Protein AF-A0A9D0IG46-F1 (afdb_monomer)

Structure (mmCIF, N/CA/C/O backbone):
data_AF-A0A9D0IG46-F1
#
_entry.id   AF-A0A9D0IG46-F1
#
loop_
_atom_site.group_PDB
_atom_site.id
_atom_site.type_symbol
_atom_site.label_atom_id
_atom_site.label_alt_id
_atom_site.label_comp_id
_atom_site.label_asym_id
_atom_site.label_entity_id
_atom_site.label_seq_id
_atom_site.pdbx_PDB_ins_code
_atom_site.Cartn_x
_atom_site.Cartn_y
_atom_site.Cartn_z
_atom_site.occupancy
_atom_site.B_iso_or_equiv
_atom_site.auth_seq_id
_atom_site.auth_comp_id
_atom_site.auth_asym_id
_atom_site.auth_atom_id
_atom_site.pdbx_PDB_model_num
ATOM 1 N N . MET A 1 1 ? -12.948 3.781 20.763 1.00 31.06 1 MET A N 1
ATOM 2 C CA . MET A 1 1 ? -12.230 3.628 19.479 1.00 31.06 1 MET A CA 1
ATOM 3 C C . MET A 1 1 ? -12.789 4.619 18.455 1.00 31.06 1 MET A C 1
ATOM 5 O O . MET A 1 1 ? -13.427 4.205 17.507 1.00 31.06 1 MET A O 1
ATOM 9 N N . ARG A 1 2 ? -12.605 5.934 18.660 1.00 34.69 2 ARG A N 1
ATOM 10 C CA . ARG A 1 2 ? -13.206 6.982 17.799 1.00 34.69 2 ARG A CA 1
ATOM 11 C C . ARG A 1 2 ? -12.418 7.274 16.510 1.00 34.69 2 ARG A C 1
ATOM 13 O O . ARG A 1 2 ? -12.952 7.871 15.592 1.00 34.69 2 ARG A O 1
ATOM 20 N N . ARG A 1 3 ? -11.145 6.857 16.442 1.00 38.03 3 ARG A N 1
ATOM 21 C CA . ARG A 1 3 ? -10.265 7.038 15.267 1.00 38.03 3 ARG A CA 1
ATOM 22 C C . ARG A 1 3 ? -9.690 5.736 14.690 1.00 38.03 3 ARG A C 1
ATOM 24 O O . ARG A 1 3 ? -9.345 5.714 13.519 1.00 38.03 3 ARG A O 1
ATOM 31 N N . VAL A 1 4 ? -9.646 4.647 15.469 1.00 34.00 4 VAL A N 1
ATOM 32 C CA . VAL A 1 4 ? -9.124 3.332 15.022 1.00 34.00 4 VAL A CA 1
ATOM 33 C C . VAL A 1 4 ? -9.998 2.713 13.947 1.00 34.00 4 VAL A C 1
ATOM 35 O O . VAL A 1 4 ? -9.472 2.134 13.006 1.00 34.00 4 VAL A O 1
ATOM 38 N N . THR A 1 5 ? -11.317 2.896 14.043 1.00 32.19 5 THR A N 1
ATOM 39 C CA . THR A 1 5 ? -12.238 2.448 13.001 1.00 32.19 5 THR A CA 1
ATOM 40 C C . THR A 1 5 ? -11.826 3.051 11.659 1.00 32.19 5 THR A C 1
ATOM 42 O O . THR A 1 5 ? -11.736 2.325 10.693 1.00 32.19 5 THR A O 1
ATOM 45 N N . CYS A 1 6 ? -11.410 4.320 11.597 1.00 31.55 6 CYS A N 1
ATOM 46 C CA . CYS A 1 6 ? -10.947 4.954 10.357 1.00 31.55 6 CYS A CA 1
ATOM 47 C C . CYS A 1 6 ? -9.466 4.742 10.008 1.00 31.55 6 CYS A C 1
ATOM 49 O O . CYS A 1 6 ? -9.066 5.179 8.946 1.00 31.55 6 CYS A O 1
ATOM 51 N N . LEU A 1 7 ? -8.643 4.110 10.849 1.00 33.94 7 LEU A N 1
ATOM 52 C CA . LEU A 1 7 ? -7.269 3.737 10.463 1.00 33.94 7 LEU A CA 1
ATOM 53 C C . LEU A 1 7 ? -7.255 2.434 9.647 1.00 33.94 7 LEU A C 1
ATOM 55 O O . LEU A 1 7 ? -6.275 2.117 8.988 1.00 33.94 7 LEU A O 1
ATOM 59 N N . LEU A 1 8 ? -8.358 1.684 9.724 1.00 34.84 8 LEU A N 1
ATOM 60 C CA . LEU A 1 8 ? -8.518 0.345 9.165 1.00 34.84 8 LEU A CA 1
ATOM 61 C C . LEU A 1 8 ? -9.722 0.253 8.210 1.00 34.84 8 LEU A C 1
ATOM 63 O O . LEU A 1 8 ? -9.782 -0.656 7.393 1.00 34.84 8 LEU A O 1
ATOM 67 N N . VAL A 1 9 ? -10.661 1.214 8.257 1.00 28.02 9 VAL A N 1
ATOM 68 C CA . VAL A 1 9 ? -11.828 1.259 7.353 1.00 28.02 9 VAL A CA 1
ATOM 69 C C . VAL A 1 9 ? -11.519 1.868 5.977 1.00 28.02 9 VAL A C 1
ATOM 71 O O . VAL A 1 9 ? -12.305 1.759 5.040 1.00 28.02 9 VAL A O 1
ATOM 74 N N . SER A 1 10 ? -10.366 2.502 5.817 1.00 28.89 10 SER A N 1
ATOM 75 C CA . SER A 1 10 ? -10.017 3.305 4.633 1.00 28.89 10 SER A CA 1
ATOM 76 C C . SER A 1 10 ? -9.621 2.489 3.423 1.00 28.89 10 SER A C 1
ATOM 78 O O . SER A 1 10 ? -9.777 2.956 2.300 1.00 28.89 10 SER A O 1
ATOM 80 N N . PHE A 1 11 ? -9.196 1.249 3.645 1.00 33.72 11 PHE A N 1
ATOM 81 C CA . PHE A 1 11 ? -8.995 0.294 2.568 1.00 33.72 11 PHE A CA 1
ATOM 82 C C . PHE A 1 11 ? -10.308 -0.091 1.856 1.00 33.72 11 PHE A C 1
ATOM 84 O O . PHE A 1 11 ? -10.294 -0.551 0.717 1.00 33.72 11 PHE A O 1
ATOM 91 N N . ILE A 1 12 ? -11.463 0.153 2.488 1.00 33.91 12 ILE A N 1
ATOM 92 C CA . ILE A 1 12 ? -12.711 -0.563 2.181 1.00 33.91 12 ILE A CA 1
ATOM 93 C C . ILE A 1 12 ? -13.535 0.077 1.050 1.00 33.91 12 ILE A C 1
ATOM 95 O O . ILE A 1 12 ? -14.470 -0.543 0.546 1.00 33.91 12 ILE A O 1
ATOM 99 N N . PHE A 1 13 ? -13.225 1.296 0.598 1.00 27.12 13 PHE A N 1
ATOM 100 C CA . PHE A 1 13 ? -14.069 1.982 -0.394 1.00 27.12 13 PHE A CA 1
ATOM 101 C C . PHE A 1 13 ? -13.316 2.633 -1.561 1.00 27.12 13 PHE A C 1
ATOM 103 O O . PHE A 1 13 ? -13.768 3.636 -2.113 1.00 27.12 13 PHE A O 1
ATOM 110 N N . CYS A 1 14 ? -12.251 2.003 -2.057 1.00 27.23 14 CYS A N 1
ATOM 111 C CA . CYS A 1 14 ? -12.095 2.011 -3.510 1.00 27.23 14 CYS A CA 1
ATOM 112 C C . CYS A 1 14 ? -13.172 1.070 -4.048 1.00 27.23 14 CYS A C 1
ATOM 114 O O . CYS A 1 14 ? -13.017 -0.148 -4.004 1.00 27.23 14 CYS A O 1
ATOM 116 N N . LEU A 1 15 ? -14.301 1.628 -4.494 1.00 28.92 15 LEU A N 1
ATOM 117 C CA . LEU A 1 15 ? -15.286 0.894 -5.281 1.00 28.92 15 LEU A CA 1
ATOM 118 C C . LEU A 1 15 ? -14.605 0.443 -6.579 1.00 28.92 15 LEU A C 1
ATOM 120 O O . LEU A 1 15 ? -14.724 1.083 -7.623 1.00 28.92 15 LEU A O 1
ATOM 124 N N . GLY A 1 16 ? -13.873 -0.668 -6.502 1.00 28.30 16 GLY A N 1
ATOM 125 C CA . GLY A 1 16 ? -13.500 -1.453 -7.661 1.00 28.30 16 GLY A CA 1
ATOM 126 C C . GLY A 1 16 ? -14.770 -1.730 -8.453 1.00 28.30 16 GLY A C 1
ATOM 127 O O . GLY A 1 16 ? -15.819 -1.979 -7.860 1.00 28.30 16 GLY A O 1
ATOM 128 N N . ALA A 1 17 ? -14.675 -1.599 -9.777 1.00 31.11 17 ALA A N 1
ATOM 129 C CA . ALA A 1 17 ? -15.773 -1.680 -10.735 1.00 31.11 17 ALA A CA 1
ATOM 130 C C . ALA A 1 17 ? -16.961 -2.526 -10.235 1.00 31.11 17 ALA A C 1
ATOM 132 O O . ALA A 1 17 ? -16.951 -3.756 -10.338 1.00 31.11 17 ALA A O 1
ATOM 133 N N . ILE A 1 18 ? -17.993 -1.861 -9.698 1.00 30.62 18 ILE A N 1
ATOM 134 C CA . ILE A 1 18 ? -19.239 -2.524 -9.322 1.00 30.62 18 ILE A CA 1
ATOM 135 C C . ILE A 1 18 ? -19.865 -2.995 -10.628 1.00 30.62 18 ILE A C 1
ATOM 137 O O . ILE A 1 18 ? -20.467 -2.215 -11.363 1.00 30.62 18 ILE A O 1
ATOM 141 N N . SER A 1 19 ? -19.721 -4.277 -10.934 1.00 29.58 19 SER A N 1
ATOM 142 C CA . SER A 1 19 ? -20.505 -4.896 -11.990 1.00 29.58 19 SER A CA 1
ATOM 143 C C . SER A 1 19 ? -21.845 -5.297 -11.374 1.00 29.58 19 SER A C 1
ATOM 145 O O . SER A 1 19 ? -21.879 -6.251 -10.593 1.00 29.58 19 SER A O 1
ATOM 147 N N . PRO A 1 20 ? -22.969 -4.608 -11.663 1.00 28.16 20 PRO A N 1
ATOM 148 C CA . PRO A 1 20 ? -24.273 -5.182 -11.357 1.00 28.16 20 PRO A CA 1
ATOM 149 C C . PRO A 1 20 ? -24.371 -6.531 -12.074 1.00 28.16 20 PRO A C 1
ATOM 151 O O . PRO A 1 20 ? -23.827 -6.682 -13.165 1.00 28.16 20 PRO A O 1
ATOM 154 N N . ALA A 1 21 ? -25.034 -7.513 -11.462 1.00 29.11 21 ALA A N 1
ATOM 155 C CA . ALA A 1 21 ? -25.221 -8.848 -12.023 1.00 29.11 21 ALA A CA 1
ATOM 156 C C . ALA A 1 21 ? -25.658 -8.777 -13.503 1.00 29.11 21 ALA A C 1
ATOM 158 O O . ALA A 1 21 ? -26.818 -8.495 -13.811 1.00 29.11 21 ALA A O 1
ATOM 159 N N . TRP A 1 22 ? -24.725 -8.997 -14.434 1.00 27.48 22 TRP A N 1
ATOM 160 C CA . TRP A 1 22 ? -25.038 -9.089 -15.854 1.00 27.48 22 TRP A CA 1
ATOM 161 C C . TRP A 1 22 ? -25.509 -10.509 -16.127 1.00 27.48 22 TRP A C 1
ATOM 163 O O . TRP A 1 22 ? -24.724 -11.457 -16.139 1.00 27.48 22 TRP A O 1
ATOM 173 N N . ALA A 1 23 ? -26.812 -10.646 -16.362 1.00 27.58 23 ALA A N 1
ATOM 174 C CA . ALA A 1 23 ? -27.379 -11.837 -16.967 1.00 27.58 23 ALA A CA 1
ATOM 175 C C . ALA A 1 23 ? -26.673 -12.085 -18.311 1.00 27.58 23 ALA A C 1
ATOM 177 O O . ALA A 1 23 ? -26.725 -11.261 -19.225 1.00 27.58 23 ALA A O 1
ATOM 178 N N . SER A 1 24 ? -25.981 -13.215 -18.429 1.00 24.53 24 SER A N 1
ATOM 179 C CA . SER A 1 24 ? -25.292 -13.621 -19.651 1.00 24.53 24 SER A CA 1
ATOM 180 C C . SER A 1 24 ? -26.264 -13.700 -20.838 1.00 24.53 24 SER A C 1
ATOM 182 O O . SER A 1 24 ? -27.177 -14.530 -20.825 1.00 24.53 24 SER A O 1
ATOM 184 N N . GLY A 1 25 ? -26.051 -12.906 -21.894 1.00 23.66 25 GLY A N 1
ATOM 185 C CA . GLY A 1 25 ? -26.786 -13.087 -23.149 1.00 23.66 25 GLY A CA 1
ATOM 186 C C . GLY A 1 25 ? -26.516 -12.069 -24.263 1.00 23.66 25 GLY A C 1
ATOM 187 O O . GLY A 1 25 ? -27.187 -11.050 -24.330 1.00 23.66 25 GLY A O 1
ATOM 188 N N . GLY A 1 26 ? -25.652 -12.438 -25.220 1.00 22.36 26 GLY A N 1
ATOM 189 C CA . GLY A 1 26 ? -25.843 -12.129 -26.649 1.00 22.36 26 GLY A CA 1
ATOM 190 C C . GLY A 1 26 ? -25.081 -10.943 -27.260 1.00 22.36 26 GLY A C 1
ATOM 191 O O . GLY A 1 26 ? -25.421 -9.788 -27.045 1.00 22.36 26 GLY A O 1
ATOM 192 N N . HIS A 1 27 ? -24.124 -11.257 -28.141 1.00 27.42 27 HIS A N 1
ATOM 193 C CA . HIS A 1 27 ? -23.632 -10.380 -29.211 1.00 27.42 27 HIS A CA 1
ATOM 194 C C . HIS A 1 27 ? -24.777 -9.826 -30.086 1.00 27.42 27 HIS A C 1
ATOM 196 O O . HIS A 1 27 ? -25.582 -10.620 -30.565 1.00 27.42 27 HIS A O 1
ATOM 202 N N . ASP A 1 28 ? -24.785 -8.519 -30.386 1.00 27.42 28 ASP A N 1
ATOM 203 C CA . ASP A 1 28 ? -24.719 -7.989 -31.764 1.00 27.42 28 ASP A CA 1
ATOM 204 C C . ASP A 1 28 ? -24.673 -6.443 -31.826 1.00 27.42 28 ASP A C 1
ATOM 206 O O . ASP A 1 28 ? -25.174 -5.729 -30.964 1.00 27.42 28 ASP A O 1
ATOM 210 N N . ARG A 1 29 ? -24.018 -5.957 -32.886 1.00 28.27 29 ARG A N 1
ATOM 211 C CA . ARG A 1 29 ? -23.655 -4.572 -33.253 1.00 28.27 29 ARG A CA 1
ATOM 212 C C . ARG A 1 29 ? -24.853 -3.657 -33.579 1.00 28.27 29 ARG A C 1
ATOM 214 O O . ARG A 1 29 ? -25.819 -4.146 -34.155 1.00 28.27 29 ARG A O 1
ATOM 221 N N . HIS A 1 30 ? -24.710 -2.330 -33.429 1.00 24.23 30 HIS A N 1
ATOM 222 C CA . HIS A 1 30 ? -24.562 -1.369 -34.553 1.00 24.23 30 HIS A CA 1
ATOM 223 C C . HIS A 1 30 ? -24.671 0.118 -34.156 1.00 24.23 30 HIS A C 1
ATOM 225 O O . HIS A 1 30 ? -25.421 0.497 -33.265 1.00 24.23 30 HIS A O 1
ATOM 231 N N . ASP A 1 31 ? -23.926 0.929 -34.913 1.00 31.72 31 ASP A N 1
ATOM 232 C CA . ASP A 1 31 ? -23.818 2.390 -34.917 1.00 31.72 31 ASP A CA 1
ATOM 233 C C . ASP A 1 31 ? -25.150 3.156 -35.034 1.00 31.72 31 ASP A C 1
ATOM 235 O O . ASP A 1 31 ? -26.058 2.748 -35.763 1.00 31.72 31 ASP A O 1
ATOM 239 N N . GLY A 1 32 ? -25.199 4.355 -34.442 1.00 23.47 32 GLY A N 1
ATOM 240 C CA . GLY A 1 32 ? -26.223 5.358 -34.734 1.00 23.47 32 GLY A CA 1
ATOM 241 C C . GLY A 1 32 ? -26.064 6.648 -33.929 1.00 23.47 32 GLY A C 1
ATOM 242 O O . GLY A 1 32 ? -26.504 6.723 -32.789 1.00 23.47 32 GLY A O 1
ATOM 243 N N . HIS A 1 33 ? -25.461 7.667 -34.546 1.00 29.56 33 HIS A N 1
ATOM 244 C CA . HIS A 1 33 ? -25.571 9.072 -34.142 1.00 29.56 33 HIS A CA 1
ATOM 245 C C . HIS A 1 33 ? -27.041 9.503 -33.984 1.00 29.56 33 HIS A C 1
ATOM 247 O O . HIS A 1 33 ? -27.842 9.171 -34.853 1.00 29.56 33 HIS A O 1
ATOM 253 N N . ASP A 1 34 ? -27.357 10.289 -32.945 1.00 27.89 34 ASP A N 1
ATOM 254 C CA . ASP A 1 34 ? -28.046 11.591 -33.051 1.00 27.89 34 ASP A CA 1
ATOM 255 C C . ASP A 1 34 ? -28.366 12.198 -31.665 1.00 27.89 34 ASP A C 1
ATOM 257 O O . ASP A 1 34 ? -28.954 11.547 -30.809 1.00 27.89 34 ASP A O 1
ATOM 261 N N . GLY A 1 35 ? -28.068 13.496 -31.510 1.00 24.61 35 GLY A N 1
ATOM 262 C CA . GLY A 1 35 ? -28.972 14.442 -30.840 1.00 24.61 35 GLY A CA 1
ATOM 263 C C . GLY A 1 35 ? -28.747 14.778 -29.362 1.00 24.61 35 GLY A C 1
ATOM 264 O O . GLY A 1 35 ? -29.274 14.124 -28.471 1.00 24.61 35 GLY A O 1
ATOM 265 N N . HIS A 1 36 ? -28.099 15.922 -29.124 1.00 29.09 36 HIS A N 1
ATOM 266 C CA . HIS A 1 36 ? -28.366 16.778 -27.964 1.00 29.09 36 HIS A CA 1
ATOM 267 C C . HIS A 1 36 ? -29.866 17.110 -27.857 1.00 29.09 36 HIS A C 1
ATOM 269 O O . HIS A 1 36 ? -30.438 17.527 -28.859 1.00 29.09 36 HIS A O 1
ATOM 275 N N . ASP A 1 37 ? -30.456 17.001 -26.660 1.00 28.31 37 ASP A N 1
ATOM 276 C CA . ASP A 1 37 ? -31.378 17.992 -26.075 1.00 28.31 37 ASP A CA 1
ATOM 277 C C . ASP A 1 37 ? -31.740 17.617 -24.620 1.00 28.31 37 ASP A C 1
ATOM 279 O O . ASP A 1 37 ? -31.942 16.454 -24.280 1.00 28.31 37 ASP A O 1
ATOM 283 N N . GLY A 1 38 ? -31.753 18.626 -23.743 1.00 25.33 38 GLY A N 1
ATOM 284 C CA . GLY A 1 38 ? -31.820 18.486 -22.288 1.00 25.33 38 GLY A CA 1
ATOM 285 C C . GLY A 1 38 ? -33.196 18.273 -21.635 1.00 25.33 38 GLY A C 1
ATOM 286 O O . GLY A 1 38 ? -34.245 18.318 -22.264 1.00 25.33 38 GLY A O 1
ATOM 287 N N . HIS A 1 39 ? -33.112 18.128 -20.305 1.00 30.50 39 HIS A N 1
ATOM 288 C CA . HIS A 1 39 ? -34.124 18.289 -19.249 1.00 30.50 39 HIS A CA 1
ATOM 289 C C . HIS A 1 39 ? -35.509 17.641 -19.416 1.00 30.50 39 HIS A C 1
ATOM 291 O O . HIS A 1 39 ? -36.354 18.091 -20.184 1.00 30.50 39 HIS A O 1
ATOM 297 N N . GLY A 1 40 ? -35.837 16.738 -18.486 1.00 24.16 40 GLY A N 1
ATOM 298 C CA . GLY A 1 40 ? -37.227 16.393 -18.203 1.00 24.16 40 GLY A CA 1
ATOM 299 C C . GLY A 1 40 ? -37.372 15.237 -17.232 1.00 24.16 40 GLY A C 1
ATOM 300 O O . GLY A 1 40 ? -37.500 14.096 -17.655 1.00 24.16 40 GLY A O 1
ATOM 301 N N . GLY A 1 41 ? -37.413 15.540 -15.932 1.00 33.62 41 GLY A N 1
ATOM 302 C CA . GLY A 1 41 ? -37.986 14.620 -14.960 1.00 33.62 41 GLY A CA 1
ATOM 303 C C . GLY A 1 41 ? -39.428 14.321 -15.357 1.00 33.62 41 GLY A C 1
ATOM 304 O O . GLY A 1 41 ? -40.270 15.219 -15.375 1.00 33.62 41 GLY A O 1
ATOM 305 N N . ASN A 1 42 ? -39.701 13.065 -15.686 1.00 27.33 42 ASN A N 1
ATOM 306 C CA . ASN A 1 42 ? -41.053 12.558 -15.780 1.00 27.33 42 ASN A CA 1
ATOM 307 C C . ASN A 1 42 ? -41.089 11.226 -15.042 1.00 27.33 42 ASN A C 1
ATOM 309 O O . ASN A 1 42 ? -40.403 10.276 -15.410 1.00 27.33 42 ASN A O 1
ATOM 313 N N . GLY A 1 43 ? -41.839 11.216 -13.942 1.00 33.03 43 GLY A N 1
ATOM 314 C CA . GLY A 1 43 ? -42.076 10.024 -13.153 1.00 33.03 43 GLY A CA 1
ATOM 315 C C . GLY A 1 43 ? -42.851 9.011 -13.977 1.00 33.03 43 GLY A C 1
ATOM 316 O O . GLY A 1 43 ? -44.035 9.214 -14.244 1.00 33.03 43 GLY A O 1
ATOM 317 N N . ASP A 1 44 ? -42.190 7.914 -14.323 1.00 32.03 44 ASP A N 1
ATOM 318 C CA . ASP A 1 44 ? -42.873 6.681 -14.667 1.00 32.03 44 ASP A CA 1
ATOM 319 C C . ASP A 1 44 ? -43.002 5.826 -13.406 1.00 32.03 44 ASP A C 1
ATOM 321 O O . ASP A 1 44 ? -42.031 5.331 -12.837 1.00 32.03 44 ASP A O 1
ATOM 325 N N . ASN A 1 45 ? -44.254 5.664 -12.974 1.00 33.78 45 ASN A N 1
ATOM 326 C CA . ASN A 1 45 ? -44.702 4.650 -12.025 1.00 33.78 45 ASN A CA 1
ATOM 327 C C . ASN A 1 45 ? -44.586 3.251 -12.668 1.00 33.78 45 ASN A C 1
ATOM 329 O O . ASN A 1 45 ? -45.596 2.614 -12.975 1.00 33.78 45 ASN A O 1
ATOM 333 N N . GLY A 1 46 ? -43.360 2.779 -12.894 1.00 31.02 46 GLY A N 1
ATOM 334 C CA . GLY A 1 46 ? -43.047 1.369 -13.134 1.00 31.02 46 GLY A CA 1
ATOM 335 C C . GLY A 1 46 ? -42.846 0.661 -11.793 1.00 31.02 46 GLY A C 1
ATOM 336 O O . GLY A 1 46 ? -42.148 1.173 -10.928 1.00 31.02 46 GLY A O 1
ATOM 337 N N . GLY A 1 47 ? -43.517 -0.472 -11.578 1.00 34.75 47 GLY A N 1
ATOM 338 C CA . GLY A 1 47 ? -43.587 -1.147 -10.279 1.00 34.75 47 GLY A CA 1
ATOM 339 C C . GLY A 1 47 ? -42.229 -1.473 -9.641 1.00 34.75 47 GLY A C 1
ATOM 340 O O . GLY A 1 47 ? -41.329 -1.974 -10.308 1.00 34.75 47 GLY A O 1
ATOM 341 N N . ASN A 1 48 ? -42.147 -1.239 -8.326 1.00 42.78 48 ASN A N 1
ATOM 342 C CA . ASN A 1 48 ? -41.062 -1.601 -7.404 1.00 42.78 48 ASN A CA 1
ATOM 343 C C . ASN A 1 48 ? -40.870 -3.128 -7.265 1.00 42.78 48 ASN A C 1
ATOM 345 O O . ASN A 1 48 ? -41.000 -3.671 -6.168 1.00 42.78 48 ASN A O 1
ATOM 349 N N . ASN A 1 49 ? -40.568 -3.840 -8.347 1.00 46.09 49 ASN A N 1
ATOM 350 C CA . ASN A 1 49 ? -39.908 -5.136 -8.212 1.00 46.09 49 ASN A CA 1
ATOM 351 C C . ASN A 1 49 ? -38.393 -4.896 -8.220 1.00 46.09 49 ASN A C 1
ATOM 353 O O . ASN A 1 49 ? -37.914 -4.150 -9.080 1.00 46.09 49 ASN A O 1
ATOM 357 N N . PRO A 1 50 ? -37.626 -5.492 -7.293 1.00 54.31 50 PRO A N 1
ATOM 358 C CA . PRO A 1 50 ? -36.175 -5.524 -7.414 1.00 54.31 50 PRO A CA 1
ATOM 359 C C . PRO A 1 50 ? -35.760 -6.087 -8.764 1.00 54.31 50 PRO A C 1
ATOM 361 O O . PRO A 1 50 ? -36.400 -7.001 -9.282 1.00 54.31 50 PRO A O 1
ATOM 364 N N . LYS A 1 51 ? -34.643 -5.589 -9.299 1.00 63.94 51 LYS A N 1
ATOM 365 C CA . LYS A 1 51 ? -34.037 -6.165 -10.505 1.00 63.94 51 LYS A CA 1
ATOM 366 C C . LYS A 1 51 ? -33.532 -7.605 -10.280 1.00 63.94 51 LYS A C 1
ATOM 368 O O . LYS A 1 51 ? -33.445 -8.343 -11.249 1.00 63.94 51 LYS A O 1
ATOM 373 N N . VAL A 1 52 ? -33.222 -7.992 -9.034 1.00 75.69 52 VAL A N 1
ATOM 374 C CA . VAL A 1 52 ? -32.694 -9.307 -8.596 1.00 75.69 52 VAL A CA 1
ATOM 375 C C . VAL A 1 52 ? -33.042 -9.553 -7.120 1.00 75.69 52 VAL A C 1
ATOM 377 O O . VAL A 1 52 ? -33.220 -8.574 -6.400 1.00 75.69 52 VAL A O 1
ATOM 380 N N . ASP A 1 53 ? -33.094 -10.806 -6.651 1.00 83.44 53 ASP A N 1
ATOM 381 C CA . ASP A 1 53 ? -33.422 -11.166 -5.246 1.00 83.44 53 ASP A CA 1
ATOM 382 C C . ASP A 1 53 ? -32.277 -10.882 -4.257 1.00 83.44 53 ASP A C 1
ATOM 384 O O . ASP A 1 53 ? -32.494 -10.621 -3.072 1.00 83.44 53 ASP A O 1
ATOM 388 N N . PHE A 1 54 ? -31.041 -10.938 -4.754 1.00 87.62 54 PHE A N 1
ATOM 389 C CA . PHE A 1 54 ? -29.823 -10.691 -3.993 1.00 87.62 54 PHE A CA 1
ATOM 390 C C . PHE A 1 54 ? -28.873 -9.827 -4.817 1.00 87.62 54 PHE A C 1
ATOM 392 O O . PHE A 1 54 ? -28.773 -9.989 -6.032 1.00 87.62 54 PHE A O 1
ATOM 399 N N . VAL A 1 55 ? -28.159 -8.930 -4.148 1.00 86.50 55 VAL A N 1
ATOM 400 C CA . VAL A 1 55 ? -27.025 -8.184 -4.697 1.00 86.50 55 VAL A CA 1
ATOM 401 C C . VAL A 1 55 ? -25.804 -8.574 -3.882 1.00 86.50 55 VAL A C 1
ATOM 403 O O . VAL A 1 55 ? -25.858 -8.549 -2.654 1.00 86.50 55 VAL A O 1
ATOM 406 N N . ILE A 1 56 ? -24.716 -8.932 -4.559 1.00 88.38 56 ILE A N 1
ATOM 407 C CA . ILE A 1 56 ? -23.446 -9.253 -3.911 1.00 88.38 56 ILE A CA 1
ATOM 408 C C . ILE A 1 56 ? -22.409 -8.236 -4.399 1.00 88.38 56 ILE A C 1
ATOM 410 O O . ILE A 1 56 ? -21.828 -8.446 -5.465 1.00 88.38 56 ILE A O 1
ATOM 414 N N . PRO A 1 57 ? -22.215 -7.095 -3.708 1.00 85.06 57 PRO A N 1
ATOM 415 C CA . PRO A 1 57 ? -21.089 -6.221 -3.997 1.00 85.06 57 PRO A CA 1
ATOM 416 C C . PRO A 1 57 ? -19.792 -6.989 -3.745 1.00 85.06 57 PRO A C 1
ATOM 418 O O . PRO A 1 57 ? -19.615 -7.560 -2.668 1.00 85.06 57 PRO A O 1
ATOM 421 N N . MET A 1 58 ? -18.929 -7.016 -4.756 1.00 81.19 58 MET A N 1
ATOM 422 C CA . MET A 1 58 ? -17.625 -7.664 -4.711 1.00 81.19 58 MET A CA 1
ATOM 423 C C . MET A 1 58 ? -16.559 -6.579 -4.647 1.00 81.19 58 MET A C 1
ATOM 425 O O . MET A 1 58 ? -16.451 -5.775 -5.571 1.00 81.19 58 MET A O 1
ATOM 429 N N . ASN A 1 59 ? -15.776 -6.584 -3.578 1.00 75.06 59 ASN A N 1
ATOM 430 C CA . ASN A 1 59 ? -14.628 -5.712 -3.386 1.00 75.06 59 ASN A CA 1
ATOM 431 C C . ASN A 1 59 ? -13.352 -6.556 -3.338 1.00 75.06 59 ASN A C 1
ATOM 433 O O . ASN A 1 59 ? -13.392 -7.790 -3.285 1.00 75.06 59 ASN A O 1
ATOM 437 N N . TYR A 1 60 ? -12.217 -5.875 -3.355 1.00 67.31 60 TYR A N 1
ATOM 438 C CA . TYR A 1 60 ? -10.917 -6.484 -3.149 1.00 67.31 60 TYR A CA 1
ATOM 439 C C . TYR A 1 60 ? -10.027 -5.513 -2.396 1.00 67.31 60 TYR A C 1
ATOM 441 O O . TYR A 1 60 ? -10.120 -4.301 -2.591 1.00 67.31 60 TYR A O 1
ATOM 449 N N . GLU A 1 61 ? -9.162 -6.056 -1.554 1.00 62.53 61 GLU A N 1
ATOM 450 C CA . GLU A 1 61 ? -8.083 -5.292 -0.941 1.00 62.53 61 GLU A CA 1
ATOM 451 C C . GLU A 1 61 ? -6.844 -5.531 -1.787 1.00 62.53 61 GLU A C 1
ATOM 453 O O . GLU A 1 61 ? -6.489 -6.677 -2.067 1.00 62.53 61 GLU A O 1
ATOM 458 N N . LEU A 1 62 ? -6.216 -4.451 -2.232 1.00 55.81 62 LEU A N 1
ATOM 459 C CA . LEU A 1 62 ? -5.006 -4.514 -3.029 1.00 55.81 62 LEU A CA 1
ATOM 460 C C . LEU A 1 62 ? -3.965 -3.619 -2.390 1.00 55.81 62 LEU A C 1
ATOM 462 O O . LEU A 1 62 ? -3.930 -2.416 -2.632 1.00 55.81 62 LEU A O 1
ATOM 466 N N . GLY A 1 63 ? -3.075 -4.226 -1.617 1.00 53.06 63 GLY A N 1
ATOM 467 C CA . GLY A 1 63 ? -1.730 -3.685 -1.551 1.00 53.06 63 GLY A CA 1
ATOM 468 C C . GLY A 1 63 ? -1.085 -3.936 -2.908 1.00 53.06 63 GLY A C 1
ATOM 469 O O . GLY A 1 63 ? -1.175 -5.046 -3.413 1.00 53.06 63 GLY A O 1
ATOM 470 N N . MET A 1 64 ? -0.447 -2.960 -3.542 1.00 54.72 64 MET A N 1
ATOM 471 C CA . MET A 1 64 ? 0.490 -3.221 -4.641 1.00 54.72 64 MET A CA 1
ATOM 472 C C . MET A 1 64 ? 1.710 -2.357 -4.415 1.00 54.72 64 MET A C 1
ATOM 474 O O . MET A 1 64 ? 1.667 -1.142 -4.565 1.00 54.72 64 MET A O 1
ATOM 478 N N . HIS A 1 65 ? 2.805 -3.001 -4.048 1.00 57.47 65 HIS A N 1
ATOM 479 C CA . HIS A 1 65 ? 4.106 -2.375 -3.912 1.00 57.47 65 HIS A CA 1
ATOM 480 C C . HIS A 1 65 ? 5.162 -3.375 -4.378 1.00 57.47 65 HIS A C 1
ATOM 482 O O . HIS A 1 65 ? 4.932 -4.586 -4.405 1.00 57.47 65 HIS A O 1
ATOM 488 N N . CYS A 1 66 ? 6.325 -2.866 -4.769 1.00 60.94 66 CYS A N 1
ATOM 489 C CA . CYS A 1 66 ? 7.465 -3.716 -5.066 1.00 60.94 66 CYS A CA 1
ATOM 490 C C . CYS A 1 66 ? 7.939 -4.380 -3.764 1.00 60.94 66 CYS A C 1
ATOM 492 O O . CYS A 1 66 ? 8.431 -3.702 -2.862 1.00 60.94 66 CYS A O 1
ATOM 494 N N . THR A 1 67 ? 7.816 -5.701 -3.649 1.00 60.38 67 THR A N 1
ATOM 495 C CA . THR A 1 67 ? 8.325 -6.431 -2.476 1.00 60.38 67 THR A CA 1
ATOM 496 C C . THR A 1 67 ? 9.808 -6.804 -2.601 1.00 60.38 67 THR A C 1
ATOM 498 O O . THR A 1 67 ? 10.442 -7.253 -1.650 1.00 60.38 67 THR A O 1
ATOM 501 N N . GLY A 1 68 ? 10.412 -6.640 -3.778 1.00 66.81 68 GLY A N 1
ATOM 502 C CA . GLY A 1 68 ? 11.813 -6.991 -3.985 1.00 66.81 68 GLY A CA 1
ATOM 503 C C . GLY A 1 68 ? 12.183 -7.327 -5.421 1.00 66.81 68 GLY A C 1
ATOM 504 O O . GLY A 1 68 ? 11.344 -7.356 -6.325 1.00 66.81 68 GLY A O 1
ATOM 505 N N . PHE A 1 69 ? 13.466 -7.621 -5.613 1.00 68.25 69 PHE A N 1
ATOM 506 C CA . PHE A 1 69 ? 14.037 -8.053 -6.884 1.00 68.25 69 PHE A CA 1
ATOM 507 C C . PHE A 1 69 ? 14.283 -9.558 -6.858 1.00 68.25 69 PHE A C 1
ATOM 509 O O . PHE A 1 69 ? 15.330 -10.027 -6.411 1.00 68.25 69 PHE A O 1
ATOM 516 N N . GLU A 1 70 ? 13.317 -10.315 -7.374 1.00 64.69 70 GLU A N 1
ATOM 517 C CA . GLU A 1 70 ? 13.479 -11.742 -7.628 1.00 64.69 70 GLU A CA 1
ATOM 518 C C . GLU A 1 70 ? 14.127 -11.945 -9.017 1.00 64.69 70 GLU A C 1
ATOM 520 O O . GLU A 1 70 ? 13.671 -11.463 -10.059 1.00 64.69 70 GLU A O 1
ATOM 525 N N . PHE A 1 71 ? 15.258 -12.647 -9.086 1.00 54.91 71 PHE A N 1
ATOM 526 C CA . PHE A 1 71 ? 15.955 -12.835 -10.367 1.00 54.91 71 PHE A CA 1
ATOM 527 C C . PHE A 1 71 ? 15.280 -13.874 -11.271 1.00 54.91 71 PHE A C 1
ATOM 529 O O . PHE A 1 71 ? 15.537 -13.859 -12.476 1.00 54.91 71 PHE A O 1
ATOM 536 N N . ALA A 1 72 ? 14.299 -14.629 -10.772 1.00 54.19 72 ALA A N 1
ATOM 537 C CA . ALA A 1 72 ? 13.273 -15.275 -11.587 1.00 54.19 72 ALA A CA 1
ATOM 538 C C . ALA A 1 72 ? 12.206 -14.278 -12.080 1.00 54.19 72 ALA A C 1
ATOM 540 O O . ALA A 1 72 ? 11.818 -14.347 -13.230 1.00 54.19 72 ALA A O 1
ATOM 541 N N . TYR A 1 73 ? 11.813 -13.244 -11.330 1.00 53.31 73 TYR A N 1
ATOM 542 C CA . TYR A 1 73 ? 10.793 -12.265 -11.743 1.00 53.31 73 TYR A CA 1
ATOM 543 C C . TYR A 1 73 ? 10.990 -10.872 -11.119 1.00 53.31 73 TYR A C 1
ATOM 545 O O . TYR A 1 73 ? 11.124 -10.742 -9.911 1.00 53.31 73 TYR A O 1
ATOM 553 N N . CYS A 1 74 ? 11.003 -9.812 -11.932 1.00 47.09 74 CYS A N 1
ATOM 554 C CA . CYS A 1 74 ? 11.158 -8.458 -11.395 1.00 47.09 74 CYS A CA 1
ATOM 555 C C . CYS A 1 74 ? 9.860 -8.040 -10.685 1.00 47.09 74 CYS A C 1
ATOM 557 O O . CYS A 1 74 ? 8.816 -8.021 -11.328 1.00 47.09 74 CYS A O 1
ATOM 559 N N . CYS A 1 75 ? 9.956 -7.710 -9.389 1.00 52.88 75 CYS A N 1
ATOM 560 C CA . CYS A 1 75 ? 8.879 -7.192 -8.538 1.00 52.88 75 CYS A CA 1
ATOM 561 C C . CYS A 1 75 ? 7.773 -8.213 -8.215 1.00 52.88 75 CYS A C 1
ATOM 563 O O . CYS A 1 75 ? 6.763 -8.284 -8.907 1.00 52.88 75 CYS A O 1
ATOM 565 N N . VAL A 1 76 ? 7.919 -8.987 -7.131 1.00 52.53 76 VAL A N 1
ATOM 566 C CA . VAL A 1 76 ? 6.789 -9.784 -6.619 1.00 52.53 76 VAL A CA 1
ATOM 567 C C . VAL A 1 76 ? 5.702 -8.816 -6.119 1.00 52.53 76 VAL A C 1
ATOM 569 O O . VAL A 1 76 ? 5.978 -7.866 -5.391 1.00 52.53 76 VAL A O 1
ATOM 572 N N . LEU A 1 77 ? 4.468 -9.013 -6.588 1.00 54.19 77 LEU A N 1
ATOM 573 C CA . LEU A 1 77 ? 3.296 -8.288 -6.097 1.00 54.19 77 LEU A CA 1
ATOM 574 C C . LEU A 1 77 ? 2.907 -8.868 -4.736 1.00 54.19 77 LEU A C 1
ATOM 576 O O . LEU A 1 77 ? 3.067 -10.077 -4.530 1.00 54.19 77 LEU A O 1
ATOM 580 N N . PRO A 1 78 ? 2.421 -8.052 -3.793 1.00 53.19 78 PRO A N 1
ATOM 581 C CA . PRO A 1 78 ? 2.205 -8.511 -2.430 1.00 53.19 78 PRO A CA 1
ATOM 582 C C . PRO A 1 78 ? 1.195 -9.652 -2.378 1.00 53.19 78 PRO A C 1
ATOM 584 O O . PRO A 1 78 ? 0.266 -9.752 -3.180 1.00 53.19 78 PRO A O 1
ATOM 587 N N . ALA A 1 79 ? 1.367 -10.519 -1.383 1.00 54.25 79 ALA A N 1
ATOM 588 C CA . ALA A 1 79 ? 0.493 -11.674 -1.199 1.00 54.25 79 ALA A CA 1
ATOM 589 C C . ALA A 1 79 ? -0.846 -11.330 -0.502 1.00 54.25 79 ALA A C 1
ATOM 591 O O . ALA A 1 79 ? -1.597 -12.242 -0.162 1.00 54.25 79 ALA A O 1
ATOM 592 N N . TYR A 1 80 ? -1.161 -10.041 -0.310 1.00 61.06 80 TYR A N 1
ATOM 593 C CA . TYR A 1 80 ? -2.440 -9.557 0.222 1.00 61.06 80 TYR A CA 1
ATOM 594 C C . TYR A 1 80 ? -3.388 -9.122 -0.888 1.00 61.06 80 TYR A C 1
ATOM 596 O O . TYR A 1 80 ? -3.626 -7.934 -1.079 1.00 61.06 80 TYR A O 1
ATOM 604 N N . ASN A 1 81 ? -3.954 -10.092 -1.601 1.00 71.44 81 ASN A N 1
ATOM 605 C CA . ASN A 1 81 ? -5.227 -9.862 -2.269 1.00 71.44 81 ASN A CA 1
ATOM 606 C C . ASN A 1 81 ? -6.320 -10.654 -1.551 1.00 71.44 81 ASN A C 1
ATOM 608 O O . ASN A 1 81 ? -6.084 -11.751 -1.037 1.00 71.44 81 ASN A O 1
ATOM 612 N N . SER A 1 82 ? -7.512 -10.086 -1.471 1.00 77.56 82 SER A N 1
ATOM 613 C CA . SER A 1 82 ? -8.659 -10.724 -0.840 1.00 77.56 82 SER A CA 1
ATOM 614 C C . SER A 1 82 ? -9.869 -10.658 -1.755 1.00 77.56 82 SER A C 1
ATOM 616 O O . SER A 1 82 ? -10.080 -9.684 -2.475 1.00 77.56 82 SER A O 1
ATOM 618 N N . ILE A 1 83 ? -10.685 -11.708 -1.721 1.00 83.69 83 ILE A N 1
ATOM 619 C CA . ILE A 1 83 ? -12.061 -11.595 -2.198 1.00 83.69 83 ILE A CA 1
ATOM 620 C C . ILE A 1 83 ? -12.854 -11.053 -1.036 1.00 83.69 83 ILE A C 1
ATOM 622 O O . ILE A 1 83 ? -12.906 -11.716 -0.006 1.00 83.69 83 ILE A O 1
ATOM 626 N N . LEU A 1 84 ? -13.496 -9.908 -1.214 1.00 86.12 84 LEU A N 1
ATOM 627 C CA . LEU A 1 84 ? -14.430 -9.367 -0.243 1.00 86.12 84 LEU A CA 1
ATOM 628 C C . LEU A 1 84 ? -15.824 -9.319 -0.852 1.00 86.12 84 LEU A C 1
ATOM 630 O O . LEU A 1 84 ? -16.009 -8.903 -1.995 1.00 86.12 84 LEU A O 1
ATOM 634 N N . ALA A 1 85 ? -16.820 -9.731 -0.084 1.00 89.69 85 ALA A N 1
ATOM 635 C CA . ALA A 1 85 ? -18.202 -9.724 -0.508 1.00 89.69 85 ALA A CA 1
ATOM 636 C C . ALA A 1 85 ? -19.124 -9.272 0.621 1.00 89.69 85 ALA A C 1
ATOM 638 O O . ALA A 1 85 ? -18.983 -9.646 1.785 1.00 89.69 85 ALA A O 1
ATOM 639 N N . GLN A 1 86 ? -20.136 -8.503 0.252 1.00 90.06 86 GLN A N 1
ATOM 640 C CA . GLN A 1 86 ? -21.305 -8.262 1.089 1.00 90.06 86 GLN A CA 1
ATOM 641 C C . GLN A 1 86 ? -22.501 -8.920 0.418 1.00 90.06 86 GLN A C 1
ATOM 643 O O . GLN A 1 86 ? -22.578 -8.953 -0.802 1.00 90.06 86 GLN A O 1
ATOM 648 N N . VAL A 1 87 ? -23.447 -9.462 1.178 1.00 90.50 87 VAL A N 1
ATOM 649 C CA . VAL A 1 87 ? -24.645 -10.068 0.582 1.00 90.50 87 VAL A CA 1
ATOM 650 C C . VAL A 1 87 ? -25.861 -9.294 1.031 1.00 90.50 87 VAL A C 1
ATOM 652 O O . VAL A 1 87 ? -26.213 -9.292 2.206 1.00 90.50 87 VAL A O 1
ATOM 655 N N . ILE A 1 88 ? -26.514 -8.645 0.077 1.00 88.19 88 ILE A N 1
ATOM 656 C CA . ILE A 1 88 ? -27.688 -7.818 0.310 1.00 88.19 88 ILE A CA 1
ATOM 657 C C . ILE A 1 88 ? -28.898 -8.549 -0.253 1.00 88.19 88 ILE A C 1
ATOM 659 O O . ILE A 1 88 ? -29.010 -8.758 -1.461 1.00 88.19 88 ILE A O 1
ATOM 663 N N . LYS A 1 89 ? -29.843 -8.905 0.611 1.00 87.19 89 LYS A N 1
ATOM 664 C CA . LYS A 1 89 ? -31.168 -9.353 0.188 1.00 87.19 89 LYS A CA 1
ATOM 665 C C . LYS A 1 89 ? -31.997 -8.145 -0.222 1.00 87.19 89 LYS A C 1
ATOM 667 O O . LYS A 1 89 ? -32.167 -7.205 0.561 1.00 87.19 89 LYS A O 1
ATOM 672 N N . THR A 1 90 ? -32.516 -8.159 -1.443 1.00 82.50 90 THR A N 1
ATOM 673 C CA . THR A 1 90 ? -33.339 -7.061 -1.949 1.00 82.50 90 THR A CA 1
ATOM 674 C C . THR A 1 90 ? -34.795 -7.208 -1.485 1.00 82.50 90 THR A C 1
ATOM 676 O O . THR A 1 90 ? -35.241 -8.254 -1.012 1.00 82.50 90 THR A O 1
ATOM 679 N N . GLN A 1 91 ? -35.546 -6.112 -1.556 1.00 74.75 91 GLN A N 1
ATOM 680 C CA . GLN A 1 91 ? -36.911 -6.016 -1.034 1.00 74.75 91 GLN A CA 1
ATOM 681 C C . GLN A 1 91 ? -37.956 -6.695 -1.937 1.00 74.75 91 GLN A C 1
ATOM 683 O O . GLN A 1 91 ? -38.215 -6.216 -3.027 1.00 74.75 91 GLN A O 1
ATOM 688 N N . ASP A 1 92 ? -38.710 -7.686 -1.466 1.00 57.25 92 ASP A N 1
ATOM 689 C CA . ASP A 1 92 ? -39.850 -8.237 -2.228 1.00 57.25 92 ASP A CA 1
ATOM 690 C C . ASP A 1 92 ? -41.078 -7.294 -2.236 1.00 57.25 92 ASP A C 1
ATOM 692 O O . ASP A 1 92 ? -42.128 -7.605 -1.669 1.00 57.25 92 ASP A O 1
ATOM 696 N N . GLY A 1 93 ? -40.963 -6.107 -2.845 1.00 51.44 93 GLY A N 1
ATOM 697 C CA . GLY A 1 93 ? -42.068 -5.212 -3.232 1.00 51.44 93 GLY A CA 1
ATOM 698 C C . GLY A 1 93 ? -43.078 -4.805 -2.141 1.00 51.44 93 GLY A C 1
ATOM 699 O O . GLY A 1 93 ? -44.119 -4.223 -2.454 1.00 51.44 93 GLY A O 1
ATOM 700 N N . LYS A 1 94 ? -42.824 -5.113 -0.865 1.00 47.72 94 LYS A N 1
ATOM 701 C CA . LYS A 1 94 ? -43.709 -4.885 0.286 1.00 47.72 94 LYS A CA 1
ATOM 702 C C . LYS A 1 94 ? -42.875 -4.421 1.469 1.00 47.72 94 LYS A C 1
ATOM 704 O O . LYS A 1 94 ? -42.006 -5.164 1.897 1.00 47.72 94 LYS A O 1
ATOM 709 N N . GLU A 1 95 ? -43.185 -3.223 1.970 1.00 48.09 95 GLU A N 1
ATOM 710 C CA . GLU A 1 95 ? -42.715 -2.592 3.221 1.00 48.09 95 GLU A CA 1
ATOM 711 C C . GLU A 1 95 ? -41.610 -3.347 3.992 1.00 48.09 95 GLU A C 1
ATOM 713 O O . GLU A 1 95 ? -41.838 -3.885 5.075 1.00 48.09 95 GLU A O 1
ATOM 718 N N . GLY A 1 96 ? -40.406 -3.379 3.424 1.00 57.81 96 GLY A N 1
ATOM 719 C CA . GLY A 1 96 ? -39.221 -3.999 4.001 1.00 57.81 96 GLY A CA 1
ATOM 720 C C . GLY A 1 96 ? -37.978 -3.304 3.460 1.00 57.81 96 GLY A C 1
ATOM 721 O O . GLY A 1 96 ? -37.965 -2.874 2.309 1.00 57.81 96 GLY A O 1
ATOM 722 N N . PHE A 1 97 ? -36.962 -3.142 4.302 1.00 68.56 97 PHE A N 1
ATOM 723 C CA . PHE A 1 97 ? -35.677 -2.580 3.893 1.00 68.56 97 PHE A CA 1
ATOM 724 C C . PHE A 1 97 ? -34.798 -3.686 3.303 1.00 68.56 97 PHE A C 1
ATOM 726 O O . PHE A 1 97 ? -34.960 -4.854 3.659 1.00 68.56 97 PHE A O 1
ATOM 733 N N . ALA A 1 98 ? -33.882 -3.320 2.403 1.00 79.56 98 ALA A N 1
ATOM 734 C CA . ALA A 1 98 ? -32.811 -4.226 2.005 1.00 79.56 98 ALA A CA 1
ATOM 735 C C . ALA A 1 98 ? -32.036 -4.673 3.254 1.00 79.56 98 ALA A C 1
ATOM 737 O O . ALA A 1 98 ? -31.846 -3.885 4.184 1.00 79.56 98 ALA A O 1
ATOM 738 N N . GLU A 1 99 ? -31.622 -5.935 3.286 1.00 82.94 99 GLU A N 1
ATOM 739 C CA . GLU A 1 99 ? -30.991 -6.530 4.462 1.00 82.94 99 GLU A CA 1
ATOM 740 C C . GLU A 1 99 ? -29.603 -7.063 4.117 1.00 82.94 99 GLU A C 1
ATOM 742 O O . GLU A 1 99 ? -29.462 -7.880 3.208 1.00 82.94 99 GLU A O 1
ATOM 747 N N . LEU A 1 100 ? -28.592 -6.627 4.873 1.00 86.62 100 LEU A N 1
ATOM 748 C CA . LEU A 1 100 ? -27.266 -7.234 4.855 1.00 86.62 100 LEU A CA 1
ATOM 749 C C . LEU A 1 100 ? -27.313 -8.579 5.594 1.00 86.62 100 LEU A C 1
ATOM 751 O O . LEU A 1 100 ? -27.803 -8.664 6.727 1.00 86.62 100 LEU A O 1
ATOM 755 N N . LEU A 1 101 ? -26.837 -9.629 4.931 1.00 89.75 101 LEU A N 1
ATOM 756 C CA . LEU A 1 101 ? -26.828 -10.994 5.441 1.00 89.75 101 LEU A CA 1
ATOM 757 C C . LEU A 1 101 ? -25.472 -11.344 6.054 1.00 89.75 101 LEU A C 1
ATOM 759 O O . LEU A 1 101 ? -24.415 -10.986 5.538 1.00 89.75 101 LEU A O 1
ATOM 763 N N . GLU A 1 102 ? -25.538 -12.090 7.149 1.00 91.00 102 GLU A N 1
ATOM 764 C CA . GLU A 1 102 ? -24.426 -12.371 8.060 1.00 91.00 102 GLU A CA 1
ATOM 765 C C . GLU A 1 102 ? -24.285 -13.881 8.245 1.00 91.00 102 GLU A C 1
ATOM 767 O O . GLU A 1 102 ? -25.156 -14.646 7.799 1.00 91.00 102 GLU A O 1
ATOM 772 N N . GLY A 1 103 ? -23.199 -14.318 8.874 1.00 90.75 103 GLY A N 1
ATOM 773 C CA . GLY A 1 103 ? -22.997 -15.733 9.138 1.00 90.75 103 GLY A CA 1
ATOM 774 C C . GLY A 1 103 ? -23.903 -16.293 10.249 1.00 90.75 103 GLY A C 1
ATOM 775 O O . GLY A 1 103 ? -24.673 -15.589 10.919 1.00 90.75 103 GLY A O 1
ATOM 776 N N . ASP A 1 104 ? -23.925 -17.622 10.353 1.00 89.25 104 ASP A N 1
ATOM 777 C CA . ASP A 1 104 ? -24.658 -18.368 11.371 1.00 89.25 104 ASP A CA 1
ATOM 778 C C . ASP A 1 104 ? -23.703 -18.852 12.475 1.00 89.25 104 ASP A C 1
ATOM 780 O O . ASP A 1 104 ? -22.962 -19.810 12.246 1.00 89.25 104 ASP A O 1
ATOM 784 N N . PRO A 1 105 ? -23.822 -18.344 13.716 1.00 85.44 105 PRO A N 1
ATOM 785 C CA . PRO A 1 105 ? -22.903 -18.697 14.807 1.00 85.44 105 PRO A CA 1
ATOM 786 C C . PRO A 1 105 ? -23.035 -20.140 15.296 1.00 85.44 105 PRO A C 1
ATOM 788 O O . PRO A 1 105 ? -22.331 -20.570 16.207 1.00 85.44 105 PRO A O 1
ATOM 791 N N . ASN A 1 106 ? -23.988 -20.906 14.758 1.00 84.38 106 ASN A N 1
ATOM 792 C CA . ASN A 1 106 ? -24.262 -22.271 15.199 1.00 84.38 106 ASN A CA 1
ATOM 793 C C . ASN A 1 106 ? -23.923 -23.327 14.145 1.00 84.38 106 ASN A C 1
ATOM 795 O O . ASN A 1 106 ? -24.050 -24.518 14.443 1.00 84.38 106 ASN A O 1
ATOM 799 N N . VAL A 1 107 ? -23.598 -22.937 12.907 1.00 85.75 107 VAL A N 1
ATOM 800 C CA . VAL A 1 107 ? -23.446 -23.879 11.791 1.00 85.75 107 VAL A CA 1
ATOM 801 C C . VAL A 1 107 ? -22.352 -23.424 10.837 1.00 85.75 107 VAL A C 1
ATOM 803 O O . VAL A 1 107 ? -22.416 -22.320 10.328 1.00 85.75 107 VAL A O 1
ATOM 806 N N . GLY A 1 108 ? -21.438 -24.345 10.517 1.00 83.12 108 GLY A N 1
ATOM 807 C CA . GLY A 1 108 ? -20.394 -24.156 9.513 1.00 83.12 108 GLY A CA 1
ATOM 808 C C . GLY A 1 108 ? -19.278 -23.251 10.009 1.00 83.12 108 GLY A C 1
ATOM 809 O O . GLY A 1 108 ? -19.428 -22.036 10.013 1.00 83.12 108 GLY A O 1
ATOM 810 N N . LEU A 1 109 ? -18.150 -23.853 10.376 1.00 84.00 109 LEU A N 1
ATOM 811 C CA . LEU A 1 109 ? -16.947 -23.139 10.788 1.00 84.00 109 LEU A CA 1
ATOM 812 C C . LEU A 1 109 ? -15.780 -23.553 9.892 1.00 84.00 109 LEU A C 1
ATOM 814 O O . LEU A 1 109 ? -15.694 -24.723 9.508 1.00 84.00 109 LEU A O 1
ATOM 818 N N . ASP A 1 110 ? -14.910 -22.604 9.570 1.00 79.50 110 ASP A N 1
ATOM 819 C CA . ASP A 1 110 ? -13.647 -22.859 8.884 1.00 79.50 110 ASP A CA 1
ATOM 820 C C . ASP A 1 110 ? -12.597 -23.453 9.847 1.00 79.50 110 ASP A C 1
ATOM 822 O O . ASP A 1 110 ? -12.867 -23.719 11.025 1.00 79.50 110 ASP A O 1
ATOM 826 N N . PHE A 1 111 ? -11.374 -23.670 9.356 1.00 71.56 111 PHE A N 1
ATOM 827 C CA . PHE A 1 111 ? -10.268 -24.189 10.170 1.00 71.56 111 PHE A CA 1
ATOM 828 C C . PHE A 1 111 ? -9.921 -23.331 11.395 1.00 71.56 111 PHE A C 1
ATOM 830 O O . PHE A 1 111 ? -9.364 -23.836 12.370 1.00 71.56 111 PHE A O 1
ATOM 837 N N . LEU A 1 112 ? -10.216 -22.037 11.315 1.00 73.25 112 LEU A N 1
ATOM 838 C CA . LEU A 1 112 ? -9.903 -21.010 12.300 1.00 73.25 112 LEU A CA 1
ATOM 839 C C . LEU A 1 112 ? -11.096 -20.703 13.214 1.00 73.25 112 LEU A C 1
ATOM 841 O O . LEU A 1 112 ? -10.980 -19.865 14.103 1.00 73.25 112 LEU A O 1
ATOM 845 N N . GLY A 1 113 ? -12.215 -21.412 13.042 1.00 79.06 113 GLY A N 1
ATOM 846 C CA . GLY A 1 113 ? -13.417 -21.243 13.849 1.00 79.06 113 GLY A CA 1
ATOM 847 C C . GLY A 1 113 ? -14.344 -20.122 13.381 1.00 79.06 113 GLY A C 1
ATOM 848 O O . GLY A 1 113 ? -15.248 -19.783 14.135 1.00 79.06 113 GLY A O 1
ATOM 849 N N . ARG A 1 114 ? -14.157 -19.581 12.172 1.00 84.69 114 ARG A N 1
ATOM 850 C CA . ARG A 1 114 ? -14.978 -18.503 11.596 1.00 84.69 114 ARG A CA 1
ATOM 851 C C . ARG A 1 114 ? -16.172 -19.049 10.831 1.00 84.69 114 ARG A C 1
ATOM 853 O O . ARG A 1 114 ? -16.082 -20.100 10.194 1.00 84.69 114 ARG A O 1
ATOM 860 N N . GLU A 1 115 ? -17.281 -18.323 10.847 1.00 91.31 115 GLU A N 1
ATOM 861 C CA . GLU A 1 115 ? -18.529 -18.741 10.202 1.00 91.31 115 GLU A CA 1
ATOM 862 C C . GLU A 1 115 ? -18.373 -18.862 8.669 1.00 91.31 115 GLU A C 1
ATOM 864 O O . GLU A 1 115 ? -17.841 -17.979 8.003 1.00 91.31 115 GLU A O 1
ATOM 869 N N . THR A 1 116 ? -18.867 -19.956 8.082 1.00 91.56 116 THR A N 1
ATOM 870 C CA . THR A 1 116 ? -18.849 -20.217 6.616 1.00 91.56 116 THR A CA 1
ATOM 871 C C . THR A 1 116 ? -20.247 -20.283 6.002 1.00 91.56 116 THR A C 1
ATOM 873 O O . THR A 1 116 ? -20.410 -20.425 4.788 1.00 91.56 116 THR A O 1
ATOM 876 N N . VAL A 1 117 ? -21.284 -20.204 6.837 1.00 93.56 117 VAL A N 1
ATOM 877 C CA . VAL A 1 117 ? -22.680 -20.380 6.432 1.00 93.56 117 VAL A CA 1
ATOM 878 C C . VAL A 1 117 ? -23.438 -19.096 6.674 1.00 93.56 117 VAL A C 1
ATOM 880 O O . VAL A 1 117 ? -23.545 -18.628 7.798 1.00 93.56 117 VAL A O 1
ATOM 883 N N . LEU A 1 118 ? -24.011 -18.556 5.610 1.00 92.31 118 LEU A N 1
ATOM 884 C CA . LEU A 1 118 ? -24.821 -17.351 5.612 1.00 92.31 118 LEU A CA 1
ATOM 885 C C . LEU A 1 118 ? -26.252 -17.663 6.061 1.00 92.31 118 LEU A C 1
ATOM 887 O O . LEU A 1 118 ? -26.855 -18.644 5.609 1.00 92.31 118 LEU A O 1
ATOM 891 N N . ARG A 1 119 ? -26.839 -16.797 6.895 1.00 88.44 119 ARG A N 1
ATOM 892 C CA . ARG A 1 119 ? -28.208 -16.949 7.414 1.00 88.44 119 ARG A CA 1
ATOM 893 C C . ARG A 1 119 ? -29.151 -15.850 6.925 1.00 88.44 119 ARG A C 1
ATOM 895 O O . ARG A 1 119 ? -29.018 -14.686 7.292 1.00 88.44 119 ARG A O 1
ATOM 902 N N . ASP A 1 120 ? -30.209 -16.234 6.213 1.00 88.00 120 ASP A N 1
ATOM 903 C CA . ASP A 1 120 ? -31.363 -15.357 5.976 1.00 88.00 120 ASP A CA 1
ATOM 904 C C . ASP A 1 120 ? -32.246 -15.332 7.225 1.00 88.00 120 ASP A C 1
ATOM 906 O O . ASP A 1 120 ? -32.734 -16.371 7.678 1.00 88.00 120 ASP A O 1
ATOM 910 N N . LYS A 1 121 ? -32.459 -14.137 7.793 1.00 80.31 121 LYS A N 1
ATOM 911 C CA . LYS A 1 121 ? -33.257 -13.944 9.016 1.00 80.31 121 LYS A CA 1
ATOM 912 C C . LYS A 1 121 ? -34.747 -14.244 8.800 1.00 80.31 121 LYS A C 1
ATOM 914 O O . LYS A 1 121 ? -35.497 -14.390 9.767 1.00 80.31 121 LYS A O 1
ATOM 919 N N . THR A 1 122 ? -35.187 -14.392 7.552 1.00 75.75 122 THR A N 1
ATOM 920 C CA . THR A 1 122 ? -36.549 -14.803 7.206 1.00 75.75 122 THR A CA 1
ATOM 921 C C . THR A 1 122 ? -36.727 -16.306 7.404 1.00 75.75 122 THR A C 1
ATOM 923 O O . THR A 1 122 ? -36.040 -17.124 6.792 1.00 75.75 122 THR A O 1
ATOM 926 N N . LEU A 1 123 ? -37.716 -16.691 8.211 1.00 71.62 123 LEU A N 1
ATOM 927 C CA . LEU A 1 123 ? -38.051 -18.098 8.412 1.00 71.62 123 LEU A CA 1
ATOM 928 C C . LEU A 1 123 ? -38.827 -18.663 7.212 1.00 71.62 123 LEU A C 1
ATOM 930 O O . LEU A 1 123 ? -39.907 -18.174 6.872 1.00 71.62 123 LEU A O 1
ATOM 934 N N . LYS A 1 124 ? -38.335 -19.761 6.636 1.00 70.19 124 LYS A N 1
ATOM 935 C CA . LYS A 1 124 ? -39.080 -20.633 5.718 1.00 70.19 124 LYS A CA 1
ATOM 936 C C . LYS A 1 124 ? -39.419 -21.925 6.458 1.00 70.19 124 LYS A C 1
ATOM 938 O O . LYS A 1 124 ? -38.544 -22.621 6.949 1.00 70.19 124 LYS A O 1
ATOM 943 N N . ASN A 1 125 ? -40.711 -22.238 6.579 1.00 76.25 125 ASN A N 1
ATOM 944 C CA . ASN A 1 125 ? -41.209 -23.406 7.329 1.00 76.25 125 ASN A CA 1
ATOM 945 C C . ASN A 1 125 ? -40.765 -23.474 8.807 1.00 76.25 125 ASN A C 1
ATOM 947 O O . ASN A 1 125 ? -40.726 -24.552 9.391 1.00 76.25 125 ASN A O 1
ATOM 951 N N . GLY A 1 126 ? -40.481 -22.325 9.426 1.00 76.19 126 GLY A N 1
ATOM 952 C CA . GLY A 1 126 ? -40.029 -22.251 10.819 1.00 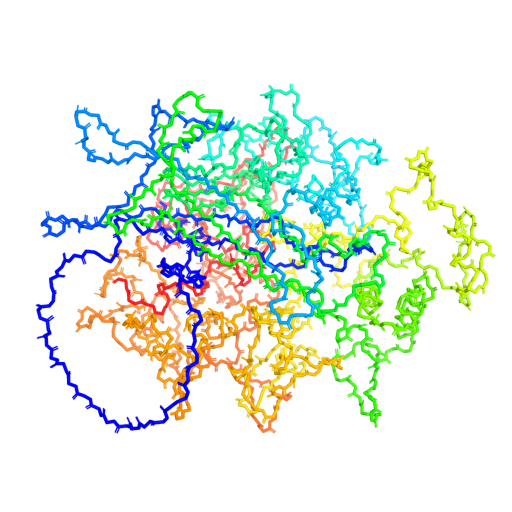76.19 126 GLY A CA 1
ATOM 953 C C . GLY A 1 126 ? -38.518 -22.411 11.009 1.00 76.19 126 GLY A C 1
ATOM 954 O O . GLY A 1 126 ? -38.066 -22.365 12.149 1.00 76.19 126 GLY A O 1
ATOM 955 N N . GLU A 1 127 ? -37.749 -22.536 9.926 1.00 79.12 127 GLU A N 1
ATOM 956 C CA . GLU A 1 127 ? -36.285 -22.595 9.939 1.00 79.12 127 GLU A CA 1
ATOM 957 C C . GLU A 1 127 ? -35.694 -21.427 9.144 1.00 79.12 127 GLU A C 1
ATOM 959 O O . GLU A 1 127 ? -36.309 -20.925 8.200 1.00 79.12 127 GLU A O 1
ATOM 964 N N . PHE A 1 128 ? -34.505 -20.968 9.534 1.00 84.62 128 PHE A N 1
ATOM 965 C CA . PHE A 1 128 ? -33.764 -19.990 8.741 1.00 84.62 128 PHE A CA 1
ATOM 966 C C . PHE A 1 128 ? -33.272 -20.652 7.461 1.00 84.62 128 PHE A C 1
ATOM 968 O O . PHE A 1 128 ? -32.723 -21.755 7.502 1.00 84.62 128 PHE A O 1
ATOM 975 N N . GLN A 1 129 ? -33.438 -19.970 6.332 1.00 89.50 129 GLN A N 1
ATOM 976 C CA . GLN A 1 129 ? -32.785 -20.417 5.114 1.00 89.50 129 GLN A CA 1
ATOM 977 C C . GLN A 1 129 ? -31.288 -20.124 5.231 1.00 89.50 129 GLN A C 1
ATOM 979 O O . GLN A 1 129 ? -30.891 -19.004 5.550 1.00 89.50 129 GLN A O 1
ATOM 984 N N . LYS A 1 130 ? -30.474 -21.148 4.984 1.00 92.88 130 LYS A N 1
ATOM 985 C CA . LYS A 1 130 ? -29.018 -21.066 5.065 1.00 92.88 130 LYS A CA 1
ATOM 986 C C . LYS A 1 130 ? -28.386 -21.243 3.697 1.00 92.88 130 LYS A C 1
ATOM 988 O O . LYS A 1 130 ? -28.916 -21.996 2.867 1.00 92.88 130 LYS A O 1
ATOM 993 N N . TYR A 1 131 ? -27.268 -20.566 3.497 1.00 94.38 131 TYR A N 1
ATOM 994 C CA . TYR A 1 131 ? -26.525 -20.546 2.248 1.00 94.38 131 TYR A CA 1
ATOM 995 C C . TYR A 1 131 ? -25.022 -20.636 2.505 1.00 94.38 131 TYR A C 1
ATOM 997 O O . TYR A 1 131 ? -24.566 -20.423 3.622 1.00 94.38 131 TYR A O 1
ATOM 1005 N N . VAL A 1 132 ? -24.265 -20.932 1.459 1.00 93.81 132 VAL A N 1
ATOM 1006 C CA . VAL A 1 132 ? -22.801 -20.887 1.424 1.00 93.81 132 VAL A CA 1
ATOM 1007 C C . VAL A 1 132 ? -22.395 -20.055 0.216 1.00 93.81 132 VAL A C 1
ATOM 1009 O O . VAL A 1 132 ? -23.030 -20.152 -0.838 1.00 93.81 132 VAL A O 1
ATOM 1012 N N . LEU A 1 133 ? -21.356 -19.236 0.365 1.00 93.44 133 LEU A N 1
ATOM 1013 C CA . LEU A 1 133 ? -20.755 -18.497 -0.741 1.00 93.44 133 LEU A CA 1
ATOM 1014 C C . LEU A 1 133 ? -19.519 -19.249 -1.216 1.00 93.44 133 LEU A C 1
ATOM 1016 O O . LEU A 1 133 ? -18.502 -19.273 -0.525 1.00 93.44 133 LEU A O 1
ATOM 1020 N N . LYS A 1 134 ? -19.607 -19.864 -2.394 1.00 90.25 134 LYS A N 1
ATOM 1021 C CA . LYS A 1 134 ? -18.441 -20.441 -3.064 1.00 90.25 134 LYS A CA 1
ATOM 1022 C C . LYS A 1 134 ? -17.736 -19.360 -3.850 1.00 90.25 134 LYS A C 1
ATOM 1024 O O . LYS A 1 134 ? -18.404 -18.590 -4.542 1.00 90.25 134 LYS A O 1
ATOM 1029 N N . TYR A 1 135 ? -16.413 -19.342 -3.796 1.00 87.62 135 TYR A N 1
ATOM 1030 C CA . TYR A 1 135 ? -15.634 -18.404 -4.586 1.00 87.62 135 TYR A CA 1
ATOM 1031 C C . TYR A 1 135 ? -14.744 -19.095 -5.610 1.00 87.62 135 TYR A C 1
ATOM 1033 O O . TYR A 1 135 ? -14.307 -20.234 -5.436 1.00 87.62 135 TYR A O 1
ATOM 1041 N N . GLU A 1 136 ? -14.455 -18.361 -6.677 1.00 80.81 136 GLU A N 1
ATOM 1042 C CA . GLU A 1 136 ? -13.515 -18.760 -7.715 1.00 80.81 136 GLU A CA 1
ATOM 1043 C C . GLU A 1 136 ? -12.581 -17.597 -8.026 1.00 80.81 136 GLU A C 1
ATOM 1045 O O . GLU A 1 136 ? -13.003 -16.440 -8.122 1.00 80.81 136 GLU A O 1
ATOM 1050 N N . HIS A 1 137 ? -11.310 -17.928 -8.224 1.00 77.44 137 HIS A N 1
ATOM 1051 C CA . HIS A 1 137 ? -10.344 -17.047 -8.850 1.00 77.44 137 HIS A CA 1
ATOM 1052 C C . HIS A 1 137 ? -10.158 -17.465 -10.294 1.00 77.44 137 HIS A C 1
ATOM 1054 O O . HIS A 1 137 ? -9.688 -18.568 -10.587 1.00 77.44 137 HIS A O 1
ATOM 1060 N N . GLU A 1 138 ? -10.541 -16.566 -11.188 1.00 74.00 138 GLU A N 1
ATOM 1061 C CA . GLU A 1 138 ? -10.360 -16.735 -12.612 1.00 74.00 138 GLU A CA 1
ATOM 1062 C C . GLU A 1 138 ? -9.313 -15.746 -13.110 1.00 74.00 138 GLU A C 1
ATOM 1064 O O . GLU A 1 138 ? -9.486 -14.529 -13.026 1.00 74.00 138 GLU A O 1
ATOM 1069 N N . ALA A 1 139 ? -8.257 -16.251 -13.717 1.00 68.75 139 ALA A N 1
ATOM 1070 C CA . ALA A 1 139 ? -7.359 -15.427 -14.484 1.00 68.75 139 ALA A CA 1
ATOM 1071 C C . ALA A 1 139 ? -7.814 -15.398 -15.946 1.00 68.75 139 ALA A C 1
ATOM 1073 O O . ALA A 1 139 ? -7.759 -16.391 -16.675 1.00 68.75 139 ALA A O 1
ATOM 1074 N N . GLN A 1 140 ? -8.335 -14.246 -16.365 1.00 65.62 140 GLN A N 1
ATOM 1075 C CA . GLN A 1 140 ? -8.849 -14.079 -17.719 1.00 65.62 140 GLN A CA 1
ATOM 1076 C C . GLN A 1 140 ? -7.677 -13.945 -18.707 1.00 65.62 140 GLN A C 1
ATOM 1078 O O . GLN A 1 140 ? -6.757 -13.166 -18.443 1.00 65.62 140 GLN A O 1
ATOM 1083 N N . PRO A 1 141 ? -7.691 -14.668 -19.843 1.00 59.94 141 PRO A N 1
ATOM 1084 C CA . PRO A 1 141 ? -6.718 -14.447 -20.905 1.00 59.94 141 PRO A CA 1
ATOM 1085 C C . PRO A 1 141 ? -6.955 -13.082 -21.559 1.00 59.94 141 PRO A C 1
ATOM 1087 O O . PRO A 1 141 ? -8.050 -12.513 -21.467 1.00 59.94 141 PRO A O 1
ATOM 1090 N N . ARG A 1 142 ? -5.965 -12.566 -22.295 1.00 61.66 142 ARG A N 1
ATOM 1091 C CA . ARG A 1 142 ? -6.206 -11.392 -23.150 1.00 61.66 142 ARG A CA 1
ATOM 1092 C C . ARG A 1 142 ? -7.222 -11.738 -24.248 1.00 61.66 142 ARG A C 1
ATOM 1094 O O . ARG A 1 142 ? -6.960 -12.552 -25.135 1.00 61.66 142 ARG A O 1
ATOM 1101 N N . ASN A 1 143 ? -8.400 -11.116 -24.169 1.00 52.66 143 ASN A N 1
ATOM 1102 C CA . ASN A 1 143 ? -9.582 -11.422 -24.990 1.00 52.66 143 ASN A CA 1
ATOM 1103 C C . ASN A 1 143 ? -9.507 -10.924 -26.447 1.00 52.66 143 ASN A C 1
ATOM 1105 O O . ASN A 1 143 ? -10.449 -11.111 -27.216 1.00 52.66 143 ASN A O 1
ATOM 1109 N N . ASP A 1 144 ? -8.401 -10.307 -26.852 1.00 54.47 144 ASP A N 1
ATOM 1110 C CA . ASP A 1 144 ? -8.188 -9.756 -28.193 1.00 54.47 144 ASP A CA 1
ATOM 1111 C C . ASP A 1 144 ? -7.414 -10.697 -29.139 1.00 54.47 144 ASP A C 1
ATOM 1113 O O . ASP A 1 144 ? -7.127 -10.347 -30.286 1.00 54.47 144 ASP A O 1
ATOM 1117 N N . GLY A 1 145 ? -7.096 -11.909 -28.672 1.00 53.50 145 GLY A N 1
ATOM 1118 C CA . GLY A 1 145 ? -6.377 -12.927 -29.436 1.00 53.50 145 GLY A CA 1
ATOM 1119 C C . GLY A 1 145 ? -4.851 -12.847 -29.343 1.00 53.50 145 GLY A C 1
ATOM 1120 O O . GLY A 1 145 ? -4.190 -13.647 -30.007 1.00 53.50 145 GLY A O 1
ATOM 1121 N N . ARG A 1 146 ? -4.292 -11.932 -28.532 1.00 55.94 146 ARG A N 1
ATOM 1122 C CA . ARG A 1 146 ? -2.858 -11.917 -28.175 1.00 55.94 146 ARG A CA 1
ATOM 1123 C C . ARG A 1 146 ? -2.518 -12.844 -27.003 1.00 55.94 146 ARG A C 1
ATOM 1125 O O . ARG A 1 146 ? -1.371 -13.264 -26.892 1.00 55.94 146 ARG A O 1
ATOM 1132 N N . GLY A 1 147 ? -3.502 -13.205 -26.174 1.00 56.94 147 GLY A N 1
ATOM 1133 C CA . GLY A 1 147 ? -3.339 -14.192 -25.100 1.00 56.94 147 GLY A CA 1
ATOM 1134 C C . GLY A 1 147 ? -3.061 -15.596 -25.643 1.00 56.94 147 GLY A C 1
ATOM 1135 O O . GLY A 1 147 ? -3.493 -15.953 -26.748 1.00 56.94 147 GLY A O 1
ATOM 1136 N N . LYS A 1 148 ? -2.337 -16.424 -24.885 1.00 62.03 148 LYS A N 1
ATOM 1137 C CA . LYS A 1 148 ? -2.061 -17.804 -25.302 1.00 62.03 148 LYS A CA 1
ATOM 1138 C C . LYS A 1 148 ? -3.308 -18.677 -25.051 1.00 62.03 148 LYS A C 1
ATOM 1140 O O . LYS A 1 148 ? -4.083 -18.409 -24.131 1.00 62.03 148 LYS A O 1
ATOM 1145 N N . PRO A 1 149 ? -3.554 -19.731 -25.857 1.00 63.47 149 PRO A N 1
ATOM 1146 C CA . PRO A 1 149 ? -4.721 -20.594 -25.672 1.00 63.47 149 PRO A CA 1
ATOM 1147 C C . PRO A 1 149 ? -4.737 -21.261 -24.290 1.00 63.47 149 PRO A C 1
ATOM 1149 O O . PRO A 1 149 ? -3.813 -22.004 -23.958 1.00 63.47 149 PRO A O 1
ATOM 1152 N N . GLN A 1 150 ? -5.815 -21.056 -23.528 1.00 60.16 150 GLN A N 1
ATOM 1153 C CA . GLN A 1 150 ? -6.020 -21.697 -22.228 1.00 60.16 150 GLN A CA 1
ATOM 1154 C C . GLN A 1 150 ? -7.019 -22.853 -22.301 1.00 60.16 150 GLN A C 1
ATOM 1156 O O . GLN A 1 150 ? -7.998 -22.811 -23.048 1.00 60.16 150 GLN A O 1
ATOM 1161 N N . SER A 1 151 ? -6.775 -23.884 -21.488 1.00 65.25 151 SER A N 1
ATOM 1162 C CA . SER A 1 151 ? -7.731 -24.983 -21.272 1.00 65.25 151 SER A CA 1
ATOM 1163 C C . SER A 1 151 ? -8.665 -24.746 -20.079 1.00 65.25 151 SER A C 1
ATOM 1165 O O . SER A 1 151 ? -9.724 -25.367 -20.011 1.00 65.25 151 SER A O 1
ATOM 1167 N N . SER A 1 152 ? -8.293 -23.828 -19.182 1.00 67.44 152 SER A N 1
ATOM 1168 C CA . SER A 1 152 ? -9.066 -23.359 -18.031 1.00 67.44 152 SER A CA 1
ATOM 1169 C C . SER A 1 152 ? -8.675 -21.912 -17.720 1.00 67.44 152 SER A C 1
ATOM 1171 O O . SER A 1 152 ? -7.556 -21.511 -18.021 1.00 67.44 152 SER A O 1
ATOM 1173 N N . THR A 1 153 ? -9.583 -21.136 -17.131 1.00 68.81 153 THR A N 1
ATOM 1174 C CA . THR A 1 153 ? -9.277 -19.814 -16.556 1.00 68.81 153 THR A CA 1
ATOM 1175 C C . THR A 1 153 ? -9.080 -19.879 -15.042 1.00 68.81 153 THR A C 1
ATOM 1177 O O . THR A 1 153 ? -8.887 -18.844 -14.424 1.00 68.81 153 THR A O 1
ATOM 1180 N N . LEU A 1 154 ? -9.208 -21.053 -14.416 1.00 70.12 154 LEU A N 1
ATOM 1181 C CA . LEU A 1 154 ? -9.154 -21.214 -12.960 1.00 70.12 154 LEU A CA 1
ATOM 1182 C C . LEU A 1 154 ? -7.710 -21.320 -12.460 1.00 70.12 154 LEU A C 1
ATOM 1184 O O . LEU A 1 154 ? -6.969 -22.173 -12.952 1.00 70.12 154 LEU A O 1
ATOM 1188 N N . ILE A 1 155 ? -7.373 -20.560 -11.406 1.00 66.69 155 ILE A N 1
ATOM 1189 C CA . ILE A 1 155 ? -5.999 -20.466 -10.870 1.00 66.69 155 ILE A CA 1
ATOM 1190 C C . ILE A 1 155 ? -5.415 -21.822 -10.375 1.00 66.69 155 ILE A C 1
ATOM 1192 O O . ILE A 1 155 ? -4.212 -21.990 -10.215 1.00 66.69 155 ILE A O 1
ATOM 1196 N N . SER A 1 156 ? -6.222 -22.862 -10.154 1.00 57.38 156 SER A N 1
ATOM 1197 C CA . SER A 1 156 ? -5.752 -24.092 -9.490 1.00 57.38 156 SER A CA 1
ATOM 1198 C C . SER A 1 156 ? -5.485 -25.311 -10.374 1.00 57.38 156 SER A C 1
ATOM 1200 O O . SER A 1 156 ? -4.827 -26.242 -9.911 1.00 57.38 156 SER A O 1
ATOM 1202 N N . ASP A 1 157 ? -6.013 -25.367 -11.599 1.00 55.19 157 ASP A N 1
ATOM 1203 C CA . ASP A 1 157 ? -6.059 -26.634 -12.355 1.00 55.19 157 ASP A CA 1
ATOM 1204 C C . ASP A 1 157 ? -4.823 -26.854 -13.242 1.00 55.19 157 ASP A C 1
ATOM 1206 O O . ASP A 1 157 ? -4.500 -27.995 -13.585 1.00 55.19 157 ASP A O 1
ATOM 1210 N N . VAL A 1 158 ? -4.117 -25.771 -13.594 1.00 50.22 158 VAL A N 1
ATOM 1211 C CA . VAL A 1 158 ? -2.908 -25.768 -14.439 1.00 50.22 158 VAL A CA 1
ATOM 1212 C C . VAL A 1 158 ? -1.879 -24.698 -13.978 1.00 50.22 158 VAL A C 1
ATOM 1214 O O . VAL A 1 158 ? -0.681 -24.882 -14.213 1.00 50.22 158 VAL A O 1
ATOM 1217 N N . GLU A 1 159 ? -2.286 -23.669 -13.207 1.00 54.12 159 GLU A N 1
ATOM 1218 C CA . GLU A 1 159 ? -1.454 -22.490 -12.846 1.00 54.12 159 GLU A CA 1
ATOM 1219 C C . GLU A 1 159 ? -0.406 -22.707 -11.755 1.00 54.12 159 GLU A C 1
ATOM 1221 O O . GLU A 1 159 ? 0.372 -21.821 -11.407 1.00 54.12 159 GLU A O 1
ATOM 1226 N N . LEU A 1 160 ? -0.286 -23.936 -11.264 1.00 51.53 160 LEU A N 1
ATOM 1227 C CA . LEU A 1 160 ? 0.672 -24.313 -10.223 1.00 51.53 160 LEU A CA 1
ATOM 1228 C C . LEU A 1 160 ? 2.138 -24.105 -10.637 1.00 51.53 160 LEU A C 1
ATOM 1230 O O . LEU A 1 160 ? 3.010 -23.958 -9.783 1.00 51.53 160 LEU A O 1
ATOM 1234 N N . HIS A 1 161 ? 2.409 -24.069 -11.945 1.00 47.38 161 HIS A N 1
ATOM 1235 C CA . HIS A 1 161 ? 3.732 -23.775 -12.498 1.00 47.38 161 HIS A CA 1
ATOM 1236 C C . HIS A 1 161 ? 3.979 -22.279 -12.755 1.00 47.38 161 HIS A C 1
ATOM 1238 O O . HIS A 1 161 ? 5.070 -21.934 -13.187 1.00 47.38 161 HIS A O 1
ATOM 1244 N N . SER A 1 162 ? 3.007 -21.384 -12.558 1.00 49.16 162 SER A N 1
ATOM 1245 C CA . SER A 1 162 ? 3.190 -19.928 -12.714 1.00 49.16 162 SER A CA 1
ATOM 1246 C C . SER A 1 162 ? 3.155 -19.181 -11.374 1.00 49.16 162 SER A C 1
ATOM 1248 O O . SER A 1 162 ? 3.600 -18.036 -11.301 1.00 49.16 162 SER A O 1
ATOM 1250 N N . LEU A 1 163 ? 2.706 -19.835 -10.292 1.00 59.62 163 LEU A N 1
ATOM 1251 C CA . LEU A 1 163 ? 2.698 -19.284 -8.933 1.00 59.62 163 LEU A CA 1
ATOM 1252 C C . LEU A 1 163 ? 4.118 -19.221 -8.346 1.00 59.62 163 LEU A C 1
ATOM 1254 O O . LEU A 1 163 ? 4.609 -20.170 -7.735 1.00 59.62 163 LEU A O 1
ATOM 1258 N N . LEU A 1 164 ? 4.773 -18.077 -8.543 1.00 60.47 164 LEU A N 1
ATOM 1259 C CA . LEU A 1 164 ? 6.151 -17.792 -8.115 1.00 60.47 164 LEU A CA 1
ATOM 1260 C C . LEU A 1 164 ? 6.342 -17.943 -6.606 1.00 60.47 164 LEU A C 1
ATOM 1262 O O . LEU A 1 164 ? 7.272 -18.590 -6.153 1.00 60.47 164 LEU A O 1
ATOM 1266 N N . SER A 1 165 ? 5.388 -17.407 -5.857 1.00 65.12 165 SER A N 1
ATOM 1267 C CA . SER A 1 165 ? 5.229 -17.514 -4.411 1.00 65.12 165 SER A CA 1
ATOM 1268 C C . SER A 1 165 ? 5.654 -18.882 -3.824 1.00 65.12 165 SER A C 1
ATOM 1270 O O . SER A 1 165 ? 6.467 -18.958 -2.906 1.00 65.12 165 SER A O 1
ATOM 1272 N N . TRP A 1 166 ? 5.171 -19.981 -4.407 1.00 63.31 166 TRP A N 1
ATOM 1273 C CA . TRP A 1 166 ? 5.426 -21.338 -3.906 1.00 63.31 166 TRP A CA 1
ATOM 1274 C C . TRP A 1 166 ? 6.572 -22.063 -4.620 1.00 63.31 166 TRP A C 1
ATOM 1276 O O . TRP A 1 166 ? 6.975 -23.137 -4.183 1.00 63.31 166 TRP A O 1
ATOM 1286 N N . ASN A 1 167 ? 7.077 -21.503 -5.723 1.00 64.00 167 ASN A N 1
ATOM 1287 C CA . ASN A 1 167 ? 8.166 -22.073 -6.523 1.00 64.00 167 ASN A CA 1
ATOM 1288 C C . ASN A 1 167 ? 9.508 -21.344 -6.316 1.00 64.00 167 ASN A C 1
ATOM 1290 O O . ASN A 1 167 ? 10.547 -21.836 -6.759 1.00 64.00 167 ASN A O 1
ATOM 1294 N N . THR A 1 168 ? 9.501 -20.195 -5.640 1.00 70.00 168 THR A N 1
ATOM 1295 C CA . THR A 1 168 ? 10.693 -19.474 -5.197 1.00 70.00 168 THR A CA 1
ATOM 1296 C C . THR A 1 168 ? 11.104 -20.003 -3.828 1.00 70.00 168 THR A C 1
ATOM 1298 O O . THR A 1 168 ? 10.454 -19.713 -2.822 1.00 70.00 168 THR A O 1
ATOM 1301 N N . VAL A 1 169 ? 12.194 -20.774 -3.802 1.00 71.75 169 VAL A N 1
ATOM 1302 C CA . VAL A 1 169 ? 12.878 -21.157 -2.557 1.00 71.75 169 VAL A CA 1
ATOM 1303 C C . VAL A 1 169 ? 13.325 -19.879 -1.861 1.00 71.75 169 VAL A C 1
ATOM 1305 O O . VAL A 1 169 ? 13.872 -19.021 -2.539 1.00 71.75 169 VAL A O 1
ATOM 1308 N N . TYR A 1 170 ? 13.120 -19.730 -0.556 1.00 76.44 170 TYR A N 1
ATOM 1309 C CA . TYR A 1 170 ? 13.599 -18.583 0.225 1.00 76.44 170 TYR A CA 1
ATOM 1310 C C . TYR A 1 170 ? 13.884 -19.015 1.656 1.00 76.44 170 TYR A C 1
ATOM 1312 O O . TYR A 1 170 ? 13.022 -19.650 2.244 1.00 76.44 170 TYR A O 1
ATOM 1320 N N . ASP A 1 171 ? 15.049 -18.637 2.181 1.00 79.62 171 ASP A N 1
ATOM 1321 C CA . ASP A 1 171 ? 15.529 -19.001 3.522 1.00 79.62 171 ASP A CA 1
ATOM 1322 C C . ASP A 1 171 ? 14.499 -18.622 4.599 1.00 79.62 171 ASP A C 1
ATOM 1324 O O . ASP A 1 171 ? 14.159 -17.438 4.761 1.00 79.62 171 ASP A O 1
ATOM 1328 N N . ALA A 1 172 ? 13.957 -19.622 5.292 1.00 81.81 172 ALA A N 1
ATOM 1329 C CA . ALA A 1 172 ? 13.005 -19.402 6.371 1.00 81.81 172 ALA A CA 1
ATOM 1330 C C . ALA A 1 172 ? 13.673 -18.688 7.559 1.00 81.81 172 ALA A C 1
ATOM 1332 O O . ALA A 1 172 ? 14.855 -18.856 7.833 1.00 81.81 172 ALA A O 1
ATOM 1333 N N . ALA A 1 173 ? 12.914 -17.863 8.289 1.00 87.25 173 ALA A N 1
ATOM 1334 C CA . ALA A 1 173 ? 13.475 -17.090 9.398 1.00 87.25 173 ALA A CA 1
ATOM 1335 C C . ALA A 1 173 ? 14.003 -17.990 10.532 1.00 87.25 173 ALA A C 1
ATOM 1337 O O . ALA A 1 173 ? 13.277 -18.853 11.036 1.00 87.25 173 ALA A O 1
ATOM 1338 N N . ASP A 1 174 ? 15.227 -17.717 10.996 1.00 87.06 174 ASP A N 1
ATOM 1339 C CA . ASP A 1 174 ? 15.818 -18.422 12.135 1.00 87.06 174 ASP A CA 1
ATOM 1340 C C . ASP A 1 174 ? 15.148 -18.006 13.449 1.00 87.06 174 ASP A C 1
ATOM 1342 O O . ASP A 1 174 ? 14.746 -16.850 13.645 1.00 87.06 174 ASP A O 1
ATOM 1346 N N . THR A 1 175 ? 15.071 -18.950 14.390 1.00 84.75 175 THR A N 1
ATOM 1347 C CA . THR A 1 175 ? 14.522 -18.696 15.722 1.00 84.75 175 THR A CA 1
ATOM 1348 C C . THR A 1 175 ? 15.308 -19.303 16.861 1.00 84.75 175 THR A C 1
ATOM 1350 O O . THR A 1 175 ? 15.772 -20.443 16.830 1.00 84.75 175 THR A O 1
ATOM 1353 N N . VAL A 1 176 ? 15.318 -18.574 17.977 1.00 83.88 176 VAL A N 1
ATOM 1354 C CA . VAL A 1 176 ? 15.822 -19.065 19.259 1.00 83.88 176 VAL A CA 1
ATOM 1355 C C . VAL A 1 176 ? 14.747 -18.878 20.326 1.00 83.88 176 VAL A C 1
ATOM 1357 O O . VAL A 1 176 ? 14.399 -17.765 20.704 1.00 83.88 176 VAL A O 1
ATOM 1360 N N . ASN A 1 177 ? 14.218 -19.992 20.847 1.00 77.62 177 ASN A N 1
ATOM 1361 C CA . ASN A 1 177 ? 13.117 -20.017 21.827 1.00 77.62 177 ASN A CA 1
ATOM 1362 C C . ASN A 1 177 ? 11.833 -19.291 21.364 1.00 77.62 177 ASN A C 1
ATOM 1364 O O . ASN A 1 177 ? 11.103 -18.751 22.195 1.00 77.62 177 ASN A O 1
ATOM 1368 N N . GLY A 1 178 ? 11.555 -19.301 20.057 1.00 74.75 178 GLY A N 1
ATOM 1369 C CA . GLY A 1 178 ? 10.388 -18.655 19.444 1.00 74.75 178 GLY A CA 1
ATOM 1370 C C . GLY A 1 178 ? 10.626 -17.217 18.977 1.00 74.75 178 GLY A C 1
ATOM 1371 O O . GLY A 1 178 ? 9.835 -16.727 18.184 1.00 74.75 178 GLY A O 1
ATOM 1372 N N . SER A 1 179 ? 11.718 -16.579 19.412 1.00 79.81 179 SER A N 1
ATOM 1373 C CA . SER A 1 179 ? 12.103 -15.228 18.984 1.00 79.81 179 SER A CA 1
ATOM 1374 C C . SER A 1 179 ? 12.879 -15.268 17.666 1.00 79.81 179 SER A C 1
ATOM 1376 O O . SER A 1 179 ? 13.706 -16.168 17.483 1.00 79.81 179 SER A O 1
ATOM 1378 N N . LEU A 1 180 ? 12.625 -14.299 16.781 1.00 86.50 180 LEU A N 1
ATOM 1379 C CA . LEU A 1 180 ? 13.338 -14.118 15.512 1.00 86.50 180 LEU A CA 1
ATOM 1380 C C . LEU A 1 180 ? 14.808 -13.750 15.752 1.00 86.50 180 LEU A C 1
ATOM 1382 O O . LEU A 1 180 ? 15.136 -12.970 16.649 1.00 86.50 180 LEU A O 1
ATOM 1386 N N . VAL A 1 181 ? 15.710 -14.282 14.930 1.00 88.38 181 VAL A N 1
ATOM 1387 C CA . VAL A 1 181 ? 17.134 -13.925 14.986 1.00 88.38 181 VAL A CA 1
ATOM 1388 C C . VAL A 1 181 ? 17.413 -12.734 14.074 1.00 88.38 181 VAL A C 1
ATOM 1390 O O . VAL A 1 181 ? 17.053 -12.738 12.900 1.00 88.38 181 VAL A O 1
ATOM 1393 N N . HIS A 1 182 ? 18.100 -11.722 14.607 1.00 90.38 182 HIS A N 1
ATOM 1394 C CA . HIS A 1 182 ? 18.499 -10.526 13.865 1.00 90.38 182 HIS A CA 1
ATOM 1395 C C . HIS A 1 182 ? 20.022 -10.406 13.739 1.00 90.38 182 HIS A C 1
ATOM 1397 O O . HIS A 1 182 ? 20.768 -10.798 14.641 1.00 90.38 182 HIS A O 1
ATOM 1403 N N . GLY A 1 183 ? 20.493 -9.794 12.653 1.00 91.31 183 GLY A N 1
ATOM 1404 C CA . GLY A 1 183 ? 21.910 -9.502 12.449 1.00 91.31 183 GLY A CA 1
ATOM 1405 C C . GLY A 1 183 ? 22.195 -8.572 11.274 1.00 91.31 183 GLY A C 1
ATOM 1406 O O . GLY A 1 183 ? 21.365 -7.739 10.904 1.00 91.31 183 GLY A O 1
ATOM 1407 N N . ASP A 1 184 ? 23.409 -8.687 10.736 1.00 91.31 184 ASP A N 1
ATOM 1408 C CA . ASP A 1 184 ? 23.892 -7.861 9.631 1.00 91.31 184 ASP A CA 1
ATOM 1409 C C . ASP A 1 184 ? 23.494 -8.481 8.282 1.00 91.31 184 ASP A C 1
ATOM 1411 O O . ASP A 1 184 ? 23.677 -9.680 8.068 1.00 91.31 184 ASP A O 1
ATOM 1415 N N . TYR A 1 185 ? 23.012 -7.659 7.349 1.00 88.69 185 TYR A N 1
ATOM 1416 C CA . TYR A 1 185 ? 22.601 -8.083 6.007 1.00 88.69 185 TYR A CA 1
ATOM 1417 C C . TYR A 1 185 ? 22.920 -6.987 4.983 1.00 88.69 185 TYR A C 1
ATOM 1419 O O . TYR A 1 185 ? 22.423 -5.870 5.089 1.00 88.69 185 TYR A O 1
ATOM 1427 N N . HIS A 1 186 ? 23.795 -7.278 4.014 1.00 87.50 186 HIS A N 1
ATOM 1428 C CA . HIS A 1 186 ? 24.189 -6.377 2.914 1.00 87.50 186 HIS A CA 1
ATOM 1429 C C . HIS A 1 186 ? 24.502 -4.913 3.288 1.00 87.50 186 HIS A C 1
ATOM 1431 O O . HIS A 1 186 ? 24.281 -4.011 2.487 1.00 87.50 186 HIS A O 1
ATOM 1437 N N . GLY A 1 187 ? 25.085 -4.663 4.463 1.00 86.88 187 GLY A N 1
ATOM 1438 C CA . GLY A 1 187 ? 25.422 -3.306 4.922 1.00 86.88 187 GLY A CA 1
ATOM 1439 C C . GLY A 1 187 ? 24.350 -2.648 5.798 1.00 86.88 187 GLY A C 1
ATOM 1440 O O . GLY A 1 187 ? 24.565 -1.533 6.267 1.00 86.88 187 GLY A O 1
ATOM 1441 N N . ALA A 1 188 ? 23.246 -3.344 6.075 1.00 91.62 188 ALA A N 1
ATOM 1442 C CA . ALA A 1 188 ? 22.280 -3.019 7.118 1.00 91.62 188 ALA A CA 1
ATOM 1443 C C . ALA A 1 188 ? 22.505 -3.877 8.377 1.00 91.62 188 ALA A C 1
ATOM 1445 O O . ALA A 1 188 ? 23.142 -4.931 8.325 1.00 91.62 188 ALA A O 1
ATOM 1446 N N . LYS A 1 189 ? 21.971 -3.413 9.508 1.00 93.19 189 LYS A N 1
ATOM 1447 C CA . LYS A 1 189 ? 21.974 -4.059 10.829 1.00 93.19 189 LYS A CA 1
ATOM 1448 C C . LYS A 1 189 ? 20.548 -4.298 11.308 1.00 93.19 189 LYS A C 1
ATOM 1450 O O . LYS A 1 189 ? 19.639 -3.585 10.897 1.00 93.19 189 LYS A O 1
ATOM 1455 N N . ASN A 1 190 ? 20.379 -5.212 12.261 1.00 89.88 190 ASN A N 1
ATOM 1456 C CA . ASN A 1 190 ? 19.086 -5.562 12.865 1.00 89.88 190 ASN A CA 1
ATOM 1457 C C . ASN A 1 190 ? 18.071 -6.147 11.864 1.00 89.88 190 ASN A C 1
ATOM 1459 O O . ASN A 1 190 ? 16.863 -6.049 12.071 1.00 89.88 190 ASN A O 1
ATOM 1463 N N . VAL A 1 191 ? 18.554 -6.793 10.806 1.00 90.88 191 VAL A N 1
ATOM 1464 C CA . VAL A 1 191 ? 17.727 -7.480 9.804 1.00 90.88 191 VAL A CA 1
ATOM 1465 C C . VAL A 1 191 ? 17.408 -8.895 10.281 1.00 90.88 191 VAL A C 1
ATOM 1467 O O . VAL A 1 191 ? 18.295 -9.548 10.829 1.00 90.88 191 VAL A O 1
ATOM 1470 N N . VAL A 1 192 ? 16.174 -9.372 10.072 1.00 88.50 192 VAL A N 1
ATOM 1471 C CA . VAL A 1 192 ? 15.794 -10.774 10.342 1.00 88.50 192 VAL A CA 1
ATOM 1472 C C . VAL A 1 192 ? 16.614 -11.703 9.444 1.00 88.50 192 VAL A C 1
ATOM 1474 O O . VAL A 1 192 ? 16.628 -11.544 8.218 1.00 88.50 192 VAL A O 1
ATOM 1477 N N . LEU A 1 193 ? 17.310 -12.660 10.054 1.00 88.50 193 LEU A N 1
ATOM 1478 C CA . LEU A 1 193 ? 18.155 -13.625 9.359 1.00 88.50 193 LEU A CA 1
ATOM 1479 C C . LEU A 1 193 ? 17.393 -14.917 9.058 1.00 88.50 193 LEU A C 1
ATOM 1481 O O . LEU A 1 193 ? 16.487 -15.305 9.795 1.00 88.50 193 LEU A O 1
ATOM 1485 N N . GLY A 1 194 ? 17.793 -15.569 7.969 1.00 86.81 194 GLY A N 1
ATOM 1486 C CA . GLY A 1 194 ? 17.384 -16.937 7.678 1.00 86.81 194 GLY A CA 1
ATOM 1487 C C . GLY A 1 194 ? 18.153 -17.957 8.523 1.00 86.81 194 GLY A C 1
ATOM 1488 O O . GLY A 1 194 ? 19.175 -17.611 9.130 1.00 86.81 194 GLY A O 1
ATOM 1489 N N . ASP A 1 195 ? 17.664 -19.191 8.581 1.00 83.94 195 ASP A N 1
ATOM 1490 C CA . ASP A 1 195 ? 18.291 -20.294 9.320 1.00 83.94 195 ASP A CA 1
ATOM 1491 C C . ASP A 1 195 ? 19.488 -20.918 8.580 1.00 83.94 195 ASP A C 1
ATOM 1493 O O . ASP A 1 195 ? 20.314 -21.620 9.182 1.00 83.94 195 ASP A O 1
ATOM 1497 N N . GLY A 1 196 ? 19.651 -20.573 7.300 1.00 83.00 196 GLY A N 1
ATOM 1498 C CA . GLY A 1 196 ? 20.756 -21.002 6.454 1.00 83.00 196 GLY A CA 1
ATOM 1499 C C . GLY A 1 196 ? 20.636 -22.447 5.966 1.00 83.00 196 GLY A C 1
ATOM 1500 O O . GLY A 1 196 ? 21.570 -22.941 5.317 1.00 83.00 196 GLY A O 1
ATOM 1501 N N . ASP A 1 197 ? 19.532 -23.130 6.269 1.00 78.00 197 ASP A N 1
ATOM 1502 C CA . ASP A 1 197 ? 19.055 -24.308 5.557 1.00 78.00 197 ASP A CA 1
ATOM 1503 C C . ASP A 1 197 ? 18.124 -23.837 4.432 1.00 78.00 197 ASP A C 1
ATOM 1505 O O . ASP A 1 197 ? 17.429 -22.845 4.529 1.00 78.00 197 ASP A O 1
ATOM 1509 N N . TYR A 1 198 ? 18.198 -24.506 3.293 1.00 75.94 198 TYR A N 1
ATOM 1510 C CA . TYR A 1 198 ? 17.366 -24.182 2.127 1.00 75.94 198 TYR A CA 1
ATOM 1511 C C . TYR A 1 198 ? 16.749 -25.445 1.529 1.00 75.94 198 TYR A C 1
ATOM 1513 O O . TYR A 1 198 ? 16.376 -25.511 0.352 1.00 75.94 198 TYR A O 1
ATOM 1521 N N . THR A 1 199 ? 16.815 -26.530 2.292 1.00 74.25 199 THR A N 1
ATOM 1522 C CA . THR A 1 199 ? 16.392 -27.856 1.866 1.00 74.25 199 THR A CA 1
ATOM 1523 C C . THR A 1 199 ? 15.105 -28.282 2.545 1.00 74.25 199 THR A C 1
ATOM 1525 O O . THR A 1 199 ? 14.624 -29.394 2.288 1.00 74.25 199 THR A O 1
ATOM 1528 N N . ASP A 1 200 ? 14.548 -27.431 3.401 1.00 74.44 200 ASP A N 1
ATOM 1529 C CA . ASP A 1 200 ? 13.364 -27.737 4.167 1.00 74.44 200 ASP A CA 1
ATOM 1530 C C . ASP A 1 200 ? 12.081 -27.320 3.419 1.00 74.44 200 ASP A C 1
ATOM 1532 O O . ASP A 1 200 ? 12.095 -26.742 2.333 1.00 74.44 200 ASP A O 1
ATOM 1536 N N . ALA A 1 201 ? 10.929 -27.748 3.939 1.00 72.81 201 ALA A N 1
ATOM 1537 C CA . ALA A 1 201 ? 9.637 -27.465 3.305 1.00 72.81 201 ALA A CA 1
ATOM 1538 C C . ALA A 1 201 ? 9.087 -26.068 3.654 1.00 72.81 201 ALA A C 1
ATOM 1540 O O . ALA A 1 201 ? 8.063 -25.653 3.105 1.00 72.81 201 ALA A O 1
ATOM 1541 N N . ASN A 1 202 ? 9.728 -25.379 4.594 1.00 77.38 202 ASN A N 1
ATOM 1542 C CA . ASN A 1 202 ? 9.414 -24.030 5.034 1.00 77.38 202 ASN A CA 1
ATOM 1543 C C . ASN A 1 202 ? 10.108 -22.988 4.148 1.00 77.38 202 ASN A C 1
ATOM 1545 O O . ASN A 1 202 ? 9.626 -21.857 4.105 1.00 77.38 202 ASN A O 1
ATOM 1549 N N . ASP A 1 203 ? 11.150 -23.376 3.411 1.00 76.94 203 ASP A N 1
ATOM 1550 C CA . ASP A 1 203 ? 11.934 -22.507 2.536 1.00 76.94 203 ASP A CA 1
ATOM 1551 C C . ASP A 1 203 ? 11.173 -22.064 1.278 1.00 76.94 203 ASP A C 1
ATOM 1553 O O . ASP A 1 203 ? 11.399 -22.538 0.161 1.00 76.94 203 ASP A O 1
ATOM 1557 N N . ASN A 1 204 ? 10.239 -21.131 1.443 1.00 74.50 204 ASN A N 1
ATOM 1558 C CA . ASN A 1 204 ? 9.528 -20.475 0.351 1.00 74.50 204 ASN A CA 1
ATOM 1559 C C . ASN A 1 204 ? 9.300 -18.991 0.642 1.00 74.50 204 ASN A C 1
ATOM 1561 O O . ASN A 1 204 ? 9.261 -18.547 1.792 1.00 74.50 204 ASN A O 1
ATOM 1565 N N . TYR A 1 205 ? 9.105 -18.227 -0.431 1.00 75.88 205 TYR A N 1
ATOM 1566 C CA . TYR A 1 205 ? 8.963 -16.775 -0.381 1.00 75.88 205 TYR A CA 1
ATOM 1567 C C . TYR A 1 205 ? 7.884 -16.293 0.607 1.00 75.88 205 TYR A C 1
ATOM 1569 O O . TYR A 1 205 ? 8.090 -15.319 1.327 1.00 75.88 205 TYR A O 1
ATOM 1577 N N . GLN A 1 206 ? 6.748 -16.986 0.697 1.00 75.19 206 GLN A N 1
ATOM 1578 C CA . GLN A 1 206 ? 5.624 -16.585 1.550 1.00 75.19 206 GLN A CA 1
ATOM 1579 C C . GLN A 1 206 ? 5.976 -16.715 3.025 1.00 75.19 206 GLN A C 1
ATOM 1581 O O . GLN A 1 206 ? 5.687 -15.812 3.804 1.00 75.19 206 GLN A O 1
ATOM 1586 N N . ASN A 1 207 ? 6.643 -17.797 3.407 1.00 78.00 207 ASN A N 1
ATOM 1587 C CA . ASN A 1 207 ? 7.123 -17.958 4.775 1.00 78.00 207 ASN A CA 1
ATOM 1588 C C . ASN A 1 207 ? 8.208 -16.921 5.127 1.00 78.00 207 ASN A C 1
ATOM 1590 O O . ASN A 1 207 ? 8.244 -16.412 6.248 1.00 78.00 207 ASN A O 1
ATOM 1594 N N . GLY A 1 208 ? 9.045 -16.549 4.153 1.00 77.62 208 GLY A N 1
ATOM 1595 C CA . GLY A 1 208 ? 10.061 -15.504 4.300 1.00 77.62 208 GLY A CA 1
ATOM 1596 C C . GLY A 1 208 ? 9.506 -14.087 4.481 1.00 77.62 208 GLY A C 1
ATOM 1597 O O . GLY A 1 208 ? 10.111 -13.285 5.189 1.00 77.62 208 GLY A O 1
ATOM 1598 N N . VAL A 1 209 ? 8.358 -13.773 3.872 1.00 78.00 209 VAL A N 1
ATOM 1599 C CA . VAL A 1 209 ? 7.738 -12.436 3.942 1.00 78.00 209 VAL A CA 1
ATOM 1600 C C . VAL A 1 209 ? 6.783 -12.277 5.127 1.00 78.00 209 VAL A C 1
ATOM 1602 O O . VAL A 1 209 ? 6.622 -11.158 5.594 1.00 78.00 209 VAL A O 1
ATOM 1605 N N . TRP A 1 210 ? 6.155 -13.352 5.625 1.00 79.69 210 TRP A N 1
ATOM 1606 C CA . TRP A 1 210 ? 5.061 -13.255 6.611 1.00 79.69 210 TRP A CA 1
ATOM 1607 C C . TRP A 1 210 ? 5.432 -13.492 8.079 1.00 79.69 210 TRP A C 1
ATOM 1609 O O . TRP A 1 210 ? 4.578 -13.339 8.952 1.00 79.69 210 TRP A O 1
ATOM 1619 N N . ASN A 1 211 ? 6.691 -13.817 8.375 1.00 82.00 211 ASN A N 1
ATOM 1620 C CA . ASN A 1 211 ? 7.155 -14.167 9.729 1.00 82.00 211 ASN A CA 1
ATOM 1621 C C . ASN A 1 211 ? 7.012 -13.058 10.794 1.00 82.00 211 ASN A C 1
ATOM 1623 O O . ASN A 1 211 ? 7.061 -13.337 12.001 1.00 82.00 211 ASN A O 1
ATOM 1627 N N . HIS A 1 212 ? 6.789 -11.807 10.386 1.00 82.31 212 HIS A N 1
ATOM 1628 C CA . HIS A 1 212 ? 6.561 -10.684 11.297 1.00 82.31 212 HIS A CA 1
ATOM 1629 C C . HIS A 1 212 ? 5.143 -10.645 11.877 1.00 82.31 212 HIS A C 1
ATOM 1631 O O . HIS A 1 212 ? 4.939 -9.995 12.903 1.00 82.31 212 HIS A O 1
ATOM 1637 N N . LEU A 1 213 ? 4.183 -11.352 11.274 1.00 85.06 213 LEU A N 1
ATOM 1638 C CA . LEU A 1 213 ? 2.790 -11.372 11.717 1.00 85.06 213 LEU A CA 1
ATOM 1639 C C . LEU A 1 213 ? 2.469 -12.570 12.591 1.00 85.06 213 LEU A C 1
ATOM 1641 O O . LEU A 1 213 ? 2.960 -13.679 12.373 1.00 85.06 213 LEU A O 1
ATOM 1645 N N . TYR A 1 214 ? 1.598 -12.360 13.572 1.00 86.06 214 TYR A N 1
ATOM 1646 C CA . TYR A 1 214 ? 1.218 -13.400 14.517 1.00 86.06 214 TYR A CA 1
ATOM 1647 C C . TYR A 1 214 ? -0.170 -13.195 15.123 1.00 86.06 214 TYR A C 1
ATOM 1649 O O . TYR A 1 214 ? -0.729 -12.107 15.101 1.00 86.06 214 TYR A O 1
ATOM 1657 N N . PHE A 1 215 ? -0.723 -14.248 15.714 1.00 86.50 215 PHE A N 1
ATOM 1658 C CA . PHE A 1 215 ? -1.922 -14.189 16.555 1.00 86.50 215 PHE A CA 1
ATOM 1659 C C . PHE A 1 215 ? -1.726 -15.016 17.833 1.00 86.50 215 PHE A C 1
ATOM 1661 O O . PHE A 1 215 ? -0.723 -15.719 17.971 1.00 86.50 215 PHE A O 1
ATOM 1668 N N . TYR A 1 216 ? -2.652 -14.915 18.793 1.00 84.69 216 TYR A N 1
ATOM 1669 C CA . TYR A 1 216 ? -2.552 -15.618 20.085 1.00 84.69 216 TYR A CA 1
ATOM 1670 C C . TYR A 1 216 ? -3.594 -16.717 20.270 1.00 84.69 216 TYR A C 1
ATOM 1672 O O . TYR A 1 216 ? -3.292 -17.763 20.846 1.00 84.69 216 TYR A O 1
ATOM 1680 N N . ALA A 1 217 ? -4.827 -16.474 19.832 1.00 82.75 217 ALA A N 1
ATOM 1681 C CA . ALA A 1 217 ? -5.935 -17.401 20.040 1.00 82.75 217 ALA A CA 1
ATOM 1682 C C . ALA A 1 217 ? -6.800 -17.572 18.790 1.00 82.75 217 ALA A C 1
ATOM 1684 O O . ALA A 1 217 ? -7.124 -18.704 18.440 1.00 82.75 217 ALA A O 1
ATOM 1685 N N . ASP A 1 218 ? -7.137 -16.470 18.126 1.00 80.81 218 ASP A N 1
ATOM 1686 C CA . ASP A 1 218 ? -8.000 -16.418 16.949 1.00 80.81 218 ASP A CA 1
ATOM 1687 C C . ASP A 1 218 ? -7.566 -15.281 16.008 1.00 80.81 218 ASP A C 1
ATOM 1689 O O . ASP A 1 218 ? -6.601 -14.564 16.285 1.00 80.81 218 ASP A O 1
ATOM 1693 N N . LEU A 1 219 ? -8.281 -15.148 14.890 1.00 80.12 219 LEU A N 1
ATOM 1694 C CA . LEU A 1 219 ? -8.141 -14.051 13.935 1.00 80.12 219 LEU A CA 1
ATOM 1695 C C . LEU A 1 219 ? -9.100 -12.882 14.225 1.00 80.12 219 LEU A C 1
ATOM 1697 O O . LEU A 1 219 ? -9.338 -12.081 13.339 1.00 80.12 219 LEU A O 1
ATOM 1701 N N . GLU A 1 220 ? -9.632 -12.755 15.441 1.00 81.75 220 GLU A N 1
ATOM 1702 C CA . GLU A 1 220 ? -10.449 -11.605 15.883 1.00 81.75 220 GLU A CA 1
ATOM 1703 C C . GLU A 1 220 ? -9.640 -10.711 16.851 1.00 81.75 220 GLU A C 1
ATOM 1705 O O . GLU A 1 220 ? -10.171 -9.908 17.622 1.00 81.75 220 GLU A O 1
ATOM 1710 N N . GLY A 1 221 ? -8.312 -10.880 16.869 1.00 83.56 221 GLY A N 1
ATOM 1711 C CA . GLY A 1 221 ? -7.415 -10.113 17.729 1.00 83.56 221 GLY A CA 1
ATOM 1712 C C . GLY A 1 221 ? -7.487 -10.505 19.210 1.00 83.56 221 GLY A C 1
ATOM 1713 O O . GLY A 1 221 ? -7.092 -9.716 20.075 1.00 83.56 221 GLY A O 1
ATOM 1714 N N . SER A 1 222 ? -7.960 -11.706 19.560 1.00 85.69 222 SER A N 1
ATOM 1715 C CA . SER A 1 222 ? -7.971 -12.135 20.962 1.00 85.69 222 SER A CA 1
ATOM 1716 C C . SER A 1 222 ? -6.564 -12.438 21.480 1.00 85.69 222 SER A C 1
ATOM 1718 O O . SER A 1 222 ? -5.870 -13.325 20.985 1.00 85.69 222 SER A O 1
ATOM 1720 N N . ASN A 1 223 ? -6.189 -11.784 22.584 1.00 84.12 223 ASN A N 1
ATOM 1721 C CA . ASN A 1 223 ? -5.031 -12.123 23.418 1.00 84.12 223 ASN A CA 1
ATOM 1722 C C . ASN A 1 223 ? -5.493 -12.413 24.863 1.00 84.12 223 ASN A C 1
ATOM 1724 O O . ASN A 1 223 ? -5.344 -11.575 25.756 1.00 84.12 223 ASN A O 1
ATOM 1728 N N . PRO A 1 224 ? -6.103 -13.586 25.123 1.00 84.31 224 PRO A N 1
ATOM 1729 C CA . PRO A 1 224 ? -6.789 -13.864 26.387 1.00 84.31 224 PRO A CA 1
ATOM 1730 C C . PRO A 1 224 ? -5.842 -13.945 27.591 1.00 84.31 224 PRO A C 1
ATOM 1732 O O . PRO A 1 224 ? -6.265 -13.729 28.727 1.00 84.31 224 PRO A O 1
ATOM 1735 N N . ALA A 1 225 ? -4.566 -14.261 27.357 1.00 83.12 225 ALA A N 1
ATOM 1736 C CA . ALA A 1 225 ? -3.542 -14.274 28.395 1.00 83.12 225 ALA A CA 1
ATOM 1737 C C . ALA A 1 225 ? -2.960 -12.878 28.675 1.00 83.12 225 ALA A C 1
ATOM 1739 O O . ALA A 1 225 ? -2.246 -12.726 29.667 1.00 83.12 225 ALA A O 1
ATOM 1740 N N . GLY A 1 226 ? -3.236 -11.884 27.818 1.00 80.00 226 GLY A N 1
ATOM 1741 C CA . GLY A 1 226 ? -2.582 -10.575 27.856 1.00 80.00 226 GLY A CA 1
ATOM 1742 C C . GLY A 1 226 ? -1.058 -10.694 27.790 1.00 80.00 226 GLY A C 1
ATOM 1743 O O . GLY A 1 226 ? -0.360 -9.962 28.486 1.00 80.00 226 GLY A O 1
ATOM 1744 N N . THR A 1 227 ? -0.553 -11.682 27.045 1.00 78.25 227 THR A N 1
ATOM 1745 C CA . THR A 1 227 ? 0.879 -12.005 26.962 1.00 78.25 227 THR A CA 1
ATOM 1746 C C . THR A 1 227 ? 1.521 -11.295 25.776 1.00 78.25 227 THR A C 1
ATOM 1748 O O . THR A 1 227 ? 0.849 -10.957 24.804 1.00 78.25 227 THR A O 1
ATOM 1751 N N . SER A 1 228 ? 2.826 -11.081 25.846 1.00 78.94 228 SER A N 1
ATOM 1752 C CA . SER A 1 228 ? 3.649 -10.651 24.713 1.00 78.94 228 SER A CA 1
ATOM 1753 C C . SER A 1 228 ? 4.847 -11.574 24.480 1.00 78.94 228 SER A C 1
ATOM 1755 O O . SER A 1 228 ? 5.681 -11.312 23.625 1.00 78.94 228 SER A O 1
ATOM 1757 N N . LEU A 1 229 ? 4.922 -12.684 25.225 1.00 78.94 229 LEU A N 1
ATOM 1758 C CA . LEU A 1 229 ? 6.047 -13.611 25.162 1.00 78.94 229 LEU A CA 1
ATOM 1759 C C . LEU A 1 229 ? 6.119 -14.287 23.789 1.00 78.94 229 LEU A C 1
ATOM 1761 O O . LEU A 1 229 ? 5.140 -14.891 23.354 1.00 78.94 229 LEU A O 1
ATOM 1765 N N . GLU A 1 230 ? 7.304 -14.313 23.177 1.00 80.69 230 GLU A N 1
ATOM 1766 C CA . GLU A 1 230 ? 7.551 -14.960 21.873 1.00 80.69 230 GLU A CA 1
ATOM 1767 C C . GLU A 1 230 ? 7.044 -16.400 21.787 1.00 80.69 230 GLU A C 1
ATOM 1769 O O . GLU A 1 230 ? 6.411 -16.794 20.814 1.00 80.69 230 GLU A O 1
ATOM 1774 N N . LYS A 1 231 ? 7.226 -17.186 22.852 1.00 79.75 231 LYS A N 1
ATOM 1775 C CA . LYS A 1 231 ? 6.743 -18.577 22.908 1.00 79.75 231 LYS A CA 1
ATOM 1776 C C . LYS A 1 231 ? 5.217 -18.732 22.802 1.00 79.75 231 LYS A C 1
ATOM 1778 O O . LYS A 1 231 ? 4.748 -19.847 22.581 1.00 79.75 231 LYS A O 1
ATOM 1783 N N . ASP A 1 232 ? 4.463 -17.661 23.049 1.00 81.94 232 ASP A N 1
ATOM 1784 C CA . ASP A 1 232 ? 3.000 -17.641 22.994 1.00 81.94 232 ASP A CA 1
ATOM 1785 C C . ASP A 1 232 ? 2.488 -17.083 21.650 1.00 81.94 232 ASP A C 1
ATOM 1787 O O . ASP A 1 232 ? 1.302 -17.235 21.356 1.00 81.94 232 ASP A O 1
ATOM 1791 N N . LYS A 1 233 ? 3.360 -16.479 20.825 1.00 85.31 233 LYS A N 1
ATOM 1792 C CA . LYS A 1 233 ? 3.019 -15.957 19.495 1.00 85.31 233 LYS A CA 1
ATOM 1793 C C . LYS A 1 233 ? 2.879 -17.106 18.497 1.00 85.31 233 LYS A C 1
ATOM 1795 O O . LYS A 1 233 ? 3.743 -17.976 18.379 1.00 85.31 233 LYS A O 1
ATOM 1800 N N . ILE A 1 234 ? 1.788 -17.103 17.740 1.00 85.44 234 ILE A N 1
ATOM 1801 C CA . ILE A 1 234 ? 1.567 -18.022 16.622 1.00 85.44 234 ILE A CA 1
ATOM 1802 C C . ILE A 1 234 ? 1.949 -17.273 15.347 1.00 85.44 234 ILE A C 1
ATOM 1804 O O . ILE A 1 234 ? 1.107 -16.614 14.741 1.00 85.44 234 ILE A O 1
ATOM 1808 N N . ARG A 1 235 ? 3.240 -17.319 14.994 1.00 84.75 235 ARG A N 1
ATOM 1809 C CA . ARG A 1 235 ? 3.800 -16.593 13.846 1.00 84.75 235 ARG A CA 1
ATOM 1810 C C . ARG A 1 235 ? 3.459 -17.261 12.523 1.00 84.75 235 ARG A C 1
ATOM 1812 O O . ARG A 1 235 ? 3.644 -18.466 12.358 1.00 84.75 235 ARG A O 1
ATOM 1819 N N . LEU A 1 236 ? 2.975 -16.454 11.594 1.00 81.19 236 LEU A N 1
ATOM 1820 C CA . LEU A 1 236 ? 2.679 -16.842 10.226 1.00 81.19 236 LEU A CA 1
ATOM 1821 C C . LEU A 1 236 ? 3.961 -17.271 9.496 1.00 81.19 236 LEU A C 1
ATOM 1823 O O . LEU A 1 236 ? 5.004 -16.650 9.649 1.00 81.19 236 LEU A O 1
ATOM 1827 N N . GLY A 1 237 ? 3.904 -18.355 8.722 1.00 78.00 237 GLY A N 1
ATOM 1828 C CA . GLY A 1 237 ? 5.046 -18.841 7.944 1.00 78.00 237 GLY A CA 1
ATOM 1829 C C . GLY A 1 237 ? 6.136 -19.572 8.736 1.00 78.00 237 GLY A C 1
ATOM 1830 O O . GLY A 1 237 ? 7.178 -19.891 8.171 1.00 78.00 237 GLY A O 1
ATOM 1831 N N . MET A 1 238 ? 5.922 -19.867 10.022 1.00 79.75 238 MET A N 1
ATOM 1832 C CA . MET A 1 238 ? 6.936 -20.472 10.898 1.00 79.75 238 MET A CA 1
ATOM 1833 C C . MET A 1 238 ? 6.429 -21.753 11.563 1.00 79.75 238 MET A C 1
ATOM 1835 O O . MET A 1 238 ? 5.241 -21.849 11.843 1.00 79.75 238 MET A O 1
ATOM 1839 N N . PRO A 1 239 ? 7.267 -22.754 11.882 1.00 73.75 239 PRO A N 1
ATOM 1840 C CA . PRO A 1 239 ? 6.797 -23.947 12.584 1.00 73.75 239 PRO A CA 1
ATOM 1841 C C . PRO A 1 239 ? 6.318 -23.630 14.014 1.00 73.75 239 PRO A C 1
ATOM 1843 O O . PRO A 1 239 ? 7.068 -23.084 14.820 1.00 73.75 239 PRO A O 1
ATOM 1846 N N . ASN A 1 240 ? 5.102 -24.051 14.387 1.00 70.06 240 ASN A N 1
ATOM 1847 C CA . ASN A 1 240 ? 4.612 -23.963 15.770 1.00 70.06 240 ASN A CA 1
ATOM 1848 C C . ASN A 1 240 ? 4.343 -25.357 16.349 1.00 70.06 240 ASN A C 1
ATOM 1850 O O . ASN A 1 240 ? 3.459 -26.089 15.905 1.00 70.06 240 ASN A O 1
ATOM 1854 N N . SER A 1 241 ? 5.115 -25.728 17.372 1.00 57.19 241 SER A N 1
ATOM 1855 C CA . SER A 1 241 ? 5.000 -27.035 18.035 1.00 57.19 241 SER A CA 1
ATOM 1856 C C . SER A 1 241 ? 3.926 -27.094 19.132 1.00 57.19 241 SER A C 1
ATOM 1858 O O . SER A 1 241 ? 3.636 -28.175 19.649 1.00 57.19 241 SER A O 1
ATOM 1860 N N . THR A 1 242 ? 3.319 -25.957 19.483 1.00 58.22 242 THR A N 1
ATOM 1861 C CA . THR A 1 242 ? 2.491 -25.788 20.687 1.00 58.22 242 THR A CA 1
ATOM 1862 C C . THR A 1 242 ? 0.992 -25.793 20.389 1.00 58.22 242 THR A C 1
ATOM 1864 O O . THR A 1 242 ? 0.206 -26.221 21.234 1.00 58.22 242 THR A O 1
ATOM 1867 N N . THR A 1 243 ? 0.571 -25.356 19.200 1.00 58.84 243 THR A N 1
ATOM 1868 C CA . THR A 1 243 ? -0.850 -25.095 18.900 1.00 58.84 243 THR A CA 1
ATOM 1869 C C . THR A 1 243 ? -1.538 -26.164 18.055 1.00 58.84 243 THR A C 1
ATOM 1871 O O . THR A 1 243 ? -2.739 -26.079 17.826 1.00 58.84 243 THR A O 1
ATOM 1874 N N . GLY A 1 244 ? -0.820 -27.201 17.603 1.00 55.84 244 GLY A N 1
ATOM 1875 C CA . GLY A 1 244 ? -1.376 -28.203 16.678 1.00 55.84 244 GLY A CA 1
ATOM 1876 C C . GLY A 1 244 ? -1.819 -27.615 15.327 1.00 55.84 244 GLY A C 1
ATOM 1877 O O . GLY A 1 244 ? -2.428 -28.322 14.526 1.00 55.84 244 GLY A O 1
ATOM 1878 N N . PHE A 1 245 ? -1.504 -26.340 15.088 1.00 58.50 245 PHE A N 1
ATOM 1879 C CA . PHE A 1 245 ? -1.876 -25.540 13.935 1.00 58.50 245 PHE A CA 1
ATOM 1880 C C . PHE A 1 245 ? -0.674 -25.458 12.978 1.00 58.50 245 PHE A C 1
ATOM 1882 O O . PHE A 1 245 ? 0.393 -25.000 13.399 1.00 58.50 245 PHE A O 1
ATOM 1889 N N . PRO A 1 246 ? -0.785 -25.913 11.715 1.00 60.44 246 PRO A N 1
ATOM 1890 C CA . PRO A 1 246 ? 0.282 -25.746 10.741 1.00 60.44 246 PRO A CA 1
ATOM 1891 C C . PRO A 1 246 ? 0.314 -24.283 10.301 1.00 60.44 246 PRO A C 1
ATOM 1893 O O . PRO A 1 246 ? -0.529 -23.847 9.535 1.00 60.44 246 PRO A O 1
ATOM 1896 N N . VAL A 1 247 ? 1.286 -23.525 10.795 1.00 68.88 247 VAL A N 1
ATOM 1897 C CA . VAL A 1 247 ? 1.562 -22.136 10.376 1.00 68.88 247 VAL A CA 1
ATOM 1898 C C . VAL A 1 247 ? 2.466 -22.062 9.141 1.00 68.88 247 VAL A C 1
ATOM 1900 O O . VAL A 1 247 ? 2.692 -20.984 8.602 1.00 68.88 247 VAL A O 1
ATOM 1903 N N . ILE A 1 248 ? 2.928 -23.221 8.666 1.00 73.69 248 ILE A N 1
ATOM 1904 C CA . ILE A 1 248 ? 3.546 -23.395 7.354 1.00 73.69 248 ILE A CA 1
ATOM 1905 C C . ILE A 1 248 ? 2.432 -23.525 6.325 1.00 73.69 248 ILE A C 1
ATOM 1907 O O . ILE A 1 248 ? 1.587 -24.423 6.423 1.00 73.69 248 ILE A O 1
ATOM 1911 N N . TYR A 1 249 ? 2.423 -22.621 5.353 1.00 71.06 249 TYR A N 1
ATOM 1912 C CA . TYR A 1 249 ? 1.334 -22.541 4.397 1.00 71.06 249 TYR A CA 1
ATOM 1913 C C . TYR A 1 249 ? 1.255 -23.772 3.489 1.00 71.06 249 TYR A C 1
ATOM 1915 O O . TYR A 1 249 ? 2.266 -24.204 2.929 1.00 71.06 249 TYR A O 1
ATOM 1923 N N . PRO A 1 250 ? 0.052 -24.347 3.299 1.00 68.00 250 PRO A N 1
ATOM 1924 C CA . PRO A 1 250 ? -0.145 -25.366 2.289 1.00 68.00 250 PRO A CA 1
ATOM 1925 C C . PRO A 1 250 ? 0.068 -24.770 0.901 1.00 68.00 250 PRO A C 1
ATOM 1927 O O . PRO A 1 250 ? -0.358 -23.649 0.620 1.00 68.00 250 PRO A O 1
ATOM 1930 N N . VAL A 1 251 ? 0.621 -25.579 -0.001 1.00 68.88 251 VAL A N 1
ATOM 1931 C CA . VAL A 1 251 ? 0.731 -25.226 -1.419 1.00 68.88 251 VAL A CA 1
ATOM 1932 C C . VAL A 1 251 ? -0.640 -24.762 -1.941 1.00 68.88 251 VAL A C 1
ATOM 1934 O O . VAL A 1 251 ? -1.665 -25.409 -1.689 1.00 68.88 251 VAL A O 1
ATOM 1937 N N . ASN A 1 252 ? -0.657 -23.643 -2.669 1.00 68.56 252 ASN A N 1
ATOM 1938 C CA . ASN A 1 252 ? -1.851 -23.039 -3.282 1.00 68.56 252 ASN A CA 1
ATOM 1939 C C . ASN A 1 252 ? -2.901 -22.513 -2.299 1.00 68.56 252 ASN A C 1
ATOM 1941 O O . ASN A 1 252 ? -4.097 -22.541 -2.605 1.00 68.56 252 ASN A O 1
ATOM 1945 N N . SER A 1 253 ? -2.479 -22.053 -1.125 1.00 71.62 253 SER A N 1
ATOM 1946 C CA . SER A 1 253 ? -3.368 -21.420 -0.148 1.00 71.62 253 SER A CA 1
ATOM 1947 C C . SER A 1 253 ? -2.818 -20.056 0.252 1.00 71.62 253 SER A C 1
ATOM 1949 O O . SER A 1 253 ? -1.609 -19.903 0.374 1.00 71.62 253 SER A O 1
ATOM 1951 N N . GLY A 1 254 ? -3.688 -19.068 0.445 1.00 68.75 254 GLY A N 1
ATOM 1952 C CA . GLY A 1 254 ? -3.288 -17.778 1.010 1.00 68.75 254 GLY A CA 1
ATOM 1953 C C . GLY A 1 254 ? -2.939 -17.855 2.500 1.00 68.75 254 GLY A C 1
ATOM 1954 O O . GLY A 1 254 ? -3.223 -18.884 3.124 1.00 68.75 254 GLY A O 1
ATOM 1955 N N . PRO A 1 255 ? -2.385 -16.791 3.121 1.00 65.00 255 PRO A N 1
ATOM 1956 C CA . PRO A 1 255 ? -2.076 -16.770 4.542 1.00 65.00 255 PRO A CA 1
ATOM 1957 C C . PRO A 1 255 ? -3.244 -17.055 5.494 1.00 65.00 255 PRO A C 1
ATOM 1959 O O . PRO A 1 255 ? -3.003 -17.499 6.613 1.00 65.00 255 PRO A O 1
ATOM 1962 N N . ALA A 1 256 ? -4.497 -16.878 5.062 1.00 70.56 256 ALA A N 1
ATOM 1963 C CA . ALA A 1 256 ? -5.680 -17.277 5.831 1.00 70.56 256 ALA A CA 1
ATOM 1964 C C . ALA A 1 256 ? -6.190 -18.695 5.493 1.00 70.56 256 ALA A C 1
ATOM 1966 O O . ALA A 1 256 ? -7.322 -19.053 5.816 1.00 70.56 256 ALA A O 1
ATOM 1967 N N . PHE A 1 257 ? -5.356 -19.515 4.845 1.00 72.50 257 PHE A N 1
ATOM 1968 C CA . PHE A 1 257 ? -5.629 -20.896 4.427 1.00 72.50 257 PHE A CA 1
ATOM 1969 C C . PHE A 1 257 ? -6.747 -21.045 3.391 1.00 72.50 257 PHE A C 1
ATOM 1971 O O . PHE A 1 257 ? -7.142 -22.163 3.069 1.00 72.50 257 PHE A O 1
ATOM 1978 N N . HIS A 1 258 ? -7.225 -19.951 2.802 1.00 79.94 258 HIS A N 1
ATOM 1979 C CA . HIS A 1 258 ? -8.153 -19.997 1.677 1.00 79.94 258 HIS A CA 1
ATOM 1980 C C . HIS A 1 258 ? -7.454 -20.554 0.421 1.00 79.94 258 HIS A C 1
ATOM 1982 O O . HIS A 1 258 ? -6.396 -20.048 0.037 1.00 79.94 258 HIS A O 1
ATOM 1988 N N . PRO A 1 259 ? -7.991 -21.607 -0.224 1.00 77.31 259 PRO A N 1
ATOM 1989 C CA . PRO A 1 259 ? -7.405 -22.173 -1.440 1.00 77.31 259 PRO A CA 1
ATOM 1990 C C . PRO A 1 259 ? -7.535 -21.239 -2.653 1.00 77.31 259 PRO A C 1
ATOM 1992 O O . PRO A 1 259 ? -8.560 -20.591 -2.854 1.00 77.31 259 PRO A O 1
ATOM 1995 N N . MET A 1 260 ? -6.527 -21.233 -3.526 1.00 71.44 260 MET A N 1
ATOM 1996 C CA . MET A 1 260 ? -6.499 -20.392 -4.734 1.00 71.44 260 MET A CA 1
ATOM 1997 C C . MET A 1 260 ? -7.492 -20.791 -5.826 1.00 71.44 260 MET A C 1
ATOM 1999 O O . MET A 1 260 ? -7.785 -19.998 -6.711 1.00 71.44 260 MET A O 1
ATOM 2003 N N . GLY A 1 261 ? -8.023 -22.007 -5.793 1.00 67.06 261 GLY A N 1
ATOM 2004 C CA . GLY A 1 261 ? -9.023 -22.453 -6.755 1.00 67.06 261 GLY A CA 1
ATOM 2005 C C . GLY A 1 261 ? -9.489 -23.878 -6.464 1.00 67.06 261 GLY A C 1
ATOM 2006 O O . GLY A 1 261 ? -9.001 -24.479 -5.506 1.00 67.06 261 GLY A O 1
ATOM 2007 N N . PRO A 1 262 ? -10.417 -24.414 -7.270 1.00 58.34 262 PRO A N 1
ATOM 2008 C CA . PRO A 1 262 ? -11.167 -25.643 -6.986 1.00 58.34 262 PRO A CA 1
ATOM 2009 C C . PRO A 1 262 ? -10.368 -26.964 -6.943 1.00 58.34 262 PRO A C 1
ATOM 2011 O O . PRO A 1 262 ? -10.967 -28.034 -6.788 1.00 58.34 262 PRO A O 1
ATOM 2014 N N . ALA A 1 263 ? -9.039 -26.953 -7.054 1.00 49.81 263 ALA A N 1
ATOM 2015 C CA . ALA A 1 263 ? -8.250 -28.181 -7.038 1.00 49.81 263 ALA A CA 1
ATOM 2016 C C . ALA A 1 263 ? -8.081 -28.750 -5.620 1.00 49.81 263 ALA A C 1
ATOM 2018 O O . ALA A 1 263 ? -7.223 -28.300 -4.871 1.00 49.81 263 ALA A O 1
ATOM 2019 N N . GLY A 1 264 ? -8.861 -29.793 -5.314 1.00 48.44 264 GLY A N 1
ATOM 2020 C CA . GLY A 1 264 ? -8.481 -31.087 -4.709 1.00 48.44 264 GLY A CA 1
ATOM 2021 C C . GLY A 1 264 ? -7.475 -31.188 -3.550 1.00 48.44 264 GLY A C 1
ATOM 2022 O O . GLY A 1 264 ? -7.094 -32.308 -3.201 1.00 48.44 264 GLY A O 1
ATOM 2023 N N . ASN A 1 265 ? -7.017 -30.099 -2.947 1.00 51.94 265 ASN A N 1
ATOM 2024 C CA . ASN A 1 265 ? -6.253 -30.157 -1.718 1.00 51.94 265 ASN A CA 1
ATOM 2025 C C . ASN A 1 265 ? -7.224 -30.547 -0.595 1.00 51.94 265 ASN A C 1
ATOM 2027 O O . ASN A 1 265 ? -8.381 -30.139 -0.567 1.00 51.94 265 ASN A O 1
ATOM 2031 N N . ASN A 1 266 ? -6.767 -31.366 0.352 1.00 54.34 266 ASN A N 1
ATOM 2032 C CA . ASN A 1 266 ? -7.488 -31.590 1.609 1.00 54.34 266 ASN A CA 1
ATOM 2033 C C . ASN A 1 266 ? -7.412 -30.311 2.476 1.00 54.34 266 ASN A C 1
ATOM 2035 O O . ASN A 1 266 ? -7.028 -30.378 3.642 1.00 54.34 266 ASN A O 1
ATOM 2039 N N . ASN A 1 267 ? -7.646 -29.141 1.871 1.00 62.06 267 ASN A N 1
ATOM 2040 C CA . ASN A 1 267 ? -7.571 -27.841 2.504 1.00 62.06 267 ASN A CA 1
ATOM 2041 C C . ASN A 1 267 ? -8.820 -27.665 3.374 1.00 62.06 267 ASN A C 1
ATOM 2043 O O . ASN A 1 267 ? -9.932 -27.980 2.938 1.00 62.06 267 ASN A O 1
ATOM 2047 N N . PRO A 1 268 ? -8.641 -27.185 4.609 1.00 59.38 268 PRO A N 1
ATOM 2048 C CA . PRO A 1 268 ? -9.718 -27.147 5.579 1.00 59.38 268 PRO A CA 1
ATOM 2049 C C . PRO A 1 268 ? -10.805 -26.087 5.294 1.00 59.38 268 PRO A C 1
ATOM 2051 O O . PRO A 1 268 ? -11.870 -26.191 5.893 1.00 59.38 268 PRO A O 1
ATOM 2054 N N . ASN A 1 269 ? -10.596 -25.137 4.366 1.00 68.44 269 ASN A N 1
ATOM 2055 C CA . ASN A 1 269 ? -11.531 -24.035 4.062 1.00 68.44 269 ASN A CA 1
ATOM 2056 C C . ASN A 1 269 ? -12.287 -24.174 2.713 1.00 68.44 269 ASN A C 1
ATOM 2058 O O . ASN A 1 269 ? -13.065 -23.297 2.356 1.00 68.44 269 ASN A O 1
ATOM 2062 N N . ALA A 1 270 ? -12.059 -25.245 1.942 1.00 73.12 270 ALA A N 1
ATOM 2063 C CA . ALA A 1 270 ? -12.892 -25.712 0.814 1.00 73.12 270 ALA A CA 1
ATOM 2064 C C . ALA A 1 270 ? -13.508 -24.670 -0.175 1.00 73.12 270 ALA A C 1
ATOM 2066 O O . ALA A 1 270 ? -14.661 -24.816 -0.579 1.00 73.12 270 ALA A O 1
ATOM 2067 N N . ASN A 1 271 ? -12.751 -23.654 -0.620 1.00 83.69 271 ASN A N 1
ATOM 2068 C CA . ASN A 1 271 ? -13.182 -22.596 -1.566 1.00 83.69 271 ASN A CA 1
ATOM 2069 C C . ASN A 1 271 ? -14.509 -21.896 -1.193 1.00 83.69 271 ASN A C 1
ATOM 2071 O O . ASN A 1 271 ? -15.285 -21.504 -2.073 1.00 83.69 271 ASN A O 1
ATOM 2075 N N . VAL A 1 272 ? -14.772 -21.729 0.105 1.00 89.25 272 VAL A N 1
ATOM 2076 C CA . VAL A 1 272 ? -15.911 -20.952 0.611 1.00 89.25 272 VAL A CA 1
ATOM 2077 C C . VAL A 1 272 ? -15.445 -19.672 1.296 1.00 89.25 272 VAL A C 1
ATOM 2079 O O . VAL A 1 272 ? -14.374 -19.643 1.902 1.00 89.25 272 VAL A O 1
ATOM 2082 N N . LEU A 1 273 ? -16.236 -18.603 1.174 1.00 90.62 273 LEU A N 1
ATOM 2083 C CA . LEU A 1 273 ? -15.973 -17.359 1.897 1.00 90.62 273 LEU A CA 1
ATOM 2084 C C . LEU A 1 273 ? -16.281 -17.541 3.387 1.00 90.62 273 LEU A C 1
ATOM 2086 O O . LEU A 1 273 ? -17.228 -18.238 3.761 1.00 90.62 273 LEU A O 1
ATOM 2090 N N . THR A 1 274 ? -15.498 -16.876 4.225 1.00 90.50 274 THR A N 1
ATOM 2091 C CA . THR A 1 274 ? -15.635 -16.860 5.688 1.00 90.50 274 THR A CA 1
ATOM 2092 C C . THR A 1 274 ? -16.135 -15.501 6.147 1.00 90.50 274 THR A C 1
ATOM 2094 O O . THR A 1 274 ? -15.793 -14.498 5.536 1.00 90.50 274 THR A O 1
ATOM 2097 N N . PHE A 1 275 ? -16.936 -15.442 7.201 1.00 91.12 275 PHE A N 1
ATOM 2098 C CA . PHE A 1 275 ? -17.438 -14.184 7.748 1.00 91.12 275 PHE A CA 1
ATOM 2099 C C . PHE A 1 275 ? -16.477 -13.638 8.812 1.00 91.12 275 PHE A C 1
ATOM 2101 O O . PHE A 1 275 ? -16.053 -14.386 9.689 1.00 91.12 275 PHE A O 1
ATOM 2108 N N . SER A 1 276 ? -16.148 -12.349 8.738 1.00 85.06 276 SER A N 1
ATOM 2109 C CA . SER A 1 276 ? -15.176 -11.660 9.608 1.00 85.06 276 SER A CA 1
ATOM 2110 C C . SER A 1 276 ? -15.765 -11.089 10.915 1.00 85.06 276 SER A C 1
ATOM 2112 O O . SER A 1 276 ? -15.227 -10.149 11.492 1.00 85.06 276 SER A O 1
ATOM 2114 N N . GLU A 1 277 ? -16.933 -11.596 11.319 1.00 84.38 277 GLU A N 1
ATOM 2115 C CA . GLU A 1 277 ? -17.656 -11.261 12.556 1.00 84.38 277 GLU A CA 1
ATOM 2116 C C . GLU A 1 277 ? -17.652 -9.764 12.949 1.00 84.38 277 GLU A C 1
ATOM 2118 O O . GLU A 1 277 ? -17.882 -8.890 12.111 1.00 84.38 277 GLU A O 1
ATOM 2123 N N . ASP A 1 278 ? -17.526 -9.445 14.240 1.00 82.62 278 ASP A N 1
ATOM 2124 C CA . ASP A 1 278 ? -17.701 -8.087 14.768 1.00 82.62 278 ASP A CA 1
ATOM 2125 C C . ASP A 1 278 ? -16.389 -7.287 14.813 1.00 82.62 278 ASP A C 1
ATOM 2127 O O . ASP A 1 278 ? -16.451 -6.055 14.898 1.00 82.62 278 ASP A O 1
ATOM 2131 N N . SER A 1 279 ? -15.221 -7.942 14.764 1.00 78.69 279 SER A N 1
ATOM 2132 C CA . SER A 1 279 ? -13.927 -7.250 14.819 1.00 78.69 279 SER A CA 1
ATOM 2133 C C . SER A 1 279 ? -13.192 -7.184 13.482 1.00 78.69 279 SER A C 1
ATOM 2135 O O . SER A 1 279 ? -12.345 -6.304 13.325 1.00 78.69 279 SER A O 1
ATOM 2137 N N . GLY A 1 280 ? -13.568 -8.005 12.498 1.00 82.69 280 GLY A N 1
ATOM 2138 C CA . GLY A 1 280 ? -12.793 -8.181 11.272 1.00 82.69 280 GLY A CA 1
ATOM 2139 C C . GLY A 1 280 ? -11.702 -9.239 11.449 1.00 82.69 280 GLY A C 1
ATOM 2140 O O . GLY A 1 280 ? -11.471 -9.725 12.554 1.00 82.69 280 GLY A O 1
ATOM 2141 N N . THR A 1 281 ? -10.965 -9.561 10.383 1.00 80.62 281 THR A N 1
ATOM 2142 C CA . THR A 1 281 ? -9.773 -10.407 10.534 1.00 80.62 281 THR A CA 1
ATOM 2143 C C . THR A 1 281 ? -8.613 -9.566 11.057 1.00 80.62 281 THR A C 1
ATOM 2145 O O . THR A 1 281 ? -8.085 -8.714 10.345 1.00 80.62 281 THR A O 1
ATOM 2148 N N . VAL A 1 282 ? -8.188 -9.815 12.294 1.00 82.12 282 VAL A N 1
ATOM 2149 C CA . VAL A 1 282 ? -7.132 -9.084 13.001 1.00 82.12 282 VAL A CA 1
ATOM 2150 C C . VAL A 1 282 ? -5.967 -10.009 13.357 1.00 82.12 282 VAL A C 1
ATOM 2152 O O . VAL A 1 282 ? -6.127 -11.008 14.061 1.00 82.12 282 VAL A O 1
ATOM 2155 N N . VAL A 1 283 ? -4.768 -9.631 12.915 1.00 82.31 283 VAL A N 1
ATOM 2156 C CA . VAL A 1 283 ? -3.481 -10.206 13.343 1.00 82.31 283 VAL A CA 1
ATOM 2157 C C . VAL A 1 283 ? -2.676 -9.163 14.109 1.00 82.31 283 VAL A C 1
ATOM 2159 O O . VAL A 1 283 ? -3.085 -8.015 14.225 1.00 82.31 283 VAL A O 1
ATOM 2162 N N . PHE A 1 284 ? -1.522 -9.542 14.637 1.00 83.31 284 PHE A N 1
ATOM 2163 C CA . PHE A 1 284 ? -0.602 -8.655 15.330 1.00 83.31 284 PHE A CA 1
ATOM 2164 C C . PHE A 1 284 ? 0.745 -8.565 14.612 1.00 83.31 284 PHE A C 1
ATOM 2166 O O . PHE A 1 284 ? 1.178 -9.517 13.966 1.00 83.31 284 PHE A O 1
ATOM 2173 N N . THR A 1 285 ? 1.415 -7.425 14.765 1.00 83.69 285 THR A N 1
ATOM 2174 C CA . THR A 1 285 ? 2.806 -7.190 14.355 1.00 83.69 285 THR A CA 1
ATOM 2175 C C . THR A 1 285 ? 3.561 -6.440 15.456 1.00 83.69 285 THR A C 1
ATOM 2177 O O . THR A 1 285 ? 2.960 -5.945 16.416 1.00 83.69 285 THR A O 1
ATOM 2180 N N . GLN A 1 286 ? 4.879 -6.331 15.314 1.00 79.50 286 GLN A N 1
ATOM 2181 C CA . GLN A 1 286 ? 5.754 -5.614 16.241 1.00 79.50 286 GLN A CA 1
ATOM 2182 C C . GLN A 1 286 ? 6.203 -4.259 15.662 1.00 79.50 286 GLN A C 1
ATOM 2184 O O . GLN A 1 286 ? 6.696 -4.196 14.537 1.00 79.50 286 GLN A O 1
ATOM 2189 N N . MET A 1 287 ? 6.084 -3.175 16.442 1.00 72.00 287 MET A N 1
ATOM 2190 C CA . MET A 1 287 ? 6.531 -1.817 16.072 1.00 72.00 287 MET A CA 1
ATOM 2191 C C . MET A 1 287 ? 7.825 -1.387 16.776 1.00 72.00 287 MET A C 1
ATOM 2193 O O . MET A 1 287 ? 8.371 -2.107 17.606 1.00 72.00 287 MET A O 1
ATOM 2197 N N . LYS A 1 288 ? 8.261 -0.141 16.519 1.00 69.69 288 LYS A N 1
ATOM 2198 C CA . LYS A 1 288 ? 9.324 0.562 17.261 1.00 69.69 288 LYS A CA 1
ATOM 2199 C C . LYS A 1 288 ? 9.207 0.418 18.785 1.00 69.69 288 LYS A C 1
ATOM 2201 O O . LYS A 1 288 ? 10.209 0.200 19.457 1.00 69.69 288 LYS A O 1
ATOM 2206 N N . VAL A 1 289 ? 8.009 0.644 19.329 1.00 62.44 289 VAL A N 1
ATOM 2207 C CA . VAL A 1 289 ? 7.777 0.766 20.781 1.00 62.44 289 VAL A CA 1
ATOM 2208 C C . VAL A 1 289 ? 6.466 0.122 21.243 1.00 62.44 289 VAL A C 1
ATOM 2210 O O . VAL A 1 289 ? 6.009 0.385 22.351 1.00 62.44 289 VAL A O 1
ATOM 2213 N N . LEU A 1 290 ? 5.811 -0.659 20.385 1.00 66.69 290 LEU A N 1
ATOM 2214 C CA . LEU A 1 290 ? 4.546 -1.326 20.683 1.00 66.69 290 LEU A CA 1
ATOM 2215 C C . LEU A 1 290 ? 4.652 -2.790 20.280 1.00 66.69 290 LEU A C 1
ATOM 2217 O O . LEU A 1 290 ? 4.809 -3.100 19.097 1.00 66.69 290 LEU A O 1
ATOM 2221 N N . GLU A 1 291 ? 4.537 -3.665 21.272 1.00 73.50 291 GLU A N 1
ATOM 2222 C CA . GLU A 1 291 ? 4.321 -5.087 21.052 1.00 73.50 291 GLU A CA 1
ATOM 2223 C C . GLU A 1 291 ? 2.824 -5.343 20.862 1.00 73.50 291 GLU A C 1
ATOM 2225 O O . GLU A 1 291 ? 1.991 -4.661 21.467 1.00 73.50 291 GLU A O 1
ATOM 2230 N N . ASN A 1 292 ? 2.471 -6.339 20.049 1.00 77.56 292 ASN A N 1
ATOM 2231 C CA . ASN A 1 292 ? 1.086 -6.692 19.741 1.00 77.56 292 ASN A CA 1
ATOM 2232 C C . ASN A 1 292 ? 0.283 -5.545 19.102 1.00 77.56 292 ASN A C 1
ATOM 2234 O O . ASN A 1 292 ? -0.851 -5.288 19.514 1.00 77.56 292 ASN A O 1
ATOM 2238 N N . LEU A 1 293 ? 0.830 -4.851 18.098 1.00 77.38 293 LEU A N 1
ATOM 2239 C CA . LEU A 1 293 ? 0.032 -3.902 17.319 1.00 77.38 293 LEU A CA 1
ATOM 2240 C C . LEU A 1 293 ? -1.008 -4.678 16.499 1.00 77.38 293 LEU A C 1
ATOM 2242 O O . LEU A 1 293 ? -0.595 -5.459 15.641 1.00 77.38 293 LEU A O 1
ATOM 2246 N N . PRO A 1 294 ? -2.320 -4.461 16.698 1.00 77.44 294 PRO A N 1
ATOM 2247 C CA . PRO A 1 294 ? -3.329 -5.091 15.862 1.00 77.44 294 PRO A CA 1
ATOM 2248 C C . PRO A 1 294 ? -3.308 -4.512 14.441 1.00 77.44 294 PRO A C 1
ATOM 2250 O O . PRO A 1 294 ? -3.365 -3.298 14.248 1.00 77.44 294 PRO A O 1
ATOM 2253 N N . ILE A 1 295 ? -3.281 -5.403 13.459 1.00 76.12 295 ILE A N 1
ATOM 2254 C CA . ILE A 1 295 ? -3.446 -5.159 12.031 1.00 76.12 295 ILE A CA 1
ATOM 2255 C C . ILE A 1 295 ? -4.758 -5.818 11.616 1.00 76.12 295 ILE A C 1
ATOM 2257 O O . ILE A 1 295 ? -4.867 -7.044 11.627 1.00 76.12 295 ILE A O 1
ATOM 2261 N N . MET A 1 296 ? -5.754 -5.011 11.260 1.00 76.44 296 MET A N 1
ATOM 2262 C CA . MET A 1 296 ? -6.986 -5.510 10.655 1.00 76.44 296 MET A CA 1
ATOM 2263 C C . MET A 1 296 ? -6.734 -5.694 9.161 1.00 76.44 296 MET A C 1
ATOM 2265 O O . MET A 1 296 ? -6.480 -4.730 8.447 1.00 76.44 296 MET A O 1
ATOM 2269 N N . LEU A 1 297 ? -6.757 -6.945 8.721 1.00 74.88 297 LEU A N 1
ATOM 2270 C CA . LEU A 1 297 ? -6.562 -7.353 7.334 1.00 74.88 297 LEU A CA 1
ATOM 2271 C C . LEU A 1 297 ? -7.862 -7.281 6.528 1.00 74.88 297 LEU A C 1
ATOM 2273 O O . LEU A 1 297 ? -7.811 -7.223 5.305 1.00 74.88 297 LEU A O 1
ATOM 2277 N N . THR A 1 298 ? -9.015 -7.312 7.199 1.00 75.75 298 THR A N 1
ATOM 2278 C CA . THR A 1 298 ? -10.336 -7.156 6.583 1.00 75.75 298 THR A CA 1
ATOM 2279 C C . THR A 1 298 ? -11.323 -6.517 7.551 1.00 75.75 298 THR A C 1
ATOM 2281 O O . THR A 1 298 ? -11.233 -6.669 8.769 1.00 75.75 298 THR A O 1
ATOM 2284 N N . SER A 1 299 ? -12.304 -5.813 6.997 1.00 75.38 299 SER A N 1
ATOM 2285 C CA . SER A 1 299 ? -13.353 -5.131 7.755 1.00 75.38 299 SER A CA 1
ATOM 2286 C C . SER A 1 299 ? -14.198 -6.088 8.595 1.00 75.38 299 SER A C 1
ATOM 2288 O O . SER A 1 299 ? -14.410 -7.225 8.176 1.00 75.38 299 SER A O 1
ATOM 2290 N N . PRO A 1 300 ? -14.821 -5.615 9.687 1.00 82.25 300 PRO A N 1
ATOM 2291 C CA . PRO A 1 300 ? -15.913 -6.332 10.333 1.00 82.25 300 PRO A CA 1
ATOM 2292 C C . PRO A 1 300 ? -17.085 -6.607 9.383 1.00 82.25 300 PRO A C 1
ATOM 2294 O O . PRO A 1 300 ? -17.404 -5.800 8.503 1.00 82.25 300 PRO A O 1
ATOM 2297 N N . ARG A 1 301 ? -17.797 -7.704 9.642 1.00 84.25 301 ARG A N 1
ATOM 2298 C CA . ARG A 1 301 ? -19.048 -8.119 8.991 1.00 84.25 301 ARG A CA 1
ATOM 2299 C C . ARG A 1 301 ? -18.969 -8.231 7.466 1.00 84.25 301 ARG A C 1
ATOM 2301 O O . ARG A 1 301 ? -19.938 -7.903 6.771 1.00 84.25 301 ARG A O 1
ATOM 2308 N N . ILE A 1 302 ? -17.847 -8.707 6.937 1.00 87.75 302 ILE A N 1
ATOM 2309 C CA . ILE A 1 302 ? -17.666 -8.971 5.509 1.00 87.75 302 ILE A CA 1
ATOM 2310 C C . ILE A 1 302 ? -17.427 -10.460 5.262 1.00 87.75 302 ILE A C 1
ATOM 2312 O O . ILE A 1 302 ? -16.944 -11.184 6.129 1.00 87.75 302 ILE A O 1
ATOM 2316 N N . TRP A 1 303 ? -17.819 -10.936 4.084 1.00 91.12 303 TRP A N 1
ATOM 2317 C CA . TRP A 1 303 ? -17.474 -12.275 3.621 1.00 91.12 303 TRP A CA 1
ATOM 2318 C C . TRP A 1 303 ? -16.149 -12.206 2.883 1.00 91.12 303 TRP A C 1
ATOM 2320 O O . TRP A 1 303 ? -16.022 -11.424 1.945 1.00 91.12 303 TRP A O 1
ATOM 2330 N N . GLU A 1 304 ? -15.183 -13.025 3.272 1.00 87.94 304 GLU A N 1
ATOM 2331 C CA . GLU A 1 304 ? -13.821 -12.918 2.775 1.00 87.94 304 GLU A CA 1
ATOM 2332 C C . GLU A 1 304 ? -13.199 -14.245 2.343 1.00 87.94 304 GLU A C 1
ATOM 2334 O O . GLU A 1 304 ? -13.510 -15.317 2.867 1.00 87.94 304 GLU A O 1
ATOM 2339 N N . ALA A 1 305 ? -12.241 -14.138 1.430 1.00 85.00 305 ALA A N 1
ATOM 2340 C CA . ALA A 1 305 ? -11.156 -15.092 1.288 1.00 85.00 305 ALA A CA 1
ATOM 2341 C C . ALA A 1 305 ? -9.837 -14.316 1.237 1.00 85.00 305 ALA A C 1
ATOM 2343 O O . ALA A 1 305 ? -9.573 -13.600 0.272 1.00 85.00 305 ALA A O 1
ATOM 2344 N N . LEU A 1 306 ? -9.048 -14.411 2.307 1.00 78.50 306 LEU A N 1
ATOM 2345 C CA . LEU A 1 306 ? -7.924 -13.520 2.579 1.00 78.50 306 LEU A CA 1
ATOM 2346 C C . LEU A 1 306 ? -6.581 -14.138 2.159 1.00 78.50 306 LEU A C 1
ATOM 2348 O O . LEU A 1 306 ? -6.287 -15.304 2.438 1.00 78.50 306 LEU A O 1
ATOM 2352 N N . GLY A 1 307 ? -5.730 -13.318 1.536 1.00 73.50 307 GLY A N 1
ATOM 2353 C CA . GLY A 1 307 ? -4.337 -13.662 1.251 1.00 73.50 307 GLY A CA 1
ATOM 2354 C C . GLY A 1 307 ? -4.115 -14.412 -0.064 1.00 73.50 307 GLY A C 1
ATOM 2355 O O . GLY A 1 307 ? -3.187 -15.192 -0.227 1.00 73.50 307 GLY A O 1
ATOM 2356 N N . LEU A 1 308 ? -4.993 -14.265 -1.030 1.00 74.19 308 LEU A N 1
ATOM 2357 C CA . LEU A 1 308 ? -4.909 -15.031 -2.258 1.00 74.19 308 LEU A CA 1
ATOM 2358 C C . LEU A 1 308 ? -3.864 -14.401 -3.202 1.00 74.19 308 LEU A C 1
ATOM 2360 O O . LEU A 1 308 ? -4.133 -13.320 -3.718 1.00 74.19 308 LEU A O 1
ATOM 2364 N N . PRO A 1 309 ? -2.685 -15.015 -3.458 1.00 67.44 309 PRO A N 1
ATOM 2365 C CA . PRO A 1 309 ? -1.660 -14.431 -4.326 1.00 67.44 309 PRO A CA 1
ATOM 2366 C C . PRO A 1 309 ? -2.179 -14.071 -5.722 1.00 67.44 309 PRO A C 1
ATOM 2368 O O . PRO A 1 309 ? -2.903 -14.839 -6.356 1.00 67.44 309 PRO A O 1
ATOM 2371 N N . LEU A 1 310 ? -1.740 -12.926 -6.241 1.00 68.19 310 LEU A N 1
ATOM 2372 C CA . LEU A 1 310 ? -1.959 -12.553 -7.636 1.00 68.19 310 LEU A CA 1
ATOM 2373 C C . LEU A 1 310 ? -0.892 -13.208 -8.520 1.00 68.19 310 LEU A C 1
ATOM 2375 O O . LEU A 1 310 ? 0.296 -13.162 -8.204 1.00 68.19 310 LEU A O 1
ATOM 2379 N N . THR A 1 311 ? -1.305 -13.795 -9.647 1.00 68.69 311 THR A N 1
ATOM 2380 C CA . THR A 1 311 ? -0.375 -14.261 -10.685 1.00 68.69 311 THR A CA 1
ATOM 2381 C C . THR A 1 311 ? -0.537 -13.435 -11.965 1.00 68.69 311 THR A C 1
ATOM 2383 O O . THR A 1 311 ? -1.608 -13.464 -12.582 1.00 68.69 311 THR A O 1
ATOM 2386 N N . PRO A 1 312 ? 0.514 -12.713 -12.402 1.00 68.31 312 PRO A N 1
ATOM 2387 C CA . PRO A 1 312 ? 0.490 -11.942 -13.643 1.00 68.31 312 PRO A CA 1
ATOM 2388 C C . PRO A 1 312 ? 0.537 -12.817 -14.899 1.00 68.31 312 PRO A C 1
ATOM 2390 O O . PRO A 1 312 ? 0.271 -12.320 -15.993 1.00 68.31 312 PRO A O 1
ATOM 2393 N N . PHE A 1 313 ? 0.855 -14.109 -14.768 1.00 69.56 313 PHE A N 1
ATOM 2394 C CA . PHE A 1 313 ? 1.200 -14.969 -15.895 1.00 69.56 313 PHE A CA 1
ATOM 2395 C C . PHE A 1 313 ? 0.171 -16.046 -16.180 1.00 69.56 313 PHE A C 1
ATOM 2397 O O . PHE A 1 313 ? -0.279 -16.750 -15.283 1.00 69.56 313 PHE A O 1
ATOM 2404 N N . GLU A 1 314 ? -0.105 -16.241 -17.467 1.00 65.75 314 GLU A N 1
ATOM 2405 C CA . GLU A 1 314 ? -0.828 -17.405 -17.962 1.00 65.75 314 GLU A CA 1
ATOM 2406 C C . GLU A 1 314 ? -0.004 -18.693 -17.860 1.00 65.75 314 GLU A C 1
ATOM 2408 O O . GLU A 1 314 ? 1.166 -18.723 -18.224 1.00 65.75 314 GLU A O 1
ATOM 2413 N N . ASP A 1 315 ? -0.608 -19.808 -17.466 1.00 56.47 315 ASP A N 1
ATOM 2414 C CA . ASP A 1 315 ? 0.129 -21.072 -17.253 1.00 56.47 315 ASP A CA 1
ATOM 2415 C C . ASP A 1 315 ? 0.729 -21.614 -18.524 1.00 56.47 315 ASP A C 1
ATOM 2417 O O . ASP A 1 315 ? 1.802 -22.214 -18.526 1.00 56.47 315 ASP A O 1
ATOM 2421 N N . SER A 1 316 ? 0.018 -21.403 -19.629 1.00 58.19 316 SER A N 1
ATOM 2422 C CA . SER A 1 316 ? 0.488 -21.801 -20.947 1.00 58.19 316 SER A CA 1
ATOM 2423 C C . SER A 1 316 ? 1.800 -21.103 -21.332 1.00 58.19 316 SER A C 1
ATOM 2425 O O . SER A 1 316 ? 2.478 -21.554 -22.254 1.00 58.19 316 SER A O 1
ATOM 2427 N N . ILE A 1 317 ? 2.165 -20.004 -20.650 1.00 61.19 317 ILE A N 1
ATOM 2428 C CA . ILE A 1 317 ? 3.444 -19.320 -20.846 1.00 61.19 317 ILE A CA 1
ATOM 2429 C C . ILE A 1 317 ? 4.593 -20.171 -20.293 1.00 61.19 317 ILE A C 1
ATOM 2431 O O . ILE A 1 317 ? 5.699 -20.043 -20.806 1.00 61.19 317 ILE A O 1
ATOM 2435 N N . ASN A 1 318 ? 4.326 -21.094 -19.354 1.00 64.56 318 ASN A N 1
ATOM 2436 C CA . ASN A 1 318 ? 5.301 -22.007 -18.752 1.00 64.56 318 ASN A CA 1
ATOM 2437 C C . ASN A 1 318 ? 6.592 -21.273 -18.362 1.00 64.56 318 ASN A C 1
ATOM 2439 O O . ASN A 1 318 ? 7.689 -21.628 -18.800 1.00 64.56 318 ASN A O 1
ATOM 2443 N N . PHE A 1 319 ? 6.410 -20.202 -17.581 1.00 69.06 319 PHE A N 1
ATOM 2444 C CA . PHE A 1 319 ? 7.421 -19.196 -17.270 1.00 69.06 319 PHE A CA 1
ATOM 2445 C C . PHE A 1 319 ? 8.776 -19.811 -16.897 1.00 69.06 319 PHE A C 1
ATOM 2447 O O . PHE A 1 319 ? 9.790 -19.436 -17.466 1.00 69.06 319 PHE A O 1
ATOM 2454 N N . PHE A 1 320 ? 8.806 -20.813 -16.016 1.00 66.19 320 PHE A N 1
ATOM 2455 C CA . PHE A 1 320 ? 10.060 -21.419 -15.553 1.00 66.19 320 PHE A CA 1
ATOM 2456 C C . PHE A 1 320 ? 10.785 -22.295 -16.585 1.00 66.19 320 PHE A C 1
ATOM 2458 O O . PHE A 1 320 ? 11.947 -22.640 -16.374 1.00 66.19 320 PHE A O 1
ATOM 2465 N N . VAL A 1 321 ? 10.135 -22.676 -17.688 1.00 68.50 321 VAL A N 1
ATOM 2466 C CA . VAL A 1 321 ? 10.775 -23.447 -18.768 1.00 68.50 321 VAL A CA 1
ATOM 2467 C C . VAL A 1 321 ? 11.369 -22.532 -19.830 1.00 68.50 321 VAL A C 1
ATOM 2469 O O . VAL A 1 321 ? 12.464 -22.809 -20.318 1.00 68.50 321 VAL A O 1
ATOM 2472 N N . ASP A 1 322 ? 10.666 -21.459 -20.193 1.00 70.69 322 ASP A N 1
ATOM 2473 C CA . ASP A 1 322 ? 11.158 -20.476 -21.158 1.00 70.69 322 ASP A CA 1
ATOM 2474 C C . ASP A 1 322 ? 10.659 -19.055 -20.831 1.00 70.69 322 ASP A C 1
ATOM 2476 O O . ASP A 1 322 ? 9.712 -18.568 -21.458 1.00 70.69 322 ASP A O 1
ATOM 2480 N N . PRO A 1 323 ? 11.321 -18.347 -19.894 1.00 71.25 323 PRO A N 1
ATOM 2481 C CA . PRO A 1 323 ? 11.075 -16.929 -19.635 1.00 71.25 323 PRO A CA 1
ATOM 2482 C C . PRO A 1 323 ? 11.194 -16.046 -20.884 1.00 71.25 323 PRO A C 1
ATOM 2484 O O . PRO A 1 323 ? 10.655 -14.946 -20.913 1.00 71.25 323 PRO A O 1
ATOM 2487 N N . GLY A 1 324 ? 11.885 -16.503 -21.936 1.00 72.38 324 GLY A N 1
ATOM 2488 C CA . GLY A 1 324 ? 12.004 -15.776 -23.200 1.00 72.38 324 GLY A CA 1
ATOM 2489 C C . GLY A 1 324 ? 10.759 -15.788 -24.068 1.00 72.38 324 GLY A C 1
ATOM 2490 O O . GLY A 1 324 ? 10.671 -15.012 -25.017 1.00 72.38 324 GLY A O 1
ATOM 2491 N N . ALA A 1 325 ? 9.781 -16.626 -23.730 1.00 72.25 325 ALA A N 1
ATOM 2492 C CA . ALA A 1 325 ? 8.457 -16.621 -24.336 1.00 72.25 325 ALA A CA 1
ATOM 2493 C C . ALA A 1 325 ? 7.481 -15.644 -23.650 1.00 72.25 325 ALA A C 1
ATOM 2495 O O . ALA A 1 325 ? 6.281 -15.698 -23.952 1.00 72.25 325 ALA A O 1
ATOM 2496 N N . VAL A 1 326 ? 7.972 -14.824 -22.711 1.00 74.81 326 VAL A N 1
ATOM 2497 C CA . VAL A 1 326 ? 7.224 -13.806 -21.963 1.00 74.81 326 VAL A CA 1
ATOM 2498 C C . VAL A 1 326 ? 7.500 -12.435 -22.572 1.00 74.81 326 VAL A C 1
ATOM 2500 O O . VAL A 1 326 ? 8.649 -12.026 -22.742 1.00 74.81 326 VAL A O 1
ATOM 2503 N N . ASP A 1 327 ? 6.436 -11.698 -22.846 1.00 77.44 327 ASP A N 1
ATOM 2504 C CA . ASP A 1 327 ? 6.480 -10.289 -23.219 1.00 77.44 327 ASP A CA 1
ATOM 2505 C C . ASP A 1 327 ? 5.501 -9.480 -22.356 1.00 77.44 327 ASP A C 1
ATOM 2507 O O . ASP A 1 327 ? 4.657 -10.051 -21.668 1.00 77.44 327 ASP A O 1
ATOM 2511 N N . GLU A 1 328 ? 5.623 -8.151 -22.357 1.00 77.00 328 GLU A N 1
ATOM 2512 C CA . GLU A 1 328 ? 4.701 -7.265 -21.627 1.00 77.00 328 GLU A CA 1
ATOM 2513 C C . GLU A 1 328 ? 3.243 -7.498 -22.057 1.00 77.00 328 GLU A C 1
ATOM 2515 O O . GLU A 1 328 ? 2.312 -7.458 -21.254 1.00 77.00 328 GLU A O 1
ATOM 2520 N N . ASP A 1 329 ? 3.047 -7.852 -23.327 1.00 72.75 329 ASP A N 1
ATOM 2521 C CA . ASP A 1 329 ? 1.743 -8.177 -23.884 1.00 72.75 329 ASP A CA 1
ATOM 2522 C C . ASP A 1 329 ? 1.171 -9.521 -23.400 1.00 72.75 329 ASP A C 1
ATOM 2524 O O . ASP A 1 329 ? -0.003 -9.813 -23.612 1.00 72.75 329 ASP A O 1
ATOM 2528 N N . SER A 1 330 ? 1.961 -10.332 -22.705 1.00 69.81 330 SER A N 1
ATOM 2529 C CA . SER A 1 330 ? 1.541 -11.602 -22.115 1.00 69.81 330 SER A CA 1
ATOM 2530 C C . SER A 1 330 ? 1.102 -11.464 -20.654 1.00 69.81 330 SER A C 1
ATOM 2532 O O . SER A 1 330 ? 0.605 -12.423 -20.062 1.00 69.81 330 SER A O 1
ATOM 2534 N N . ILE A 1 331 ? 1.247 -10.263 -20.082 1.00 74.88 331 ILE A N 1
ATOM 2535 C CA . ILE A 1 331 ? 0.831 -9.947 -18.717 1.00 74.88 331 ILE A CA 1
ATOM 2536 C C . ILE A 1 331 ? -0.682 -9.799 -18.646 1.00 74.88 331 ILE A C 1
ATOM 2538 O O . ILE A 1 331 ? -1.307 -9.090 -19.446 1.00 74.88 331 ILE A O 1
ATOM 2542 N N . ARG A 1 332 ? -1.272 -10.472 -17.662 1.00 73.94 332 ARG A N 1
ATOM 2543 C CA . ARG A 1 332 ? -2.701 -10.405 -17.363 1.00 73.94 332 ARG A CA 1
ATOM 2544 C C . ARG A 1 332 ? -3.057 -9.019 -16.816 1.00 73.94 332 ARG A C 1
ATOM 2546 O O . ARG A 1 332 ? -2.348 -8.521 -15.950 1.00 73.94 332 ARG A O 1
ATOM 2553 N N . PRO A 1 333 ? -4.165 -8.401 -17.256 1.00 72.94 333 PRO A N 1
ATOM 2554 C CA . PRO A 1 333 ? -4.549 -7.077 -16.767 1.00 72.94 333 PRO A CA 1
ATOM 2555 C C . PRO A 1 333 ? -5.288 -7.084 -15.424 1.00 72.94 333 PRO A C 1
ATOM 2557 O O . PRO A 1 333 ? -5.398 -6.039 -14.778 1.00 72.94 333 PRO A O 1
ATOM 2560 N N . TYR A 1 334 ? -5.860 -8.223 -15.027 1.00 75.75 334 TYR A N 1
ATOM 2561 C CA . TYR A 1 334 ? -6.566 -8.397 -13.759 1.00 75.75 334 TYR A CA 1
ATOM 2562 C C . TYR A 1 334 ? -6.813 -9.883 -13.451 1.00 75.75 334 TYR A C 1
ATOM 2564 O O . TYR A 1 334 ? -6.859 -10.720 -14.356 1.00 75.75 334 TYR A O 1
ATOM 2572 N N . VAL A 1 335 ? -7.056 -10.191 -12.177 1.00 76.00 335 VAL A N 1
ATOM 2573 C CA . VAL A 1 335 ? -7.723 -11.420 -11.723 1.00 76.00 335 VAL A CA 1
ATOM 2574 C C . VAL A 1 335 ? -9.208 -11.127 -11.552 1.00 76.00 335 VAL A C 1
ATOM 2576 O O . VAL A 1 335 ? -9.589 -10.132 -10.940 1.00 76.00 335 VAL A O 1
ATOM 2579 N N . LYS A 1 336 ? -10.071 -11.984 -12.091 1.00 79.12 336 LYS A N 1
ATOM 2580 C CA . LYS A 1 336 ? -11.516 -11.930 -11.875 1.00 79.12 336 LYS A CA 1
ATOM 2581 C C . LYS A 1 336 ? -11.874 -12.802 -10.675 1.00 79.12 336 LYS A C 1
ATOM 2583 O O . LYS A 1 336 ? -11.597 -13.997 -10.661 1.00 79.12 336 LYS A O 1
ATOM 2588 N N . MET A 1 337 ? -12.515 -12.203 -9.685 1.00 81.50 337 MET A N 1
ATOM 2589 C CA . MET A 1 337 ? -12.942 -12.865 -8.454 1.00 81.50 337 MET A CA 1
ATOM 2590 C C . MET A 1 337 ? -14.446 -13.051 -8.511 1.00 81.50 337 MET A C 1
ATOM 2592 O O . MET A 1 337 ? -15.162 -12.082 -8.751 1.00 81.50 337 MET A O 1
ATOM 2596 N N . LYS A 1 338 ? -14.935 -14.272 -8.311 1.00 84.81 338 LYS A N 1
ATOM 2597 C CA . LYS A 1 338 ? -16.368 -14.585 -8.353 1.00 84.81 338 LYS A CA 1
ATOM 2598 C C . LYS A 1 338 ? -16.842 -15.110 -7.015 1.00 84.81 338 LYS A C 1
ATOM 2600 O O . LYS A 1 338 ? -16.121 -15.864 -6.372 1.00 84.81 338 LYS A O 1
ATOM 2605 N N . ALA A 1 339 ? -18.075 -14.773 -6.657 1.00 90.56 339 ALA A N 1
ATOM 2606 C CA . ALA A 1 339 ? -18.809 -15.414 -5.576 1.00 90.56 339 ALA A CA 1
ATOM 2607 C C . ALA A 1 339 ? -20.157 -15.913 -6.100 1.00 90.56 339 ALA A C 1
ATOM 2609 O O . ALA A 1 339 ? -20.909 -15.162 -6.723 1.00 90.56 339 ALA A O 1
ATOM 2610 N N . SER A 1 340 ? -20.465 -17.176 -5.827 1.00 91.69 340 SER A N 1
ATOM 2611 C CA . SER A 1 340 ? -21.721 -17.832 -6.184 1.00 91.69 340 SER A CA 1
ATOM 2612 C C . SER A 1 340 ? -22.420 -18.340 -4.928 1.00 91.69 340 SER A C 1
ATOM 2614 O O . SER A 1 340 ? -21.796 -18.901 -4.023 1.00 91.69 340 SER A O 1
ATOM 2616 N N . MET A 1 341 ? -23.732 -18.122 -4.848 1.00 94.62 341 MET A N 1
ATOM 2617 C CA . MET A 1 341 ? -24.516 -18.507 -3.679 1.00 94.62 341 MET A CA 1
ATOM 2618 C C . MET A 1 341 ? -25.133 -19.895 -3.865 1.00 94.62 341 MET A C 1
ATOM 2620 O O . MET A 1 341 ? -25.831 -20.167 -4.843 1.00 94.62 341 MET A O 1
ATOM 2624 N N . HIS A 1 342 ? -24.919 -20.771 -2.887 1.00 94.75 342 HIS A N 1
ATOM 2625 C CA . HIS A 1 342 ? -25.436 -22.137 -2.841 1.00 94.75 342 HIS A CA 1
ATOM 2626 C C . HIS A 1 342 ? -26.314 -22.341 -1.610 1.00 94.75 342 HIS A C 1
ATOM 2628 O O . HIS A 1 342 ? -26.081 -21.742 -0.565 1.00 94.75 342 HIS A O 1
ATOM 2634 N N . TYR A 1 343 ? -27.321 -23.209 -1.699 1.00 94.38 343 TYR A N 1
ATOM 2635 C CA . TYR A 1 343 ? -28.041 -23.663 -0.509 1.00 94.38 343 TYR A CA 1
ATOM 2636 C C . TYR A 1 343 ? -27.109 -24.464 0.396 1.00 94.38 343 TYR A C 1
ATOM 2638 O O . TYR A 1 343 ? -26.349 -25.290 -0.099 1.00 94.38 343 TYR A O 1
ATOM 2646 N N . PHE A 1 344 ? -27.199 -24.269 1.711 1.00 93.44 344 PHE A N 1
ATOM 2647 C CA . PHE A 1 344 ? -26.409 -25.061 2.652 1.00 93.44 344 PHE A CA 1
ATOM 2648 C C . PHE A 1 344 ? -26.850 -26.539 2.652 1.00 93.44 344 PHE A C 1
ATOM 2650 O O . PHE A 1 344 ? -28.031 -26.835 2.859 1.00 93.44 344 PHE A O 1
ATOM 2657 N N . ASP A 1 345 ? -25.903 -27.459 2.460 1.00 91.56 345 ASP A N 1
ATOM 2658 C CA . ASP A 1 345 ? -26.067 -28.908 2.616 1.00 91.56 345 ASP A CA 1
ATOM 2659 C C . ASP A 1 345 ? -25.056 -29.440 3.648 1.00 91.56 345 ASP A C 1
ATOM 2661 O O . ASP A 1 345 ? -23.869 -29.548 3.337 1.00 91.56 345 ASP A O 1
ATOM 2665 N N . PRO A 1 346 ? -25.497 -29.845 4.854 1.00 88.94 346 PRO A N 1
ATOM 2666 C CA . PRO A 1 346 ? -24.602 -30.362 5.892 1.00 88.94 346 PRO A CA 1
ATOM 2667 C C . PRO A 1 346 ? -23.935 -31.699 5.528 1.00 88.94 346 PRO A C 1
ATOM 2669 O O . PRO A 1 346 ? -23.086 -32.175 6.278 1.00 88.94 346 PRO A O 1
ATOM 2672 N N . ASN A 1 347 ? -24.341 -32.341 4.427 1.00 89.19 347 ASN A N 1
ATOM 2673 C CA . ASN A 1 347 ? -23.719 -33.567 3.927 1.00 89.19 347 ASN A CA 1
ATOM 2674 C C . ASN A 1 347 ? -22.657 -33.296 2.851 1.00 89.19 347 ASN A C 1
ATOM 2676 O O . ASN A 1 347 ? -21.967 -34.239 2.454 1.00 89.19 347 ASN A O 1
ATOM 2680 N N . SER A 1 348 ? -22.532 -32.053 2.370 1.00 85.56 348 SER A N 1
ATOM 2681 C CA . SER A 1 348 ? -21.454 -31.662 1.462 1.00 85.56 348 SER A CA 1
ATOM 2682 C C . SER A 1 348 ? -20.176 -31.351 2.253 1.00 85.56 348 SER A C 1
ATOM 2684 O O . SER A 1 348 ? -20.272 -30.715 3.305 1.00 85.56 348 SER A O 1
ATOM 2686 N N . PRO A 1 349 ? -18.978 -31.746 1.775 1.00 79.38 349 PRO A N 1
ATOM 2687 C CA . PRO A 1 349 ? -17.708 -31.429 2.437 1.00 79.38 349 PRO A CA 1
ATOM 2688 C C . PRO A 1 349 ? -17.459 -29.930 2.651 1.00 79.38 349 PRO A C 1
ATOM 2690 O O . PRO A 1 349 ? -16.865 -29.556 3.653 1.00 79.38 349 PRO A O 1
ATOM 2693 N N . ASP A 1 350 ? -17.924 -29.094 1.723 1.00 80.19 350 ASP A N 1
ATOM 2694 C CA . ASP A 1 350 ? -17.812 -27.629 1.741 1.00 80.19 350 ASP A CA 1
ATOM 2695 C C . ASP A 1 350 ? -19.108 -26.944 2.213 1.00 80.19 350 ASP A C 1
ATOM 2697 O O . ASP A 1 350 ? -19.263 -25.732 2.105 1.00 80.19 350 ASP A O 1
ATOM 2701 N N . GLY A 1 351 ? -20.092 -27.721 2.681 1.00 87.81 351 GLY A N 1
ATOM 2702 C CA . GLY A 1 351 ? -21.416 -27.216 3.035 1.00 87.81 351 GLY A CA 1
ATOM 2703 C C . GLY A 1 351 ? -22.253 -26.718 1.848 1.00 87.81 351 GLY A C 1
ATOM 2704 O O . GLY A 1 351 ? -23.386 -26.290 2.062 1.00 87.81 351 GLY A O 1
ATOM 2705 N N . ALA A 1 352 ? -21.754 -26.764 0.609 1.00 89.69 352 ALA A N 1
ATOM 2706 C CA . ALA A 1 352 ? -22.444 -26.226 -0.557 1.00 89.69 352 ALA A CA 1
ATOM 2707 C C . ALA A 1 352 ? -23.306 -27.289 -1.258 1.00 89.69 352 ALA A C 1
ATOM 2709 O O . ALA A 1 352 ? -22.822 -28.292 -1.777 1.00 89.69 352 ALA A O 1
ATOM 2710 N N . GLY A 1 353 ? -24.612 -27.043 -1.306 1.00 92.31 353 GLY A N 1
ATOM 2711 C CA . GLY A 1 353 ? -25.592 -27.821 -2.056 1.00 92.31 353 GLY A CA 1
ATOM 2712 C C . GLY A 1 353 ? -25.863 -27.244 -3.450 1.00 92.31 353 GLY A C 1
ATOM 2713 O O . GLY A 1 353 ? -24.975 -26.758 -4.153 1.00 92.31 353 GLY A O 1
ATOM 2714 N N . ALA A 1 354 ? -27.127 -27.295 -3.878 1.00 94.12 354 ALA A N 1
ATOM 2715 C CA . ALA A 1 354 ? -27.536 -26.751 -5.172 1.00 94.12 354 ALA A CA 1
ATOM 2716 C C . ALA A 1 354 ? -27.331 -25.225 -5.245 1.00 94.12 354 ALA A C 1
ATOM 2718 O O . ALA A 1 354 ? -27.565 -24.522 -4.261 1.00 94.12 354 ALA A O 1
ATOM 2719 N N . ALA A 1 355 ? -26.946 -24.722 -6.423 1.00 94.44 355 ALA A N 1
ATOM 2720 C CA . ALA A 1 355 ? -26.864 -23.288 -6.689 1.00 94.44 355 ALA A CA 1
ATOM 2721 C C . ALA A 1 355 ? -28.222 -22.607 -6.450 1.00 94.44 355 ALA A C 1
ATOM 2723 O O . ALA A 1 355 ? -29.276 -23.164 -6.782 1.00 94.44 355 ALA A O 1
ATOM 2724 N N . VAL A 1 356 ? -28.198 -21.407 -5.873 1.00 93.62 356 VAL A N 1
ATOM 2725 C CA . VAL A 1 356 ? -29.403 -20.601 -5.672 1.00 93.62 356 VAL A CA 1
ATOM 2726 C C . VAL A 1 356 ? -29.794 -19.968 -6.997 1.00 93.62 356 VAL A C 1
ATOM 2728 O O . VAL A 1 356 ? -28.974 -19.342 -7.662 1.00 93.62 356 VAL A O 1
ATOM 2731 N N . ILE A 1 357 ? -31.063 -20.132 -7.359 1.00 91.56 357 ILE A N 1
ATOM 2732 C CA . ILE A 1 357 ? -31.661 -19.522 -8.542 1.00 91.56 357 ILE A CA 1
ATOM 2733 C C . ILE A 1 357 ? -32.575 -18.393 -8.073 1.00 91.56 357 ILE A C 1
ATOM 2735 O O . ILE A 1 357 ? -33.432 -18.621 -7.213 1.00 91.56 357 ILE A O 1
ATOM 2739 N N . ASP A 1 358 ? -32.374 -17.195 -8.613 1.00 83.69 358 ASP A N 1
ATOM 2740 C CA . ASP A 1 358 ? -33.197 -16.025 -8.324 1.00 83.69 358 ASP A CA 1
ATOM 2741 C C . ASP A 1 358 ? -34.600 -16.136 -8.951 1.00 83.69 358 ASP A C 1
ATOM 2743 O O . ASP A 1 358 ? -34.904 -17.027 -9.755 1.00 83.69 358 ASP A O 1
ATOM 2747 N N . SER A 1 359 ? -35.484 -15.210 -8.592 1.00 82.75 359 SER A N 1
ATOM 2748 C CA . SER A 1 359 ? -36.847 -15.125 -9.120 1.00 82.75 359 SER A CA 1
ATOM 2749 C C . SER A 1 359 ? -36.931 -14.922 -10.641 1.00 82.75 359 SER A C 1
ATOM 2751 O O . SER A 1 359 ? -37.991 -15.170 -11.226 1.00 82.75 359 SER A O 1
ATOM 2753 N N . HIS A 1 360 ? -35.830 -14.545 -11.299 1.00 81.19 360 HIS A N 1
ATOM 2754 C CA . HIS A 1 360 ? -35.711 -14.385 -12.749 1.00 81.19 360 HIS A CA 1
ATOM 2755 C C . HIS A 1 360 ? -35.168 -15.639 -13.454 1.00 81.19 360 HIS A C 1
ATOM 2757 O O . HIS A 1 360 ? -35.125 -15.677 -14.685 1.00 81.19 360 HIS A O 1
ATOM 2763 N N . GLY A 1 361 ? -34.823 -16.689 -12.704 1.00 86.12 361 GLY A N 1
ATOM 2764 C CA . GLY A 1 361 ? -34.308 -17.948 -13.238 1.00 86.12 361 GLY A CA 1
ATOM 2765 C C . GLY A 1 361 ? -32.794 -17.970 -13.450 1.00 86.12 361 GLY A C 1
ATOM 2766 O O . GLY A 1 361 ? -32.298 -18.918 -14.063 1.00 86.12 361 GLY A O 1
ATOM 2767 N N . ASN A 1 362 ? -32.066 -16.969 -12.953 1.00 86.12 362 ASN A N 1
ATOM 2768 C CA . ASN A 1 362 ? -30.614 -16.876 -13.064 1.00 86.12 362 ASN A CA 1
ATOM 2769 C C . ASN A 1 362 ? -29.934 -17.385 -11.784 1.00 86.12 362 ASN A C 1
ATOM 2771 O O . ASN A 1 362 ? -30.469 -17.198 -10.691 1.00 86.12 362 ASN A O 1
ATOM 2775 N N . PRO A 1 363 ? -28.749 -18.010 -11.876 1.00 89.94 363 PRO A N 1
ATOM 2776 C CA . PRO A 1 363 ? -27.915 -18.252 -10.705 1.00 89.94 363 PRO A CA 1
ATOM 2777 C C . PRO A 1 363 ? -27.570 -16.944 -9.985 1.00 89.94 363 PRO A C 1
ATOM 2779 O O . PRO A 1 363 ? -27.273 -15.939 -10.631 1.00 89.94 363 PRO A O 1
ATOM 2782 N N . VAL A 1 364 ? -27.578 -16.965 -8.653 1.00 92.00 364 VAL A N 1
ATOM 2783 C CA . VAL A 1 364 ? -27.096 -15.842 -7.839 1.00 92.00 364 VAL A CA 1
ATOM 2784 C C . VAL A 1 364 ? -25.567 -15.881 -7.809 1.00 92.00 364 VAL A C 1
ATOM 2786 O O . VAL A 1 364 ? -24.971 -16.658 -7.062 1.00 92.00 364 VAL A O 1
ATOM 2789 N N . GLU A 1 365 ? -24.944 -15.049 -8.638 1.00 90.19 365 GLU A N 1
ATOM 2790 C CA . GLU A 1 365 ? -23.493 -14.908 -8.772 1.00 90.19 365 GLU A CA 1
ATOM 2791 C C . GLU A 1 365 ? -23.120 -13.429 -8.958 1.00 90.19 365 GLU A C 1
ATOM 2793 O O . GLU A 1 365 ? -23.869 -12.660 -9.567 1.00 90.19 365 GLU A O 1
ATOM 2798 N N . ALA A 1 366 ? -21.953 -13.038 -8.452 1.00 87.62 366 ALA A N 1
ATOM 2799 C CA . ALA A 1 366 ? -21.333 -11.749 -8.732 1.00 87.62 366 ALA A CA 1
ATOM 2800 C C . ALA A 1 366 ? -19.834 -11.904 -8.987 1.00 87.62 366 ALA A C 1
ATOM 2802 O O . ALA A 1 366 ? -19.230 -12.921 -8.635 1.00 87.62 366 ALA A O 1
ATOM 2803 N N . PHE A 1 367 ? -19.232 -10.880 -9.592 1.00 85.19 367 PHE A N 1
ATOM 2804 C CA . PHE A 1 367 ? -17.792 -10.827 -9.795 1.00 85.19 367 PHE A CA 1
ATOM 2805 C C . PHE A 1 367 ? -17.226 -9.425 -9.561 1.00 85.19 367 PHE A C 1
ATOM 2807 O O . PHE A 1 367 ? -17.914 -8.428 -9.768 1.00 85.19 367 PHE A O 1
ATOM 2814 N N . GLY A 1 368 ? -15.956 -9.380 -9.169 1.00 78.12 368 GLY A N 1
ATOM 2815 C CA . GLY A 1 368 ? -15.100 -8.196 -9.157 1.00 78.12 368 GLY A CA 1
ATOM 2816 C C . GLY A 1 368 ? -13.795 -8.476 -9.905 1.00 78.12 368 GLY A C 1
ATOM 2817 O O . GLY A 1 368 ? -13.534 -9.610 -10.322 1.00 78.12 368 GLY A O 1
ATOM 2818 N N . THR A 1 369 ? -12.962 -7.455 -10.093 1.00 76.56 369 THR A N 1
ATOM 2819 C CA . THR A 1 369 ? -11.657 -7.600 -10.757 1.00 76.56 369 THR A CA 1
ATOM 2820 C C . THR A 1 369 ? -10.556 -6.938 -9.941 1.00 76.56 369 THR A C 1
ATOM 2822 O O . THR A 1 369 ? -10.625 -5.731 -9.744 1.00 76.56 369 THR A O 1
ATOM 2825 N N . ALA A 1 370 ? -9.533 -7.692 -9.538 1.00 74.19 370 ALA A N 1
ATOM 2826 C CA . ALA A 1 370 ? -8.312 -7.161 -8.936 1.00 74.19 370 ALA A CA 1
ATOM 2827 C C . ALA A 1 370 ? -7.301 -6.861 -10.056 1.00 74.19 370 ALA A C 1
ATOM 2829 O O . ALA A 1 370 ? -6.875 -7.804 -10.732 1.00 74.19 370 ALA A O 1
ATOM 2830 N N . PRO A 1 371 ? -6.950 -5.592 -10.334 1.00 73.25 371 PRO A N 1
ATOM 2831 C CA . PRO A 1 371 ? -5.951 -5.261 -11.340 1.00 73.25 371 PRO A CA 1
ATOM 2832 C C . PRO A 1 371 ? -4.593 -5.862 -10.981 1.00 73.25 371 PRO A C 1
ATOM 2834 O O . PRO A 1 371 ? -4.253 -6.025 -9.813 1.00 73.25 371 PRO A O 1
ATOM 2837 N N . ILE A 1 372 ? -3.824 -6.183 -12.014 1.00 73.06 372 ILE A N 1
ATOM 2838 C CA . ILE A 1 372 ? -2.440 -6.623 -11.876 1.00 73.06 372 ILE A CA 1
ATOM 2839 C C . ILE A 1 372 ? -1.565 -5.487 -12.389 1.00 73.06 372 ILE A C 1
ATOM 2841 O O . ILE A 1 372 ? -1.696 -5.056 -13.540 1.00 73.06 372 ILE A O 1
ATOM 2845 N N . ASP A 1 373 ? -0.698 -5.008 -11.513 1.00 71.25 373 ASP A N 1
ATOM 2846 C CA . ASP A 1 373 ? 0.305 -3.996 -11.806 1.00 71.25 373 ASP A CA 1
ATOM 2847 C C . ASP A 1 373 ? 1.672 -4.666 -11.957 1.00 71.25 373 ASP A C 1
ATOM 2849 O O . ASP A 1 373 ? 1.973 -5.626 -11.258 1.00 71.25 373 ASP A O 1
ATOM 2853 N N . ILE A 1 374 ? 2.503 -4.193 -12.876 1.00 71.69 374 ILE A N 1
ATOM 2854 C CA . ILE A 1 374 ? 3.921 -4.550 -12.905 1.00 71.69 374 ILE A CA 1
ATOM 2855 C C . ILE A 1 374 ? 4.673 -3.237 -13.027 1.00 71.69 374 ILE A C 1
ATOM 2857 O O . ILE A 1 374 ? 4.507 -2.557 -14.043 1.00 71.69 374 ILE A O 1
ATOM 2861 N N . PRO A 1 375 ? 5.506 -2.880 -12.035 1.00 74.06 375 PRO A N 1
ATOM 2862 C CA . PRO A 1 375 ? 6.282 -1.660 -12.112 1.00 74.06 375 PRO A CA 1
ATOM 2863 C C . PRO A 1 375 ? 7.123 -1.625 -13.386 1.00 74.06 375 PRO A C 1
ATOM 2865 O O . PRO A 1 375 ? 7.918 -2.526 -13.647 1.00 74.06 375 PRO A O 1
ATOM 2868 N N . ASN A 1 376 ? 6.986 -0.542 -14.146 1.00 80.69 376 ASN A N 1
ATOM 2869 C CA . ASN A 1 376 ? 7.690 -0.307 -15.408 1.00 80.69 376 ASN A CA 1
ATOM 2870 C C . ASN A 1 376 ? 9.128 0.195 -15.201 1.00 80.69 376 ASN A C 1
ATOM 2872 O O . ASN A 1 376 ? 9.638 1.036 -15.950 1.00 80.69 376 ASN A O 1
ATOM 2876 N N . CYS A 1 377 ? 9.794 -0.285 -14.149 1.00 84.75 377 CYS A N 1
ATOM 2877 C CA . CYS A 1 377 ? 11.128 0.164 -13.771 1.00 84.75 377 CYS A CA 1
ATOM 2878 C C . CYS A 1 377 ? 12.111 0.056 -14.943 1.00 84.75 377 CYS A C 1
ATOM 2880 O O . CYS A 1 377 ? 12.988 0.903 -15.097 1.00 84.75 377 CYS A O 1
ATOM 2882 N N . GLU A 1 378 ? 11.951 -0.938 -15.814 1.00 88.25 378 GLU A N 1
ATOM 2883 C CA . GLU A 1 378 ? 12.792 -1.158 -16.985 1.00 88.25 378 GLU A CA 1
ATOM 2884 C C . GLU A 1 378 ? 12.676 -0.088 -18.066 1.00 88.25 378 GLU A C 1
ATOM 2886 O O . GLU A 1 378 ? 13.613 0.080 -18.847 1.00 88.25 378 GLU A O 1
ATOM 2891 N N . ARG A 1 379 ? 11.583 0.678 -18.096 1.00 88.38 379 ARG A N 1
ATOM 2892 C CA . ARG A 1 379 ? 11.425 1.808 -19.022 1.00 88.38 379 ARG A CA 1
ATOM 2893 C C . ARG A 1 379 ? 12.341 2.980 -18.678 1.00 88.38 379 ARG A C 1
ATOM 2895 O O . ARG A 1 379 ? 12.642 3.765 -19.563 1.00 88.38 379 ARG A O 1
ATOM 2902 N N . CYS A 1 380 ? 12.843 3.057 -17.444 1.00 89.50 380 CYS A N 1
ATOM 2903 C CA . CYS A 1 380 ? 13.828 4.061 -17.026 1.00 89.50 380 CYS A CA 1
ATOM 2904 C C . CYS A 1 380 ? 15.184 3.412 -16.714 1.00 89.50 380 CYS A C 1
ATOM 2906 O O . CYS A 1 380 ? 16.199 3.745 -17.320 1.00 89.50 380 CYS A O 1
ATOM 2908 N N . HIS A 1 381 ? 15.205 2.410 -15.833 1.00 90.88 381 HIS A N 1
ATOM 2909 C CA . HIS A 1 381 ? 16.420 1.763 -15.328 1.00 90.88 381 HIS A CA 1
ATOM 2910 C C . HIS A 1 381 ? 17.104 0.825 -16.332 1.00 90.88 381 HIS A C 1
ATOM 2912 O O . HIS A 1 381 ? 18.268 0.480 -16.148 1.00 90.88 381 HIS A O 1
ATOM 2918 N N . SER A 1 382 ? 16.433 0.439 -17.422 1.00 91.81 382 SER A N 1
ATOM 2919 C CA . SER A 1 382 ? 17.080 -0.229 -18.566 1.00 91.81 382 SER A CA 1
ATOM 2920 C C . SER A 1 382 ? 17.128 0.606 -19.831 1.00 91.81 382 SER A C 1
ATOM 2922 O O . SER A 1 382 ? 17.693 0.161 -20.831 1.00 91.81 382 SER A O 1
ATOM 2924 N N . ALA A 1 383 ? 16.561 1.811 -19.815 1.00 90.19 383 ALA A N 1
ATOM 2925 C CA . ALA A 1 383 ? 16.624 2.665 -20.980 1.00 90.19 383 ALA A CA 1
ATOM 2926 C C . ALA A 1 383 ? 18.042 3.233 -21.147 1.00 90.19 383 ALA A C 1
ATOM 2928 O O . ALA A 1 383 ? 18.694 3.577 -20.153 1.00 90.19 383 ALA A O 1
ATOM 2929 N N . PRO A 1 384 ? 18.547 3.335 -22.385 1.00 88.44 384 PRO A N 1
ATOM 2930 C CA . PRO A 1 384 ? 19.842 3.946 -22.648 1.00 88.44 384 PRO A CA 1
ATOM 2931 C C . PRO A 1 384 ? 19.852 5.429 -22.250 1.00 88.44 384 PRO A C 1
ATOM 2933 O O . PRO A 1 384 ? 18.815 6.089 -22.226 1.00 88.44 384 PRO A O 1
ATOM 2936 N N . ALA A 1 385 ? 21.047 5.984 -22.020 1.00 87.44 385 ALA A N 1
ATOM 2937 C CA . ALA A 1 385 ? 21.238 7.411 -21.720 1.00 87.44 385 ALA A CA 1
ATOM 2938 C C . ALA A 1 385 ? 20.716 8.360 -22.813 1.00 87.44 385 ALA A C 1
ATOM 2940 O O . ALA A 1 385 ? 20.564 9.561 -22.583 1.00 87.44 385 ALA A O 1
ATOM 2941 N N . GLN A 1 386 ? 20.528 7.847 -24.028 1.00 87.44 386 GLN A N 1
ATOM 2942 C CA . GLN A 1 386 ? 20.019 8.591 -25.168 1.00 87.44 386 GLN A CA 1
ATOM 2943 C C . GLN A 1 386 ? 18.945 7.780 -25.884 1.00 87.44 386 GLN A C 1
ATOM 2945 O O . GLN A 1 386 ? 19.118 6.577 -26.074 1.00 87.44 386 GLN A O 1
ATOM 2950 N N . ASP A 1 387 ? 17.880 8.452 -26.313 1.00 81.12 387 ASP A N 1
ATOM 2951 C CA . ASP A 1 387 ? 16.833 7.864 -27.144 1.00 81.12 387 ASP A CA 1
ATOM 2952 C C . ASP A 1 387 ? 17.371 7.450 -28.531 1.00 81.12 387 ASP A C 1
ATOM 2954 O O . ASP A 1 387 ? 18.513 7.726 -28.922 1.00 81.12 387 ASP A O 1
ATOM 2958 N N . VAL A 1 388 ? 16.511 6.825 -29.335 1.00 76.25 388 VAL A N 1
ATOM 2959 C CA . VAL A 1 388 ? 16.843 6.391 -30.705 1.00 76.25 388 VAL A CA 1
ATOM 2960 C C . VAL A 1 388 ? 17.225 7.534 -31.661 1.00 76.25 388 VAL A C 1
ATOM 2962 O O . VAL A 1 388 ? 17.779 7.281 -32.734 1.00 76.25 388 VAL A O 1
ATOM 2965 N N . ASN A 1 389 ? 16.942 8.786 -31.296 1.00 80.62 389 ASN A N 1
ATOM 2966 C CA . ASN A 1 389 ? 17.259 9.991 -32.061 1.00 80.62 389 ASN A CA 1
ATOM 2967 C C . ASN A 1 389 ? 18.526 10.703 -31.546 1.00 80.62 389 ASN A C 1
ATOM 2969 O O . ASN A 1 389 ? 18.947 11.699 -32.141 1.00 80.62 389 ASN A O 1
ATOM 2973 N N . GLY A 1 390 ? 19.152 10.194 -30.480 1.00 82.31 390 GLY A N 1
ATOM 2974 C CA . GLY A 1 390 ? 20.324 10.778 -29.831 1.00 82.31 390 GLY A CA 1
ATOM 2975 C C . GLY A 1 390 ? 20.008 11.908 -28.845 1.00 82.31 390 GLY A C 1
ATOM 2976 O O . GLY A 1 390 ? 20.931 12.612 -28.424 1.00 82.31 390 GLY A O 1
ATOM 2977 N N . ASN A 1 391 ? 18.739 12.114 -28.484 1.00 84.19 391 ASN A N 1
ATOM 2978 C CA . ASN A 1 391 ? 18.359 13.037 -27.416 1.00 84.19 391 ASN A CA 1
ATOM 2979 C C . ASN A 1 391 ? 18.648 12.393 -26.055 1.00 84.19 391 ASN A C 1
ATOM 2981 O O . ASN A 1 391 ? 18.477 11.185 -25.925 1.00 84.19 391 ASN A O 1
ATOM 2985 N N . PRO A 1 392 ? 19.062 13.156 -25.029 1.00 85.50 392 PRO A N 1
ATOM 2986 C CA . PRO A 1 392 ? 19.212 12.619 -23.681 1.00 85.50 392 PRO A CA 1
ATOM 2987 C C . PRO A 1 392 ? 17.895 12.034 -23.170 1.00 85.50 392 PRO A C 1
ATOM 2989 O O . PRO A 1 392 ? 16.867 12.706 -23.232 1.00 85.50 392 PRO A O 1
ATOM 2992 N N . ASN A 1 393 ? 17.951 10.821 -22.631 1.00 87.06 393 ASN A N 1
ATOM 2993 C CA . ASN A 1 393 ? 16.852 10.268 -21.861 1.00 87.06 393 ASN A CA 1
ATOM 2994 C C . ASN A 1 393 ? 16.888 10.895 -20.464 1.00 87.06 393 ASN A C 1
ATOM 2996 O O . ASN A 1 393 ? 17.820 10.653 -19.697 1.00 87.06 393 ASN A O 1
ATOM 3000 N N . ILE A 1 394 ? 15.910 11.749 -20.165 1.00 83.19 394 ILE A N 1
ATOM 3001 C CA . ILE A 1 394 ? 15.920 12.562 -18.946 1.00 83.19 394 ILE A CA 1
ATOM 3002 C C . ILE A 1 394 ? 15.594 11.755 -17.686 1.00 83.19 394 ILE A C 1
ATOM 3004 O O . ILE A 1 394 ? 16.035 12.132 -16.606 1.00 83.19 394 ILE A O 1
ATOM 3008 N N . ASN A 1 395 ? 14.874 10.640 -17.837 1.00 88.00 395 ASN A N 1
ATOM 3009 C CA . ASN A 1 395 ? 14.438 9.789 -16.732 1.00 88.00 395 ASN A CA 1
ATOM 3010 C C . ASN A 1 395 ? 15.325 8.540 -16.557 1.00 88.00 395 ASN A C 1
ATOM 3012 O O . ASN A 1 395 ? 15.126 7.776 -15.615 1.00 88.00 395 ASN A O 1
ATOM 3016 N N . SER A 1 396 ? 16.315 8.316 -17.433 1.00 89.44 396 SER A N 1
ATOM 3017 C CA . SER A 1 396 ? 17.244 7.186 -17.316 1.00 89.44 396 SER A CA 1
ATOM 3018 C C . SER A 1 396 ? 18.434 7.504 -16.397 1.00 89.44 396 SER A C 1
ATOM 3020 O O . SER A 1 396 ? 19.163 8.473 -16.638 1.00 89.44 396 SER A O 1
ATOM 3022 N N . PRO A 1 397 ? 18.733 6.649 -15.399 1.00 88.50 397 PRO A N 1
ATOM 3023 C CA . PRO A 1 397 ? 19.942 6.774 -14.588 1.00 88.50 397 PRO A CA 1
ATOM 3024 C C . PRO A 1 397 ? 21.205 6.296 -15.322 1.00 88.50 397 PRO A C 1
ATOM 3026 O O . PRO A 1 397 ? 22.313 6.566 -14.862 1.00 88.50 397 PRO A O 1
ATOM 3029 N N . ASN A 1 398 ? 21.083 5.645 -16.488 1.00 88.44 398 ASN A N 1
ATOM 3030 C CA . ASN A 1 398 ? 22.193 5.018 -17.223 1.00 88.44 398 ASN A CA 1
ATOM 3031 C C . ASN A 1 398 ? 23.105 6.030 -17.946 1.00 88.44 398 ASN A C 1
ATOM 3033 O O . ASN A 1 398 ? 23.738 5.710 -18.950 1.00 88.44 398 ASN A O 1
ATOM 3037 N N . THR A 1 399 ? 23.184 7.265 -17.444 1.00 85.88 399 THR A N 1
ATOM 3038 C CA . THR A 1 399 ? 24.123 8.297 -17.906 1.00 85.88 399 THR A CA 1
ATOM 3039 C C . THR A 1 399 ? 25.566 8.012 -17.481 1.00 85.88 399 THR A C 1
ATOM 3041 O O . THR A 1 399 ? 26.494 8.491 -18.138 1.00 85.88 399 THR A O 1
ATOM 3044 N N . ASP A 1 400 ? 25.767 7.207 -16.432 1.00 84.06 400 ASP A N 1
ATOM 3045 C CA . ASP A 1 400 ? 27.068 6.634 -16.085 1.00 84.06 400 ASP A CA 1
ATOM 3046 C C . ASP A 1 400 ? 27.414 5.472 -17.040 1.00 84.06 400 ASP A C 1
ATOM 3048 O O . ASP A 1 400 ? 26.704 4.460 -17.057 1.00 84.06 400 ASP A O 1
ATOM 3052 N N . PRO A 1 401 ? 28.519 5.559 -17.810 1.00 83.19 401 PRO A N 1
ATOM 3053 C CA . PRO A 1 401 ? 28.954 4.480 -18.692 1.00 83.19 401 PRO A CA 1
ATOM 3054 C C . PRO A 1 401 ? 29.208 3.141 -17.988 1.00 83.19 401 PRO A C 1
ATOM 3056 O O . PRO A 1 401 ? 29.112 2.103 -18.642 1.00 83.19 401 PRO A O 1
ATOM 3059 N N . MET A 1 402 ? 29.569 3.139 -16.698 1.00 82.38 402 MET A N 1
ATOM 3060 C CA . MET A 1 402 ? 29.775 1.896 -15.947 1.00 82.38 402 MET A CA 1
ATOM 3061 C C . MET A 1 402 ? 28.447 1.206 -15.645 1.00 82.38 402 MET A C 1
ATOM 3063 O O . MET A 1 402 ? 28.300 0.027 -15.964 1.00 82.38 402 MET A O 1
ATOM 3067 N N . LEU A 1 403 ? 27.474 1.948 -15.113 1.00 85.88 403 LEU A N 1
ATOM 3068 C CA . LEU A 1 403 ? 26.119 1.448 -14.887 1.00 85.88 403 LEU A CA 1
ATOM 3069 C C . LEU A 1 403 ? 25.486 0.952 -16.193 1.00 85.88 403 LEU A C 1
ATOM 3071 O O . LEU A 1 403 ? 25.004 -0.177 -16.257 1.00 85.88 403 LEU A O 1
ATOM 3075 N N . ALA A 1 404 ? 25.579 1.747 -17.263 1.00 87.38 404 ALA A N 1
ATOM 3076 C CA . ALA A 1 404 ? 25.070 1.373 -18.581 1.00 87.38 404 ALA A CA 1
ATOM 3077 C C . ALA A 1 404 ? 25.681 0.055 -19.089 1.00 87.38 404 ALA A C 1
ATOM 3079 O O . ALA A 1 404 ? 24.963 -0.805 -19.590 1.00 87.38 404 ALA A O 1
ATOM 3080 N N . ALA A 1 405 ? 26.991 -0.146 -18.908 1.00 84.62 405 ALA A N 1
ATOM 3081 C CA . ALA A 1 405 ? 27.656 -1.380 -19.319 1.00 84.62 405 ALA A CA 1
ATOM 3082 C C . ALA A 1 405 ? 27.176 -2.612 -18.529 1.00 84.62 405 ALA A C 1
ATOM 3084 O O . ALA A 1 405 ? 27.049 -3.689 -19.115 1.00 84.62 405 ALA A O 1
ATOM 3085 N N . LEU A 1 406 ? 26.895 -2.470 -17.227 1.00 83.75 406 LEU A N 1
ATOM 3086 C CA . LEU A 1 406 ? 26.345 -3.554 -16.400 1.00 83.75 406 LEU A CA 1
ATOM 3087 C C . LEU A 1 406 ? 24.938 -3.951 -16.861 1.00 83.75 406 LEU A C 1
ATOM 3089 O O . LEU A 1 406 ? 24.645 -5.141 -17.006 1.00 83.75 406 LEU A O 1
ATOM 3093 N N . VAL A 1 407 ? 24.097 -2.954 -17.137 1.00 88.81 407 VAL A N 1
ATOM 3094 C CA . VAL A 1 407 ? 22.733 -3.133 -17.652 1.00 88.81 407 VAL A CA 1
ATOM 3095 C C . VAL A 1 407 ? 22.751 -3.812 -19.023 1.00 88.81 407 VAL A C 1
ATOM 3097 O O . VAL A 1 407 ? 22.088 -4.833 -19.215 1.00 88.81 407 VAL A O 1
ATOM 3100 N N . ASP A 1 408 ? 23.563 -3.311 -19.958 1.00 87.56 408 ASP A N 1
ATOM 3101 C CA . ASP A 1 408 ? 23.702 -3.879 -21.304 1.00 87.56 408 ASP A CA 1
ATOM 3102 C C . ASP A 1 408 ? 24.176 -5.336 -21.260 1.00 87.56 408 ASP A C 1
ATOM 3104 O O . ASP A 1 408 ? 23.694 -6.184 -22.017 1.00 87.56 408 ASP A O 1
ATOM 3108 N N . GLN A 1 409 ? 25.106 -5.652 -20.357 1.00 82.94 409 GLN A N 1
ATOM 3109 C CA . GLN A 1 409 ? 25.606 -7.009 -20.170 1.00 82.94 409 GLN A CA 1
ATOM 3110 C C . GLN A 1 409 ? 24.520 -7.952 -19.640 1.00 82.94 409 GLN A C 1
ATOM 3112 O O . GLN A 1 409 ? 24.412 -9.084 -20.117 1.00 82.94 409 GLN A O 1
ATOM 3117 N N . GLU A 1 410 ? 23.719 -7.508 -18.670 1.00 85.38 410 GLU A N 1
ATOM 3118 C CA . GLU A 1 410 ? 22.610 -8.297 -18.129 1.00 85.38 410 GLU A CA 1
ATOM 3119 C C . GLU A 1 410 ? 21.583 -8.608 -19.222 1.00 85.38 410 GLU A C 1
ATOM 3121 O O . GLU A 1 410 ? 21.217 -9.769 -19.431 1.00 85.38 410 GLU A O 1
ATOM 3126 N N . ILE A 1 411 ? 21.192 -7.590 -19.992 1.00 86.19 411 ILE A N 1
ATOM 3127 C CA . ILE A 1 411 ? 20.271 -7.737 -21.124 1.00 86.19 411 ILE A CA 1
ATOM 3128 C C . ILE A 1 411 ? 20.847 -8.710 -22.164 1.00 86.19 411 ILE A C 1
ATOM 3130 O O . ILE A 1 411 ? 20.144 -9.606 -22.642 1.00 86.19 411 ILE A O 1
ATOM 3134 N N . ALA A 1 412 ? 22.128 -8.563 -22.516 1.00 84.50 412 ALA A N 1
ATOM 3135 C CA . ALA A 1 412 ? 22.795 -9.419 -23.493 1.00 84.50 412 ALA A CA 1
ATOM 3136 C C . ALA A 1 412 ? 22.871 -10.882 -23.037 1.00 84.50 412 ALA A C 1
ATOM 3138 O O . ALA A 1 412 ? 22.670 -11.782 -23.856 1.00 84.50 412 ALA A O 1
ATOM 3139 N N . PHE A 1 413 ? 23.116 -11.133 -21.747 1.00 81.50 413 PHE A N 1
ATOM 3140 C CA . PHE A 1 413 ? 23.113 -12.483 -21.189 1.00 81.50 413 PHE A CA 1
ATOM 3141 C C . PHE A 1 413 ? 21.756 -13.160 -21.370 1.00 81.50 413 PHE A C 1
ATOM 3143 O O . PHE A 1 413 ? 21.706 -14.259 -21.918 1.00 81.50 413 PHE A O 1
ATOM 3150 N N . TRP A 1 414 ? 20.655 -12.518 -20.967 1.00 79.38 414 TRP A N 1
ATOM 3151 C CA . TRP A 1 414 ? 19.328 -13.142 -21.058 1.00 79.38 414 TRP A CA 1
ATOM 3152 C C . TRP A 1 414 ? 18.901 -13.375 -22.507 1.00 79.38 414 TRP A C 1
ATOM 3154 O O . TRP A 1 414 ? 18.388 -14.450 -22.825 1.00 79.38 414 TRP A O 1
ATOM 3164 N N . LYS A 1 415 ? 19.2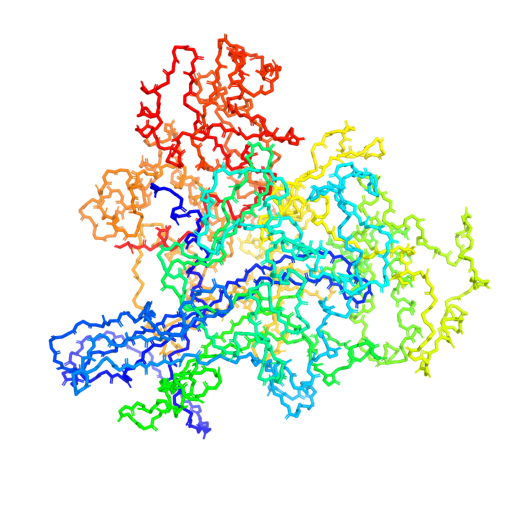23 -12.435 -23.407 1.00 82.38 415 LYS A N 1
ATOM 3165 C CA . LYS A 1 415 ? 19.050 -12.612 -24.858 1.00 82.38 415 LYS A CA 1
ATOM 3166 C C . LYS A 1 415 ? 19.857 -13.796 -25.398 1.00 82.38 415 LYS A C 1
ATOM 3168 O O . LYS A 1 415 ? 19.377 -14.522 -26.263 1.00 82.38 415 LYS A O 1
ATOM 3173 N N . ALA A 1 416 ? 21.079 -14.008 -24.915 1.00 79.38 416 ALA A N 1
ATOM 3174 C CA . ALA A 1 416 ? 21.906 -15.136 -25.336 1.00 79.38 416 ALA A CA 1
ATOM 3175 C C . ALA A 1 416 ? 21.411 -16.473 -24.760 1.00 79.38 416 ALA A C 1
ATOM 3177 O O . ALA A 1 416 ? 21.432 -17.481 -25.467 1.00 79.38 416 ALA A O 1
ATOM 3178 N N . TYR A 1 417 ? 20.959 -16.470 -23.504 1.00 75.75 417 TYR A N 1
ATOM 3179 C CA . TYR A 1 417 ? 20.553 -17.660 -22.760 1.00 75.75 417 TYR A CA 1
ATOM 3180 C C . TYR A 1 417 ? 19.243 -18.261 -23.281 1.00 75.75 417 TYR A C 1
ATOM 3182 O O . TYR A 1 417 ? 19.156 -19.477 -23.450 1.00 75.75 417 TYR A O 1
ATOM 3190 N N . TYR A 1 418 ? 18.249 -17.423 -23.598 1.00 75.38 418 TYR A N 1
ATOM 3191 C CA . TYR A 1 418 ? 16.963 -17.870 -24.135 1.00 75.38 418 TYR A CA 1
ATOM 3192 C C . TYR A 1 418 ? 16.861 -17.599 -25.642 1.00 75.38 418 TYR A C 1
ATOM 3194 O O . TYR A 1 418 ? 16.722 -16.445 -26.052 1.00 75.38 418 TYR A O 1
ATOM 3202 N N . PRO A 1 419 ? 16.871 -18.641 -26.502 1.00 75.75 419 PRO A N 1
ATOM 3203 C CA . PRO A 1 419 ? 16.785 -18.470 -27.955 1.00 75.75 419 PRO A CA 1
ATOM 3204 C C . PRO A 1 419 ? 15.549 -17.685 -28.418 1.00 75.75 419 PRO A C 1
ATOM 3206 O O . PRO A 1 419 ? 15.599 -16.982 -29.428 1.00 75.75 419 PRO A O 1
ATOM 3209 N N . THR A 1 420 ? 14.443 -17.784 -27.680 1.00 77.88 420 THR A N 1
ATOM 3210 C CA . THR A 1 420 ? 13.195 -17.051 -27.927 1.00 77.88 420 THR A CA 1
ATOM 3211 C C . THR A 1 420 ? 13.365 -15.539 -27.789 1.00 77.88 420 THR A C 1
ATOM 3213 O O . THR A 1 420 ? 12.835 -14.817 -28.628 1.00 77.88 420 THR A O 1
ATOM 3216 N N . MET A 1 421 ? 14.209 -15.042 -26.878 1.00 81.88 421 MET A N 1
ATOM 3217 C CA . MET A 1 421 ? 14.503 -13.602 -26.747 1.00 81.88 421 MET A CA 1
ATOM 3218 C C . MET A 1 421 ? 15.381 -13.045 -27.878 1.00 81.88 421 MET A C 1
ATOM 3220 O O . MET A 1 421 ? 15.444 -11.834 -28.072 1.00 81.88 421 MET A O 1
ATOM 3224 N N . GLN A 1 422 ? 16.066 -13.895 -28.653 1.00 78.62 422 GLN A N 1
ATOM 3225 C CA . GLN A 1 422 ? 16.886 -13.434 -29.788 1.00 78.62 422 GLN A CA 1
ATOM 3226 C C . GLN A 1 422 ? 16.035 -12.964 -30.970 1.00 78.62 422 GLN A C 1
ATOM 3228 O O . GLN A 1 422 ? 16.507 -12.210 -31.820 1.00 78.62 422 GLN A O 1
ATOM 3233 N N . THR A 1 423 ? 14.800 -13.459 -31.055 1.00 80.00 423 THR A N 1
ATOM 3234 C CA . THR A 1 423 ? 13.874 -13.184 -32.166 1.00 80.00 423 THR A CA 1
ATOM 3235 C C . THR A 1 423 ? 12.505 -12.681 -31.708 1.00 80.00 423 THR A C 1
ATOM 3237 O O . THR A 1 423 ? 11.730 -12.226 -32.548 1.00 80.00 423 THR A O 1
ATOM 3240 N N . GLY A 1 424 ? 12.216 -12.758 -30.406 1.00 78.44 424 GLY A N 1
ATOM 3241 C CA . GLY A 1 424 ? 10.998 -12.292 -29.752 1.00 78.44 424 GLY A CA 1
ATOM 3242 C C . GLY A 1 424 ? 11.210 -11.011 -28.942 1.00 78.44 424 GLY A C 1
ATOM 3243 O O . GLY A 1 424 ? 12.062 -10.187 -29.272 1.00 78.44 424 GLY A O 1
ATOM 3244 N N . SER A 1 425 ? 10.402 -10.837 -27.897 1.00 83.38 425 SER A N 1
ATOM 3245 C CA . SER A 1 425 ? 10.472 -9.672 -27.012 1.00 83.38 425 SER A CA 1
ATOM 3246 C C . SER A 1 425 ? 11.737 -9.676 -26.158 1.00 83.38 425 SER A C 1
ATOM 3248 O O . SER A 1 425 ? 12.217 -10.727 -25.734 1.00 83.38 425 SER A O 1
ATOM 3250 N N . ASP A 1 426 ? 12.250 -8.482 -25.864 1.00 85.88 426 ASP A N 1
ATOM 3251 C CA . ASP A 1 426 ? 13.337 -8.287 -24.910 1.00 85.88 426 ASP A CA 1
ATOM 3252 C C . ASP A 1 426 ? 12.887 -7.762 -23.547 1.00 85.88 426 ASP A C 1
ATOM 3254 O O . ASP A 1 426 ? 13.728 -7.463 -22.701 1.00 85.88 426 ASP A O 1
ATOM 3258 N N . TRP A 1 427 ? 11.575 -7.677 -23.322 1.00 85.38 427 TRP A N 1
ATOM 3259 C CA . TRP A 1 427 ? 10.992 -7.121 -22.106 1.00 85.38 427 TRP A CA 1
ATOM 3260 C C . TRP A 1 427 ? 11.545 -7.777 -20.836 1.00 85.38 427 TRP A C 1
ATOM 3262 O O . TRP A 1 427 ? 12.066 -7.082 -19.969 1.00 85.38 427 TRP A O 1
ATOM 3272 N N . TYR A 1 428 ? 11.565 -9.112 -20.768 1.00 82.50 428 TYR A N 1
ATOM 3273 C CA . TYR A 1 428 ? 12.136 -9.816 -19.617 1.00 82.50 428 TYR A CA 1
ATOM 3274 C C . TYR A 1 428 ? 13.630 -9.522 -19.418 1.00 82.50 428 TYR A C 1
ATOM 3276 O O . TYR A 1 428 ? 14.083 -9.348 -18.291 1.00 82.50 428 TYR A O 1
ATOM 3284 N N . ALA A 1 429 ? 14.408 -9.422 -20.500 1.00 84.94 429 ALA A N 1
ATOM 3285 C CA . ALA A 1 429 ? 15.823 -9.071 -20.403 1.00 84.94 429 ALA A CA 1
ATOM 3286 C C . ALA A 1 429 ? 16.009 -7.645 -19.850 1.00 84.94 429 ALA A C 1
ATOM 3288 O O . ALA A 1 429 ? 16.883 -7.431 -19.010 1.00 84.94 429 ALA A O 1
ATOM 3289 N N . ARG A 1 430 ? 15.159 -6.691 -20.262 1.00 88.44 430 ARG A N 1
ATOM 3290 C CA . ARG A 1 430 ? 15.133 -5.324 -19.715 1.00 88.44 430 ARG A CA 1
ATOM 3291 C C . ARG A 1 430 ? 14.710 -5.308 -18.244 1.00 88.44 430 ARG A C 1
ATOM 3293 O O . ARG A 1 430 ? 15.353 -4.637 -17.453 1.00 88.44 430 ARG A O 1
ATOM 3300 N N . LEU A 1 431 ? 13.732 -6.107 -17.818 1.00 85.38 431 LEU A N 1
ATOM 3301 C CA . LEU A 1 431 ? 13.404 -6.239 -16.388 1.00 85.38 431 LEU A CA 1
ATOM 3302 C C . LEU A 1 431 ? 14.623 -6.655 -15.547 1.00 85.38 431 LEU A C 1
ATOM 3304 O O . LEU A 1 431 ? 14.844 -6.136 -14.454 1.00 85.38 431 LEU A O 1
ATOM 3308 N N . LYS A 1 432 ? 15.459 -7.560 -16.065 1.00 83.50 432 LYS A N 1
ATOM 3309 C CA . LYS A 1 432 ? 16.690 -7.978 -15.374 1.00 83.50 432 LYS A CA 1
ATOM 3310 C C . LYS A 1 432 ? 17.771 -6.908 -15.398 1.00 83.50 432 LYS A C 1
ATOM 3312 O O . LYS A 1 432 ? 18.389 -6.662 -14.365 1.00 83.50 432 LYS A O 1
ATOM 3317 N N . GLY A 1 433 ? 17.941 -6.218 -16.525 1.00 87.75 433 GLY A N 1
ATOM 3318 C CA . GLY A 1 433 ? 18.797 -5.032 -16.599 1.00 87.75 433 GLY A CA 1
ATOM 3319 C C . GLY A 1 433 ? 18.395 -3.965 -15.576 1.00 87.75 433 GLY A C 1
ATOM 3320 O O . GLY A 1 433 ? 19.254 -3.394 -14.910 1.00 87.75 433 GLY A O 1
ATOM 3321 N N . ALA A 1 434 ? 17.091 -3.757 -15.378 1.00 89.50 434 ALA A N 1
ATOM 3322 C CA . ALA A 1 434 ? 16.555 -2.785 -14.434 1.00 89.50 434 ALA A CA 1
ATOM 3323 C C . ALA A 1 434 ? 16.897 -3.156 -12.989 1.00 89.50 434 ALA A C 1
ATOM 3325 O O . ALA A 1 434 ? 17.332 -2.293 -12.233 1.00 89.50 434 ALA A O 1
ATOM 3326 N N . ALA A 1 435 ? 16.775 -4.438 -12.629 1.00 87.19 435 ALA A N 1
ATOM 3327 C CA . ALA A 1 435 ? 17.172 -4.930 -11.312 1.00 87.19 435 ALA A CA 1
ATOM 3328 C C . ALA A 1 435 ? 18.662 -4.670 -11.030 1.00 87.19 435 ALA A C 1
ATOM 3330 O O . ALA A 1 435 ? 19.001 -4.180 -9.956 1.00 87.19 435 ALA A O 1
ATOM 3331 N N . ILE A 1 436 ? 19.549 -4.921 -12.004 1.00 87.50 436 ILE A N 1
ATOM 3332 C CA . ILE A 1 436 ? 20.981 -4.603 -11.868 1.00 87.50 436 ILE A CA 1
ATOM 3333 C C . ILE A 1 436 ? 21.197 -3.097 -11.722 1.00 87.50 436 ILE A C 1
ATOM 3335 O O . ILE A 1 436 ? 21.919 -2.682 -10.822 1.00 87.50 436 ILE A O 1
ATOM 3339 N N . SER A 1 437 ? 20.536 -2.278 -12.544 1.00 90.50 437 SER A N 1
ATOM 3340 C CA . SER A 1 437 ? 20.631 -0.819 -12.444 1.00 90.50 437 SER A CA 1
ATOM 3341 C C . SER A 1 437 ? 20.246 -0.322 -11.048 1.00 90.50 437 SER A C 1
ATOM 3343 O O . SER A 1 437 ? 21.013 0.397 -10.414 1.00 90.50 437 SER A O 1
ATOM 3345 N N . ILE A 1 438 ? 19.090 -0.750 -10.533 1.00 90.19 438 ILE A N 1
ATOM 3346 C CA . ILE A 1 438 ? 18.567 -0.303 -9.237 1.00 90.19 438 ILE A CA 1
ATOM 3347 C C . ILE A 1 438 ? 19.472 -0.759 -8.094 1.00 90.19 438 ILE A C 1
ATOM 3349 O O . ILE A 1 438 ? 19.836 0.057 -7.251 1.00 90.19 438 ILE A O 1
ATOM 3353 N N . LEU A 1 439 ? 19.873 -2.032 -8.073 1.00 89.00 439 LEU A N 1
ATOM 3354 C CA . LEU A 1 439 ? 20.719 -2.567 -7.004 1.00 89.00 439 LEU A CA 1
ATOM 3355 C C . LEU A 1 439 ? 22.133 -1.970 -7.032 1.00 89.00 439 LEU A C 1
ATOM 3357 O O . LEU A 1 439 ? 22.683 -1.690 -5.970 1.00 89.00 439 LEU A O 1
ATOM 3361 N N . SER A 1 440 ? 22.709 -1.718 -8.212 1.00 88.75 440 SER A N 1
ATOM 3362 C CA . SER A 1 440 ? 24.009 -1.043 -8.328 1.00 88.75 440 SER A CA 1
ATOM 3363 C C . SER A 1 440 ? 23.933 0.422 -7.901 1.00 88.75 440 SER A C 1
ATOM 3365 O O . SER A 1 440 ? 24.789 0.875 -7.147 1.00 88.75 440 SER A O 1
ATOM 3367 N N . VAL A 1 441 ? 22.883 1.151 -8.297 1.00 88.75 441 VAL A N 1
ATOM 3368 C CA . VAL A 1 441 ? 22.645 2.519 -7.804 1.00 88.75 441 VAL A CA 1
ATOM 3369 C C . VAL A 1 441 ? 22.470 2.519 -6.285 1.00 88.75 441 VAL A C 1
ATOM 3371 O O . VAL A 1 441 ? 22.997 3.402 -5.610 1.00 88.75 441 VAL A O 1
ATOM 3374 N N . HIS A 1 442 ? 21.779 1.520 -5.732 1.00 90.44 442 HIS A N 1
ATOM 3375 C CA . HIS A 1 442 ? 21.599 1.388 -4.291 1.00 90.44 442 HIS A CA 1
ATOM 3376 C C . HIS A 1 442 ? 22.931 1.126 -3.568 1.00 90.44 442 HIS A C 1
ATOM 3378 O O . HIS A 1 442 ? 23.216 1.770 -2.559 1.00 90.44 442 HIS A O 1
ATOM 3384 N N . ASP A 1 443 ? 23.782 0.246 -4.101 1.00 89.06 443 ASP A N 1
ATOM 3385 C CA . ASP A 1 443 ? 25.135 0.018 -3.578 1.00 89.06 443 ASP A CA 1
ATOM 3386 C C . ASP A 1 443 ? 25.968 1.312 -3.590 1.00 89.06 443 ASP A C 1
ATOM 3388 O O . ASP A 1 443 ? 26.583 1.657 -2.578 1.00 89.06 443 ASP A O 1
ATOM 3392 N N . ASP A 1 444 ? 25.925 2.072 -4.687 1.00 86.69 444 ASP A N 1
ATOM 3393 C CA . ASP A 1 444 ? 26.698 3.308 -4.854 1.00 86.69 444 ASP A CA 1
ATOM 3394 C C . ASP A 1 444 ? 26.205 4.468 -3.976 1.00 86.69 444 ASP A C 1
ATOM 3396 O O . ASP A 1 444 ? 27.009 5.267 -3.489 1.00 86.69 444 ASP A O 1
ATOM 3400 N N . GLN A 1 445 ? 24.893 4.592 -3.769 1.00 86.00 445 GLN A N 1
ATOM 3401 C CA . GLN A 1 445 ? 24.304 5.700 -3.008 1.00 86.00 445 GLN A CA 1
ATOM 3402 C C . GLN A 1 445 ? 24.192 5.406 -1.513 1.00 86.00 445 GLN A C 1
ATOM 3404 O O . GLN A 1 445 ? 24.315 6.322 -0.697 1.00 86.00 445 GLN A O 1
ATOM 3409 N N . HIS A 1 446 ? 23.982 4.142 -1.145 1.00 87.69 446 HIS A N 1
ATOM 3410 C CA . HIS A 1 446 ? 23.688 3.741 0.229 1.00 87.69 446 HIS A CA 1
ATOM 3411 C C . HIS A 1 446 ? 24.766 2.851 0.848 1.00 87.69 446 HIS A C 1
ATOM 3413 O O . HIS A 1 446 ? 24.719 2.616 2.051 1.00 87.69 446 HIS A O 1
ATOM 3419 N N . GLY A 1 447 ? 25.777 2.407 0.095 1.00 85.06 447 GLY A N 1
ATOM 3420 C CA . GLY A 1 447 ? 26.865 1.582 0.631 1.00 85.06 447 GLY A CA 1
ATOM 3421 C C . GLY A 1 447 ? 26.448 0.147 0.951 1.00 85.06 447 GLY A C 1
ATOM 3422 O O . GLY A 1 447 ? 27.067 -0.502 1.806 1.00 85.06 447 GLY A O 1
ATOM 3423 N N . THR A 1 448 ? 25.386 -0.335 0.298 1.00 89.94 448 THR A N 1
ATOM 3424 C CA . THR A 1 448 ? 25.005 -1.748 0.326 1.00 89.94 448 THR A CA 1
ATOM 3425 C C . THR A 1 448 ? 25.972 -2.597 -0.501 1.00 89.94 448 THR A C 1
ATOM 3427 O O . THR A 1 448 ? 26.981 -2.119 -1.021 1.00 89.94 448 THR A O 1
ATOM 3430 N N . SER A 1 449 ? 25.729 -3.905 -0.549 1.00 86.94 449 SER A N 1
ATOM 3431 C CA . SER A 1 449 ? 26.590 -4.845 -1.278 1.00 86.94 449 SER A CA 1
ATOM 3432 C C . SER A 1 449 ? 25.796 -5.894 -2.050 1.00 86.94 449 SER A C 1
ATOM 3434 O O . SER A 1 449 ? 26.202 -7.054 -2.118 1.00 86.94 449 SER A O 1
ATOM 3436 N N . PHE A 1 450 ? 24.640 -5.517 -2.590 1.00 86.06 450 PHE A N 1
ATOM 3437 C CA . PHE A 1 450 ? 23.745 -6.427 -3.307 1.00 86.06 450 PHE A CA 1
ATOM 3438 C C . PHE A 1 450 ? 24.378 -6.964 -4.594 1.00 86.06 450 PHE A C 1
ATOM 3440 O O . PHE A 1 450 ? 24.252 -8.145 -4.903 1.00 86.06 450 PHE A O 1
ATOM 3447 N N . THR A 1 451 ? 25.128 -6.124 -5.309 1.00 83.19 451 THR A N 1
ATOM 3448 C CA . THR A 1 451 ? 25.779 -6.461 -6.586 1.00 83.19 451 THR A CA 1
ATOM 3449 C C . THR A 1 451 ? 27.263 -6.793 -6.443 1.00 83.19 451 THR A C 1
ATOM 3451 O O . THR A 1 451 ? 27.952 -7.031 -7.430 1.00 83.19 451 THR A O 1
ATOM 3454 N N . LYS A 1 452 ? 27.782 -6.877 -5.214 1.00 80.69 452 LYS A N 1
ATOM 3455 C CA . LYS A 1 452 ? 29.218 -7.075 -4.951 1.00 80.69 452 LYS A CA 1
ATOM 3456 C C . LYS A 1 452 ? 29.792 -8.354 -5.574 1.00 80.69 452 LYS A C 1
ATOM 3458 O O . LYS A 1 452 ? 30.938 -8.351 -6.024 1.00 80.69 452 LYS A O 1
ATOM 3463 N N . GLU A 1 453 ? 29.018 -9.436 -5.572 1.00 74.06 453 GLU A N 1
ATOM 3464 C CA . GLU A 1 453 ? 29.424 -10.733 -6.130 1.00 74.06 453 GLU A CA 1
ATOM 3465 C C . GLU A 1 453 ? 28.961 -10.910 -7.597 1.00 74.06 453 GLU A C 1
ATOM 3467 O O . GLU A 1 453 ? 29.240 -11.937 -8.222 1.00 74.06 453 GLU A O 1
ATOM 3472 N N . TYR A 1 454 ? 28.313 -9.892 -8.190 1.00 74.88 454 TYR A N 1
ATOM 3473 C CA . TYR A 1 454 ? 27.944 -9.871 -9.607 1.00 74.88 454 TYR A CA 1
ATOM 3474 C C . TYR A 1 454 ? 29.207 -9.694 -10.465 1.00 74.88 454 TYR A C 1
ATOM 3476 O O . TYR A 1 454 ? 29.786 -8.611 -10.575 1.00 74.88 454 TYR A O 1
ATOM 3484 N N . THR A 1 455 ? 29.681 -10.792 -11.059 1.00 60.47 455 THR A N 1
ATOM 3485 C CA . THR A 1 455 ? 30.916 -10.790 -11.857 1.00 60.47 455 THR A CA 1
ATOM 3486 C C . THR A 1 455 ? 30.681 -10.352 -13.303 1.00 60.47 455 THR A C 1
ATOM 3488 O O . THR A 1 455 ? 29.742 -10.780 -13.978 1.00 60.47 455 THR A O 1
ATOM 3491 N N . VAL A 1 456 ? 31.602 -9.530 -13.811 1.00 49.91 456 VAL A N 1
ATOM 3492 C CA . VAL A 1 456 ? 31.637 -9.091 -15.208 1.00 49.91 456 VAL A CA 1
ATOM 3493 C C . VAL A 1 456 ? 32.736 -9.848 -15.962 1.00 49.91 456 VAL A C 1
ATOM 3495 O O . VAL A 1 456 ? 33.921 -9.638 -15.674 1.00 49.91 456 VAL A O 1
ATOM 3498 N N . PRO A 1 457 ? 32.422 -10.689 -16.967 1.00 43.38 457 PRO A N 1
ATOM 3499 C CA . PRO A 1 457 ? 33.434 -11.209 -17.876 1.00 43.38 457 PRO A CA 1
ATOM 3500 C C . PRO A 1 457 ? 34.085 -10.038 -18.629 1.00 43.38 457 PRO A C 1
ATOM 3502 O O . PRO A 1 457 ? 33.462 -9.405 -19.476 1.00 43.38 457 PRO A O 1
ATOM 3505 N N . GLY A 1 458 ? 35.339 -9.719 -18.293 1.00 40.50 458 GLY A N 1
ATOM 3506 C CA . GLY A 1 458 ? 36.124 -8.664 -18.954 1.00 40.50 458 GLY A CA 1
ATOM 3507 C C . GLY A 1 458 ? 36.571 -7.494 -18.071 1.00 40.50 458 GLY A C 1
ATOM 3508 O O . GLY A 1 458 ? 37.445 -6.740 -18.497 1.00 40.50 458 GLY A O 1
ATOM 3509 N N . PHE A 1 459 ? 36.080 -7.380 -16.833 1.00 38.66 459 PHE A N 1
ATOM 3510 C CA . PHE A 1 459 ? 36.565 -6.405 -15.847 1.00 38.66 459 PHE A CA 1
ATOM 3511 C C . PHE A 1 459 ? 37.090 -7.154 -14.602 1.00 38.66 459 PHE A C 1
ATOM 3513 O O . PHE A 1 459 ? 36.323 -7.585 -13.752 1.00 38.66 459 PHE A O 1
ATOM 3520 N N . GLY A 1 460 ? 38.409 -7.389 -14.514 1.00 34.03 460 GLY A N 1
ATOM 3521 C CA . GLY A 1 460 ? 39.047 -8.024 -13.338 1.00 34.03 460 GLY A CA 1
ATOM 3522 C C . GLY A 1 460 ? 39.022 -7.111 -12.097 1.00 34.03 460 GLY A C 1
ATOM 3523 O O . GLY A 1 460 ? 38.895 -5.904 -12.243 1.00 34.03 460 GLY A O 1
ATOM 3524 N N . THR A 1 461 ? 39.180 -7.557 -10.846 1.00 35.50 461 THR A N 1
ATOM 3525 C CA . THR A 1 461 ? 39.673 -8.825 -10.280 1.00 35.50 461 THR A CA 1
ATOM 3526 C C . THR A 1 461 ? 39.028 -9.089 -8.903 1.00 35.50 461 THR A C 1
ATOM 3528 O O . THR A 1 461 ? 39.456 -8.496 -7.914 1.00 35.50 461 THR A O 1
ATOM 3531 N N . THR A 1 462 ? 38.095 -10.034 -8.815 1.00 31.59 462 THR A N 1
ATOM 3532 C CA . THR A 1 462 ? 37.689 -10.770 -7.593 1.00 31.59 462 THR A CA 1
ATOM 3533 C C . THR A 1 462 ? 37.249 -12.182 -8.016 1.00 31.59 462 THR A C 1
ATOM 3535 O O . THR A 1 462 ? 37.001 -12.388 -9.205 1.00 31.59 462 THR A O 1
ATOM 3538 N N . PRO A 1 463 ? 37.332 -13.198 -7.132 1.00 31.81 463 PRO A N 1
ATOM 3539 C CA . PRO A 1 463 ? 37.513 -14.589 -7.541 1.00 31.81 463 PRO A CA 1
ATOM 3540 C C . PRO A 1 463 ? 36.365 -15.101 -8.404 1.00 31.81 463 PRO A C 1
ATOM 3542 O O . PRO A 1 463 ? 35.202 -14.936 -8.055 1.00 31.81 463 PRO A O 1
ATOM 3545 N N . ALA A 1 464 ? 36.732 -15.770 -9.497 1.00 35.50 464 ALA A N 1
ATOM 3546 C CA . ALA A 1 464 ? 35.830 -16.610 -10.261 1.00 35.50 464 ALA A CA 1
ATOM 3547 C C . ALA A 1 464 ? 34.997 -17.477 -9.309 1.00 35.50 464 ALA A C 1
ATOM 3549 O O . ALA A 1 464 ? 35.535 -18.074 -8.366 1.00 35.50 464 ALA A O 1
ATOM 3550 N N . TRP A 1 465 ? 33.698 -17.540 -9.589 1.00 34.69 465 TRP A N 1
ATOM 3551 C CA . TRP A 1 465 ? 32.776 -18.527 -9.042 1.00 34.69 465 TRP A CA 1
ATOM 3552 C C . TRP A 1 465 ? 33.487 -19.892 -8.967 1.00 34.69 465 TRP A C 1
ATOM 3554 O O . TRP A 1 465 ? 34.201 -20.238 -9.920 1.00 34.69 465 TRP A O 1
ATOM 3564 N N . PRO A 1 466 ? 33.343 -20.693 -7.894 1.00 30.75 466 PRO A N 1
ATOM 3565 C CA . PRO A 1 466 ? 33.954 -22.014 -7.834 1.00 30.75 466 PRO A CA 1
ATOM 3566 C C . PRO A 1 466 ? 33.275 -22.931 -8.865 1.00 30.75 466 PRO A C 1
ATOM 3568 O O . PRO A 1 466 ? 32.344 -23.665 -8.555 1.00 30.75 466 PRO A O 1
ATOM 3571 N N . GLY A 1 467 ? 33.729 -22.860 -10.119 1.00 39.38 467 GLY A N 1
ATOM 3572 C CA . GLY A 1 467 ? 33.188 -23.620 -11.242 1.00 39.38 467 GLY A CA 1
ATOM 3573 C C . GLY A 1 467 ? 33.023 -22.871 -12.570 1.00 39.38 467 GLY A C 1
ATOM 3574 O O . GLY A 1 467 ? 32.817 -23.557 -13.568 1.00 39.38 467 GLY A O 1
ATOM 3575 N N . SER A 1 468 ? 33.131 -21.535 -12.645 1.00 41.03 468 SER A N 1
ATOM 3576 C CA . SER A 1 468 ? 32.994 -20.808 -13.925 1.00 41.03 468 SER A CA 1
ATOM 3577 C C . SER A 1 468 ? 34.336 -20.285 -14.447 1.00 41.03 468 SER A C 1
ATOM 3579 O O . SER A 1 468 ? 34.748 -19.151 -14.224 1.00 41.03 468 SER A O 1
ATOM 3581 N N . ASP A 1 469 ? 35.013 -21.127 -15.224 1.00 38.62 469 ASP A N 1
ATOM 3582 C CA . ASP A 1 469 ? 36.138 -20.741 -16.091 1.00 38.62 469 ASP A CA 1
ATOM 3583 C C . ASP A 1 469 ? 35.629 -20.046 -17.380 1.00 38.62 469 ASP A C 1
ATOM 3585 O O . ASP A 1 469 ? 36.137 -20.275 -18.476 1.00 38.62 469 ASP A O 1
ATOM 3589 N N . CYS A 1 470 ? 34.574 -19.231 -17.284 1.00 45.25 470 CYS A N 1
ATOM 3590 C CA . CYS A 1 470 ? 33.889 -18.686 -18.455 1.00 45.25 470 CYS A CA 1
ATOM 3591 C C . CYS A 1 470 ? 34.417 -17.295 -18.805 1.00 45.25 470 CYS A C 1
ATOM 3593 O O . CYS A 1 470 ? 34.355 -16.363 -18.007 1.00 45.25 470 CYS A O 1
ATOM 3595 N N . THR A 1 471 ? 34.944 -17.160 -20.021 1.00 42.66 471 THR A N 1
ATOM 3596 C CA . THR A 1 471 ? 35.641 -15.942 -20.482 1.00 42.66 471 THR A CA 1
ATOM 3597 C C . THR A 1 471 ? 34.811 -15.065 -21.429 1.00 42.66 471 THR A C 1
ATOM 3599 O O . THR A 1 471 ? 35.281 -14.006 -21.837 1.00 42.66 471 THR A O 1
ATOM 3602 N N . ASP A 1 472 ? 33.580 -15.477 -21.753 1.00 44.88 472 ASP A N 1
ATOM 3603 C CA . ASP A 1 472 ? 32.614 -14.759 -22.597 1.00 44.88 472 ASP A CA 1
ATOM 3604 C C . ASP A 1 472 ? 31.168 -15.219 -22.282 1.00 44.88 472 ASP A C 1
ATOM 3606 O O . ASP A 1 472 ? 30.953 -16.340 -21.815 1.00 44.88 472 ASP A O 1
ATOM 3610 N N . VAL A 1 473 ? 30.168 -14.375 -22.564 1.00 40.78 473 VAL A N 1
ATOM 3611 C CA . VAL A 1 473 ? 28.719 -14.622 -22.396 1.00 40.78 473 VAL A CA 1
ATOM 3612 C C . VAL A 1 473 ? 28.280 -15.912 -23.095 1.00 40.78 473 VAL A C 1
ATOM 3614 O O . VAL A 1 473 ? 27.473 -16.672 -22.558 1.00 40.78 473 VAL A O 1
ATOM 3617 N N . THR A 1 474 ? 28.867 -16.211 -24.256 1.00 40.84 474 THR A N 1
ATOM 3618 C CA . THR A 1 474 ? 28.609 -17.445 -25.012 1.00 40.84 474 THR A CA 1
ATOM 3619 C C . THR A 1 474 ? 29.085 -18.711 -24.283 1.00 40.84 474 THR A C 1
ATOM 3621 O O . THR A 1 474 ? 28.566 -19.798 -24.523 1.00 40.84 474 THR A O 1
ATOM 3624 N N . ASP A 1 475 ? 30.066 -18.589 -23.391 1.00 41.03 475 ASP A N 1
ATOM 3625 C CA . ASP A 1 475 ? 30.656 -19.684 -22.613 1.00 41.03 475 ASP A CA 1
ATOM 3626 C C . ASP A 1 475 ? 29.861 -19.928 -21.312 1.00 41.03 475 ASP A C 1
ATOM 3628 O O . ASP A 1 475 ? 29.566 -21.072 -20.970 1.00 41.03 475 ASP A O 1
ATOM 3632 N N . CYS A 1 476 ? 29.390 -18.856 -20.654 1.00 42.72 476 CYS A N 1
ATOM 3633 C CA . CYS A 1 476 ? 28.508 -18.925 -19.474 1.00 42.72 476 CYS A CA 1
ATOM 3634 C C . CYS A 1 476 ? 27.167 -19.620 -19.768 1.00 42.72 476 CYS A C 1
ATOM 3636 O O . CYS A 1 476 ? 26.688 -20.422 -18.968 1.00 42.72 476 CYS A O 1
ATOM 3638 N N . ALA A 1 477 ? 26.571 -19.353 -20.936 1.00 38.59 477 ALA A N 1
ATOM 3639 C CA . ALA A 1 477 ? 25.327 -20.003 -21.355 1.00 38.59 477 ALA A CA 1
ATOM 3640 C C . ALA A 1 477 ? 25.491 -21.520 -21.573 1.00 38.59 477 ALA A C 1
ATOM 3642 O O . ALA A 1 477 ? 24.524 -22.267 -21.453 1.00 38.59 477 ALA A O 1
ATOM 3643 N N . ASN A 1 478 ? 26.710 -21.991 -21.866 1.00 35.06 478 ASN A N 1
ATOM 3644 C CA . ASN A 1 478 ? 27.002 -23.400 -22.135 1.00 35.06 478 ASN A CA 1
ATOM 3645 C C . ASN A 1 478 ? 27.461 -24.186 -20.892 1.00 35.06 478 ASN A C 1
ATOM 3647 O O . ASN A 1 478 ? 27.295 -25.406 -20.854 1.00 35.06 478 ASN A O 1
ATOM 3651 N N . THR A 1 479 ? 28.006 -23.534 -19.861 1.00 35.88 479 THR A N 1
ATOM 3652 C CA . THR A 1 479 ? 28.421 -24.191 -18.603 1.00 35.88 479 THR A CA 1
ATOM 3653 C C . THR A 1 479 ? 27.289 -24.348 -17.587 1.00 35.88 479 THR A C 1
ATOM 3655 O O . THR A 1 479 ? 27.357 -25.250 -16.754 1.00 35.88 479 THR A O 1
ATOM 3658 N N . MET A 1 480 ? 26.198 -23.583 -17.711 1.00 37.38 480 MET A N 1
ATOM 3659 C CA . MET A 1 480 ? 24.942 -23.825 -16.980 1.00 37.38 480 MET A CA 1
ATOM 3660 C C . MET A 1 480 ? 24.109 -24.998 -17.552 1.00 37.38 480 MET A C 1
ATOM 3662 O O . MET A 1 480 ? 23.058 -25.333 -17.011 1.00 37.38 480 MET A O 1
ATOM 3666 N N . VAL A 1 481 ? 24.575 -25.686 -18.609 1.00 32.19 481 VAL A N 1
ATOM 3667 C CA . VAL A 1 481 ? 23.871 -26.795 -19.304 1.00 32.19 481 VAL A CA 1
ATOM 3668 C C . VAL A 1 481 ? 23.958 -28.142 -18.551 1.00 32.19 481 VAL A C 1
ATOM 3670 O O . VAL A 1 481 ? 24.035 -29.222 -19.136 1.00 32.19 481 VAL A O 1
ATOM 3673 N N . LEU A 1 482 ? 23.881 -28.122 -17.223 1.00 30.92 482 LEU A N 1
ATOM 3674 C CA . LEU A 1 482 ? 23.583 -29.296 -16.395 1.00 30.92 482 LEU A CA 1
ATOM 3675 C C . LEU A 1 482 ? 22.446 -28.878 -15.441 1.00 30.92 482 LEU A C 1
ATOM 3677 O O . LEU A 1 482 ? 22.710 -28.212 -14.456 1.00 30.92 482 LEU A O 1
ATOM 3681 N N . ALA A 1 483 ? 21.163 -29.186 -15.640 1.00 30.33 483 ALA A N 1
ATOM 3682 C CA . ALA A 1 483 ? 20.561 -30.274 -16.390 1.00 30.33 483 ALA A CA 1
ATOM 3683 C C . ALA A 1 483 ? 19.092 -29.948 -16.747 1.00 30.33 483 ALA A C 1
ATOM 3685 O O . ALA A 1 483 ? 18.265 -29.846 -15.846 1.00 30.33 483 ALA A O 1
ATOM 3686 N N . PRO A 1 484 ? 18.702 -29.936 -18.033 1.00 31.75 484 PRO A N 1
ATOM 3687 C CA . PRO A 1 484 ? 17.290 -29.834 -18.417 1.00 31.75 484 PRO A CA 1
ATOM 3688 C C . PRO A 1 484 ? 16.463 -31.100 -18.108 1.00 31.75 484 PRO A C 1
ATOM 3690 O O . PRO A 1 484 ? 15.273 -31.130 -18.381 1.00 31.75 484 PRO A O 1
ATOM 3693 N N . ASN A 1 485 ? 17.081 -32.179 -17.601 1.00 30.34 485 ASN A N 1
ATOM 3694 C CA . ASN A 1 485 ? 16.471 -33.517 -17.549 1.00 30.34 485 ASN A CA 1
ATOM 3695 C C . ASN A 1 485 ? 16.748 -34.311 -16.256 1.00 30.34 485 ASN A C 1
ATOM 3697 O O . ASN A 1 485 ? 16.696 -35.542 -16.281 1.00 30.34 485 ASN A O 1
ATOM 3701 N N . ASN A 1 486 ? 17.077 -33.664 -15.132 1.00 30.77 486 ASN A N 1
ATOM 3702 C CA . ASN A 1 486 ? 17.289 -34.396 -13.879 1.00 30.77 486 ASN A CA 1
ATOM 3703 C C . ASN A 1 486 ? 16.715 -33.654 -12.656 1.00 30.77 486 ASN A C 1
ATOM 3705 O O . ASN A 1 486 ? 17.456 -32.938 -11.988 1.00 30.77 486 ASN A O 1
ATOM 3709 N N . PRO A 1 487 ? 15.431 -33.860 -12.308 1.00 33.28 487 PRO A N 1
ATOM 3710 C CA . PRO A 1 487 ? 14.785 -33.229 -11.148 1.00 33.28 487 PRO A CA 1
ATOM 3711 C C . PRO A 1 487 ? 15.321 -33.713 -9.780 1.00 33.28 487 PRO A C 1
ATOM 3713 O O . PRO A 1 487 ? 14.725 -33.434 -8.748 1.00 33.28 487 PRO A O 1
ATOM 3716 N N . GLY A 1 488 ? 16.429 -34.465 -9.752 1.00 26.92 488 GLY A N 1
ATOM 3717 C CA . GLY A 1 488 ? 17.009 -35.066 -8.547 1.00 26.92 488 GLY A CA 1
ATOM 3718 C C . GLY A 1 488 ? 18.481 -34.730 -8.291 1.00 26.92 488 GLY A C 1
ATOM 3719 O O . GLY A 1 488 ? 19.117 -35.423 -7.503 1.00 26.92 488 GLY A O 1
ATOM 3720 N N . ALA A 1 489 ? 19.048 -33.720 -8.955 1.00 28.89 489 ALA A N 1
ATOM 3721 C CA . ALA A 1 489 ? 20.425 -33.277 -8.723 1.00 28.89 489 ALA A CA 1
ATOM 3722 C C . ALA A 1 489 ? 20.462 -31.793 -8.328 1.00 28.89 489 ALA A C 1
ATOM 3724 O O . ALA A 1 489 ? 20.970 -30.954 -9.066 1.00 28.89 489 ALA A O 1
ATOM 3725 N N . TRP A 1 490 ? 19.906 -31.492 -7.154 1.00 30.16 490 TRP A N 1
ATOM 3726 C CA . TRP A 1 490 ? 20.099 -30.223 -6.457 1.00 30.16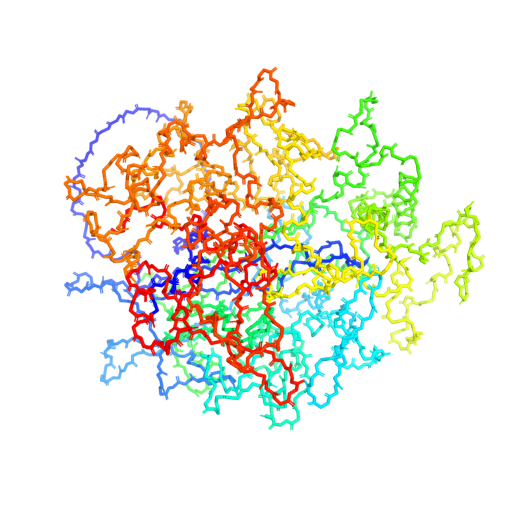 490 TRP A CA 1
ATOM 3727 C C . TRP A 1 490 ? 21.572 -30.112 -6.031 1.00 30.16 490 TRP A C 1
ATOM 3729 O O . TRP A 1 490 ? 22.036 -30.857 -5.168 1.00 30.16 490 TRP A O 1
ATOM 3739 N N . ASN A 1 491 ? 22.337 -29.236 -6.684 1.00 31.66 491 ASN A N 1
ATOM 3740 C CA . ASN A 1 491 ? 23.631 -28.777 -6.177 1.00 31.66 491 ASN A CA 1
ATOM 3741 C C . ASN A 1 491 ? 23.341 -27.728 -5.077 1.00 31.66 491 ASN A C 1
ATOM 3743 O O . ASN A 1 491 ? 22.510 -26.857 -5.329 1.00 31.66 491 ASN A O 1
ATOM 3747 N N . PRO A 1 492 ? 23.953 -27.789 -3.878 1.00 32.53 492 PRO A N 1
ATOM 3748 C CA . PRO A 1 492 ? 23.470 -27.102 -2.682 1.00 32.53 492 PRO A CA 1
ATOM 3749 C C . PRO A 1 492 ? 24.012 -25.668 -2.587 1.00 32.53 492 PRO A C 1
ATOM 3751 O O . PRO A 1 492 ? 24.776 -25.344 -1.681 1.00 32.53 492 PRO A O 1
ATOM 3754 N N . LEU A 1 493 ? 23.655 -24.816 -3.548 1.00 41.00 493 LEU A N 1
ATOM 3755 C CA . LEU A 1 493 ? 23.785 -23.364 -3.419 1.00 41.00 493 LEU A CA 1
ATOM 3756 C C . LEU A 1 493 ? 22.425 -22.754 -3.776 1.00 41.00 493 LEU A C 1
ATOM 3758 O O . LEU A 1 493 ? 21.989 -22.914 -4.918 1.00 41.00 493 LEU A O 1
ATOM 3762 N N . PRO A 1 494 ? 21.687 -22.170 -2.825 1.00 38.31 494 PRO A N 1
ATOM 3763 C CA . PRO A 1 494 ? 20.255 -22.445 -2.804 1.00 38.31 494 PRO A CA 1
ATOM 3764 C C . PRO A 1 494 ? 19.361 -21.426 -3.506 1.00 38.31 494 PRO A C 1
ATOM 3766 O O . PRO A 1 494 ? 18.150 -21.589 -3.515 1.00 38.31 494 PRO A O 1
ATOM 3769 N N . GLN A 1 495 ? 19.945 -20.441 -4.179 1.00 48.94 495 GLN A N 1
ATOM 3770 C CA . GLN A 1 495 ? 19.300 -19.674 -5.237 1.00 48.94 495 GLN A CA 1
ATOM 3771 C C . GLN A 1 495 ? 20.415 -19.237 -6.196 1.00 48.94 495 GLN A C 1
ATOM 3773 O O . GLN A 1 495 ? 21.198 -18.349 -5.877 1.00 48.94 495 GLN A O 1
ATOM 3778 N N . ASN A 1 496 ? 20.565 -19.872 -7.363 1.00 48.94 496 ASN A N 1
ATOM 3779 C CA . ASN A 1 496 ? 21.513 -19.403 -8.387 1.00 48.94 496 ASN A CA 1
ATOM 3780 C C . ASN A 1 496 ? 20.959 -18.142 -9.076 1.00 48.94 496 ASN A C 1
ATOM 3782 O O . ASN A 1 496 ? 20.690 -18.147 -10.280 1.00 48.94 496 ASN A O 1
ATOM 3786 N N . THR A 1 497 ? 20.770 -17.057 -8.322 1.00 62.41 497 THR A N 1
ATOM 3787 C CA . THR A 1 497 ? 20.629 -15.735 -8.930 1.00 62.41 497 THR A CA 1
ATOM 3788 C C . THR A 1 497 ? 21.980 -15.337 -9.519 1.00 62.41 497 THR A C 1
ATOM 3790 O O . THR A 1 497 ? 23.046 -15.788 -9.083 1.00 62.41 497 THR A O 1
ATOM 3793 N N . ARG A 1 498 ? 21.968 -14.459 -10.523 1.00 73.00 498 ARG A N 1
ATOM 3794 C CA . ARG A 1 498 ? 23.221 -13.925 -11.069 1.00 73.00 498 ARG A CA 1
ATOM 3795 C C . ARG A 1 498 ? 23.937 -12.973 -10.108 1.00 73.00 498 ARG A C 1
ATOM 3797 O O . ARG A 1 498 ? 25.101 -12.677 -10.359 1.00 73.00 498 ARG A O 1
ATOM 3804 N N . LEU A 1 499 ? 23.293 -12.567 -9.009 1.00 72.81 499 LEU A N 1
ATOM 3805 C CA . LEU A 1 499 ? 23.917 -11.815 -7.916 1.00 72.81 499 LEU A CA 1
ATOM 3806 C C . LEU A 1 499 ? 24.854 -12.679 -7.060 1.00 72.81 499 LEU A C 1
ATOM 3808 O O . LEU A 1 499 ? 25.695 -12.132 -6.356 1.00 72.81 499 LEU A O 1
ATOM 3812 N N . GLY A 1 500 ? 24.739 -14.012 -7.133 1.00 68.12 500 GLY A N 1
ATOM 3813 C CA . GLY A 1 500 ? 25.567 -14.942 -6.358 1.00 68.12 500 GLY A CA 1
ATOM 3814 C C . GLY A 1 500 ? 25.065 -15.216 -4.934 1.00 68.12 500 GLY A C 1
ATOM 3815 O O . GLY A 1 500 ? 25.798 -15.820 -4.152 1.00 68.12 500 GLY A O 1
ATOM 3816 N N . ASN A 1 501 ? 23.845 -14.788 -4.607 1.00 70.62 501 ASN A N 1
ATOM 3817 C CA . ASN A 1 501 ? 23.154 -14.969 -3.326 1.00 70.62 501 ASN A CA 1
ATOM 3818 C C . ASN A 1 501 ? 21.629 -15.047 -3.544 1.00 70.62 501 ASN A C 1
ATOM 3820 O O . ASN A 1 501 ? 21.163 -15.094 -4.687 1.00 70.62 501 ASN A O 1
ATOM 3824 N N . GLU A 1 502 ? 20.859 -15.108 -2.462 1.00 71.44 502 GLU A N 1
ATOM 3825 C CA . GLU A 1 502 ? 19.402 -15.087 -2.504 1.00 71.44 502 GLU A CA 1
ATOM 3826 C C . GLU A 1 502 ? 18.808 -13.765 -3.025 1.00 71.44 502 GLU A C 1
ATOM 3828 O O . GLU A 1 502 ? 19.425 -12.704 -2.986 1.00 71.44 502 GLU A O 1
ATOM 3833 N N . SER A 1 503 ? 17.571 -13.823 -3.511 1.00 75.25 503 SER A N 1
ATOM 3834 C CA . SER A 1 503 ? 16.798 -12.685 -3.985 1.00 75.25 503 SER A CA 1
ATOM 3835 C C . SER A 1 503 ? 16.594 -11.636 -2.900 1.00 75.25 503 SER A C 1
ATOM 3837 O O . SER A 1 503 ? 16.330 -11.935 -1.731 1.00 75.25 503 SER A O 1
ATOM 3839 N N . ILE A 1 504 ? 16.662 -10.374 -3.321 1.00 80.88 504 ILE A N 1
ATOM 3840 C CA . ILE A 1 504 ? 16.604 -9.226 -2.420 1.00 80.88 504 ILE A CA 1
ATOM 3841 C C . ILE A 1 504 ? 15.146 -8.867 -2.138 1.00 80.88 504 ILE A C 1
ATOM 3843 O O . ILE A 1 504 ? 14.412 -8.488 -3.051 1.00 80.88 504 ILE A O 1
ATOM 3847 N N . ILE A 1 505 ? 14.744 -8.943 -0.867 1.00 82.00 505 ILE A N 1
ATOM 3848 C CA . ILE A 1 505 ? 13.445 -8.464 -0.373 1.00 82.00 505 ILE A CA 1
ATOM 3849 C C . ILE A 1 505 ? 13.662 -7.116 0.303 1.00 82.00 505 ILE A C 1
ATOM 3851 O O . ILE A 1 505 ? 14.371 -7.031 1.306 1.00 82.00 505 ILE A O 1
ATOM 3855 N N . CYS A 1 506 ? 13.044 -6.062 -0.227 1.00 85.06 506 CYS A N 1
ATOM 3856 C CA . CYS A 1 506 ? 13.233 -4.701 0.278 1.00 85.06 506 CYS A CA 1
ATOM 3857 C C . CYS A 1 506 ? 12.804 -4.585 1.748 1.00 85.06 506 CYS A C 1
ATOM 3859 O O . CYS A 1 506 ? 13.464 -3.913 2.542 1.00 85.06 506 CYS A O 1
ATOM 3861 N N . GLN A 1 507 ? 11.748 -5.306 2.129 1.00 83.62 507 GLN A N 1
ATOM 3862 C CA . GLN A 1 507 ? 11.155 -5.261 3.464 1.00 83.62 507 GLN A CA 1
ATOM 3863 C C . GLN A 1 507 ? 11.990 -5.933 4.553 1.00 83.62 507 GLN A C 1
ATOM 3865 O O . GLN A 1 507 ? 11.707 -5.761 5.733 1.00 83.62 507 GLN A O 1
ATOM 3870 N N . LYS A 1 508 ? 13.084 -6.622 4.197 1.00 85.56 508 LYS A N 1
ATOM 3871 C CA . LYS A 1 508 ? 14.098 -7.009 5.190 1.00 85.56 508 LYS A CA 1
ATOM 3872 C C . LYS A 1 508 ? 14.767 -5.791 5.829 1.00 85.56 508 LYS A C 1
ATOM 3874 O O . LYS A 1 508 ? 15.158 -5.852 6.993 1.00 85.56 508 LYS A O 1
ATOM 3879 N N . CYS A 1 509 ? 14.915 -4.707 5.066 1.00 89.94 509 CYS A N 1
ATOM 3880 C CA . CYS A 1 509 ? 15.607 -3.498 5.506 1.00 89.94 509 CYS A CA 1
ATOM 3881 C C . CYS A 1 509 ? 14.664 -2.308 5.704 1.00 89.94 509 CYS A C 1
ATOM 3883 O O . CYS A 1 509 ? 14.879 -1.498 6.605 1.00 89.94 509 CYS A O 1
ATOM 3885 N N . HIS A 1 510 ? 13.644 -2.193 4.862 1.00 89.50 510 HIS A N 1
ATOM 3886 C CA . HIS A 1 510 ? 12.733 -1.059 4.831 1.00 89.50 510 HIS A CA 1
ATOM 3887 C C . HIS A 1 510 ? 11.380 -1.439 5.421 1.00 89.50 510 HIS A C 1
ATOM 3889 O O . HIS A 1 510 ? 10.751 -2.384 4.957 1.00 89.50 510 HIS A O 1
ATOM 3895 N N . ALA A 1 511 ? 10.882 -0.671 6.383 1.00 86.56 511 ALA A N 1
ATOM 3896 C CA . ALA A 1 511 ? 9.499 -0.817 6.796 1.00 86.56 511 ALA A CA 1
ATOM 3897 C C . ALA A 1 511 ? 8.535 -0.531 5.633 1.00 86.56 511 ALA A C 1
ATOM 3899 O O . ALA A 1 511 ? 8.804 0.296 4.760 1.00 86.56 511 ALA A O 1
ATOM 3900 N N . ASP A 1 512 ? 7.401 -1.212 5.640 1.00 80.31 512 ASP A N 1
ATOM 3901 C CA . ASP A 1 512 ? 6.368 -1.166 4.628 1.00 80.31 512 ASP A CA 1
ATOM 3902 C C . ASP A 1 512 ? 5.016 -1.509 5.260 1.00 80.31 512 ASP A C 1
ATOM 3904 O O . ASP A 1 512 ? 4.730 -2.661 5.617 1.00 80.31 512 ASP A O 1
ATOM 3908 N N . ASN A 1 513 ? 4.180 -0.485 5.423 1.00 75.88 513 ASN A N 1
ATOM 3909 C CA . ASN A 1 513 ? 2.859 -0.652 6.013 1.00 75.88 513 ASN A CA 1
ATOM 3910 C C . ASN A 1 513 ? 1.937 -1.513 5.138 1.00 75.88 513 ASN A C 1
ATOM 3912 O O . ASN A 1 513 ? 1.032 -2.137 5.689 1.00 75.88 513 ASN A O 1
ATOM 3916 N N . VAL A 1 514 ? 2.177 -1.616 3.821 1.00 73.50 514 VAL A N 1
ATOM 3917 C CA . VAL A 1 514 ? 1.305 -2.361 2.893 1.00 73.50 514 VAL A CA 1
ATOM 3918 C C . VAL A 1 514 ? 1.303 -3.848 3.204 1.00 73.50 514 VAL A C 1
ATOM 3920 O O . VAL A 1 514 ? 0.286 -4.521 3.050 1.00 73.50 514 VAL A O 1
ATOM 3923 N N . ILE A 1 515 ? 2.426 -4.356 3.709 1.00 73.38 515 ILE A N 1
ATOM 3924 C CA . ILE A 1 515 ? 2.528 -5.734 4.188 1.00 73.38 515 ILE A CA 1
ATOM 3925 C C . ILE A 1 515 ? 2.670 -5.822 5.702 1.00 73.38 515 ILE A C 1
ATOM 3927 O O . ILE A 1 515 ? 3.001 -6.882 6.224 1.00 73.38 515 ILE A O 1
ATOM 3931 N N . ALA A 1 516 ? 2.402 -4.726 6.416 1.00 77.75 516 ALA A N 1
ATOM 3932 C CA . ALA A 1 516 ? 2.506 -4.605 7.867 1.00 77.75 516 ALA A CA 1
ATOM 3933 C C . ALA A 1 516 ? 3.902 -4.909 8.456 1.00 77.75 516 ALA A C 1
ATOM 3935 O O . ALA A 1 516 ? 4.025 -5.203 9.652 1.00 77.75 516 ALA A O 1
ATOM 3936 N N . VAL A 1 517 ? 4.964 -4.786 7.649 1.00 81.81 517 VAL A N 1
ATOM 3937 C CA . VAL A 1 517 ? 6.352 -4.770 8.136 1.00 81.81 517 VAL A CA 1
ATOM 3938 C C . VAL A 1 517 ? 6.630 -3.370 8.665 1.00 81.81 517 VAL A C 1
ATOM 3940 O O . VAL A 1 517 ? 7.164 -2.513 7.985 1.00 81.81 517 VAL A O 1
ATOM 3943 N N . VAL A 1 518 ? 6.219 -3.081 9.889 1.00 81.44 518 VAL A N 1
ATOM 3944 C CA . VAL A 1 518 ? 6.197 -1.701 10.412 1.00 81.44 518 VAL A CA 1
ATOM 3945 C C . VAL A 1 518 ? 7.481 -1.292 11.145 1.00 81.44 518 VAL A C 1
ATOM 3947 O O . VAL A 1 518 ? 7.485 -0.290 11.870 1.00 81.44 518 VAL A O 1
ATOM 3950 N N . LYS A 1 519 ? 8.563 -2.058 10.949 1.00 84.88 519 LYS A N 1
ATOM 3951 C CA . LYS A 1 519 ? 9.886 -1.854 11.549 1.00 84.88 519 LYS A CA 1
ATOM 3952 C C . LYS A 1 519 ? 10.974 -1.871 10.477 1.00 84.88 519 LYS A C 1
ATOM 3954 O O . LYS A 1 519 ? 11.046 -2.806 9.686 1.00 84.88 519 LYS A O 1
ATOM 3959 N N . SER A 1 520 ? 11.813 -0.842 10.468 1.00 88.94 520 SER A N 1
ATOM 3960 C CA . SER A 1 520 ? 12.964 -0.737 9.575 1.00 88.94 520 SER A CA 1
ATOM 3961 C C . SER A 1 520 ? 14.212 -1.279 10.260 1.00 88.94 520 SER A C 1
ATOM 3963 O O . SER A 1 520 ? 14.360 -1.235 11.484 1.00 88.94 520 SER A O 1
ATOM 3965 N N . ALA A 1 521 ? 15.152 -1.736 9.445 1.00 92.00 521 ALA A N 1
ATOM 3966 C CA . ALA A 1 521 ? 16.511 -2.020 9.867 1.00 92.00 521 ALA A CA 1
ATOM 3967 C C . ALA A 1 521 ? 17.311 -0.721 10.081 1.00 92.00 521 ALA A C 1
ATOM 3969 O O . ALA A 1 521 ? 16.829 0.399 9.874 1.00 92.00 521 ALA A O 1
ATOM 3970 N N . ASN A 1 522 ? 18.569 -0.869 10.494 1.00 92.19 522 ASN A N 1
ATOM 3971 C CA . ASN A 1 522 ? 19.478 0.250 10.719 1.00 92.19 522 ASN A CA 1
ATOM 3972 C C . ASN A 1 522 ? 20.619 0.263 9.704 1.00 92.19 522 ASN A C 1
ATOM 3974 O O . ASN A 1 522 ? 21.081 -0.779 9.239 1.00 92.19 522 ASN A O 1
ATOM 3978 N N . CYS A 1 523 ? 21.125 1.453 9.408 1.00 91.56 523 CYS A N 1
ATOM 3979 C CA . CYS A 1 523 ? 22.316 1.654 8.603 1.00 91.56 523 CYS A CA 1
ATOM 3980 C C . CYS A 1 523 ? 23.526 0.995 9.278 1.00 91.56 523 CYS A C 1
ATOM 3982 O O . CYS A 1 523 ? 23.751 1.173 10.476 1.00 91.56 523 CYS A O 1
ATOM 3984 N N . GLY A 1 524 ? 24.311 0.231 8.522 1.00 89.50 524 GLY A N 1
ATOM 3985 C CA . GLY A 1 524 ? 25.583 -0.309 8.988 1.00 89.50 524 GLY A CA 1
ATOM 3986 C C . GLY A 1 524 ? 26.746 0.674 8.814 1.00 89.50 524 GLY A C 1
ATOM 3987 O O . GLY A 1 524 ? 26.597 1.748 8.227 1.00 89.50 524 GLY A O 1
ATOM 3988 N N . PRO A 1 525 ? 27.959 0.297 9.258 1.00 86.06 525 PRO A N 1
ATOM 3989 C CA . PRO A 1 525 ? 29.132 1.172 9.238 1.00 86.06 525 PRO A CA 1
ATOM 3990 C C . PRO A 1 525 ? 29.673 1.449 7.831 1.00 86.06 525 PRO A C 1
ATOM 3992 O O . PRO A 1 525 ? 30.553 2.292 7.674 1.00 86.06 525 PRO A O 1
ATOM 3995 N N . THR A 1 526 ? 29.197 0.714 6.824 1.00 82.75 526 THR A N 1
ATOM 3996 C CA . THR A 1 526 ? 29.545 0.915 5.413 1.00 82.75 526 THR A CA 1
ATOM 3997 C C . THR A 1 526 ? 28.572 1.839 4.691 1.00 82.75 526 THR A C 1
ATOM 3999 O O . THR A 1 526 ? 28.806 2.121 3.519 1.00 82.75 526 THR A O 1
ATOM 4002 N N . SER A 1 527 ? 27.512 2.310 5.362 1.00 84.56 527 SER A N 1
ATOM 4003 C CA . SER A 1 527 ? 26.520 3.175 4.734 1.00 84.56 527 SER A CA 1
ATOM 4004 C C . SER A 1 527 ? 27.130 4.492 4.256 1.00 84.56 527 SER A C 1
ATOM 4006 O O . SER A 1 527 ? 27.946 5.111 4.944 1.00 84.56 527 SER A O 1
ATOM 4008 N N . LEU A 1 528 ? 26.724 4.914 3.058 1.00 85.44 528 LEU A N 1
ATOM 4009 C CA . LEU A 1 528 ? 27.156 6.169 2.437 1.00 85.44 528 LEU A CA 1
ATOM 4010 C C . LEU A 1 528 ? 26.149 7.310 2.645 1.00 85.44 528 LEU A C 1
ATOM 4012 O O . LEU A 1 528 ? 26.515 8.478 2.509 1.00 85.44 528 LEU A O 1
ATOM 4016 N N . SER A 1 529 ? 24.904 6.986 3.004 1.00 80.25 529 SER A N 1
ATOM 4017 C CA . SER A 1 529 ? 23.788 7.938 3.081 1.00 80.25 529 SER A CA 1
ATOM 4018 C C . SER A 1 529 ? 23.340 8.279 4.504 1.00 80.25 529 SER A C 1
ATOM 4020 O O . SER A 1 529 ? 22.562 9.210 4.691 1.00 80.25 529 SER A O 1
ATOM 4022 N N . CYS A 1 530 ? 23.792 7.528 5.508 1.00 84.75 530 CYS A N 1
ATOM 4023 C CA . CYS A 1 530 ? 23.405 7.678 6.913 1.00 84.75 530 CYS A CA 1
ATOM 4024 C C . CYS A 1 530 ? 24.528 7.185 7.836 1.00 84.75 530 CYS A C 1
ATOM 4026 O O . CYS A 1 530 ? 25.434 6.473 7.402 1.00 84.75 530 CYS A O 1
ATOM 4028 N N . ASN A 1 531 ? 24.500 7.579 9.110 1.00 89.75 531 ASN A N 1
ATOM 4029 C CA . ASN A 1 531 ? 25.487 7.126 10.088 1.00 89.75 531 ASN A CA 1
ATOM 4030 C C . ASN A 1 531 ? 25.181 5.699 10.556 1.00 89.75 531 ASN A C 1
ATOM 4032 O O . ASN A 1 531 ? 24.042 5.244 10.520 1.00 89.75 531 ASN A O 1
ATOM 4036 N N . ASP A 1 532 ? 26.207 5.007 11.054 1.00 90.69 532 ASP A N 1
ATOM 4037 C CA . ASP A 1 532 ? 26.042 3.684 11.657 1.00 90.69 532 ASP A CA 1
ATOM 4038 C C . ASP A 1 532 ? 25.023 3.721 12.811 1.00 90.69 532 ASP A C 1
ATOM 4040 O O . ASP A 1 532 ? 25.189 4.479 13.769 1.00 90.69 532 ASP A O 1
ATOM 4044 N N . GLY A 1 533 ? 23.991 2.883 12.723 1.00 86.75 533 GLY A N 1
ATOM 4045 C CA . GLY A 1 533 ? 22.881 2.819 13.673 1.00 86.75 533 GLY A CA 1
ATOM 4046 C C . GLY A 1 533 ? 21.688 3.723 13.349 1.00 86.75 533 GLY A C 1
ATOM 4047 O O . GLY A 1 533 ? 20.642 3.550 13.975 1.00 86.75 533 GLY A O 1
ATOM 4048 N N . ASP A 1 534 ? 21.789 4.632 12.374 1.00 88.12 534 ASP A N 1
ATOM 4049 C CA . ASP A 1 534 ? 20.642 5.437 11.935 1.00 88.12 534 ASP A CA 1
ATOM 4050 C C . ASP A 1 534 ? 19.544 4.529 11.355 1.00 88.12 534 ASP A C 1
ATOM 4052 O O . ASP A 1 534 ? 19.817 3.458 10.815 1.00 88.12 534 ASP A O 1
ATOM 4056 N N . LEU A 1 535 ? 18.281 4.926 11.501 1.00 86.94 535 LEU A N 1
ATOM 4057 C CA . LEU A 1 535 ? 17.142 4.172 10.978 1.00 86.94 535 LEU A CA 1
ATOM 4058 C C . LEU A 1 535 ? 17.087 4.272 9.446 1.00 86.94 535 LEU A C 1
ATOM 4060 O O . LEU A 1 535 ? 17.224 5.366 8.896 1.00 86.94 535 LEU A O 1
ATOM 4064 N N . ILE A 1 536 ? 16.840 3.152 8.766 1.00 89.88 536 ILE A N 1
ATOM 4065 C CA . ILE A 1 536 ? 16.586 3.139 7.321 1.00 89.88 536 ILE A CA 1
ATOM 4066 C C . ILE A 1 536 ? 15.148 3.639 7.059 1.00 89.88 536 ILE A C 1
ATOM 4068 O O . ILE A 1 536 ? 14.219 3.178 7.728 1.00 89.88 536 ILE A O 1
ATOM 4072 N N . PRO A 1 537 ? 14.922 4.576 6.115 1.00 86.56 537 PRO A N 1
ATOM 4073 C CA . PRO A 1 537 ? 13.575 5.069 5.814 1.00 86.56 537 PRO A CA 1
ATOM 4074 C C . PRO A 1 537 ? 12.663 3.942 5.297 1.00 86.56 537 PRO A C 1
ATOM 4076 O O . PRO A 1 537 ? 13.163 3.002 4.670 1.00 86.56 537 PRO A O 1
ATOM 4079 N N . PRO A 1 538 ? 11.338 4.015 5.522 1.00 84.75 538 PRO A N 1
ATOM 4080 C CA . PRO A 1 538 ? 10.405 3.046 4.955 1.00 84.75 538 PRO A CA 1
ATOM 4081 C C . PRO A 1 538 ? 10.447 3.047 3.429 1.00 84.75 538 PRO A C 1
ATOM 4083 O O . PRO A 1 538 ? 10.847 4.027 2.797 1.00 84.75 538 PRO A O 1
ATOM 4086 N N . LEU A 1 539 ? 10.034 1.930 2.833 1.00 83.06 539 LEU A N 1
ATOM 4087 C CA . LEU A 1 539 ? 10.213 1.671 1.409 1.00 83.06 539 LEU A CA 1
ATOM 4088 C C . LEU A 1 539 ? 9.476 2.699 0.558 1.00 83.06 539 LEU A C 1
ATOM 4090 O O . LEU A 1 539 ? 10.024 3.216 -0.411 1.00 83.06 539 LEU A O 1
ATOM 4094 N N . THR A 1 540 ? 8.245 3.015 0.935 1.00 78.25 540 THR A N 1
ATOM 4095 C CA . THR A 1 540 ? 7.401 3.974 0.226 1.00 78.25 540 THR A CA 1
ATOM 4096 C C . THR A 1 540 ? 7.938 5.397 0.336 1.00 78.25 540 THR A C 1
ATOM 4098 O O . THR A 1 540 ? 7.955 6.103 -0.668 1.00 78.25 540 THR A O 1
ATOM 4101 N N . GLU A 1 541 ? 8.458 5.816 1.494 1.00 80.69 541 GLU A N 1
ATOM 4102 C CA . GLU A 1 541 ? 9.168 7.096 1.629 1.00 80.69 541 GLU A CA 1
ATOM 4103 C C . GLU A 1 541 ? 10.405 7.122 0.725 1.00 80.69 541 GLU A C 1
ATOM 4105 O O . GLU A 1 541 ? 10.564 8.053 -0.061 1.00 80.69 541 GLU A O 1
ATOM 4110 N N . ALA A 1 542 ? 11.245 6.084 0.772 1.00 82.69 542 ALA A N 1
ATOM 4111 C CA . ALA A 1 542 ? 12.476 6.013 -0.013 1.00 82.69 542 ALA A CA 1
ATOM 4112 C C . ALA A 1 542 ? 12.213 6.023 -1.530 1.00 82.69 542 ALA A C 1
ATOM 4114 O O . ALA A 1 542 ? 12.867 6.759 -2.273 1.00 82.69 542 ALA A O 1
ATOM 4115 N N . LEU A 1 543 ? 11.242 5.231 -1.997 1.00 82.94 543 LEU A N 1
ATOM 4116 C CA . LEU A 1 543 ? 10.873 5.161 -3.409 1.00 82.94 543 LEU A CA 1
ATOM 4117 C C . LEU A 1 543 ? 10.245 6.470 -3.876 1.00 82.94 543 LEU A C 1
ATOM 4119 O O . LEU A 1 543 ? 10.754 7.061 -4.828 1.00 82.94 543 LEU A O 1
ATOM 4123 N N . HIS A 1 544 ? 9.192 6.955 -3.215 1.00 81.69 544 HIS A N 1
ATOM 4124 C CA . HIS A 1 544 ? 8.524 8.177 -3.656 1.00 81.69 544 HIS A CA 1
ATOM 4125 C C . HIS A 1 544 ? 9.472 9.369 -3.597 1.00 81.69 544 HIS A C 1
ATOM 4127 O O . HIS A 1 544 ? 9.542 10.105 -4.572 1.00 81.69 544 HIS A O 1
ATOM 4133 N N . TYR A 1 545 ? 10.271 9.521 -2.532 1.00 81.06 545 TYR A N 1
ATOM 4134 C CA . TYR A 1 545 ? 11.200 10.645 -2.387 1.00 81.06 545 TYR A CA 1
ATOM 4135 C C . TYR A 1 545 ? 12.202 10.748 -3.543 1.00 81.06 545 TYR A C 1
ATOM 4137 O O . TYR A 1 545 ? 12.435 11.854 -4.046 1.00 81.06 545 TYR A O 1
ATOM 4145 N N . ASN A 1 546 ? 12.764 9.613 -3.973 1.00 82.00 546 ASN A N 1
ATOM 4146 C CA . ASN A 1 546 ? 13.730 9.544 -5.072 1.00 82.00 546 ASN A CA 1
ATOM 4147 C C . ASN A 1 546 ? 13.087 9.757 -6.452 1.00 82.00 546 ASN A C 1
ATOM 4149 O O . ASN A 1 546 ? 13.753 10.251 -7.364 1.00 82.00 546 ASN A O 1
ATOM 4153 N N . HIS A 1 547 ? 11.794 9.451 -6.585 1.00 84.69 547 HIS A N 1
ATOM 4154 C CA . HIS A 1 547 ? 11.026 9.559 -7.829 1.00 84.69 547 HIS A CA 1
ATOM 4155 C C . HIS A 1 547 ? 10.060 10.749 -7.843 1.00 84.69 547 HIS A C 1
ATOM 4157 O O . HIS A 1 547 ? 9.122 10.771 -8.633 1.00 84.69 547 HIS A O 1
ATOM 4163 N N . ARG A 1 548 ? 10.273 11.761 -6.996 1.00 82.12 548 ARG A N 1
ATOM 4164 C CA . ARG A 1 548 ? 9.516 13.017 -7.088 1.00 82.12 548 ARG A CA 1
ATOM 4165 C C . ARG A 1 548 ? 9.828 13.740 -8.390 1.00 82.12 548 ARG A C 1
ATOM 4167 O O . ARG A 1 548 ? 10.912 13.578 -8.968 1.00 82.12 548 ARG A O 1
ATOM 4174 N N . ASN A 1 549 ? 8.906 14.593 -8.813 1.00 80.06 549 ASN A N 1
ATOM 4175 C CA . ASN A 1 549 ? 9.125 15.434 -9.976 1.00 80.06 549 ASN A CA 1
ATOM 4176 C C . ASN A 1 549 ? 10.326 16.376 -9.752 1.00 80.06 549 ASN A C 1
ATOM 4178 O O . ASN A 1 549 ? 10.612 16.798 -8.626 1.00 80.06 549 ASN A O 1
ATOM 4182 N N . VAL A 1 550 ? 11.036 16.751 -10.815 1.00 78.62 550 VAL A N 1
ATOM 4183 C CA . VAL A 1 550 ? 12.112 17.758 -10.740 1.00 78.62 550 VAL A CA 1
ATOM 4184 C C . VAL A 1 550 ? 11.627 19.094 -10.164 1.00 78.62 550 VAL A C 1
ATOM 4186 O O . VAL A 1 550 ? 12.388 19.767 -9.467 1.00 78.62 550 VAL A O 1
ATOM 4189 N N . SER A 1 551 ? 10.360 19.459 -10.386 1.00 72.69 551 SER A N 1
ATOM 4190 C CA . SER A 1 551 ? 9.706 20.630 -9.782 1.00 72.69 551 SER A CA 1
ATOM 4191 C C . SER A 1 551 ? 9.514 20.515 -8.271 1.00 72.69 551 SER A C 1
ATOM 4193 O O . SER A 1 551 ? 9.145 21.482 -7.624 1.00 72.69 551 SER A O 1
ATOM 4195 N N . GLU A 1 552 ? 9.758 19.356 -7.680 1.00 71.06 552 GLU A N 1
ATOM 4196 C CA . GLU A 1 552 ? 9.672 19.122 -6.238 1.00 71.06 552 GLU A CA 1
ATOM 4197 C C . GLU A 1 552 ? 11.067 18.847 -5.645 1.00 71.06 552 GLU A C 1
ATOM 4199 O O . GLU A 1 552 ? 11.220 18.502 -4.470 1.00 71.06 552 GLU A O 1
ATOM 4204 N N . GLY A 1 553 ? 12.118 18.993 -6.459 1.00 74.25 553 GLY A N 1
ATOM 4205 C CA . GLY A 1 553 ? 13.491 18.647 -6.099 1.00 74.25 553 GLY A CA 1
ATOM 4206 C C . GLY A 1 553 ? 13.803 17.151 -6.194 1.00 74.25 553 GLY A C 1
ATOM 4207 O O . GLY A 1 553 ? 14.770 16.713 -5.572 1.00 74.25 553 GLY A O 1
ATOM 4208 N N . GLY A 1 554 ? 12.988 16.376 -6.917 1.00 80.19 554 GLY A N 1
ATOM 4209 C CA . GLY A 1 554 ? 13.281 14.991 -7.284 1.00 80.19 554 GLY A CA 1
ATOM 4210 C C . GLY A 1 554 ? 14.018 14.865 -8.621 1.00 80.19 554 GLY A C 1
ATOM 4211 O O . GLY A 1 554 ? 14.729 15.784 -9.039 1.00 80.19 554 GLY A O 1
ATOM 4212 N N . THR A 1 555 ? 13.884 13.709 -9.275 1.00 81.31 555 THR A N 1
ATOM 4213 C CA . THR A 1 555 ? 14.719 13.320 -10.428 1.00 81.31 555 THR A CA 1
ATOM 4214 C C . THR A 1 555 ? 13.953 13.086 -11.727 1.00 81.31 555 THR A C 1
ATOM 4216 O O . THR A 1 555 ? 14.583 13.093 -12.783 1.00 81.31 555 THR A O 1
ATOM 4219 N N . ILE A 1 556 ? 12.625 12.929 -11.682 1.00 84.56 556 ILE A N 1
ATOM 4220 C CA . ILE A 1 556 ? 11.839 12.563 -12.868 1.00 84.56 556 ILE A CA 1
ATOM 4221 C C . ILE A 1 556 ? 11.104 13.759 -13.478 1.00 84.56 556 ILE A C 1
ATOM 4223 O O . ILE A 1 556 ? 10.690 14.688 -12.784 1.00 84.56 556 ILE A O 1
ATOM 4227 N N . VAL A 1 557 ? 10.902 13.724 -14.792 1.00 85.81 557 VAL A N 1
ATOM 4228 C CA . VAL A 1 557 ? 10.087 14.694 -15.530 1.00 85.81 557 VAL A CA 1
ATOM 4229 C C . VAL A 1 557 ? 8.887 13.974 -16.127 1.00 85.81 557 VAL A C 1
ATOM 4231 O O . VAL A 1 557 ? 9.006 13.305 -17.154 1.00 85.81 557 VAL A O 1
ATOM 4234 N N . PHE A 1 558 ? 7.731 14.125 -15.478 1.00 86.75 558 PHE A N 1
ATOM 4235 C CA . PHE A 1 558 ? 6.481 13.467 -15.874 1.00 86.75 558 PHE A CA 1
ATOM 4236 C C . PHE A 1 558 ? 5.273 14.414 -15.950 1.00 86.75 558 PHE A C 1
ATOM 4238 O O . PHE A 1 558 ? 4.136 13.963 -16.059 1.00 86.75 558 PHE A O 1
ATOM 4245 N N . ASN A 1 559 ? 5.494 15.729 -15.955 1.00 86.19 559 ASN A N 1
ATOM 4246 C CA . ASN A 1 559 ? 4.405 16.702 -16.075 1.00 86.19 559 ASN A CA 1
ATOM 4247 C C . ASN A 1 559 ? 3.707 16.619 -17.441 1.00 86.19 559 ASN A C 1
ATOM 4249 O O . ASN A 1 559 ? 4.367 16.422 -18.464 1.00 86.19 559 ASN A O 1
ATOM 4253 N N . ASP A 1 560 ? 2.389 16.807 -17.453 1.00 88.44 560 ASP A N 1
ATOM 4254 C CA . ASP A 1 560 ? 1.609 17.044 -18.669 1.00 88.44 560 ASP A CA 1
ATOM 4255 C C . ASP A 1 560 ? 1.600 18.531 -19.076 1.00 88.44 560 ASP A C 1
ATOM 4257 O O . ASP A 1 560 ? 2.212 19.386 -18.427 1.00 88.44 560 ASP A O 1
ATOM 4261 N N . ALA A 1 561 ? 0.881 18.874 -20.149 1.00 88.00 561 ALA A N 1
ATOM 4262 C CA . ALA A 1 561 ? 0.824 20.250 -20.649 1.00 88.00 561 ALA A CA 1
ATOM 4263 C C . ALA A 1 561 ? 0.072 21.222 -19.717 1.00 88.00 561 ALA A C 1
ATOM 4265 O O . ALA A 1 561 ? 0.129 22.438 -19.924 1.00 88.00 561 ALA A O 1
ATOM 4266 N N . LEU A 1 562 ? -0.648 20.706 -18.717 1.00 85.38 562 LEU A N 1
ATOM 4267 C CA . LEU A 1 562 ? -1.356 21.476 -17.692 1.00 85.38 562 LEU A CA 1
ATOM 4268 C C . LEU A 1 562 ? -0.554 21.572 -16.385 1.00 85.38 562 LEU A C 1
ATOM 4270 O O . LEU A 1 562 ? -1.025 22.203 -15.437 1.00 85.38 562 LEU A O 1
ATOM 4274 N N . GLY A 1 563 ? 0.644 20.983 -16.348 1.00 83.56 563 GLY A N 1
ATOM 4275 C CA . GLY A 1 563 ? 1.536 20.972 -15.197 1.00 83.56 563 GLY A CA 1
ATOM 4276 C C . GLY A 1 563 ? 1.221 19.885 -14.171 1.00 83.56 563 GLY A C 1
ATOM 4277 O O . GLY A 1 563 ? 1.822 19.910 -13.100 1.00 83.56 563 GLY A O 1
ATOM 4278 N N . ARG A 1 564 ? 0.309 18.943 -14.453 1.00 84.81 564 ARG A N 1
ATOM 4279 C CA . ARG A 1 564 ? 0.007 17.829 -13.539 1.00 84.81 564 ARG A CA 1
ATOM 4280 C C . ARG A 1 564 ? 1.057 16.743 -13.672 1.00 84.81 564 ARG A C 1
ATOM 4282 O O . ARG A 1 564 ? 1.358 16.314 -14.785 1.00 84.81 564 ARG A O 1
ATOM 4289 N N . ASP A 1 565 ? 1.571 16.260 -12.549 1.00 83.50 565 ASP A N 1
ATOM 4290 C CA . ASP A 1 565 ? 2.558 15.187 -12.560 1.00 83.50 565 ASP A CA 1
ATOM 4291 C C . ASP A 1 565 ? 1.930 13.827 -12.913 1.00 83.50 565 ASP A C 1
ATOM 4293 O O . ASP A 1 565 ? 0.894 13.423 -12.378 1.00 83.50 565 ASP A O 1
ATOM 4297 N N . GLY A 1 566 ? 2.562 13.118 -13.847 1.00 82.00 566 GLY A N 1
ATOM 4298 C CA . GLY A 1 566 ? 2.182 11.779 -14.296 1.00 82.00 566 GLY A CA 1
ATOM 4299 C C . GLY A 1 566 ? 3.013 10.660 -13.668 1.00 82.00 566 GLY A C 1
ATOM 4300 O O . GLY A 1 566 ? 2.805 9.499 -14.022 1.00 82.00 566 GLY A O 1
ATOM 4301 N N . GLY A 1 567 ? 3.946 10.980 -12.760 1.00 82.00 567 GLY A N 1
ATOM 4302 C CA . GLY A 1 567 ? 4.943 10.044 -12.234 1.00 82.00 567 GLY A CA 1
ATOM 4303 C C . GLY A 1 567 ? 4.326 8.808 -11.584 1.00 82.00 567 GLY A C 1
ATOM 4304 O O . GLY A 1 567 ? 4.827 7.699 -11.767 1.00 82.00 567 GLY A O 1
ATOM 4305 N N . CYS A 1 568 ? 3.167 8.963 -10.932 1.00 79.00 568 CYS A N 1
ATOM 4306 C CA . CYS A 1 568 ? 2.423 7.854 -10.331 1.00 79.00 568 CYS A CA 1
ATOM 4307 C C . CYS A 1 568 ? 2.125 6.746 -11.352 1.00 79.00 568 CYS A C 1
ATOM 4309 O O . CYS A 1 568 ? 2.397 5.579 -11.095 1.00 79.00 568 CYS A O 1
ATOM 4311 N N . GLN A 1 569 ? 1.604 7.106 -12.530 1.00 75.88 569 GLN A N 1
ATOM 4312 C CA . GLN A 1 569 ? 1.277 6.141 -13.587 1.00 75.88 569 GLN A CA 1
ATOM 4313 C C . GLN A 1 569 ? 2.508 5.683 -14.379 1.00 75.88 569 GLN A C 1
ATOM 4315 O O . GLN A 1 569 ? 2.433 4.685 -15.090 1.00 75.88 569 GLN A O 1
ATOM 4320 N N . GLY A 1 570 ? 3.642 6.379 -14.256 1.00 76.62 570 GLY A N 1
ATOM 4321 C CA . GLY A 1 570 ? 4.923 5.884 -14.756 1.00 76.62 570 GLY A CA 1
ATOM 4322 C C . GLY A 1 570 ? 5.387 4.627 -14.014 1.00 76.62 570 GLY A C 1
ATOM 4323 O O . GLY A 1 570 ? 5.900 3.706 -14.648 1.00 76.62 570 GLY A O 1
ATOM 4324 N N . CYS A 1 571 ? 5.154 4.567 -12.696 1.00 75.12 571 CYS A N 1
ATOM 4325 C CA . CYS A 1 571 ? 5.624 3.487 -11.819 1.00 75.12 571 CYS A CA 1
ATOM 4326 C C . CYS A 1 571 ? 4.544 2.484 -11.381 1.00 75.12 571 CYS A C 1
ATOM 4328 O O . CYS A 1 571 ? 4.894 1.327 -11.168 1.00 75.12 571 CYS A O 1
ATOM 4330 N N . HIS A 1 572 ? 3.266 2.886 -11.309 1.00 75.44 572 HIS A N 1
ATOM 4331 C CA . HIS A 1 572 ? 2.117 2.021 -10.972 1.00 75.44 572 HIS A CA 1
ATOM 4332 C C . HIS A 1 572 ? 1.150 1.774 -12.146 1.00 75.44 572 HIS A C 1
ATOM 4334 O O . HIS A 1 572 ? -0.004 2.238 -12.134 1.00 75.44 572 HIS A O 1
ATOM 4340 N N . PRO A 1 573 ? 1.601 1.119 -13.221 1.00 69.06 573 PRO A N 1
ATOM 4341 C CA . PRO A 1 573 ? 0.827 1.041 -14.437 1.00 69.06 573 PRO A CA 1
ATOM 4342 C C . PRO A 1 573 ? 0.029 -0.273 -14.555 1.00 69.06 573 PRO A C 1
ATOM 4344 O O . PRO A 1 573 ? 0.524 -1.306 -15.000 1.00 69.06 573 PRO A O 1
ATOM 4347 N N . ALA A 1 574 ? -1.282 -0.238 -14.309 1.00 69.31 574 ALA A N 1
ATOM 4348 C CA . ALA A 1 574 ? -2.119 -1.399 -14.629 1.00 69.31 574 ALA A CA 1
ATOM 4349 C C . ALA A 1 574 ? -2.483 -1.457 -16.123 1.00 69.31 574 ALA A C 1
ATOM 4351 O O . ALA A 1 574 ? 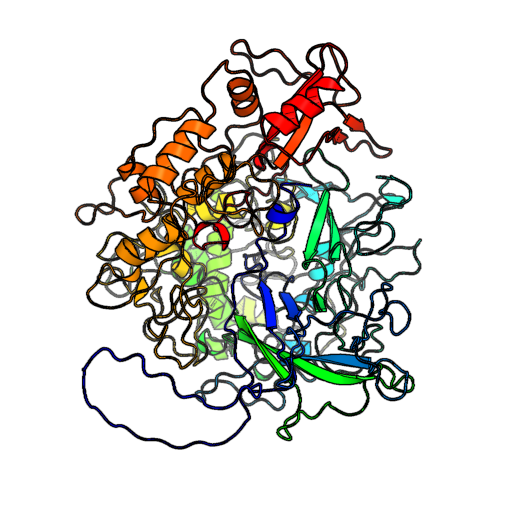-3.010 -0.502 -16.705 1.00 69.31 574 ALA A O 1
ATOM 4352 N N . HIS A 1 575 ? -2.271 -2.626 -16.727 1.00 72.94 575 HIS A N 1
ATOM 4353 C CA . HIS A 1 575 ? -2.698 -2.938 -18.093 1.00 72.94 575 HIS A CA 1
ATOM 4354 C C . HIS A 1 575 ? -4.220 -2.814 -18.229 1.00 72.94 575 HIS A C 1
ATOM 4356 O O . HIS A 1 575 ? -4.950 -3.120 -17.291 1.00 72.94 575 HIS A O 1
ATOM 4362 N N . ARG A 1 576 ? -4.741 -2.401 -19.387 1.00 73.56 576 ARG A N 1
ATOM 4363 C CA . ARG A 1 576 ? -6.195 -2.313 -19.620 1.00 73.56 576 ARG A CA 1
ATOM 4364 C C . ARG A 1 576 ? -6.853 -3.689 -19.690 1.00 73.56 576 ARG A C 1
ATOM 4366 O O . ARG A 1 576 ? -6.243 -4.649 -20.149 1.00 73.56 576 ARG A O 1
ATOM 4373 N N . SER A 1 577 ? -8.138 -3.769 -19.339 1.00 69.25 577 SER A N 1
ATOM 4374 C CA . SER A 1 577 ? -8.915 -5.017 -19.414 1.00 69.25 577 SER A CA 1
ATOM 4375 C C . SER A 1 577 ? -9.034 -5.602 -20.828 1.00 69.25 577 SER A C 1
ATOM 4377 O O . SER A 1 577 ? -9.210 -6.809 -20.971 1.00 69.25 577 SER A O 1
ATOM 4379 N N . ASP A 1 578 ? -8.933 -4.775 -21.871 1.00 70.00 578 ASP A N 1
ATOM 4380 C CA . ASP A 1 578 ? -8.901 -5.223 -23.270 1.00 70.00 578 ASP A CA 1
ATOM 4381 C C . ASP A 1 578 ? -7.492 -5.602 -23.762 1.00 70.00 578 ASP A C 1
ATOM 4383 O O . ASP A 1 578 ? -7.344 -6.087 -24.881 1.00 70.00 578 ASP A O 1
ATOM 4387 N N . GLY A 1 579 ? -6.468 -5.409 -22.927 1.00 66.81 579 GLY A N 1
ATOM 4388 C CA . GLY A 1 579 ? -5.070 -5.694 -23.227 1.00 66.81 579 GLY A CA 1
ATOM 4389 C C . GLY A 1 579 ? -4.392 -4.680 -24.151 1.00 66.81 579 GLY A C 1
ATOM 4390 O O . GLY A 1 579 ? -3.228 -4.886 -24.491 1.00 66.81 579 GLY A O 1
ATOM 4391 N N . ASP A 1 580 ? -5.066 -3.621 -24.613 1.00 73.62 580 ASP A N 1
ATOM 4392 C CA . ASP A 1 580 ? -4.447 -2.607 -25.479 1.00 73.62 580 ASP A CA 1
ATOM 4393 C C . ASP A 1 580 ? -3.411 -1.779 -24.699 1.00 73.62 580 ASP A C 1
ATOM 4395 O O . ASP A 1 580 ? -3.648 -1.368 -23.564 1.00 73.62 580 ASP A O 1
ATOM 4399 N N . MET A 1 581 ? -2.262 -1.529 -25.326 1.00 74.94 581 MET A N 1
ATOM 4400 C CA . MET A 1 581 ? -1.183 -0.686 -24.794 1.00 74.94 581 MET A CA 1
ATOM 4401 C C . MET A 1 581 ? -1.137 0.687 -25.481 1.00 74.94 581 MET A C 1
ATOM 4403 O O . MET A 1 581 ? -0.274 1.516 -25.193 1.00 74.94 581 MET A O 1
ATOM 4407 N N . SER A 1 582 ? -2.055 0.959 -26.413 1.00 80.94 582 SER A N 1
ATOM 4408 C CA . SER A 1 582 ? -2.176 2.263 -27.057 1.00 80.94 582 SER A CA 1
ATOM 4409 C C . SER A 1 582 ? -2.630 3.337 -26.069 1.00 80.94 582 SER A C 1
ATOM 4411 O O . SER A 1 582 ? -3.641 3.199 -25.380 1.00 80.94 582 SER A O 1
ATOM 4413 N N . GLY A 1 583 ? -1.887 4.445 -26.017 1.00 81.38 583 GLY A N 1
ATOM 4414 C CA . GLY A 1 583 ? -2.147 5.522 -25.061 1.00 81.38 583 GLY A CA 1
ATOM 4415 C C . GLY A 1 583 ? -1.778 5.165 -23.619 1.00 81.38 583 GLY A C 1
ATOM 4416 O O . GLY A 1 583 ? -2.363 5.723 -22.689 1.00 81.38 583 GLY A O 1
ATOM 4417 N N . TYR A 1 584 ? -0.845 4.230 -23.426 1.00 82.62 584 TYR A N 1
ATOM 4418 C CA . TYR A 1 584 ? -0.285 3.919 -22.116 1.00 82.62 584 TYR A CA 1
ATOM 4419 C C . TYR A 1 584 ? 0.575 5.089 -21.586 1.00 82.62 584 TYR A C 1
ATOM 4421 O O . TYR A 1 584 ? 1.255 5.731 -22.390 1.00 82.62 584 TYR A O 1
ATOM 4429 N N . PRO A 1 585 ? 0.557 5.400 -20.274 1.00 82.69 585 PRO A N 1
ATOM 4430 C CA . PRO A 1 585 ? 1.112 6.654 -19.737 1.00 82.69 585 PRO A CA 1
ATOM 4431 C C . PRO A 1 585 ? 2.626 6.849 -19.903 1.00 82.69 585 PRO A C 1
ATOM 4433 O O . PRO A 1 585 ? 3.094 7.985 -19.922 1.00 82.69 585 PRO A O 1
ATOM 4436 N N . ILE A 1 586 ? 3.393 5.765 -20.046 1.00 85.69 586 ILE A N 1
ATOM 4437 C CA . ILE A 1 586 ? 4.858 5.789 -20.138 1.00 85.69 586 ILE A CA 1
ATOM 4438 C C . ILE A 1 586 ? 5.346 5.175 -21.456 1.00 85.69 586 ILE A C 1
ATOM 4440 O O . ILE A 1 586 ? 4.905 4.100 -21.877 1.00 85.69 586 ILE A O 1
ATOM 4444 N N . THR A 1 587 ? 6.271 5.856 -22.134 1.00 86.25 587 THR A N 1
ATOM 4445 C CA . THR A 1 587 ? 6.879 5.373 -23.385 1.00 86.25 587 THR A CA 1
ATOM 4446 C C . THR A 1 587 ? 7.900 4.265 -23.114 1.00 86.25 587 THR A C 1
ATOM 4448 O O . THR A 1 587 ? 8.271 4.006 -21.973 1.00 86.25 587 THR A O 1
ATOM 4451 N N . LEU A 1 588 ? 8.360 3.548 -24.147 1.00 82.50 588 LEU A N 1
ATOM 4452 C CA . LEU A 1 588 ? 9.422 2.538 -23.972 1.00 82.50 588 LEU A CA 1
ATOM 4453 C C . LEU A 1 588 ? 10.763 3.153 -23.549 1.00 82.50 588 LEU A C 1
ATOM 4455 O O . LEU A 1 588 ? 11.584 2.453 -22.962 1.00 82.50 588 LEU A O 1
ATOM 4459 N N . ASP A 1 589 ? 10.940 4.443 -23.825 1.00 82.38 589 ASP A N 1
ATOM 4460 C CA . ASP A 1 589 ? 12.111 5.226 -23.451 1.00 82.38 589 ASP A CA 1
ATOM 4461 C C . ASP A 1 589 ? 11.939 5.907 -22.076 1.00 82.38 589 ASP A C 1
ATOM 4463 O O . ASP A 1 589 ? 12.805 6.665 -21.665 1.00 82.38 589 ASP A O 1
ATOM 4467 N N . GLY A 1 590 ? 10.849 5.648 -21.343 1.00 85.62 590 GLY A N 1
ATOM 4468 C CA . GLY A 1 590 ? 10.665 6.179 -19.986 1.00 85.62 590 GLY A CA 1
ATOM 4469 C C . GLY A 1 590 ? 10.166 7.624 -19.920 1.00 85.62 590 GLY A C 1
ATOM 4470 O O . GLY A 1 590 ? 10.237 8.250 -18.864 1.00 85.62 590 GLY A O 1
ATOM 4471 N N . ASP A 1 591 ? 9.645 8.164 -21.022 1.00 86.88 591 ASP A N 1
ATOM 4472 C CA . ASP A 1 591 ? 9.031 9.495 -21.063 1.00 86.88 591 ASP A CA 1
ATOM 4473 C C . ASP A 1 591 ? 7.531 9.436 -20.734 1.00 86.88 591 ASP A C 1
ATOM 4475 O O . ASP A 1 591 ? 6.869 8.419 -20.964 1.00 86.88 591 ASP A O 1
ATOM 4479 N N . ASN A 1 592 ? 6.960 10.559 -20.286 1.00 88.19 592 ASN A N 1
ATOM 4480 C CA . ASN A 1 592 ? 5.507 10.708 -20.199 1.00 88.19 592 ASN A CA 1
ATOM 4481 C C . ASN A 1 592 ? 4.891 10.800 -21.609 1.00 88.19 592 ASN A C 1
ATOM 4483 O O . ASN A 1 592 ? 5.119 11.765 -22.345 1.00 88.19 592 ASN A O 1
ATOM 4487 N N . PHE A 1 593 ? 4.047 9.829 -21.968 1.00 89.25 593 PHE A N 1
ATOM 4488 C CA . PHE A 1 593 ? 3.323 9.809 -23.242 1.00 89.25 593 PHE A CA 1
ATOM 4489 C C . PHE A 1 593 ? 2.406 11.034 -23.420 1.00 89.25 593 PHE A C 1
ATOM 4491 O O . PHE A 1 593 ? 2.239 11.538 -24.534 1.00 89.25 593 PHE A O 1
ATOM 4498 N N . TYR A 1 594 ? 1.856 11.554 -22.320 1.00 90.25 594 TYR A N 1
ATOM 4499 C CA . TYR A 1 594 ? 0.945 12.700 -22.273 1.00 90.25 594 TYR A CA 1
ATOM 4500 C C . TYR A 1 594 ? 1.646 14.024 -21.934 1.00 90.25 594 TYR A C 1
ATOM 4502 O O . TYR A 1 594 ? 0.974 15.011 -21.650 1.00 90.25 594 TYR A O 1
ATOM 4510 N N . ALA A 1 595 ? 2.978 14.110 -22.059 1.00 89.44 595 ALA A N 1
ATOM 4511 C CA . ALA A 1 595 ? 3.740 15.329 -21.748 1.00 89.44 595 ALA A CA 1
ATOM 4512 C C . ALA A 1 595 ? 3.240 16.594 -22.482 1.00 89.44 595 ALA A C 1
ATOM 4514 O O . ALA A 1 595 ? 3.342 17.704 -21.971 1.00 89.44 595 ALA A O 1
ATOM 4515 N N . ASN A 1 596 ? 2.685 16.438 -23.691 1.00 90.88 596 ASN A N 1
ATOM 4516 C CA . ASN A 1 596 ? 2.116 17.534 -24.493 1.00 90.88 596 ASN A CA 1
ATOM 4517 C C . ASN A 1 596 ? 0.573 17.525 -24.528 1.00 90.88 596 ASN A C 1
ATOM 4519 O O . ASN A 1 596 ? -0.030 18.169 -25.391 1.00 90.88 596 ASN A O 1
ATOM 4523 N N . ALA A 1 597 ? -0.058 16.756 -23.645 1.00 91.38 597 ALA A N 1
ATOM 4524 C CA . ALA A 1 597 ? -1.498 16.541 -23.564 1.00 91.38 597 ALA A CA 1
ATOM 4525 C C . ALA A 1 597 ? -1.952 16.612 -22.092 1.00 91.38 597 ALA A C 1
ATOM 4527 O O . ALA A 1 597 ? -1.374 17.374 -21.322 1.00 91.38 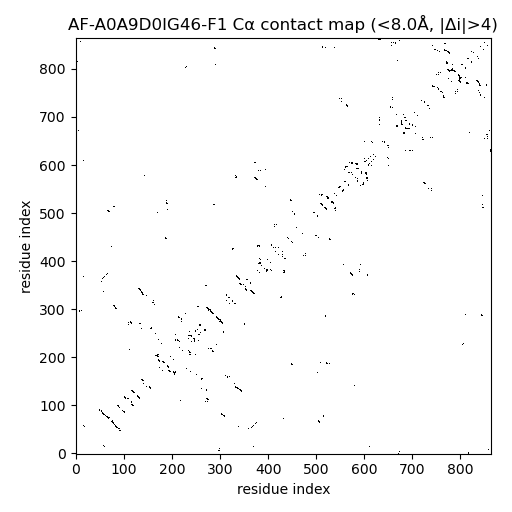597 ALA A O 1
ATOM 4528 N N . ASP A 1 598 ? -3.010 15.889 -21.729 1.00 90.00 598 ASP A N 1
ATOM 4529 C CA . ASP A 1 598 ? -3.540 15.793 -20.366 1.00 90.00 598 ASP A CA 1
ATOM 4530 C C . ASP A 1 598 ? -3.366 14.354 -19.878 1.00 90.00 598 ASP A C 1
ATOM 4532 O O . ASP A 1 598 ? -3.792 13.419 -20.561 1.00 90.00 598 ASP A O 1
ATOM 4536 N N . ASN A 1 599 ? -2.755 14.162 -18.711 1.00 88.00 599 ASN A N 1
ATOM 4537 C CA . ASN A 1 599 ? -2.524 12.828 -18.148 1.00 88.00 599 ASN A CA 1
ATOM 4538 C C . ASN A 1 599 ? -3.830 12.047 -17.918 1.00 88.00 599 ASN A C 1
ATOM 4540 O O . ASN A 1 599 ? -3.835 10.818 -17.986 1.00 88.00 599 ASN A O 1
ATOM 4544 N N . ARG A 1 600 ? -4.953 12.739 -17.697 1.00 87.94 600 ARG A N 1
ATOM 4545 C CA . ARG A 1 600 ? -6.273 12.120 -17.478 1.00 87.94 600 ARG A CA 1
ATOM 4546 C C . ARG A 1 600 ? -6.873 11.507 -18.740 1.00 87.94 600 ARG A C 1
ATOM 4548 O O . ARG A 1 600 ? -7.815 10.731 -18.644 1.00 87.94 600 ARG A O 1
ATOM 4555 N N . ASP A 1 601 ? -6.315 11.816 -19.912 1.00 87.00 601 ASP A N 1
ATOM 4556 C CA . ASP A 1 601 ? -6.672 11.155 -21.171 1.00 87.00 601 ASP A CA 1
ATOM 4557 C C . ASP A 1 601 ? -5.996 9.787 -21.337 1.00 87.00 601 ASP A C 1
ATOM 4559 O O . ASP A 1 601 ? -6.193 9.124 -22.358 1.00 87.00 601 ASP A O 1
ATOM 4563 N N . ALA A 1 602 ? -5.218 9.348 -20.341 1.00 84.25 602 ALA A N 1
ATOM 4564 C CA . ALA A 1 602 ? -4.669 8.009 -20.314 1.00 84.25 602 ALA A CA 1
ATOM 4565 C C . ALA A 1 602 ? -5.766 6.948 -20.447 1.00 84.25 602 ALA A C 1
ATOM 4567 O O . ALA A 1 602 ? -6.763 6.912 -19.733 1.00 84.25 602 ALA A O 1
ATOM 4568 N N . ASN A 1 603 ? -5.543 6.038 -21.386 1.00 75.50 603 ASN A N 1
ATOM 4569 C CA . ASN A 1 603 ? -6.474 4.963 -21.690 1.00 75.50 603 ASN A CA 1
ATOM 4570 C C . ASN A 1 603 ? -6.373 3.802 -20.688 1.00 75.50 603 ASN A C 1
ATOM 4572 O O . ASN A 1 603 ? -7.219 2.912 -20.703 1.00 75.50 603 ASN A O 1
ATOM 4576 N N . GLY A 1 604 ? -5.343 3.777 -19.847 1.00 70.88 604 GLY A N 1
ATOM 4577 C CA . GLY A 1 604 ? -5.092 2.731 -18.865 1.00 70.88 604 GLY A CA 1
ATOM 4578 C C . GLY A 1 604 ? -4.116 3.197 -17.795 1.00 70.88 604 GLY A C 1
ATOM 4579 O O . GLY A 1 604 ? -3.516 4.265 -17.911 1.00 70.88 604 GLY A O 1
ATOM 4580 N N . GLY A 1 605 ? -3.981 2.389 -16.751 1.00 67.19 605 GLY A N 1
ATOM 4581 C CA . GLY A 1 605 ? -3.288 2.732 -15.518 1.00 67.19 605 GLY A CA 1
ATOM 4582 C C . GLY A 1 605 ? -3.952 2.057 -14.320 1.00 67.19 605 GLY A C 1
ATOM 4583 O O . GLY A 1 605 ? -5.071 1.553 -14.439 1.00 67.19 605 GLY A O 1
ATOM 4584 N N . CYS A 1 606 ? -3.283 2.036 -13.162 1.00 63.44 606 CYS A N 1
ATOM 4585 C CA . CYS A 1 606 ? -3.852 1.445 -11.937 1.00 63.44 606 CYS A CA 1
ATOM 4586 C C . CYS A 1 606 ? -5.186 2.110 -11.556 1.00 63.44 606 CYS A C 1
ATOM 4588 O O . CYS A 1 606 ? -6.158 1.437 -11.217 1.00 63.44 606 CYS A O 1
ATOM 4590 N N . PHE A 1 607 ? -5.249 3.430 -11.736 1.00 70.12 607 PHE A N 1
ATOM 4591 C CA . PHE A 1 607 ? -6.392 4.262 -11.377 1.00 70.12 607 PHE A CA 1
ATOM 4592 C C . PHE A 1 607 ? -7.223 4.706 -12.593 1.00 70.12 607 PHE A C 1
ATOM 4594 O O . PHE A 1 607 ? -8.449 4.774 -12.515 1.00 70.12 607 PHE A O 1
ATOM 4601 N N . VAL A 1 608 ? -6.578 5.004 -13.728 1.00 72.44 608 VAL A N 1
ATOM 4602 C CA . VAL A 1 608 ? -7.205 5.717 -14.856 1.00 72.44 608 VAL A CA 1
ATOM 4603 C C . VAL A 1 608 ? -8.144 4.823 -15.665 1.00 72.44 608 VAL A C 1
ATOM 4605 O O . VAL A 1 608 ? -7.762 3.740 -16.109 1.00 72.44 608 VAL A O 1
ATOM 4608 N N . GLY A 1 609 ? -9.383 5.282 -15.865 1.00 69.38 609 GLY A N 1
ATOM 4609 C CA . GLY A 1 609 ? -10.405 4.565 -16.635 1.00 69.38 609 GLY A CA 1
ATOM 4610 C C . GLY A 1 609 ? -10.998 3.343 -15.922 1.00 69.38 609 GLY A C 1
ATOM 4611 O O . GLY A 1 609 ? -11.880 2.690 -16.478 1.00 69.38 609 GLY A O 1
ATOM 4612 N N . ARG A 1 610 ? -10.526 3.030 -14.707 1.00 69.56 610 ARG A N 1
ATOM 4613 C CA . ARG A 1 610 ? -11.014 1.936 -13.851 1.00 69.56 610 ARG A CA 1
ATOM 4614 C C . ARG A 1 610 ? -11.825 2.457 -12.672 1.00 69.56 610 ARG A C 1
ATOM 4616 O O . ARG A 1 610 ? -12.872 1.895 -12.362 1.00 69.56 610 ARG A O 1
ATOM 4623 N N . ASP A 1 611 ? -11.334 3.512 -12.030 1.00 75.25 611 ASP A N 1
ATOM 4624 C CA . ASP A 1 611 ? -12.023 4.173 -10.929 1.00 75.25 611 ASP A CA 1
ATOM 4625 C C . ASP A 1 611 ? -13.145 5.080 -11.457 1.00 75.25 611 ASP A C 1
ATOM 4627 O O . ASP A 1 611 ? -12.981 5.787 -12.453 1.00 75.25 611 ASP A O 1
ATOM 4631 N N . VAL A 1 612 ? -14.301 5.083 -10.788 1.00 76.19 612 VAL A N 1
ATOM 4632 C CA . VAL A 1 612 ? -15.467 5.880 -11.213 1.00 76.19 612 VAL A CA 1
ATOM 4633 C C . VAL A 1 612 ? -15.167 7.383 -11.258 1.00 76.19 612 VAL A C 1
ATOM 4635 O O . VAL A 1 612 ? -15.780 8.113 -12.039 1.00 76.19 612 VAL A O 1
ATOM 4638 N N . HIS A 1 613 ? -14.209 7.857 -10.460 1.00 81.69 613 HIS A N 1
ATOM 4639 C CA . HIS A 1 613 ? -13.812 9.257 -10.396 1.00 81.69 613 HIS A CA 1
ATOM 4640 C C . HIS A 1 613 ? -12.793 9.632 -11.477 1.00 81.69 613 HIS A C 1
ATOM 4642 O O . HIS A 1 613 ? -12.658 10.819 -11.767 1.00 81.69 613 HIS A O 1
ATOM 4648 N N . SER A 1 614 ? -12.123 8.667 -12.112 1.00 81.12 614 SER A N 1
ATOM 4649 C CA . SER A 1 614 ? -11.229 8.881 -13.262 1.00 81.12 614 SER A CA 1
ATOM 4650 C C . SER A 1 614 ? -11.838 8.427 -14.596 1.00 81.12 614 SER A C 1
ATOM 4652 O O . SER A 1 614 ? -11.284 8.708 -15.655 1.00 81.12 614 SER A O 1
ATOM 4654 N N . ASN A 1 615 ? -12.970 7.715 -14.564 1.00 79.62 615 ASN A N 1
ATOM 4655 C CA . ASN A 1 615 ? -13.595 7.129 -15.743 1.00 79.62 615 ASN A CA 1
ATOM 4656 C C . ASN A 1 615 ? -14.200 8.213 -16.656 1.00 79.62 615 ASN A C 1
ATOM 4658 O O . ASN A 1 615 ? -15.205 8.822 -16.276 1.00 79.62 615 ASN A O 1
ATOM 4662 N N . PRO A 1 616 ? -13.691 8.423 -17.886 1.00 77.88 616 PRO A N 1
ATOM 4663 C CA . PRO A 1 616 ? -14.266 9.393 -18.819 1.00 77.88 616 PRO A CA 1
ATOM 4664 C C . PRO A 1 616 ? -15.679 9.011 -19.296 1.00 77.88 616 PRO A C 1
ATOM 4666 O O . PRO A 1 616 ? -16.397 9.862 -19.817 1.00 77.88 616 PRO A O 1
ATOM 4669 N N . PHE A 1 617 ? -16.092 7.752 -19.109 1.00 77.19 617 PHE A N 1
ATOM 4670 C CA . PHE A 1 617 ? -17.428 7.239 -19.429 1.00 77.19 617 PHE A CA 1
ATOM 4671 C C . PHE A 1 617 ? -18.392 7.241 -18.238 1.00 77.19 617 PHE A C 1
ATOM 4673 O O . PHE A 1 617 ? -19.495 6.702 -18.355 1.00 77.19 617 PHE A O 1
ATOM 4680 N N . LYS A 1 618 ? -18.010 7.848 -17.105 1.00 78.12 618 LYS A N 1
ATOM 4681 C CA . LYS A 1 618 ? -18.918 8.016 -15.970 1.00 78.12 618 LYS A CA 1
ATOM 4682 C C . LYS A 1 618 ? -20.227 8.656 -16.450 1.00 78.12 618 LYS A C 1
ATOM 4684 O O . LYS A 1 618 ? -20.222 9.639 -17.187 1.00 78.12 618 LYS A O 1
ATOM 4689 N N . ASP A 1 619 ? -21.343 8.090 -16.005 1.00 78.12 619 ASP A N 1
ATOM 4690 C CA . ASP A 1 619 ? -22.714 8.514 -16.314 1.00 78.12 619 ASP A CA 1
ATOM 4691 C C . ASP A 1 619 ? -23.185 8.261 -17.763 1.00 78.12 619 ASP A C 1
ATOM 4693 O O . ASP A 1 619 ? -24.273 8.694 -18.146 1.00 78.12 619 ASP A O 1
ATOM 4697 N N . VAL A 1 620 ? -22.395 7.544 -18.569 1.00 81.69 620 VAL A N 1
ATOM 4698 C CA . VAL A 1 620 ? -22.787 7.062 -19.910 1.00 81.69 620 VAL A CA 1
ATOM 4699 C C . VAL A 1 620 ? -22.462 5.578 -20.130 1.00 81.69 620 VAL A C 1
ATOM 4701 O O . VAL A 1 620 ? -22.634 5.058 -21.233 1.00 81.69 620 VAL A O 1
ATOM 4704 N N . ASP A 1 621 ? -22.002 4.891 -19.087 1.00 70.62 621 ASP A N 1
ATOM 4705 C CA . ASP A 1 621 ? -21.637 3.471 -19.059 1.00 70.62 621 ASP A CA 1
ATOM 4706 C C . ASP A 1 621 ? -22.791 2.549 -18.612 1.00 70.62 621 ASP A C 1
ATOM 4708 O O . ASP A 1 621 ? -22.630 1.327 -18.569 1.00 70.62 621 ASP A O 1
ATOM 4712 N N . GLY A 1 622 ? -23.970 3.111 -18.316 1.00 69.50 622 GLY A N 1
ATOM 4713 C CA . GLY A 1 622 ? -25.142 2.380 -17.827 1.00 69.50 622 GLY A CA 1
ATOM 4714 C C . GLY A 1 622 ? -25.133 2.087 -16.320 1.00 69.50 622 GLY A C 1
ATOM 4715 O O . GLY A 1 622 ? -25.990 1.332 -15.847 1.00 69.50 622 GLY A O 1
ATOM 4716 N N . ALA A 1 623 ? -24.176 2.653 -15.574 1.00 68.25 623 ALA A N 1
ATOM 4717 C CA . ALA A 1 623 ? -24.080 2.604 -14.114 1.00 68.25 623 ALA A CA 1
ATOM 4718 C C . ALA A 1 623 ? -24.192 4.014 -13.500 1.00 68.25 623 ALA A C 1
ATOM 4720 O O . ALA A 1 623 ? -23.490 4.360 -12.549 1.00 68.25 623 ALA A O 1
ATOM 4721 N N . GLU A 1 624 ? -25.081 4.846 -14.048 1.00 76.81 624 GLU A N 1
ATOM 4722 C CA . GLU A 1 624 ? -25.223 6.246 -13.655 1.00 76.81 624 GLU A CA 1
ATOM 4723 C C . GLU A 1 624 ? -25.603 6.371 -12.173 1.00 76.81 624 GLU A C 1
ATOM 4725 O O . GLU A 1 624 ? -26.601 5.809 -11.707 1.00 76.81 624 GLU A O 1
ATOM 4730 N N . THR A 1 625 ? -24.823 7.147 -11.419 1.00 71.25 625 THR A N 1
ATOM 4731 C CA . THR A 1 625 ? -25.052 7.371 -9.986 1.00 71.25 625 THR A CA 1
ATOM 4732 C C . THR A 1 625 ? -25.027 8.854 -9.655 1.00 71.25 625 THR A C 1
ATOM 4734 O O . THR A 1 625 ? -24.207 9.629 -10.153 1.00 71.25 625 THR A O 1
ATOM 4737 N N . VAL A 1 626 ? -25.946 9.266 -8.781 1.00 77.56 626 VAL A N 1
ATOM 4738 C CA . VAL A 1 626 ? -25.953 10.630 -8.250 1.00 77.56 626 VAL A CA 1
ATOM 4739 C C . VAL A 1 626 ? -24.756 10.794 -7.318 1.00 77.56 626 VAL A C 1
ATOM 4741 O O . VAL A 1 626 ? -24.613 10.056 -6.346 1.00 77.56 626 VAL A O 1
ATOM 4744 N N . SER A 1 627 ? -23.914 11.790 -7.584 1.00 79.19 627 SER A N 1
ATOM 4745 C CA . SER A 1 627 ? -22.801 12.125 -6.697 1.00 79.19 627 SER A CA 1
ATOM 4746 C C . SER A 1 627 ? -23.297 12.901 -5.475 1.00 79.19 627 SER A C 1
ATOM 4748 O O . SER A 1 627 ? -23.817 14.013 -5.589 1.00 79.19 627 SER A O 1
ATOM 4750 N N . HIS A 1 628 ? -23.106 12.324 -4.291 1.00 86.00 628 HIS A N 1
ATOM 4751 C CA . HIS A 1 628 ? -23.346 12.978 -3.006 1.00 86.00 628 HIS A CA 1
ATOM 4752 C C . HIS A 1 628 ? -22.028 13.546 -2.481 1.00 86.00 628 HIS A C 1
ATOM 4754 O O . HIS A 1 628 ? -21.261 12.827 -1.849 1.00 86.00 628 HIS A O 1
ATOM 4760 N N . LEU A 1 629 ? -21.740 14.813 -2.792 1.00 89.75 629 LEU A N 1
ATOM 4761 C CA . LEU A 1 629 ? -20.442 15.440 -2.516 1.00 89.75 629 LEU A CA 1
ATOM 4762 C C . LEU A 1 629 ? -20.533 16.481 -1.402 1.00 89.75 629 LEU A C 1
ATOM 4764 O O . LEU A 1 629 ? -21.486 17.260 -1.344 1.00 89.75 629 LEU A O 1
ATOM 4768 N N . ASN A 1 630 ? -19.509 16.514 -0.555 1.00 91.25 630 ASN A N 1
ATOM 4769 C CA . ASN A 1 630 ? -19.269 17.582 0.414 1.00 91.25 630 ASN A CA 1
ATOM 4770 C C . ASN A 1 630 ? -18.602 18.795 -0.300 1.00 91.25 630 ASN A C 1
ATOM 4772 O O . ASN A 1 630 ? -18.451 18.780 -1.530 1.00 91.25 630 ASN A O 1
ATOM 4776 N N . PRO A 1 631 ? -18.183 19.870 0.398 1.00 94.56 631 PRO A N 1
ATOM 4777 C CA . PRO A 1 631 ? -17.619 21.045 -0.265 1.00 94.56 631 PRO A CA 1
ATOM 4778 C C . PRO A 1 631 ? -16.274 20.788 -0.960 1.00 94.56 631 PRO A C 1
ATOM 4780 O O . PRO A 1 631 ? -15.994 21.440 -1.965 1.00 94.56 631 PRO A O 1
ATOM 4783 N N . VAL A 1 632 ? -15.464 19.847 -0.461 1.00 93.44 632 VAL A N 1
ATOM 4784 C CA . VAL A 1 632 ? -14.183 19.443 -1.069 1.00 93.44 632 VAL A CA 1
ATOM 4785 C C . VAL A 1 632 ? -14.441 18.677 -2.362 1.00 93.44 632 VAL A C 1
ATOM 4787 O O . VAL A 1 632 ? -13.962 19.084 -3.420 1.00 93.44 632 VAL A O 1
ATOM 4790 N N . GLY A 1 633 ? -15.280 17.636 -2.313 1.00 92.44 633 GLY A N 1
ATOM 4791 C CA . GLY A 1 633 ? -15.630 16.857 -3.503 1.00 92.44 633 GLY A CA 1
ATOM 4792 C C . GLY A 1 633 ? -16.314 17.710 -4.567 1.00 92.44 633 GLY A C 1
ATOM 4793 O O . GLY A 1 633 ? -16.037 17.572 -5.756 1.00 92.44 633 GLY A O 1
ATOM 4794 N N . LYS A 1 634 ? -17.154 18.666 -4.155 1.00 92.50 634 LYS A N 1
ATOM 4795 C CA . LYS A 1 634 ? -17.760 19.625 -5.080 1.00 92.50 634 LYS A CA 1
ATOM 4796 C C . LYS A 1 634 ? -16.725 20.541 -5.736 1.00 92.50 634 LYS A C 1
ATOM 4798 O O . LYS A 1 634 ? -16.848 20.827 -6.924 1.00 92.50 634 LYS A O 1
ATOM 4803 N N . TRP A 1 635 ? -15.713 20.988 -4.996 1.00 94.56 635 TRP A N 1
ATOM 4804 C CA . TRP A 1 635 ? -14.635 21.781 -5.580 1.00 94.56 635 TRP A CA 1
ATOM 4805 C C . TRP A 1 635 ? -13.832 20.966 -6.600 1.00 94.56 635 TRP A C 1
ATOM 4807 O O . TRP A 1 635 ? -13.592 21.470 -7.694 1.00 94.56 635 TRP A O 1
ATOM 4817 N N . LEU A 1 636 ? -13.497 19.706 -6.299 1.00 93.25 636 LEU A N 1
ATOM 4818 C CA . LEU A 1 636 ? -12.818 18.801 -7.238 1.00 93.25 636 LEU A CA 1
ATOM 4819 C C . LEU A 1 636 ? -13.662 18.534 -8.490 1.00 93.25 636 LEU A C 1
ATOM 4821 O O . LEU A 1 636 ? -13.152 18.581 -9.607 1.00 93.25 636 LEU A O 1
ATOM 4825 N N . LEU A 1 637 ? -14.969 18.321 -8.326 1.00 90.12 637 LEU A N 1
ATOM 4826 C CA . LEU A 1 637 ? -15.904 18.174 -9.440 1.00 90.12 637 LEU A CA 1
ATOM 4827 C C . LEU A 1 637 ? -15.876 19.398 -10.369 1.00 90.12 637 LEU A C 1
ATOM 4829 O O . LEU A 1 637 ? -15.799 19.250 -11.588 1.00 90.12 637 LEU A O 1
ATOM 4833 N N . ASP A 1 638 ? -15.965 20.597 -9.795 1.00 91.56 638 ASP A N 1
ATOM 4834 C CA . ASP A 1 638 ? -16.132 21.839 -10.552 1.00 91.56 638 ASP A CA 1
ATOM 4835 C C . ASP A 1 638 ? -14.797 22.350 -11.145 1.00 91.56 638 ASP A C 1
ATOM 4837 O O . ASP A 1 638 ? -14.803 22.926 -12.231 1.00 91.56 638 ASP A O 1
ATOM 4841 N N . ASN A 1 639 ? -13.660 22.136 -10.466 1.00 92.19 639 ASN A N 1
ATOM 4842 C CA . ASN A 1 639 ? -12.358 22.738 -10.814 1.00 92.19 639 ASN A CA 1
ATOM 4843 C C . ASN A 1 639 ? -11.305 21.749 -11.316 1.00 92.19 639 ASN A C 1
ATOM 4845 O O . ASN A 1 639 ? -10.258 22.187 -11.788 1.00 92.19 639 ASN A O 1
ATOM 4849 N N . VAL A 1 640 ? -11.559 20.445 -11.209 1.00 91.25 640 VAL A N 1
ATOM 4850 C CA . VAL A 1 640 ? -10.663 19.403 -11.720 1.00 91.25 640 VAL A CA 1
ATOM 4851 C C . VAL A 1 640 ? -11.419 18.555 -12.726 1.00 91.25 640 VAL A C 1
ATOM 4853 O O . VAL A 1 640 ? -11.141 18.636 -13.917 1.00 91.25 640 VAL A O 1
ATOM 4856 N N . ALA A 1 641 ? -12.433 17.808 -12.293 1.00 90.44 641 ALA A N 1
ATOM 4857 C CA . ALA A 1 641 ? -13.107 16.851 -13.167 1.00 90.44 641 ALA A CA 1
ATOM 4858 C C . ALA A 1 641 ? -13.813 17.500 -14.368 1.00 90.44 641 ALA A C 1
ATOM 4860 O O . ALA A 1 641 ? -13.865 16.899 -15.440 1.00 90.44 641 ALA A O 1
ATOM 4861 N N . ASN A 1 642 ? -14.298 18.735 -14.206 1.00 89.44 642 ASN A N 1
ATOM 4862 C CA . ASN A 1 642 ? -14.910 19.549 -15.260 1.00 89.44 642 ASN A CA 1
ATOM 4863 C C . ASN A 1 642 ? -14.100 20.814 -15.594 1.00 89.44 642 ASN A C 1
ATOM 4865 O O . ASN A 1 642 ? -14.662 21.807 -16.055 1.00 89.44 642 ASN A O 1
ATOM 4869 N N . ASP A 1 643 ? -12.783 20.805 -15.368 1.00 89.75 643 ASP A N 1
ATOM 4870 C CA . ASP A 1 643 ? -11.914 21.941 -15.721 1.00 89.75 643 ASP A CA 1
ATOM 4871 C C . ASP A 1 643 ? -11.768 22.152 -17.240 1.00 89.75 643 ASP A C 1
ATOM 4873 O O . ASP A 1 643 ? -11.273 23.184 -17.702 1.00 89.75 643 ASP A O 1
ATOM 4877 N N . SER A 1 644 ? -12.248 21.184 -18.021 1.00 83.19 644 SER A N 1
ATOM 4878 C CA . SER A 1 644 ? -12.370 21.225 -19.471 1.00 83.19 644 SER A CA 1
ATOM 4879 C C . SER A 1 644 ? -13.846 21.240 -19.898 1.00 83.19 644 SER A C 1
ATOM 4881 O O . SER A 1 644 ? -14.754 21.049 -19.094 1.00 83.19 644 SER A O 1
ATOM 4883 N N . SER A 1 645 ? -14.131 21.436 -21.190 1.00 78.50 645 SER A N 1
ATOM 4884 C CA . SER A 1 645 ? -15.515 21.379 -21.693 1.00 78.50 645 SER A CA 1
ATOM 4885 C C . SER A 1 645 ? -16.170 19.990 -21.598 1.00 78.50 645 SER A C 1
ATOM 4887 O O . SER A 1 645 ? -17.351 19.876 -21.915 1.00 78.50 645 SER A O 1
ATOM 4889 N N . ASN A 1 646 ? -15.416 18.957 -21.208 1.00 81.56 646 ASN A N 1
ATOM 4890 C CA . ASN A 1 646 ? -1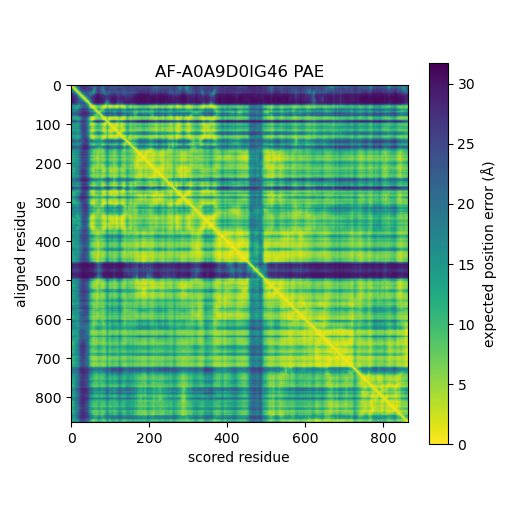5.870 17.581 -21.014 1.00 81.56 646 ASN A CA 1
ATOM 4891 C C . ASN A 1 646 ? -15.423 17.062 -19.637 1.00 81.56 646 ASN A C 1
ATOM 4893 O O . ASN A 1 646 ? -14.409 17.518 -19.103 1.00 81.56 646 ASN A O 1
ATOM 4897 N N . TRP A 1 647 ? -16.140 16.066 -19.111 1.00 85.44 647 TRP A N 1
ATOM 4898 C CA . TRP A 1 647 ? -15.710 15.311 -17.935 1.00 85.44 647 TRP A CA 1
ATOM 4899 C C . TRP A 1 647 ? -14.377 14.601 -18.222 1.00 85.44 647 TRP A C 1
ATOM 4901 O O . TRP A 1 647 ? -14.271 13.830 -19.178 1.00 85.44 647 TRP A O 1
ATOM 4911 N N . LYS A 1 648 ? -13.363 14.895 -17.407 1.00 87.19 648 LYS A N 1
ATOM 4912 C CA . LYS A 1 648 ? -12.022 14.283 -17.443 1.00 87.19 648 LYS A CA 1
ATOM 4913 C C . LYS A 1 648 ? -11.734 13.419 -16.217 1.00 87.19 648 LYS A C 1
ATOM 4915 O O . LYS A 1 648 ? -10.736 12.714 -16.198 1.00 87.19 648 LYS A O 1
ATOM 4920 N N . GLY A 1 649 ? -12.585 13.503 -15.195 1.00 88.44 649 GLY A N 1
ATOM 4921 C CA . GLY A 1 649 ? -12.319 12.899 -13.898 1.00 88.44 649 GLY A CA 1
ATOM 4922 C C . GLY A 1 649 ? -11.186 13.583 -13.123 1.00 88.44 649 GLY A C 1
ATOM 4923 O O . GLY A 1 649 ? -10.662 14.635 -13.508 1.00 88.44 649 GLY A O 1
ATOM 4924 N N . ILE A 1 650 ? -10.836 12.988 -11.989 1.00 86.75 650 ILE A N 1
ATOM 4925 C CA . ILE A 1 650 ? -9.758 13.428 -11.097 1.00 86.75 650 ILE A CA 1
ATOM 4926 C C . ILE A 1 650 ? -8.503 12.564 -11.275 1.00 86.75 650 ILE A C 1
ATOM 4928 O O . ILE A 1 650 ? -8.542 11.502 -11.898 1.00 86.75 650 ILE A O 1
ATOM 4932 N N . TRP A 1 651 ? -7.380 13.037 -10.739 1.00 84.38 651 TRP A N 1
ATOM 4933 C CA . TRP A 1 651 ? -6.072 12.388 -10.794 1.00 84.38 651 TRP A CA 1
ATOM 4934 C C . TRP A 1 651 ? -5.610 11.887 -9.419 1.00 84.38 651 TRP A C 1
ATOM 4936 O O . TRP A 1 651 ? -6.158 12.283 -8.390 1.00 84.38 651 TRP A O 1
ATOM 4946 N N . CYS A 1 652 ? -4.568 11.047 -9.395 1.00 79.12 652 CYS A N 1
ATOM 4947 C CA . CYS A 1 652 ? -4.047 10.411 -8.178 1.00 79.12 652 CYS A CA 1
ATOM 4948 C C . CYS A 1 652 ? -3.748 11.442 -7.075 1.00 79.12 652 CYS A C 1
ATOM 4950 O O . CYS A 1 652 ? -4.174 11.280 -5.936 1.00 79.12 652 CYS A O 1
ATOM 4952 N N . THR A 1 653 ? -3.086 12.547 -7.424 1.00 79.94 653 THR A N 1
ATOM 4953 C CA . THR A 1 653 ? -2.710 13.615 -6.483 1.00 79.94 653 THR A CA 1
ATOM 4954 C C . THR A 1 653 ? -3.896 14.427 -5.958 1.00 79.94 653 THR A C 1
ATOM 4956 O O . THR A 1 653 ? -3.786 15.037 -4.898 1.00 79.94 653 THR A O 1
ATOM 4959 N N . ASN A 1 654 ? -5.043 14.417 -6.648 1.00 84.12 654 ASN A N 1
ATOM 4960 C CA . ASN A 1 654 ? -6.255 15.086 -6.169 1.00 84.12 654 ASN A CA 1
ATOM 4961 C C . ASN A 1 654 ? -6.916 14.310 -5.025 1.00 84.12 654 ASN A C 1
ATOM 4963 O O . ASN A 1 654 ? -7.495 14.910 -4.120 1.00 84.12 654 ASN A O 1
ATOM 4967 N N . CYS A 1 655 ? -6.807 12.980 -5.059 1.00 79.06 655 CYS A N 1
ATOM 4968 C CA . CYS A 1 655 ? -7.176 12.122 -3.942 1.00 79.06 655 CYS A CA 1
ATOM 4969 C C . CYS A 1 655 ? -6.086 12.217 -2.862 1.00 79.06 655 CYS A C 1
ATOM 4971 O O . CYS A 1 655 ? -6.347 12.630 -1.735 1.00 79.06 655 CYS A O 1
ATOM 4973 N N . HIS A 1 656 ? -4.840 11.917 -3.223 1.00 78.88 656 HIS A N 1
ATOM 4974 C CA . HIS A 1 656 ? -3.699 11.810 -2.311 1.00 78.88 656 HIS A CA 1
ATOM 4975 C C . HIS A 1 656 ? -3.036 13.171 -2.066 1.00 78.88 656 HIS A C 1
ATOM 4977 O O . HIS A 1 656 ? -1.869 13.381 -2.395 1.00 78.88 656 HIS A O 1
ATOM 4983 N N . SER A 1 657 ? -3.796 14.096 -1.477 1.00 78.56 657 SER A N 1
ATOM 4984 C CA . SER A 1 657 ? -3.432 15.508 -1.328 1.00 78.56 657 SER A CA 1
ATOM 4985 C C . SER A 1 657 ? -3.024 15.904 0.095 1.00 78.56 657 SER A C 1
ATOM 4987 O O . SER A 1 657 ? -3.495 15.346 1.088 1.00 78.56 657 SER A O 1
ATOM 4989 N N . GLN A 1 658 ? -2.224 16.972 0.216 1.00 79.88 658 GLN A N 1
ATOM 4990 C CA . GLN A 1 658 ? -1.930 17.605 1.513 1.00 79.88 658 GLN A CA 1
ATOM 4991 C C . GLN A 1 658 ? -3.210 18.128 2.201 1.0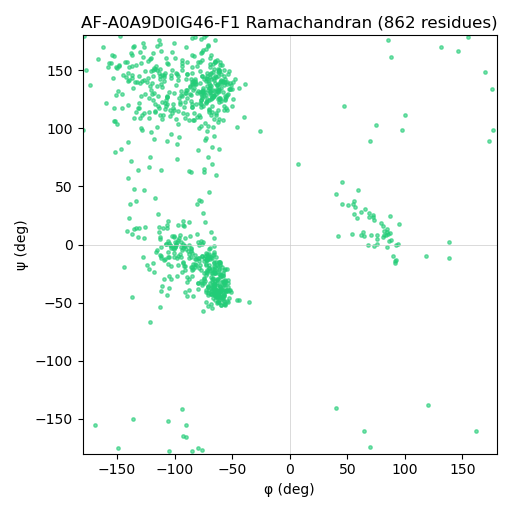0 79.88 658 GLN A C 1
ATOM 4993 O O . GLN A 1 658 ? -3.287 18.185 3.428 1.00 79.88 658 GLN A O 1
ATOM 4998 N N . ALA A 1 659 ? -4.240 18.482 1.428 1.00 84.38 659 ALA A N 1
ATOM 4999 C CA . ALA A 1 659 ? -5.527 18.919 1.956 1.00 84.38 659 ALA A CA 1
ATOM 5000 C C . ALA A 1 659 ? -6.235 17.812 2.758 1.00 84.38 659 ALA A C 1
ATOM 5002 O O . ALA A 1 659 ? -6.746 18.097 3.842 1.00 84.38 659 ALA A O 1
ATOM 5003 N N . GLY A 1 660 ? -6.216 16.563 2.274 1.00 83.31 660 GLY A N 1
ATOM 5004 C CA . GLY A 1 660 ? -6.742 15.401 3.009 1.00 83.31 660 GLY A CA 1
ATOM 5005 C C . GLY A 1 660 ? -6.077 15.239 4.378 1.00 83.31 660 GLY A C 1
ATOM 5006 O O . GLY A 1 660 ? -6.756 15.121 5.403 1.00 83.31 660 GLY A O 1
ATOM 5007 N N . GLN A 1 661 ? -4.749 15.387 4.412 1.00 80.44 661 GLN A N 1
ATOM 5008 C CA . GLN A 1 661 ? -3.950 15.288 5.635 1.00 80.44 661 GLN A CA 1
ATOM 5009 C C . GLN A 1 661 ? -4.340 16.364 6.657 1.00 80.44 661 GLN A C 1
ATOM 5011 O O . GLN A 1 661 ? -4.537 16.075 7.839 1.00 80.44 661 GLN A O 1
ATOM 5016 N N . GLU A 1 662 ? -4.504 17.614 6.218 1.00 83.75 662 GLU A N 1
ATOM 5017 C CA . GLU A 1 662 ? -4.912 18.702 7.114 1.00 83.75 662 GLU A CA 1
ATOM 5018 C C . GLU A 1 662 ? -6.358 18.564 7.606 1.00 83.75 662 GLU A C 1
ATOM 5020 O O . GLU A 1 662 ? -6.641 18.898 8.760 1.00 83.75 662 GLU A O 1
ATOM 5025 N N . LEU A 1 663 ? -7.264 18.020 6.784 1.00 86.31 663 LEU A N 1
ATOM 5026 C CA . LEU A 1 663 ? -8.629 17.705 7.214 1.00 86.31 663 LEU A CA 1
ATOM 5027 C C . LEU A 1 663 ? -8.609 16.659 8.323 1.00 86.31 663 LEU A C 1
ATOM 5029 O O . LEU A 1 663 ? -9.183 16.882 9.385 1.00 86.31 663 LEU A O 1
ATOM 5033 N N . TRP A 1 664 ? -7.878 15.567 8.131 1.00 82.25 664 TRP A N 1
ATOM 5034 C CA . TRP A 1 664 ? -7.751 14.515 9.134 1.00 82.25 664 TRP A CA 1
ATOM 5035 C C . TRP A 1 664 ? -7.125 14.994 10.447 1.00 82.25 664 TRP A C 1
ATOM 5037 O O . TRP A 1 664 ? -7.617 14.692 11.537 1.00 82.25 664 TRP A O 1
ATOM 5047 N N . LYS A 1 665 ? -6.063 15.803 10.365 1.00 80.75 665 LYS A N 1
ATOM 5048 C CA . LYS A 1 665 ? -5.422 16.422 11.536 1.00 80.75 665 LYS A CA 1
ATOM 5049 C C . LYS A 1 665 ? -6.373 17.329 12.326 1.00 80.75 665 LYS A C 1
ATOM 5051 O O . LYS A 1 665 ? -6.111 17.573 13.509 1.00 80.75 665 LYS A O 1
ATOM 5056 N N . ALA A 1 666 ? -7.405 17.871 11.681 1.00 85.56 666 ALA A N 1
ATOM 5057 C CA . ALA A 1 666 ? -8.367 18.814 12.248 1.00 85.56 666 ALA A CA 1
ATOM 5058 C C . ALA A 1 666 ? -9.682 18.156 12.712 1.00 85.56 666 ALA A C 1
ATOM 5060 O O . ALA A 1 666 ? -10.328 18.664 13.627 1.00 85.56 666 ALA A O 1
ATOM 5061 N N . GLU A 1 667 ? -10.057 17.037 12.099 1.00 85.81 667 GLU A N 1
ATOM 5062 C CA . GLU A 1 667 ? -11.322 16.329 12.289 1.00 85.81 667 GLU A CA 1
ATOM 5063 C C . GLU A 1 667 ? -11.507 15.807 13.722 1.00 85.81 667 GLU A C 1
ATOM 5065 O O . GLU A 1 667 ? -10.615 15.171 14.281 1.00 85.81 667 GLU A O 1
ATOM 5070 N N . ASN A 1 668 ? -12.659 16.052 14.348 1.00 85.69 668 ASN A N 1
ATOM 5071 C CA . ASN A 1 668 ? -12.927 15.634 15.732 1.00 85.69 668 ASN A CA 1
ATOM 5072 C C . ASN A 1 668 ? -14.366 15.137 15.916 1.00 85.69 668 ASN A C 1
ATOM 5074 O O . ASN A 1 668 ? -15.118 15.660 16.740 1.00 85.69 668 ASN A O 1
ATOM 5078 N N . VAL A 1 669 ? -14.742 14.127 15.139 1.00 79.31 669 VAL A N 1
ATOM 5079 C CA . VAL A 1 669 ? -16.006 13.403 15.310 1.00 79.31 669 VAL A CA 1
ATOM 5080 C C . VAL A 1 669 ? -15.779 12.018 15.908 1.00 79.31 669 VAL A C 1
ATOM 5082 O O . VAL A 1 669 ? -14.694 11.446 15.830 1.00 79.31 669 VAL A O 1
ATOM 5085 N N . GLU A 1 670 ? -16.822 11.483 16.542 1.00 71.94 670 GLU A N 1
ATOM 5086 C CA . GLU A 1 670 ? -16.826 10.117 17.076 1.00 71.94 670 GLU A CA 1
ATOM 5087 C C . GLU A 1 670 ? -16.929 9.058 15.972 1.00 71.94 670 GLU A C 1
ATOM 5089 O O . GLU A 1 670 ? -16.381 7.969 16.130 1.00 71.94 670 GLU A O 1
ATOM 5094 N N . ASP A 1 671 ? -17.606 9.395 14.873 1.00 70.94 671 ASP A N 1
ATOM 5095 C CA . ASP A 1 671 ? -17.853 8.517 13.737 1.00 70.94 671 ASP A CA 1
ATOM 5096 C C . ASP A 1 671 ? -18.019 9.356 12.463 1.00 70.94 671 ASP A C 1
ATOM 5098 O O . ASP A 1 671 ? -18.940 10.166 12.371 1.00 70.94 671 ASP A O 1
ATOM 5102 N N . LEU A 1 672 ? -17.128 9.173 11.487 1.00 66.94 672 LEU A N 1
ATOM 5103 C CA . LEU A 1 672 ? -17.166 9.912 10.223 1.00 66.94 672 LEU A CA 1
ATOM 5104 C C . LEU A 1 672 ? -18.311 9.494 9.298 1.00 66.94 672 LEU A C 1
ATOM 5106 O O . LEU A 1 672 ? -18.729 10.294 8.466 1.00 66.94 672 LEU A O 1
ATOM 5110 N N . ILE A 1 673 ? -18.812 8.267 9.438 1.00 67.06 673 ILE A N 1
ATOM 5111 C CA . ILE A 1 673 ? -19.894 7.723 8.611 1.00 67.06 673 ILE A CA 1
ATOM 5112 C C . ILE A 1 673 ? -21.246 8.245 9.101 1.00 67.06 673 ILE A C 1
ATOM 5114 O O . ILE A 1 673 ? -22.149 8.469 8.304 1.00 67.06 673 ILE A O 1
ATOM 5118 N N . HIS A 1 674 ? -21.394 8.461 10.409 1.00 73.62 674 HIS A N 1
ATOM 5119 C CA . HIS A 1 674 ? -22.655 8.916 11.002 1.00 73.62 674 HIS A CA 1
ATOM 5120 C C . HIS A 1 674 ? -22.677 10.408 11.373 1.00 73.62 674 HIS A C 1
ATOM 5122 O O . HIS A 1 674 ? -23.700 10.891 11.865 1.00 73.62 674 HIS A O 1
ATOM 5128 N N . ALA A 1 675 ? -21.580 11.142 11.160 1.00 80.19 675 ALA A N 1
ATOM 5129 C CA . ALA A 1 675 ? -21.524 12.580 11.408 1.00 80.19 675 ALA A CA 1
ATOM 5130 C C . ALA A 1 675 ? -22.383 13.357 10.401 1.00 80.19 675 ALA A C 1
ATOM 5132 O O . ALA A 1 675 ? -22.250 13.198 9.190 1.00 80.19 675 ALA A O 1
ATOM 5133 N N . ALA A 1 676 ? -23.222 14.263 10.897 1.00 87.38 676 ALA A N 1
ATOM 5134 C CA . ALA A 1 676 ? -24.063 15.121 10.075 1.00 87.38 676 ALA A CA 1
ATOM 5135 C C . ALA A 1 676 ? -23.391 16.478 9.775 1.00 87.38 676 ALA A C 1
ATOM 5137 O O . ALA A 1 676 ? -22.523 16.939 10.531 1.00 87.38 676 ALA A O 1
ATOM 5138 N N . PRO A 1 677 ? -23.820 17.180 8.706 1.00 90.69 677 PRO A N 1
ATOM 5139 C CA . PRO A 1 677 ? -23.445 18.569 8.474 1.00 90.69 677 PRO A CA 1
ATOM 5140 C C . PRO A 1 677 ? -23.651 19.464 9.706 1.00 90.69 677 PRO A C 1
ATOM 5142 O O . PRO A 1 677 ? -24.756 19.593 10.233 1.00 90.69 677 PRO A O 1
ATOM 5145 N N . GLY A 1 678 ? -22.586 20.149 10.115 1.00 89.19 678 GLY A N 1
ATOM 5146 C CA . GLY A 1 678 ? -22.544 21.092 11.229 1.00 89.19 678 GLY A CA 1
ATOM 5147 C C . GLY A 1 678 ? -22.410 20.466 12.612 1.00 89.19 678 GLY A C 1
ATOM 5148 O O . GLY A 1 678 ? -22.465 21.204 13.602 1.00 89.19 678 GLY A O 1
ATOM 5149 N N . ASP A 1 679 ? -22.214 19.150 12.696 1.00 90.06 679 ASP A N 1
ATOM 5150 C CA . ASP A 1 679 ? -21.852 18.507 13.953 1.00 90.06 679 ASP A CA 1
ATOM 5151 C C . ASP A 1 679 ? -20.529 19.080 14.497 1.00 90.06 679 ASP A C 1
ATOM 5153 O O . ASP A 1 679 ? -19.601 19.366 13.731 1.00 90.06 679 ASP A O 1
ATOM 5157 N N . PRO A 1 680 ? -20.407 19.279 15.824 1.00 87.38 680 PRO A N 1
ATOM 5158 C CA . PRO A 1 680 ? -19.170 19.763 16.421 1.00 87.38 680 PRO A CA 1
ATOM 5159 C C . PRO A 1 680 ? -17.984 18.862 16.066 1.00 87.38 680 PRO A C 1
ATOM 5161 O O . PRO A 1 680 ? -18.033 17.660 16.295 1.00 87.38 680 PRO A O 1
ATOM 5164 N N . GLY A 1 681 ? -16.914 19.465 15.546 1.00 86.69 681 GLY A N 1
ATOM 5165 C CA . GLY A 1 681 ? -15.700 18.747 15.159 1.00 86.69 681 GLY A CA 1
ATOM 5166 C C . GLY A 1 681 ? -15.671 18.267 13.708 1.00 86.69 681 GLY A C 1
ATOM 5167 O O . GLY A 1 681 ? -14.567 18.034 13.233 1.00 86.69 681 GLY A O 1
ATOM 5168 N N . ASN A 1 682 ? -16.816 18.234 13.004 1.00 89.38 682 ASN A N 1
ATOM 5169 C CA . ASN A 1 682 ? -16.913 17.876 11.583 1.00 89.38 682 ASN A CA 1
ATOM 5170 C C . ASN A 1 682 ? -16.369 19.003 10.692 1.00 89.38 682 ASN A C 1
ATOM 5172 O O . ASN A 1 682 ? -17.100 19.918 10.297 1.00 89.38 682 ASN A O 1
ATOM 5176 N N . VAL A 1 683 ? -15.071 18.968 10.388 1.00 92.00 683 VAL A N 1
ATOM 5177 C CA . VAL A 1 683 ? -14.414 20.030 9.600 1.00 92.00 683 VAL A CA 1
ATOM 5178 C C . VAL A 1 683 ? -14.680 19.902 8.104 1.00 92.00 683 VAL A C 1
ATOM 5180 O O . VAL A 1 683 ? -14.560 20.890 7.380 1.00 92.00 683 VAL A O 1
ATOM 5183 N N . ARG A 1 684 ? -15.072 18.710 7.641 1.00 90.38 684 ARG A N 1
ATOM 5184 C CA . ARG A 1 684 ? -15.402 18.423 6.235 1.00 90.38 684 ARG A CA 1
ATOM 5185 C C . ARG A 1 684 ? -16.765 18.976 5.846 1.00 90.38 684 ARG A C 1
ATOM 5187 O O . ARG A 1 684 ? -16.964 19.400 4.709 1.00 90.38 684 ARG A O 1
ATOM 5194 N N . GLN A 1 685 ? -17.703 19.002 6.790 1.00 92.00 685 GLN A N 1
ATOM 5195 C CA . GLN A 1 685 ? -19.059 19.506 6.588 1.00 92.00 685 GLN A CA 1
ATOM 5196 C C . GLN A 1 685 ? -19.470 20.466 7.718 1.00 92.00 685 GLN A C 1
ATOM 5198 O O . GLN A 1 685 ? -20.421 20.189 8.443 1.00 92.00 685 GLN A O 1
ATOM 5203 N N . PRO A 1 686 ? -18.808 21.624 7.884 1.00 92.94 686 PRO A N 1
ATOM 5204 C CA . PRO A 1 686 ? -18.959 22.465 9.076 1.00 92.94 686 PRO A CA 1
ATOM 5205 C C . PRO A 1 686 ? -20.289 23.238 9.173 1.00 92.94 686 PRO A C 1
ATOM 5207 O O . PRO A 1 686 ? -20.572 23.854 10.202 1.00 92.94 686 PRO A O 1
ATOM 5210 N N . ASN A 1 687 ? -21.116 23.265 8.123 1.00 92.06 687 ASN A N 1
ATOM 5211 C CA . ASN A 1 687 ? -22.322 24.095 8.067 1.00 92.06 687 ASN A CA 1
ATOM 5212 C C . ASN A 1 687 ? -23.627 23.280 8.099 1.00 92.06 687 ASN A C 1
ATOM 5214 O O . ASN A 1 687 ? -24.044 22.730 7.082 1.00 92.06 687 ASN A O 1
ATOM 5218 N N . ALA A 1 688 ? -24.345 23.344 9.226 1.00 89.81 688 ALA A N 1
ATOM 5219 C CA . ALA A 1 688 ? -25.654 22.701 9.421 1.00 89.81 688 ALA A CA 1
ATOM 5220 C C . ALA A 1 688 ? -26.780 23.222 8.507 1.00 89.81 688 ALA A C 1
ATOM 5222 O O . ALA A 1 688 ? -27.825 22.589 8.378 1.00 89.81 688 ALA A O 1
ATOM 5223 N N . ASN A 1 689 ? -26.614 24.397 7.889 1.00 89.38 689 ASN A N 1
ATOM 5224 C CA . ASN A 1 689 ? -27.632 24.980 7.006 1.00 89.38 689 ASN A CA 1
ATOM 5225 C C . ASN A 1 689 ? -27.499 24.513 5.550 1.00 89.38 689 ASN A C 1
ATOM 5227 O O . ASN A 1 689 ? -28.277 24.949 4.700 1.00 89.38 689 ASN A O 1
ATOM 5231 N N . SER A 1 690 ? -26.511 23.670 5.250 1.00 85.31 690 SER A N 1
ATOM 5232 C CA . SER A 1 690 ? -26.321 23.061 3.940 1.00 85.31 690 SER A CA 1
ATOM 5233 C C . SER A 1 690 ? -26.401 21.543 4.080 1.00 85.31 690 SER A C 1
ATOM 5235 O O . SER A 1 690 ? -25.663 20.991 4.892 1.00 85.31 690 SER A O 1
ATOM 5237 N N . PRO A 1 691 ? -27.212 20.842 3.266 1.00 80.81 691 PRO A N 1
ATOM 5238 C CA . PRO A 1 691 ? -27.228 19.377 3.262 1.00 80.81 691 PRO A CA 1
ATOM 5239 C C . PRO A 1 691 ? -25.890 18.766 2.811 1.00 80.81 691 PRO A C 1
ATOM 5241 O O . PRO A 1 691 ? -25.699 17.570 2.953 1.00 80.81 691 PRO A O 1
ATOM 5244 N N . TYR A 1 692 ? -24.977 19.586 2.279 1.00 83.62 692 TYR A N 1
ATOM 5245 C CA . TYR A 1 692 ? -23.639 19.193 1.839 1.00 83.62 692 TYR A CA 1
ATOM 5246 C C . TYR A 1 692 ? -22.531 19.827 2.689 1.00 83.62 692 TYR A C 1
ATOM 5248 O O . TYR A 1 692 ? -21.381 19.833 2.274 1.00 83.62 692 TYR A O 1
ATOM 5256 N N . GLY A 1 693 ? -22.848 20.455 3.827 1.00 85.81 693 GLY A N 1
ATOM 5257 C CA . GLY A 1 693 ? -21.822 20.928 4.762 1.00 85.81 693 GLY A CA 1
ATOM 5258 C C . GLY A 1 693 ? -21.191 22.300 4.504 1.00 85.81 693 GLY A C 1
ATOM 5259 O O . GLY A 1 693 ? -20.410 22.744 5.336 1.00 85.81 693 GLY A O 1
ATOM 5260 N N . GLY A 1 694 ? -21.547 23.022 3.435 1.00 92.31 694 GLY A N 1
ATOM 5261 C CA . GLY A 1 694 ? -21.160 24.433 3.232 1.00 92.31 694 GLY A CA 1
ATOM 5262 C C . GLY A 1 694 ? -20.348 24.685 1.961 1.00 92.31 694 GLY A C 1
ATOM 5263 O O . GLY A 1 694 ? -20.692 24.172 0.898 1.00 92.31 694 GLY A O 1
ATOM 5264 N N . THR A 1 695 ? -19.314 25.521 2.064 1.00 94.50 695 THR A N 1
ATOM 5265 C CA . THR A 1 695 ? -18.365 25.875 0.992 1.00 94.50 695 THR A CA 1
ATOM 5266 C C . THR A 1 695 ? -16.936 25.465 1.354 1.00 94.50 695 THR A C 1
ATOM 5268 O O . THR A 1 695 ? -16.636 25.245 2.526 1.00 94.50 695 THR A O 1
ATOM 5271 N N . LEU A 1 696 ? -16.020 25.425 0.376 1.00 95.56 696 LEU A N 1
ATOM 5272 C CA . LEU A 1 696 ? -14.600 25.172 0.658 1.00 95.56 696 LEU A CA 1
ATOM 5273 C C . LEU A 1 696 ? -14.007 26.215 1.627 1.00 95.56 696 LEU A C 1
ATOM 5275 O O . LEU A 1 696 ? -13.177 25.886 2.466 1.00 95.56 696 LEU A O 1
ATOM 5279 N N . VAL A 1 697 ? -14.487 27.463 1.582 1.00 96.56 697 VAL A N 1
ATOM 5280 C CA . VAL A 1 697 ? -14.100 28.515 2.538 1.00 96.56 697 VAL A CA 1
ATOM 5281 C C . VAL A 1 697 ? -14.486 28.136 3.969 1.00 96.56 697 VAL A C 1
ATOM 5283 O O . VAL A 1 697 ? -13.707 28.358 4.895 1.00 96.56 697 VAL A O 1
ATOM 5286 N N . ASP A 1 698 ? -15.675 27.559 4.159 1.00 96.25 698 ASP A N 1
ATOM 5287 C CA . ASP A 1 698 ? -16.131 27.110 5.477 1.00 96.25 698 ASP A CA 1
ATOM 5288 C C . ASP A 1 698 ? -15.244 25.973 6.000 1.00 96.25 698 ASP A C 1
ATOM 5290 O O . ASP A 1 698 ? -14.849 26.004 7.164 1.00 96.25 698 ASP A O 1
ATOM 5294 N N . VAL A 1 699 ? -14.870 25.031 5.126 1.00 95.94 699 VAL A N 1
ATOM 5295 C CA . VAL A 1 699 ? -13.941 23.931 5.436 1.00 95.94 699 VAL A CA 1
ATOM 5296 C C . VAL A 1 699 ? -12.575 24.471 5.868 1.00 95.94 699 VAL A C 1
ATOM 5298 O O . VAL A 1 699 ? -12.103 24.151 6.957 1.00 95.94 699 VAL A O 1
ATOM 5301 N N . VAL A 1 700 ? -11.962 25.368 5.087 1.00 96.25 700 VAL A N 1
ATOM 5302 C CA . VAL A 1 700 ? -10.653 25.967 5.419 1.00 96.25 700 VAL A CA 1
ATOM 5303 C C . VAL A 1 700 ? -10.707 26.744 6.738 1.00 96.25 700 VAL A C 1
ATOM 5305 O O . VAL A 1 700 ? -9.791 26.658 7.555 1.00 96.25 700 VAL A O 1
ATOM 5308 N N . ASN A 1 701 ? -11.796 27.474 6.995 1.00 96.50 701 ASN A N 1
ATOM 5309 C CA . ASN A 1 701 ? -11.991 28.175 8.265 1.00 96.50 701 ASN A CA 1
ATOM 5310 C C . ASN A 1 701 ? -12.140 27.208 9.449 1.00 96.50 701 ASN A C 1
ATOM 5312 O O . ASN A 1 701 ? -11.627 27.499 10.533 1.00 96.50 701 ASN A O 1
ATOM 5316 N N . ALA A 1 702 ? -12.822 26.076 9.258 1.00 95.06 702 ALA A N 1
ATOM 5317 C CA . ALA A 1 702 ? -12.967 25.040 10.274 1.00 95.06 702 ALA A CA 1
ATOM 5318 C C . ALA A 1 702 ? -11.619 24.373 10.586 1.00 95.06 702 ALA A C 1
ATOM 5320 O O . ALA A 1 702 ? -11.247 24.297 11.757 1.00 95.06 702 ALA A O 1
ATOM 5321 N N . VAL A 1 703 ? -10.843 24.010 9.556 1.00 92.75 703 VAL A N 1
ATOM 5322 C CA . VAL A 1 703 ? -9.469 23.494 9.696 1.00 92.75 703 VAL A CA 1
ATOM 5323 C C . VAL A 1 703 ? -8.590 24.494 10.445 1.00 92.75 703 VAL A C 1
ATOM 5325 O O . VAL A 1 703 ? -7.999 24.143 11.463 1.00 92.75 703 VAL A O 1
ATOM 5328 N N . ASN A 1 704 ? -8.567 25.762 10.021 1.00 93.38 704 ASN A N 1
ATOM 5329 C CA . ASN A 1 704 ? -7.794 26.813 10.690 1.00 93.38 704 ASN A CA 1
ATOM 5330 C C . ASN A 1 704 ? -8.180 26.992 12.159 1.00 93.38 704 ASN A C 1
ATOM 5332 O O . ASN A 1 704 ? -7.313 27.142 13.019 1.00 93.38 704 ASN A O 1
ATOM 5336 N N . SER A 1 705 ? -9.477 26.932 12.458 1.00 91.94 705 SER A N 1
ATOM 5337 C CA . SER A 1 705 ? -9.979 27.045 13.828 1.00 91.94 705 SER A CA 1
ATOM 5338 C C . SER A 1 705 ? -9.569 25.851 14.691 1.00 91.94 705 SER A C 1
ATOM 5340 O O . SER A 1 705 ? -9.160 26.046 15.833 1.00 91.94 705 SER A O 1
ATOM 5342 N N . ALA A 1 706 ? -9.650 24.630 14.155 1.00 86.88 706 ALA A N 1
ATOM 5343 C CA . ALA A 1 706 ? -9.294 23.402 14.865 1.00 86.88 706 ALA A CA 1
ATOM 5344 C C . ALA A 1 706 ? -7.778 23.262 15.079 1.00 86.88 706 ALA A C 1
ATOM 5346 O O . ALA A 1 706 ? -7.337 22.796 16.128 1.00 86.88 706 ALA A O 1
ATOM 5347 N N . ARG A 1 707 ? -6.977 23.689 14.098 1.00 83.94 707 ARG A N 1
ATOM 5348 C CA . ARG A 1 707 ? -5.512 23.557 14.090 1.00 83.94 707 ARG A CA 1
ATOM 5349 C C . ARG A 1 707 ? -4.771 24.766 14.658 1.00 83.94 707 ARG A C 1
ATOM 5351 O O . ARG A 1 707 ? -3.580 24.664 14.935 1.00 83.94 707 ARG A O 1
ATOM 5358 N N . GLY A 1 708 ? -5.437 25.911 14.811 1.00 83.88 708 GLY A N 1
ATOM 5359 C CA . GLY A 1 708 ? -4.780 27.175 15.159 1.00 83.88 708 GLY A CA 1
ATOM 5360 C C . GLY A 1 708 ? -3.895 27.727 14.033 1.00 83.88 708 GLY A C 1
ATOM 5361 O O . GLY A 1 708 ? -2.916 28.424 14.301 1.00 83.88 708 GLY A O 1
ATOM 5362 N N . THR A 1 709 ? -4.216 27.399 12.782 1.00 85.50 709 THR A N 1
ATOM 5363 C CA . THR A 1 709 ? -3.472 27.792 11.575 1.00 85.50 709 THR A CA 1
ATOM 5364 C C . THR A 1 709 ? -4.149 28.971 10.868 1.00 85.50 709 THR A C 1
ATOM 5366 O O . THR A 1 709 ? -5.219 29.424 11.266 1.00 85.50 709 THR A O 1
ATOM 5369 N N . ASN A 1 710 ? -3.509 29.514 9.826 1.00 90.38 710 ASN A N 1
ATOM 5370 C CA . ASN A 1 710 ? -4.046 30.614 9.010 1.00 90.38 710 ASN A CA 1
ATOM 5371 C C . ASN A 1 710 ? -3.849 30.337 7.509 1.00 90.38 710 ASN A C 1
ATOM 5373 O O . ASN A 1 710 ? -3.348 31.188 6.774 1.00 90.38 710 ASN A O 1
ATOM 5377 N N . TYR A 1 711 ? -4.194 29.132 7.060 1.00 89.75 711 TYR A N 1
ATOM 5378 C CA . TYR A 1 711 ? -4.141 28.761 5.648 1.00 89.75 711 TYR A CA 1
ATOM 5379 C C . TYR A 1 711 ? -5.111 29.619 4.832 1.00 89.75 711 TYR A C 1
ATOM 5381 O O . TYR A 1 711 ? -6.243 29.867 5.259 1.00 89.75 711 TYR A O 1
ATOM 5389 N N . SER A 1 712 ? -4.674 30.085 3.661 1.00 92.44 712 SER A N 1
ATOM 5390 C CA . SER A 1 712 ? -5.575 30.716 2.700 1.00 92.44 712 SER A CA 1
ATOM 5391 C C . SER A 1 712 ? -6.349 29.651 1.927 1.00 92.44 712 SER A C 1
ATOM 5393 O O . SER A 1 712 ? -5.897 28.520 1.777 1.00 92.44 712 SER A O 1
ATOM 5395 N N . VAL A 1 713 ? -7.501 30.036 1.375 1.00 93.88 713 VAL A N 1
ATOM 5396 C CA . VAL A 1 713 ? -8.261 29.155 0.477 1.00 93.88 713 VAL A CA 1
ATOM 5397 C C . VAL A 1 713 ? -7.422 28.792 -0.748 1.00 93.88 713 VAL A C 1
ATOM 5399 O O . VAL A 1 713 ? -7.370 27.628 -1.099 1.00 93.88 713 VAL A O 1
ATOM 5402 N N . SER A 1 714 ? -6.673 29.746 -1.312 1.00 90.62 714 SER A N 1
ATOM 5403 C CA . SER A 1 714 ? -5.801 29.498 -2.467 1.00 90.62 714 SER A CA 1
ATOM 5404 C C . SER A 1 714 ? -4.705 28.461 -2.203 1.00 90.62 714 SER A C 1
ATOM 5406 O O . SER A 1 714 ? -4.362 27.705 -3.099 1.00 90.62 714 SER A O 1
ATOM 5408 N N . LEU A 1 715 ? -4.157 28.426 -0.984 1.00 86.62 715 LEU A N 1
ATOM 5409 C CA . LEU A 1 715 ? -3.173 27.417 -0.590 1.00 86.62 715 LEU A CA 1
ATOM 5410 C C . LEU A 1 715 ? -3.833 26.040 -0.458 1.00 86.62 715 LEU A C 1
ATOM 5412 O O . LEU A 1 715 ? -3.272 25.027 -0.848 1.00 86.62 715 LEU A O 1
ATOM 5416 N N . PHE A 1 716 ? -5.052 25.995 0.074 1.00 89.50 716 PHE A N 1
ATOM 5417 C CA . PHE A 1 716 ? -5.800 24.746 0.161 1.00 89.50 716 PHE A CA 1
ATOM 5418 C C . PHE A 1 716 ? -6.199 24.218 -1.229 1.00 89.50 716 PHE A C 1
ATOM 5420 O O . PHE A 1 716 ? -6.180 23.016 -1.465 1.00 89.50 716 PHE A O 1
ATOM 5427 N N . GLU A 1 717 ? -6.517 25.115 -2.166 1.00 90.44 717 GLU A N 1
ATOM 5428 C CA . GLU A 1 717 ? -6.770 24.790 -3.574 1.00 90.44 717 GLU A CA 1
ATOM 5429 C C . GLU A 1 717 ? -5.519 24.235 -4.271 1.00 90.44 717 GLU A C 1
ATOM 5431 O O . GLU A 1 717 ? -5.633 23.242 -4.986 1.00 90.44 717 GLU A O 1
ATOM 5436 N N . SER A 1 718 ? -4.328 24.805 -4.030 1.00 85.25 718 SER A N 1
ATOM 5437 C CA . SER A 1 718 ? -3.076 24.264 -4.586 1.00 85.25 718 SER A CA 1
ATOM 5438 C C . SER A 1 718 ? -2.718 22.898 -4.003 1.00 85.25 718 SER A C 1
ATOM 5440 O O . SER A 1 718 ? -2.122 22.080 -4.692 1.00 85.25 718 SER A O 1
ATOM 5442 N N . TRP A 1 719 ? -3.125 22.606 -2.766 1.00 86.31 719 TRP A N 1
ATOM 5443 C CA . TRP A 1 719 ? -3.007 21.258 -2.210 1.00 86.31 719 TRP A CA 1
ATOM 5444 C C . TRP A 1 719 ? -3.973 20.262 -2.848 1.00 86.31 719 TRP A C 1
ATOM 5446 O O . TRP A 1 719 ? -3.600 19.106 -3.007 1.00 86.31 719 TRP A O 1
ATOM 5456 N N . LEU A 1 720 ? -5.194 20.682 -3.200 1.00 88.19 720 LEU A N 1
ATOM 5457 C CA . LEU A 1 720 ? -6.200 19.822 -3.837 1.00 88.19 720 LEU A CA 1
ATOM 5458 C C . LEU A 1 720 ? -5.906 19.528 -5.316 1.00 88.19 720 LEU A C 1
ATOM 5460 O O . LEU A 1 720 ? -6.309 18.478 -5.811 1.00 88.19 720 LEU A O 1
ATOM 5464 N N . ASP A 1 721 ? -5.244 20.434 -6.036 1.00 87.44 721 ASP A N 1
ATOM 5465 C CA . ASP A 1 721 ? -4.847 20.253 -7.441 1.00 87.44 721 ASP A CA 1
ATOM 5466 C C . ASP A 1 721 ? -3.418 20.775 -7.669 1.00 87.44 721 ASP A C 1
ATOM 5468 O O . ASP A 1 721 ? -3.244 21.839 -8.275 1.00 87.44 721 ASP A O 1
ATOM 5472 N N . PRO A 1 722 ? -2.394 20.058 -7.159 1.00 82.19 722 PRO A N 1
ATOM 5473 C CA . PRO A 1 722 ? -0.998 20.463 -7.297 1.00 82.19 722 PRO A CA 1
ATOM 5474 C C . PRO A 1 722 ? -0.583 20.457 -8.769 1.00 82.19 722 PRO A C 1
ATOM 5476 O O . PRO A 1 722 ? -0.808 19.486 -9.500 1.00 82.19 722 PRO A O 1
ATOM 5479 N N . LYS A 1 723 ? 0.015 21.566 -9.212 1.00 80.88 723 LYS A N 1
ATOM 5480 C CA . LYS A 1 723 ? 0.472 21.770 -10.588 1.00 80.88 723 LYS A CA 1
ATOM 5481 C C . LYS A 1 723 ? 1.799 22.505 -10.603 1.00 80.88 723 LYS A C 1
ATOM 5483 O O . LYS A 1 723 ? 1.994 23.478 -9.885 1.00 80.88 723 LYS A O 1
ATOM 5488 N N . THR A 1 724 ? 2.668 22.095 -11.510 1.00 74.75 724 THR A N 1
ATOM 5489 C CA . THR A 1 724 ? 3.904 22.812 -11.829 1.00 74.75 724 THR A CA 1
ATOM 5490 C C . THR A 1 724 ? 3.627 24.043 -12.692 1.00 74.75 724 THR A C 1
ATOM 5492 O O . THR A 1 724 ? 2.598 24.125 -13.367 1.00 74.75 724 THR A O 1
ATOM 5495 N N . ASP A 1 725 ? 4.547 25.016 -12.696 1.00 62.84 725 ASP A N 1
ATOM 5496 C CA . ASP A 1 725 ? 4.454 26.165 -13.605 1.00 62.84 725 ASP A CA 1
ATOM 5497 C C . ASP A 1 725 ? 4.528 25.672 -15.068 1.00 62.84 725 ASP A C 1
ATOM 5499 O O . ASP A 1 725 ? 5.583 25.189 -15.496 1.00 62.84 725 ASP A O 1
ATOM 5503 N N . PRO A 1 726 ? 3.465 25.840 -15.881 1.00 55.25 726 PRO A N 1
ATOM 5504 C CA . PRO A 1 726 ? 3.449 25.367 -17.264 1.00 55.25 726 PRO A CA 1
ATOM 5505 C C . PRO A 1 726 ? 4.457 26.098 -18.169 1.00 55.25 726 PRO A C 1
ATOM 5507 O O . PRO A 1 726 ? 4.752 25.636 -19.272 1.00 55.25 726 PRO A O 1
ATOM 5510 N N . LEU A 1 727 ? 5.000 27.245 -17.741 1.00 54.38 727 LEU A N 1
ATOM 5511 C CA . LEU A 1 727 ? 6.061 27.973 -18.446 1.00 54.38 727 LEU A CA 1
ATOM 5512 C C . LEU A 1 727 ? 7.466 27.589 -17.971 1.00 54.38 727 LEU A C 1
ATOM 5514 O O . LEU A 1 727 ? 8.444 27.914 -18.654 1.00 54.38 727 LEU A O 1
ATOM 5518 N N . ASN A 1 728 ? 7.584 26.928 -16.819 1.00 60.72 728 ASN A N 1
ATOM 5519 C CA . ASN A 1 728 ? 8.853 26.459 -16.290 1.00 60.72 728 ASN A CA 1
ATOM 5520 C C . ASN A 1 728 ? 8.671 25.214 -15.404 1.00 60.72 728 ASN A C 1
ATOM 5522 O O . ASN A 1 728 ? 8.751 25.317 -14.179 1.00 60.72 728 ASN A O 1
ATOM 5526 N N . PRO A 1 729 ? 8.520 24.024 -16.012 1.00 56.75 729 PRO A N 1
ATOM 5527 C CA . PRO A 1 729 ? 8.316 22.768 -15.285 1.00 56.75 729 PRO A CA 1
ATOM 5528 C C . PRO A 1 729 ? 9.528 22.337 -14.435 1.00 56.75 729 PRO A C 1
ATOM 5530 O O . PRO A 1 729 ? 9.474 21.310 -13.772 1.00 56.75 729 PRO A O 1
ATOM 5533 N N . MET A 1 730 ? 10.629 23.101 -14.451 1.00 56.91 730 MET A N 1
ATOM 5534 C CA . MET A 1 730 ? 11.806 22.901 -13.598 1.00 56.91 730 MET A CA 1
ATOM 5535 C C . MET A 1 730 ? 11.862 23.859 -12.397 1.00 56.91 730 MET A C 1
ATOM 5537 O O . MET A 1 730 ? 12.816 23.805 -11.618 1.00 56.91 730 MET A O 1
ATOM 5541 N N . VAL A 1 731 ? 10.913 24.789 -12.263 1.00 57.97 731 VAL A N 1
ATOM 5542 C CA . VAL A 1 731 ? 10.852 25.701 -11.117 1.00 57.97 731 VAL A CA 1
ATOM 5543 C C . VAL A 1 731 ? 9.931 25.118 -10.066 1.00 57.97 731 VAL A C 1
ATOM 5545 O O . VAL A 1 731 ? 8.796 24.757 -10.360 1.00 57.97 731 VAL A O 1
ATOM 5548 N N . LEU A 1 732 ? 10.452 25.063 -8.838 1.00 56.59 732 LEU A N 1
ATOM 5549 C CA . LEU A 1 732 ? 9.690 24.661 -7.669 1.00 56.59 732 LEU A CA 1
ATOM 5550 C C . LEU A 1 732 ? 8.455 25.550 -7.531 1.00 56.59 732 LEU A C 1
ATOM 5552 O O . LEU A 1 732 ? 8.610 26.773 -7.449 1.00 56.59 732 LEU A O 1
ATOM 5556 N N . ASP A 1 733 ? 7.264 24.955 -7.462 1.00 60.91 733 ASP A N 1
ATOM 5557 C CA . ASP A 1 733 ? 6.130 25.653 -6.867 1.00 60.91 733 ASP A CA 1
ATOM 5558 C C . ASP A 1 733 ? 6.434 25.771 -5.360 1.00 60.91 733 ASP A C 1
ATOM 5560 O O . ASP A 1 733 ? 6.516 24.759 -4.659 1.00 60.91 733 ASP A O 1
ATOM 5564 N N . PRO A 1 734 ? 6.687 26.985 -4.834 1.00 58.75 734 PRO A N 1
ATOM 5565 C CA . PRO A 1 734 ? 7.018 27.152 -3.423 1.00 58.75 734 PRO A CA 1
ATOM 5566 C C . PRO A 1 734 ? 5.859 26.761 -2.495 1.00 58.75 734 PRO A C 1
ATOM 5568 O O . PRO A 1 734 ? 6.106 26.490 -1.312 1.00 58.75 734 PRO A O 1
ATOM 5571 N N . ASP A 1 735 ? 4.631 26.719 -3.013 1.00 62.81 735 ASP A N 1
ATOM 5572 C CA . ASP A 1 735 ? 3.406 26.429 -2.272 1.00 62.81 735 ASP A CA 1
ATOM 5573 C C . ASP A 1 735 ? 2.935 24.976 -2.449 1.00 62.81 735 ASP A C 1
ATOM 5575 O O . ASP A 1 735 ? 2.099 24.516 -1.663 1.00 62.81 735 ASP A O 1
ATOM 5579 N N . ASP A 1 736 ? 3.527 24.222 -3.382 1.00 61.34 736 ASP A N 1
ATOM 5580 C CA . ASP A 1 736 ? 3.323 22.779 -3.477 1.00 61.34 736 ASP A CA 1
ATOM 5581 C C . ASP A 1 736 ? 3.925 22.089 -2.243 1.00 61.34 736 ASP A C 1
ATOM 5583 O O . ASP A 1 736 ? 5.048 22.360 -1.797 1.00 61.34 736 ASP A O 1
ATOM 5587 N N . LYS A 1 737 ? 3.093 21.276 -1.599 1.00 63.38 737 LYS A N 1
ATOM 5588 C CA . LYS A 1 737 ? 3.390 20.542 -0.368 1.00 63.38 737 LYS A CA 1
ATOM 5589 C C . LYS A 1 737 ? 2.873 19.114 -0.437 1.00 63.38 737 LYS A C 1
ATOM 5591 O O . LYS A 1 737 ? 2.947 18.432 0.580 1.00 63.38 737 LYS A O 1
ATOM 5596 N N . THR A 1 738 ? 2.397 18.625 -1.584 1.00 59.03 738 THR A N 1
ATOM 5597 C CA . THR A 1 738 ? 1.992 17.211 -1.695 1.00 59.03 738 THR A CA 1
ATOM 5598 C C . THR A 1 738 ? 3.157 16.267 -1.439 1.00 59.03 738 THR A C 1
ATOM 5600 O O . THR A 1 738 ? 2.946 15.148 -0.990 1.00 59.03 738 THR A O 1
ATOM 5603 N N . HIS A 1 739 ? 4.388 16.763 -1.579 1.00 63.34 739 HIS A N 1
ATOM 5604 C CA . HIS A 1 739 ? 5.599 16.037 -1.231 1.00 63.34 739 HIS A CA 1
ATOM 5605 C C . HIS A 1 739 ? 6.080 16.173 0.221 1.00 63.34 739 HIS A C 1
ATOM 5607 O O . HIS A 1 739 ? 7.076 15.547 0.594 1.00 63.34 739 HIS A O 1
ATOM 5613 N N . ALA A 1 740 ? 5.455 17.020 1.047 1.00 64.12 740 ALA A N 1
ATOM 5614 C CA . ALA A 1 740 ? 5.909 17.260 2.420 1.00 64.12 740 ALA A CA 1
ATOM 5615 C C . ALA A 1 740 ? 5.819 15.992 3.282 1.00 64.12 740 ALA A C 1
ATOM 5617 O O . ALA A 1 740 ? 6.638 15.785 4.173 1.00 64.12 740 ALA A O 1
ATOM 5618 N N . ILE A 1 741 ? 4.875 15.110 2.965 1.00 62.44 741 ILE A N 1
ATOM 5619 C CA . ILE A 1 741 ? 4.710 13.815 3.623 1.00 62.44 741 ILE A CA 1
ATOM 5620 C C . ILE A 1 741 ? 5.868 12.840 3.351 1.00 62.44 741 ILE A C 1
ATOM 5622 O O . ILE A 1 741 ? 6.147 11.986 4.184 1.00 62.44 741 ILE A O 1
ATOM 5626 N N . TRP A 1 742 ? 6.592 12.999 2.237 1.00 67.44 742 TRP A N 1
ATOM 5627 C CA . TRP A 1 742 ? 7.798 12.219 1.930 1.00 67.44 742 TRP A CA 1
ATOM 5628 C C . TRP A 1 742 ? 9.079 12.896 2.437 1.00 67.44 742 TRP A C 1
ATOM 5630 O O . TRP A 1 742 ? 10.169 12.365 2.252 1.00 67.44 742 TRP A O 1
ATOM 5640 N N . ALA A 1 743 ? 8.990 14.081 3.056 1.00 72.06 743 ALA A N 1
ATOM 5641 C CA . ALA A 1 743 ? 10.146 14.699 3.701 1.00 72.06 743 ALA A CA 1
ATOM 5642 C C . ALA A 1 743 ? 10.554 13.878 4.932 1.00 72.06 743 ALA A C 1
ATOM 5644 O O . ALA A 1 743 ? 9.655 13.361 5.592 1.00 72.06 743 ALA A O 1
ATOM 5645 N N . PRO A 1 744 ? 11.849 13.797 5.293 1.00 74.12 744 PRO A N 1
ATOM 5646 C CA . PRO A 1 744 ? 12.303 13.006 6.435 1.00 74.12 744 PRO A CA 1
ATOM 5647 C C . PRO A 1 744 ? 11.490 13.278 7.703 1.00 74.12 744 PRO A C 1
ATOM 5649 O O . PRO A 1 744 ? 11.163 14.430 7.992 1.00 74.12 744 PRO A O 1
ATOM 5652 N N . ASN A 1 745 ? 11.184 12.224 8.465 1.00 76.31 745 ASN A N 1
ATOM 5653 C CA . ASN A 1 745 ? 10.424 12.335 9.712 1.00 76.31 745 ASN A CA 1
ATOM 5654 C C . ASN A 1 745 ? 11.030 13.421 10.631 1.00 76.31 745 ASN A C 1
ATOM 5656 O O . ASN A 1 745 ? 12.173 13.251 11.071 1.00 76.31 745 ASN A O 1
ATOM 5660 N N . PRO A 1 746 ? 10.280 14.485 10.991 1.00 77.75 746 PRO A N 1
ATOM 5661 C CA . PRO A 1 746 ? 10.798 15.543 11.868 1.00 77.75 746 PRO A CA 1
ATOM 5662 C C . PRO A 1 746 ? 11.133 15.037 13.285 1.00 77.75 746 PR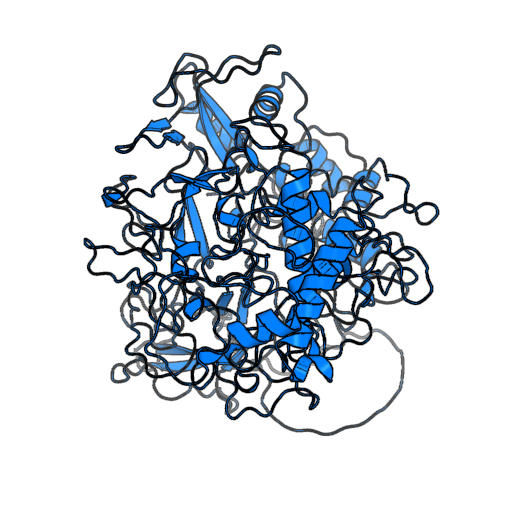O A C 1
ATOM 5664 O O . PRO A 1 746 ? 11.877 15.671 14.035 1.00 77.75 746 PRO A O 1
ATOM 5667 N N . GLY A 1 747 ? 10.647 13.840 13.629 1.00 78.56 747 GLY A N 1
ATOM 5668 C CA . GLY A 1 747 ? 11.027 13.095 14.819 1.00 78.56 747 GLY A CA 1
ATOM 5669 C C . GLY A 1 747 ? 10.187 13.444 16.043 1.00 78.56 747 GLY A C 1
ATOM 5670 O O . GLY A 1 747 ? 9.544 14.486 16.134 1.00 78.56 747 GLY A O 1
ATOM 5671 N N . LEU A 1 748 ? 10.203 12.552 17.036 1.00 79.50 748 LEU A N 1
ATOM 5672 C CA . LEU A 1 748 ? 9.380 12.689 18.243 1.00 79.50 748 LEU A CA 1
ATOM 5673 C C . LEU A 1 748 ? 9.647 13.998 19.008 1.00 79.50 748 LEU A C 1
ATOM 5675 O O . LEU A 1 748 ? 8.743 14.541 19.637 1.00 79.50 748 LEU A O 1
ATOM 5679 N N . CYS A 1 749 ? 10.878 14.509 18.960 1.00 83.38 749 CYS A N 1
ATOM 5680 C CA . CYS A 1 749 ? 11.248 15.736 19.654 1.00 83.38 749 CYS A CA 1
ATOM 5681 C C . CYS A 1 749 ? 10.592 16.993 19.078 1.00 83.38 749 CYS A C 1
ATOM 5683 O O . CYS A 1 749 ? 10.178 17.847 19.864 1.00 83.38 749 CYS A O 1
ATOM 5685 N N . ASP A 1 750 ? 10.477 17.103 17.751 1.00 86.50 750 ASP A N 1
ATOM 5686 C CA . ASP A 1 750 ? 9.763 18.217 17.121 1.00 86.50 750 ASP A CA 1
ATOM 5687 C C . ASP A 1 750 ? 8.284 18.187 17.525 1.00 86.50 750 ASP A C 1
ATOM 5689 O O . ASP A 1 750 ? 7.765 19.147 18.106 1.00 86.50 750 ASP A O 1
ATOM 5693 N N . HIS A 1 751 ? 7.663 17.013 17.379 1.00 85.50 751 HIS A N 1
ATOM 5694 C CA . HIS A 1 751 ? 6.270 16.794 17.751 1.00 85.50 751 HIS A CA 1
ATOM 5695 C C . HIS A 1 751 ? 5.976 17.135 19.214 1.00 85.50 751 HIS A C 1
ATOM 5697 O O . HIS A 1 751 ? 5.059 17.902 19.506 1.00 85.50 751 HIS A O 1
ATOM 5703 N N . VAL A 1 752 ? 6.754 16.595 20.160 1.00 84.81 752 VAL A N 1
ATOM 5704 C CA . VAL A 1 752 ? 6.546 16.845 21.597 1.00 84.81 752 VAL A CA 1
ATOM 5705 C C . VAL A 1 752 ? 6.789 18.314 21.937 1.00 84.81 752 VAL A C 1
ATOM 5707 O O . VAL A 1 752 ? 6.017 18.896 22.701 1.00 84.81 752 VAL A O 1
ATOM 5710 N N . SER A 1 753 ? 7.819 18.939 21.359 1.00 85.12 753 SER A N 1
ATOM 5711 C CA . SER A 1 753 ? 8.090 20.368 21.549 1.00 85.12 753 SER A CA 1
ATOM 5712 C C . SER A 1 753 ? 6.897 21.222 21.126 1.00 85.12 753 SER A C 1
ATOM 5714 O O . SER A 1 753 ? 6.471 22.114 21.871 1.00 85.12 753 SER A O 1
ATOM 5716 N N . GLY A 1 754 ? 6.320 20.929 19.960 1.00 85.06 754 GLY A N 1
ATOM 5717 C CA . GLY A 1 754 ? 5.186 21.689 19.464 1.00 85.06 754 GLY A CA 1
ATOM 5718 C C . GLY A 1 754 ? 3.859 21.354 20.131 1.00 85.06 754 GLY A C 1
ATOM 5719 O O . GLY A 1 754 ? 3.069 22.264 20.385 1.00 85.06 754 GLY A O 1
ATOM 5720 N N . TYR A 1 755 ? 3.655 20.109 20.560 1.00 84.69 755 TYR A N 1
ATOM 5721 C CA . TYR A 1 755 ? 2.532 19.738 21.421 1.00 84.69 755 TYR A CA 1
ATOM 5722 C C . TYR A 1 755 ? 2.551 20.503 22.755 1.00 84.69 755 TYR A C 1
ATOM 5724 O O . TYR A 1 755 ? 1.512 20.950 23.239 1.00 84.69 755 TYR A O 1
ATOM 5732 N N . LEU A 1 756 ? 3.738 20.728 23.327 1.00 85.38 756 LEU A N 1
ATOM 5733 C CA . LEU A 1 756 ? 3.916 21.540 24.536 1.00 85.38 756 LEU A CA 1
ATOM 5734 C C . LEU A 1 756 ? 3.887 23.058 24.271 1.00 85.38 756 LEU A C 1
ATOM 5736 O O . LEU A 1 756 ? 4.008 23.844 25.214 1.00 85.38 756 LEU A O 1
ATOM 5740 N N . GLY A 1 757 ? 3.727 23.489 23.016 1.00 86.12 757 GLY A N 1
ATOM 5741 C CA . GLY A 1 757 ? 3.681 24.899 22.624 1.00 86.12 757 GLY A CA 1
ATOM 5742 C C . GLY A 1 757 ? 5.018 25.634 22.762 1.00 86.12 757 GLY A C 1
ATOM 5743 O O . GLY A 1 757 ? 5.030 26.855 22.928 1.00 86.12 757 GLY A O 1
ATOM 5744 N N . ILE A 1 758 ? 6.140 24.907 22.739 1.00 86.69 758 ILE A N 1
ATOM 5745 C CA . ILE A 1 758 ? 7.493 25.469 22.878 1.00 86.69 758 ILE A CA 1
ATOM 5746 C C . ILE A 1 758 ? 8.000 25.968 21.521 1.00 86.69 758 ILE A C 1
ATOM 5748 O O . ILE A 1 758 ? 8.523 27.081 21.422 1.00 86.69 758 ILE A O 1
ATOM 5752 N N . THR A 1 759 ? 7.796 25.174 20.471 1.00 83.62 759 THR A N 1
ATOM 5753 C CA . THR A 1 759 ? 8.059 25.532 19.070 1.00 83.62 759 THR A CA 1
ATOM 5754 C C . THR A 1 759 ? 6.816 25.272 18.218 1.00 83.62 759 THR A C 1
ATOM 5756 O O . THR A 1 759 ? 5.918 24.563 18.652 1.00 83.62 759 THR A O 1
ATOM 5759 N N . PRO A 1 760 ? 6.689 25.848 17.016 1.00 80.06 760 PRO A N 1
ATOM 5760 C CA . PRO A 1 760 ? 5.715 25.352 16.045 1.00 80.06 760 PRO A CA 1
ATOM 5761 C C . PRO A 1 760 ? 6.019 23.886 15.689 1.00 80.06 760 PRO A C 1
ATOM 5763 O O . PRO A 1 760 ? 7.192 23.550 15.561 1.00 80.06 760 PRO A O 1
ATOM 5766 N N . VAL A 1 761 ? 4.984 23.049 15.547 1.00 76.94 761 VAL A N 1
ATOM 5767 C CA . VAL A 1 761 ? 5.111 21.670 15.028 1.00 76.94 761 VAL A CA 1
ATOM 5768 C C . VAL A 1 761 ? 5.435 21.736 13.535 1.00 76.94 761 VAL A C 1
ATOM 5770 O O . VAL A 1 761 ? 4.782 22.501 12.815 1.00 76.94 761 VAL A O 1
ATOM 5773 N N . ASP A 1 762 ? 6.396 20.941 13.068 1.00 78.00 762 ASP A N 1
ATOM 5774 C CA . ASP A 1 762 ? 6.680 20.792 11.643 1.00 78.00 762 ASP A CA 1
ATOM 5775 C C . ASP A 1 762 ? 5.441 20.231 10.906 1.00 78.00 762 ASP A C 1
ATOM 5777 O O . ASP A 1 762 ? 4.910 19.181 11.286 1.00 78.00 762 ASP A O 1
ATOM 5781 N N . PRO A 1 763 ? 4.939 20.903 9.851 1.00 71.44 763 PRO A N 1
ATOM 5782 C CA . PRO A 1 763 ? 3.799 20.422 9.071 1.00 71.44 763 PRO A CA 1
ATOM 5783 C C . PRO A 1 763 ? 3.973 19.024 8.453 1.00 71.44 763 PRO A C 1
ATOM 5785 O O . PRO A 1 763 ? 2.961 18.387 8.153 1.00 71.44 763 PRO A O 1
ATOM 5788 N N . ALA A 1 764 ? 5.213 18.548 8.277 1.00 73.88 764 ALA A N 1
ATOM 5789 C CA . ALA A 1 764 ? 5.538 17.224 7.737 1.00 73.88 764 ALA A CA 1
ATOM 5790 C C . ALA A 1 764 ? 5.230 16.064 8.702 1.00 73.88 764 ALA A C 1
ATOM 5792 O O . ALA A 1 764 ? 5.294 14.896 8.302 1.00 73.88 764 ALA A O 1
ATOM 5793 N N . HIS A 1 765 ? 4.875 16.357 9.959 1.00 76.31 765 HIS A N 1
ATOM 5794 C CA . HIS A 1 765 ? 4.274 15.359 10.837 1.00 76.31 765 HIS A CA 1
ATOM 5795 C C . HIS A 1 765 ? 2.939 14.867 10.270 1.00 76.31 765 HIS A C 1
ATOM 5797 O O . HIS A 1 765 ? 2.080 15.659 9.872 1.00 76.31 765 HIS A O 1
ATOM 5803 N N . ASP A 1 766 ? 2.762 13.550 10.269 1.00 75.56 766 ASP A N 1
ATOM 5804 C CA . ASP A 1 766 ? 1.516 12.889 9.891 1.00 75.56 766 ASP A CA 1
ATOM 5805 C C . ASP A 1 766 ? 0.464 12.966 11.017 1.00 75.56 766 ASP A C 1
ATOM 5807 O O . ASP A 1 766 ? 0.672 13.566 12.080 1.00 75.56 766 ASP A O 1
ATOM 5811 N N . GLY A 1 767 ? -0.736 12.446 10.749 1.00 76.12 767 GLY A N 1
ATOM 5812 C CA . GLY A 1 767 ? -1.828 12.431 11.717 1.00 76.12 767 GLY A CA 1
ATOM 5813 C C . GLY A 1 767 ? -1.503 11.620 12.979 1.00 76.12 767 GLY A C 1
ATOM 5814 O O . GLY A 1 767 ? -0.859 10.575 12.930 1.00 76.12 767 GLY A O 1
ATOM 5815 N N . ASN A 1 768 ? -2.006 12.078 14.131 1.00 79.69 768 ASN A N 1
ATOM 5816 C CA . ASN A 1 768 ? -1.837 11.365 15.400 1.00 79.69 768 ASN A CA 1
ATOM 5817 C C . ASN A 1 768 ? -2.672 10.074 15.448 1.00 79.69 768 ASN A C 1
ATOM 5819 O O . ASN A 1 768 ? -3.886 10.129 15.231 1.00 79.69 768 ASN A O 1
ATOM 5823 N N . VAL A 1 769 ? -2.065 8.959 15.867 1.00 75.62 769 VAL A N 1
ATOM 5824 C CA . VAL A 1 769 ? -2.685 7.613 15.857 1.00 75.62 769 VAL A CA 1
ATOM 5825 C C . VAL A 1 769 ? -3.043 7.052 17.219 1.00 75.62 769 VAL A C 1
ATOM 5827 O O . VAL A 1 769 ? -3.998 6.291 17.345 1.00 75.62 769 VAL A O 1
ATOM 5830 N N . ALA A 1 770 ? -2.299 7.441 18.247 1.00 78.00 770 ALA A N 1
ATOM 5831 C CA . ALA A 1 770 ? -2.559 7.024 19.611 1.00 78.00 770 ALA A CA 1
ATOM 5832 C C . ALA A 1 770 ? -2.148 8.110 20.597 1.00 78.00 770 ALA A C 1
ATOM 5834 O O . ALA A 1 770 ? -1.269 8.923 20.325 1.00 78.00 770 ALA A O 1
ATOM 5835 N N . THR A 1 771 ? -2.792 8.121 21.752 1.00 85.06 771 THR A N 1
ATOM 5836 C CA . THR A 1 771 ? -2.390 8.884 22.924 1.00 85.06 771 THR A CA 1
ATOM 5837 C C . THR A 1 771 ? -1.620 7.951 23.837 1.00 85.06 771 THR A C 1
ATOM 5839 O O . THR A 1 771 ? -2.170 6.986 24.367 1.00 85.06 771 THR A O 1
ATOM 5842 N N . VAL A 1 772 ? -0.339 8.245 24.026 1.00 86.75 772 VAL A N 1
ATOM 5843 C CA . VAL A 1 772 ? 0.565 7.460 24.866 1.00 86.75 772 VAL A CA 1
ATOM 5844 C C . VAL A 1 772 ? 0.888 8.195 26.151 1.00 86.75 772 VAL A C 1
ATOM 5846 O O . VAL A 1 772 ? 0.748 9.419 26.260 1.00 86.75 772 VAL A O 1
ATOM 5849 N N . ARG A 1 773 ? 1.358 7.443 27.138 1.00 89.94 773 ARG A N 1
ATOM 5850 C CA . ARG A 1 773 ? 1.857 8.010 28.382 1.00 89.94 773 ARG A CA 1
ATOM 5851 C C . ARG A 1 773 ? 3.356 8.282 28.303 1.00 89.94 773 ARG A C 1
ATOM 5853 O O . ARG A 1 773 ? 4.154 7.390 28.022 1.00 89.94 773 ARG A O 1
ATOM 5860 N N . VAL A 1 774 ? 3.748 9.494 28.682 1.00 89.88 774 VAL A N 1
ATOM 5861 C CA . VAL A 1 774 ? 5.148 9.837 28.977 1.00 89.88 774 VAL A CA 1
ATOM 5862 C C . VAL A 1 774 ? 5.282 10.341 30.411 1.00 89.88 774 VAL A C 1
ATOM 5864 O O . VAL A 1 774 ? 4.308 10.774 31.028 1.00 89.88 774 VAL A O 1
ATOM 5867 N N . SER A 1 775 ? 6.485 10.300 30.969 1.00 91.06 775 SER A N 1
ATOM 5868 C CA . SER A 1 775 ? 6.806 10.849 32.290 1.00 91.06 775 SER A CA 1
ATOM 5869 C C . SER A 1 775 ? 7.865 11.929 32.169 1.00 91.06 775 SER A C 1
ATOM 5871 O O . SER A 1 775 ? 8.832 11.748 31.453 1.00 91.06 775 SER A O 1
ATOM 5873 N N . THR A 1 776 ? 7.728 13.029 32.901 1.00 90.38 776 THR A N 1
ATOM 5874 C CA . THR A 1 776 ? 8.753 14.081 33.053 1.00 90.38 776 THR A CA 1
ATOM 5875 C C . THR A 1 776 ? 9.426 14.031 34.427 1.00 90.38 776 THR A C 1
ATOM 5877 O O . THR A 1 776 ? 10.248 14.878 34.767 1.00 90.38 776 THR A O 1
ATOM 5880 N N . SER A 1 777 ? 9.068 13.041 35.251 1.00 86.56 777 SER A N 1
ATOM 5881 C CA . SER A 1 777 ? 9.515 12.913 36.646 1.00 86.56 777 SER A CA 1
ATOM 5882 C C . SER A 1 777 ? 10.432 11.710 36.904 1.00 86.56 777 SER A C 1
ATOM 5884 O O . SER A 1 777 ? 10.824 11.475 38.048 1.00 86.56 777 SER A O 1
ATOM 5886 N N . GLY A 1 778 ? 10.797 10.975 35.849 1.00 84.69 778 GLY A N 1
ATOM 5887 C CA . GLY A 1 778 ? 11.634 9.773 35.889 1.00 84.69 778 GLY A CA 1
ATOM 5888 C C . GLY A 1 778 ? 11.035 8.607 35.098 1.00 84.69 778 GLY A C 1
ATOM 5889 O O . GLY A 1 778 ? 9.876 8.672 34.681 1.00 84.69 778 GLY A O 1
ATOM 5890 N N . SER A 1 779 ? 11.820 7.539 34.911 1.00 80.38 779 SER A N 1
ATOM 5891 C CA . SER A 1 779 ? 11.379 6.328 34.204 1.00 80.38 779 SER A CA 1
ATOM 5892 C C . SER A 1 779 ? 10.111 5.733 34.829 1.00 80.38 779 SER A C 1
ATOM 5894 O O . SER A 1 779 ? 9.938 5.698 36.050 1.00 80.38 779 SER A O 1
ATOM 5896 N N . CYS A 1 780 ? 9.217 5.271 33.961 1.00 86.56 780 CYS A N 1
ATOM 5897 C CA . CYS A 1 780 ? 7.898 4.735 34.278 1.00 86.56 780 CYS A CA 1
ATOM 5898 C C . CYS A 1 780 ? 7.719 3.341 33.658 1.00 86.56 780 CYS A C 1
ATOM 5900 O O . CYS A 1 780 ? 6.705 3.065 33.028 1.00 86.56 780 CYS A O 1
ATOM 5902 N N . GLY A 1 781 ? 8.730 2.484 33.830 1.00 83.38 781 GLY A N 1
ATOM 5903 C CA . GLY A 1 781 ? 8.735 1.093 33.359 1.00 83.38 781 GLY A CA 1
ATOM 5904 C C . GLY A 1 781 ? 9.337 0.888 31.964 1.00 83.38 781 GLY A C 1
ATOM 5905 O O . GLY A 1 781 ? 9.677 -0.242 31.623 1.00 83.38 781 GLY A O 1
ATOM 5906 N N . GLY A 1 782 ? 9.543 1.973 31.209 1.00 76.50 782 GLY A N 1
ATOM 5907 C CA . GLY A 1 782 ? 10.251 1.964 29.930 1.00 76.50 782 GLY A CA 1
ATOM 5908 C C . GLY A 1 782 ? 11.759 2.201 30.020 1.00 76.50 782 GLY A C 1
ATOM 5909 O O . GLY A 1 782 ? 12.333 2.097 31.113 1.00 76.50 782 GLY A O 1
ATOM 5910 N N . PRO A 1 783 ? 12.413 2.507 28.877 1.00 76.06 783 PRO A N 1
ATOM 5911 C CA . PRO A 1 783 ? 13.857 2.685 28.788 1.00 76.06 783 PRO A CA 1
ATOM 5912 C C . PRO A 1 783 ? 14.413 3.591 29.898 1.00 76.06 783 PRO A C 1
ATOM 5914 O O . PRO A 1 783 ? 13.755 4.553 30.311 1.00 76.06 783 PRO A O 1
ATOM 5917 N N . PRO A 1 784 ? 15.609 3.282 30.431 1.00 73.88 784 PRO A N 1
ATOM 5918 C CA . PRO A 1 784 ? 16.155 3.999 31.582 1.00 73.88 784 PRO A CA 1
ATOM 5919 C C . PRO A 1 784 ? 16.517 5.452 31.246 1.00 73.88 784 PRO A C 1
ATOM 5921 O O . PRO A 1 784 ? 16.437 6.326 32.116 1.00 73.88 784 PRO A O 1
ATOM 5924 N N . ASP A 1 785 ? 16.882 5.706 29.992 1.00 82.94 785 ASP A N 1
ATOM 5925 C CA . ASP A 1 785 ? 17.331 7.007 29.523 1.00 82.94 785 ASP A CA 1
ATOM 5926 C C . ASP A 1 785 ? 16.148 7.881 29.103 1.00 82.94 785 ASP A C 1
ATOM 5928 O O . ASP A 1 785 ? 15.208 7.432 28.445 1.00 82.94 785 ASP A O 1
ATOM 5932 N N . ALA A 1 786 ? 16.201 9.147 29.512 1.00 84.88 786 ALA A N 1
ATOM 5933 C CA . ALA A 1 786 ? 15.232 10.136 29.075 1.00 84.88 786 ALA A CA 1
ATOM 5934 C C . ALA A 1 786 ? 15.494 10.510 27.616 1.00 84.88 786 ALA A C 1
ATOM 5936 O O . ALA A 1 786 ? 16.644 10.687 27.205 1.00 84.88 786 ALA A O 1
ATOM 5937 N N . VAL A 1 787 ? 14.425 10.739 26.866 1.00 85.56 787 VAL A N 1
ATOM 5938 C CA . VAL A 1 787 ? 14.488 11.469 25.607 1.00 85.56 787 VAL A CA 1
ATOM 5939 C C . VAL A 1 787 ? 14.769 12.932 25.942 1.00 85.56 787 VAL A C 1
ATOM 5941 O O . VAL A 1 787 ? 13.961 13.598 26.594 1.00 85.56 787 VAL A O 1
ATOM 5944 N N . SER A 1 788 ? 15.934 13.421 25.514 1.00 88.19 788 SER A N 1
ATOM 5945 C CA . SER A 1 788 ? 16.340 14.815 25.691 1.00 88.19 788 SER A CA 1
ATOM 5946 C C . SER A 1 788 ? 16.336 15.536 24.352 1.00 88.19 788 SER A C 1
ATOM 5948 O O . SER A 1 788 ? 17.162 15.268 23.481 1.00 88.19 788 SER A O 1
ATOM 5950 N N . CYS A 1 789 ? 15.395 16.464 24.194 1.00 85.38 789 CYS A N 1
ATOM 5951 C CA . CYS A 1 789 ? 15.203 17.208 22.948 1.00 85.38 789 CYS A CA 1
ATOM 5952 C C . CYS A 1 789 ? 15.936 18.559 22.924 1.00 85.38 789 CYS A C 1
ATOM 5954 O O . CYS A 1 789 ? 16.022 19.208 21.884 1.00 85.38 789 CYS A O 1
ATOM 5956 N N . GLY A 1 790 ? 16.473 19.011 24.064 1.00 85.00 790 GLY A N 1
ATOM 5957 C CA . GLY A 1 790 ? 17.042 20.353 24.192 1.00 85.00 790 GLY A CA 1
ATOM 5958 C C . GLY A 1 790 ? 15.990 21.461 24.024 1.00 85.00 790 GLY A C 1
ATOM 5959 O O . GLY A 1 790 ? 14.798 21.249 24.219 1.00 85.00 790 GLY A O 1
ATOM 5960 N N . GLY A 1 791 ? 16.422 22.693 23.731 1.00 82.00 791 GLY A N 1
ATOM 5961 C CA . GLY A 1 791 ? 15.510 23.784 23.337 1.00 82.00 791 GLY A CA 1
ATOM 5962 C C . GLY A 1 791 ? 14.497 24.270 24.390 1.00 82.00 791 GLY A C 1
ATOM 5963 O O . GLY A 1 791 ? 13.653 25.099 24.071 1.00 82.00 791 GLY A O 1
ATOM 5964 N N . GLY A 1 792 ? 14.580 23.801 25.640 1.00 82.50 792 GLY A N 1
ATOM 5965 C CA . GLY A 1 792 ? 13.596 24.097 26.690 1.00 82.50 792 GLY A CA 1
ATOM 5966 C C . GLY A 1 792 ? 12.469 23.065 26.802 1.00 82.50 792 GLY A C 1
ATOM 5967 O O . GLY A 1 792 ? 11.630 23.196 27.693 1.00 82.50 792 GLY A O 1
ATOM 5968 N N . VAL A 1 793 ? 12.479 22.030 25.958 1.00 84.69 793 VAL A N 1
ATOM 5969 C CA . VAL A 1 793 ? 11.631 20.844 26.103 1.00 84.69 793 VAL A CA 1
ATOM 5970 C C . VAL A 1 793 ? 12.090 20.071 27.344 1.00 84.69 793 VAL A C 1
ATOM 5972 O O . VAL A 1 793 ? 13.285 19.785 27.459 1.00 84.69 793 VAL A O 1
ATOM 5975 N N . PRO A 1 794 ? 11.197 19.762 28.303 1.00 86.94 794 PRO A N 1
ATOM 5976 C CA . PRO A 1 794 ? 11.548 18.920 29.440 1.00 86.94 794 PRO A CA 1
ATOM 5977 C C . PRO A 1 794 ? 11.980 17.535 28.967 1.00 86.94 794 PRO A C 1
ATOM 5979 O O . PRO A 1 794 ? 11.319 16.955 28.109 1.00 86.94 794 PRO A O 1
ATOM 5982 N N . ASP A 1 795 ? 13.035 16.993 29.571 1.00 90.00 795 ASP A N 1
ATOM 5983 C CA . ASP A 1 795 ? 13.382 15.587 29.381 1.00 90.00 795 ASP A CA 1
ATOM 5984 C C . ASP A 1 795 ? 12.184 14.707 29.776 1.00 90.00 795 ASP A C 1
ATOM 5986 O O . ASP A 1 795 ? 11.524 14.952 30.798 1.00 90.00 795 ASP A O 1
ATOM 5990 N N . PHE A 1 796 ? 11.899 13.685 28.971 1.00 88.94 796 PHE A N 1
ATOM 5991 C CA . PHE A 1 796 ? 10.782 12.779 29.216 1.00 88.94 796 PHE A CA 1
ATOM 5992 C C . PHE A 1 796 ? 11.149 11.316 28.976 1.00 88.94 796 PHE A C 1
ATOM 5994 O O . PHE A 1 796 ? 12.024 10.989 28.186 1.00 88.94 796 PHE A O 1
ATOM 6001 N N . TRP A 1 797 ? 10.451 10.420 29.661 1.00 89.69 797 TRP A N 1
ATOM 6002 C CA . TRP A 1 797 ? 10.572 8.975 29.531 1.00 89.69 797 TRP A CA 1
ATOM 6003 C C . TRP A 1 797 ? 9.305 8.424 28.896 1.00 89.69 797 TRP A C 1
ATOM 6005 O O . TRP A 1 797 ? 8.201 8.788 29.305 1.00 89.69 797 TRP A O 1
ATOM 6015 N N . LEU A 1 798 ? 9.464 7.521 27.933 1.00 87.31 798 LEU A N 1
ATOM 6016 C CA . LEU A 1 798 ? 8.354 6.717 27.437 1.00 87.31 798 LEU A CA 1
ATOM 6017 C C . LEU A 1 798 ? 7.914 5.760 28.551 1.00 87.31 798 LEU A C 1
ATOM 6019 O O . LEU A 1 798 ? 8.747 5.065 29.141 1.00 87.31 798 LEU A O 1
ATOM 6023 N N . CYS A 1 799 ? 6.623 5.766 28.880 1.00 87.94 799 CYS A N 1
ATOM 6024 C CA . CYS A 1 799 ? 6.067 4.839 29.862 1.00 87.94 799 CYS A CA 1
ATOM 6025 C C . CYS A 1 799 ? 5.622 3.562 29.184 1.00 87.94 799 CYS A C 1
ATOM 6027 O O . CYS A 1 799 ? 5.184 3.596 28.038 1.00 87.94 799 CYS A O 1
ATOM 6029 N N . GLY A 1 800 ? 5.748 2.452 29.896 1.00 86.88 800 GLY A N 1
ATOM 6030 C CA . GLY A 1 800 ? 5.484 1.145 29.331 1.00 86.88 800 GLY A CA 1
ATOM 6031 C C . GLY A 1 800 ? 6.097 0.033 30.160 1.00 86.88 800 GLY A C 1
ATOM 6032 O O . GLY A 1 800 ? 6.463 0.225 31.323 1.00 86.88 800 GLY A O 1
ATOM 6033 N N . SER A 1 801 ? 6.268 -1.121 29.536 1.00 81.81 801 SER A N 1
ATOM 6034 C CA . SER A 1 801 ? 6.895 -2.288 30.144 1.00 81.81 801 SER A CA 1
ATOM 6035 C C . SER A 1 801 ? 7.760 -3.031 29.145 1.00 81.81 801 SER A C 1
ATOM 6037 O O . SER A 1 801 ? 7.400 -3.150 27.977 1.00 81.81 801 SER A O 1
ATOM 6039 N N . PHE A 1 802 ? 8.871 -3.565 29.642 1.00 77.94 802 PHE A N 1
ATOM 6040 C CA . PHE A 1 802 ? 9.601 -4.621 28.959 1.00 77.94 802 PHE A CA 1
ATOM 6041 C C . PHE A 1 802 ? 8.961 -5.970 29.264 1.00 77.94 802 PHE A C 1
ATOM 6043 O O . PHE A 1 802 ? 8.558 -6.218 30.408 1.00 77.94 802 PHE A O 1
ATOM 6050 N N . ASP A 1 803 ? 8.896 -6.838 28.271 1.00 66.00 803 ASP A N 1
ATOM 6051 C CA . ASP A 1 803 ? 8.431 -8.205 28.442 1.00 66.00 803 ASP A CA 1
ATOM 6052 C C . ASP A 1 803 ? 9.568 -9.199 28.726 1.00 66.00 803 ASP A C 1
ATOM 6054 O O . ASP A 1 803 ? 10.646 -8.831 29.202 1.00 66.00 803 ASP A O 1
ATOM 6058 N N . GLY A 1 804 ? 9.276 -10.495 28.587 1.00 55.53 804 GLY A N 1
ATOM 6059 C CA . GLY A 1 804 ? 10.168 -11.574 29.015 1.00 55.53 804 GLY A CA 1
ATOM 6060 C C . GLY A 1 804 ? 11.442 -11.707 28.181 1.00 55.53 804 GLY A C 1
ATOM 6061 O O . GLY A 1 804 ? 12.422 -12.272 28.672 1.00 55.53 804 GLY A O 1
ATOM 6062 N N . ASP A 1 805 ? 11.428 -11.194 26.960 1.00 56.12 805 ASP A N 1
ATOM 6063 C CA . ASP A 1 805 ? 12.511 -11.177 25.979 1.00 56.12 805 ASP A CA 1
ATOM 6064 C C . ASP A 1 805 ? 13.152 -9.794 25.823 1.00 56.12 805 ASP A C 1
ATOM 6066 O O . ASP A 1 805 ? 14.246 -9.686 25.269 1.00 56.12 805 ASP A O 1
ATOM 6070 N N . GLY A 1 806 ? 12.582 -8.778 26.475 1.00 66.31 806 GLY A N 1
ATOM 6071 C CA . GLY A 1 806 ? 13.191 -7.460 26.608 1.00 66.31 806 GLY A CA 1
ATOM 6072 C C . GLY A 1 806 ? 12.725 -6.472 25.551 1.00 66.31 806 GLY A C 1
ATOM 6073 O O . GLY A 1 806 ? 13.367 -5.429 25.397 1.00 66.31 806 GLY A O 1
ATOM 6074 N N . ASP A 1 807 ? 11.608 -6.762 24.887 1.00 68.06 807 ASP A N 1
ATOM 6075 C CA . ASP A 1 807 ? 10.956 -5.847 23.969 1.00 68.06 807 ASP A CA 1
ATOM 6076 C C . ASP A 1 807 ? 10.084 -4.859 24.741 1.00 68.06 807 ASP A C 1
ATOM 6078 O O . ASP A 1 807 ? 9.432 -5.177 25.740 1.00 68.06 807 ASP A O 1
ATOM 6082 N N . PHE A 1 808 ? 10.142 -3.596 24.322 1.00 75.25 808 PHE A N 1
ATOM 6083 C CA . PHE A 1 808 ? 9.485 -2.496 25.012 1.00 75.25 808 PHE A CA 1
ATOM 6084 C C . PHE A 1 808 ? 8.112 -2.206 24.407 1.00 75.25 808 PHE A C 1
ATOM 6086 O O . PHE A 1 808 ? 8.012 -1.837 23.239 1.00 75.25 808 PHE A O 1
ATOM 6093 N N . SER A 1 809 ? 7.073 -2.280 25.238 1.00 75.25 809 SER A N 1
ATOM 6094 C CA . SER A 1 809 ? 5.709 -1.859 24.907 1.00 75.25 809 SER A CA 1
ATOM 6095 C C . SER A 1 809 ? 5.338 -0.577 25.630 1.00 75.25 809 SER A C 1
ATOM 6097 O O . SER A 1 809 ? 5.371 -0.537 26.859 1.00 75.25 809 SER A O 1
ATOM 6099 N N . VAL A 1 810 ? 4.933 0.450 24.890 1.00 79.88 810 VAL A N 1
ATOM 6100 C CA . VAL A 1 810 ? 4.454 1.724 25.432 1.00 79.88 810 VAL A CA 1
ATOM 6101 C C . VAL A 1 810 ? 3.047 1.595 26.011 1.00 79.88 810 VAL A C 1
ATOM 6103 O O . VAL A 1 810 ? 2.172 0.940 25.450 1.00 79.88 810 VAL A O 1
ATOM 6106 N N . ASP A 1 811 ? 2.814 2.303 27.114 1.00 83.12 811 ASP A N 1
ATOM 6107 C CA . ASP A 1 811 ? 1.497 2.515 27.711 1.00 83.12 811 ASP A CA 1
ATOM 6108 C C . ASP A 1 811 ? 0.615 3.350 26.755 1.00 83.12 811 ASP A C 1
ATOM 6110 O O . ASP A 1 811 ? 0.639 4.590 26.782 1.00 83.12 811 ASP A O 1
ATOM 6114 N N . ILE A 1 812 ? -0.184 2.686 25.913 1.00 82.56 812 ILE A N 1
ATOM 6115 C CA . ILE A 1 812 ? -1.270 3.330 25.159 1.00 82.56 812 ILE A CA 1
ATOM 6116 C C . ILE A 1 812 ? -2.410 3.650 26.129 1.00 82.56 812 ILE A C 1
ATOM 6118 O O . ILE A 1 812 ? -2.948 2.765 26.792 1.00 82.56 812 ILE A O 1
ATOM 6122 N N . LEU A 1 813 ? -2.794 4.923 26.201 1.00 85.88 813 LEU A N 1
ATOM 6123 C CA . LEU A 1 813 ? -3.900 5.390 27.040 1.00 85.88 813 LEU A CA 1
ATOM 6124 C C . LEU A 1 813 ? -5.231 5.337 26.293 1.00 85.88 813 LEU A C 1
ATOM 6126 O O . LEU A 1 813 ? -6.241 4.910 26.843 1.00 85.88 813 LEU A O 1
ATOM 6130 N N . ASP A 1 814 ? -5.222 5.787 25.042 1.00 82.56 814 ASP A N 1
ATOM 6131 C CA . ASP A 1 814 ? -6.370 5.765 24.142 1.00 82.56 814 ASP A CA 1
ATOM 6132 C C . ASP A 1 814 ? -5.853 5.841 22.701 1.00 82.56 814 ASP A C 1
ATOM 6134 O O . ASP A 1 814 ? -4.805 6.425 22.445 1.00 82.56 814 ASP A O 1
ATOM 6138 N N . PHE A 1 815 ? -6.594 5.309 21.739 1.00 75.38 815 PHE A N 1
ATOM 6139 C CA . PHE A 1 815 ? -6.341 5.571 20.322 1.00 75.38 815 PHE A CA 1
ATOM 6140 C C . PHE A 1 815 ? -7.066 6.829 19.817 1.00 75.38 815 PHE A C 1
ATOM 6142 O O . PHE A 1 815 ? -6.857 7.290 18.697 1.00 75.38 815 PHE A O 1
ATOM 6149 N N . CYS A 1 816 ? -7.945 7.413 20.632 1.00 76.31 816 CYS A N 1
ATOM 6150 C CA . CYS A 1 816 ? -8.461 8.747 20.383 1.00 76.31 816 CYS A CA 1
ATOM 6151 C C . CYS A 1 816 ? -7.371 9.797 20.657 1.00 76.31 816 CYS A C 1
ATOM 6153 O O . CYS A 1 816 ? -6.820 9.873 21.756 1.00 76.31 816 CYS A O 1
ATOM 6155 N N . THR A 1 817 ? -7.071 10.624 19.655 1.00 80.50 817 THR A N 1
ATOM 6156 C CA . THR A 1 817 ? -5.989 11.627 19.691 1.00 80.50 817 THR A CA 1
ATOM 6157 C C . THR A 1 817 ? -6.492 13.071 19.659 1.00 80.50 817 THR A C 1
ATOM 6159 O O . THR A 1 817 ? -5.729 14.007 19.413 1.00 80.50 817 THR A O 1
ATOM 6162 N N . THR A 1 818 ? -7.785 13.266 19.915 1.00 77.94 818 THR A N 1
ATOM 6163 C CA . THR A 1 818 ? -8.442 14.576 19.935 1.00 77.94 818 THR A CA 1
ATOM 6164 C C . THR A 1 818 ? -8.185 15.288 21.270 1.00 77.94 818 THR A C 1
ATOM 6166 O O . THR A 1 818 ? -7.967 14.622 22.288 1.00 77.94 818 THR A O 1
ATOM 6169 N N . PRO A 1 819 ? -8.204 16.635 21.325 1.00 83.31 819 PRO A N 1
ATOM 6170 C CA . PRO A 1 819 ? -7.864 17.371 22.546 1.00 83.31 819 PRO A CA 1
ATOM 6171 C C . PRO A 1 819 ? -8.700 16.992 23.776 1.00 83.31 819 PRO A C 1
ATOM 6173 O O . PRO A 1 819 ? -8.188 16.988 24.896 1.00 83.31 819 PRO A O 1
ATOM 6176 N N . ASP A 1 820 ? -9.977 16.664 23.586 1.00 82.75 820 ASP A N 1
ATOM 6177 C CA . ASP A 1 820 ? -10.885 16.223 24.644 1.00 82.75 820 ASP A CA 1
ATOM 6178 C C . ASP A 1 820 ? -10.539 14.818 25.155 1.00 82.75 820 ASP A C 1
ATOM 6180 O O . ASP A 1 820 ? -10.458 14.630 26.370 1.00 82.75 820 ASP A O 1
ATOM 6184 N N . CYS A 1 821 ? -10.238 13.872 24.262 1.00 84.25 821 CYS A N 1
ATOM 6185 C CA . CYS A 1 821 ? -9.769 12.535 24.631 1.00 84.25 821 CYS A CA 1
ATOM 6186 C C . CYS A 1 821 ? -8.422 12.584 25.356 1.00 84.25 821 CYS A C 1
ATOM 6188 O O . CYS A 1 821 ? -8.256 11.972 26.408 1.00 84.25 821 CYS A O 1
ATOM 6190 N N . VAL A 1 822 ? -7.475 13.375 24.850 1.00 88.88 822 VAL A N 1
ATOM 6191 C CA . VAL A 1 822 ? -6.166 13.568 25.487 1.00 88.88 822 VAL A CA 1
ATOM 6192 C C . VAL A 1 822 ? -6.329 14.201 26.872 1.00 88.88 822 VAL A C 1
ATOM 6194 O O . VAL A 1 822 ? -5.698 13.766 27.835 1.00 88.88 822 VAL A O 1
ATOM 6197 N N . SER A 1 823 ? -7.227 15.183 27.011 1.00 90.81 823 SER A N 1
ATOM 6198 C CA . SER A 1 823 ? -7.550 15.799 28.305 1.00 90.81 823 SER A CA 1
ATOM 6199 C C . SER A 1 823 ? -8.229 14.830 29.271 1.00 90.81 823 SER A C 1
ATOM 6201 O O . SER A 1 823 ? -8.032 14.947 30.481 1.00 90.81 823 SER A O 1
ATOM 6203 N N . ALA A 1 824 ? -9.039 13.896 28.770 1.00 90.62 824 ALA A N 1
ATOM 6204 C CA . ALA A 1 824 ? -9.631 12.833 29.573 1.00 90.62 824 ALA A CA 1
ATOM 6205 C C . ALA A 1 824 ? -8.551 11.850 30.044 1.00 90.62 824 ALA A C 1
ATOM 6207 O O . ALA A 1 824 ? -8.401 11.659 31.248 1.00 90.62 824 ALA A O 1
ATOM 6208 N N . ALA A 1 825 ? -7.721 11.344 29.128 1.00 91.56 825 ALA A N 1
ATOM 6209 C CA . ALA A 1 825 ? -6.597 10.464 29.440 1.00 91.56 825 ALA A CA 1
ATOM 6210 C C . ALA A 1 825 ? -5.642 11.091 30.470 1.00 91.56 825 ALA A C 1
ATOM 6212 O O . ALA A 1 825 ? -5.187 10.423 31.393 1.00 91.56 825 ALA A O 1
ATOM 6213 N N . GLN A 1 826 ? -5.385 12.399 30.369 1.00 94.38 826 GLN A N 1
ATOM 6214 C CA . GLN A 1 826 ? -4.520 13.129 31.296 1.00 94.38 826 GLN A CA 1
ATOM 6215 C C . GLN A 1 826 ? -5.032 13.139 32.748 1.00 94.38 826 GLN A C 1
ATOM 6217 O O . GLN A 1 826 ? -4.214 13.230 33.667 1.00 94.38 826 GLN A O 1
ATOM 6222 N N . GLN A 1 827 ? -6.349 13.076 32.978 1.00 93.44 827 GLN A N 1
ATOM 6223 C CA . GLN A 1 827 ? -6.937 13.162 34.327 1.00 93.44 827 GLN A CA 1
ATOM 6224 C C . GLN A 1 827 ? -6.614 11.944 35.194 1.00 93.44 827 GLN A C 1
ATOM 6226 O O . GLN A 1 827 ? -6.522 12.079 36.415 1.00 93.44 827 GLN A O 1
ATOM 6231 N N . ASP A 1 828 ? -6.394 10.792 34.564 1.00 90.31 828 ASP A N 1
ATOM 6232 C CA . ASP A 1 828 ? -6.129 9.526 35.247 1.00 90.31 828 ASP A CA 1
ATOM 6233 C C . ASP A 1 828 ? -4.627 9.267 35.461 1.00 90.31 828 ASP A C 1
ATOM 6235 O O . ASP A 1 828 ? -4.232 8.271 36.075 1.00 90.31 828 ASP A O 1
ATOM 6239 N N . LEU A 1 829 ? -3.764 10.178 34.997 1.00 92.62 829 LEU A N 1
ATOM 6240 C CA . LEU A 1 829 ? -2.318 10.021 35.085 1.00 92.62 829 LEU A CA 1
ATOM 6241 C C . LEU A 1 829 ? -1.734 10.507 36.425 1.00 92.62 829 LEU A C 1
ATOM 6243 O O . LEU A 1 829 ? -2.133 11.548 36.954 1.00 92.62 829 LEU A O 1
ATOM 6247 N N . PRO A 1 830 ? -0.714 9.812 36.968 1.00 89.94 830 PRO A N 1
ATOM 6248 C CA . PRO A 1 830 ? 0.039 10.293 38.121 1.00 89.94 830 PRO A CA 1
ATOM 6249 C C . PRO A 1 830 ? 0.706 11.652 37.872 1.00 89.94 830 PRO A C 1
ATOM 6251 O O . PRO A 1 830 ? 1.070 11.998 36.748 1.00 89.94 830 PRO A O 1
ATOM 6254 N N . SER A 1 831 ? 0.948 12.403 38.951 1.00 88.88 831 SER A N 1
ATOM 6255 C CA . SER A 1 831 ? 1.716 13.652 38.886 1.00 88.88 831 SER A CA 1
ATOM 6256 C C . SER A 1 831 ? 3.076 13.420 38.224 1.00 88.88 831 SER A C 1
ATOM 6258 O O . SER A 1 831 ? 3.825 12.544 38.650 1.00 88.88 831 SER A O 1
ATOM 6260 N N . GLY A 1 832 ? 3.413 14.248 37.234 1.00 86.88 832 GLY A N 1
ATOM 6261 C CA . GLY A 1 832 ? 4.644 14.102 36.455 1.00 86.88 832 GLY A CA 1
ATOM 6262 C C . GLY A 1 832 ? 4.531 13.133 35.275 1.00 86.88 832 GLY A C 1
ATOM 6263 O O . GLY A 1 832 ? 5.552 12.835 34.665 1.00 86.88 832 GLY A O 1
ATOM 6264 N N . SER A 1 833 ? 3.330 12.651 34.940 1.00 91.88 833 SER A N 1
ATOM 6265 C CA . SER A 1 833 ? 3.026 11.976 33.673 1.00 91.88 833 SER A CA 1
ATOM 6266 C C . SER A 1 833 ? 2.158 12.852 32.763 1.00 91.88 833 SER A C 1
ATOM 6268 O O . SER A 1 833 ? 1.331 13.632 33.242 1.00 91.88 833 SER A O 1
ATOM 6270 N N . LEU A 1 834 ? 2.348 12.712 31.453 1.00 91.88 834 LEU A N 1
ATOM 6271 C CA . LEU A 1 834 ? 1.624 13.430 30.410 1.00 91.88 834 LEU A CA 1
ATOM 6272 C C . LEU A 1 834 ? 0.958 12.446 29.445 1.00 91.88 834 LEU A C 1
ATOM 6274 O O . LEU A 1 834 ? 1.565 11.440 29.073 1.00 91.88 834 LEU A O 1
ATOM 6278 N N . ALA A 1 835 ? -0.267 12.766 29.034 1.00 92.50 835 ALA A N 1
ATOM 6279 C CA . ALA A 1 835 ? -0.922 12.149 27.891 1.00 92.50 835 ALA A CA 1
ATOM 6280 C C . ALA A 1 835 ? -0.466 12.897 26.633 1.00 92.50 835 ALA A C 1
ATOM 6282 O O . ALA A 1 835 ? -0.668 14.111 26.517 1.00 92.50 835 ALA A O 1
ATOM 6283 N N . VAL A 1 836 ? 0.194 12.188 25.721 1.00 89.12 836 VAL A N 1
ATOM 6284 C CA . VAL A 1 836 ? 0.779 12.761 24.505 1.00 89.12 836 VAL A CA 1
ATOM 6285 C C . VAL A 1 836 ? 0.185 12.043 23.297 1.00 89.12 836 VAL A C 1
ATOM 6287 O O . VAL A 1 836 ? 0.430 10.848 23.139 1.00 89.12 836 VAL A O 1
ATOM 6290 N N . PRO A 1 837 ? -0.596 12.725 22.443 1.00 87.12 837 PRO A N 1
ATOM 6291 C CA . PRO A 1 837 ? -0.994 12.159 21.163 1.00 87.12 837 PRO A CA 1
ATOM 6292 C C . PRO A 1 837 ? 0.254 12.076 20.284 1.00 87.12 837 PRO A C 1
ATOM 6294 O O . PRO A 1 837 ? 0.961 13.071 20.182 1.00 87.12 837 PRO A O 1
ATOM 6297 N N . VAL A 1 838 ? 0.555 10.926 19.689 1.00 81.31 838 VAL A N 1
ATOM 6298 C CA . VAL A 1 838 ? 1.757 10.714 18.869 1.00 81.31 838 VAL A CA 1
ATOM 6299 C C . VAL A 1 838 ? 1.411 10.484 17.395 1.00 81.31 838 VAL A C 1
ATOM 6301 O O . VAL A 1 838 ? 0.403 9.824 17.114 1.00 81.31 838 VAL A O 1
ATOM 6304 N N . PRO A 1 839 ? 2.233 11.012 16.467 1.00 79.75 839 PRO A N 1
ATOM 6305 C CA . PRO A 1 839 ? 2.085 10.820 15.027 1.00 79.75 839 PRO A CA 1
ATOM 6306 C C . PRO A 1 839 ? 2.296 9.354 14.629 1.00 79.75 839 PRO A C 1
ATOM 6308 O O . PRO A 1 839 ? 2.984 8.605 15.333 1.00 79.75 839 PRO A O 1
ATOM 6311 N N . MET A 1 840 ? 1.742 8.948 13.485 1.00 76.44 840 MET A N 1
ATOM 6312 C CA . MET A 1 840 ? 1.996 7.636 12.871 1.00 76.44 840 MET A CA 1
ATOM 6313 C C . MET A 1 840 ? 3.503 7.396 12.703 1.00 76.44 840 MET A C 1
ATOM 6315 O O . MET A 1 840 ? 3.993 6.314 13.028 1.00 76.44 840 MET A O 1
ATOM 6319 N N . SER A 1 841 ? 4.268 8.424 12.320 1.00 74.19 841 SER A N 1
ATOM 6320 C CA . SER A 1 841 ? 5.730 8.360 12.172 1.00 74.19 841 SER A CA 1
ATOM 6321 C C . SER A 1 841 ? 6.498 8.130 13.480 1.00 74.19 841 SER A C 1
ATOM 6323 O O . SER A 1 841 ? 7.664 7.718 13.463 1.00 74.19 841 SER A O 1
ATOM 6325 N N . ALA A 1 842 ? 5.883 8.428 14.627 1.00 73.75 842 ALA A N 1
ATOM 6326 C CA . ALA A 1 842 ? 6.451 8.131 15.939 1.00 73.75 842 ALA A CA 1
ATOM 6327 C C . ALA A 1 842 ? 6.079 6.723 16.418 1.00 73.75 842 ALA A C 1
ATOM 6329 O O . ALA A 1 842 ? 6.853 6.116 17.156 1.00 73.75 842 ALA A O 1
ATOM 6330 N N . ALA A 1 843 ? 4.922 6.206 15.998 1.00 71.81 843 ALA A N 1
ATOM 6331 C CA . ALA A 1 843 ? 4.476 4.860 16.337 1.00 71.81 843 ALA A CA 1
ATOM 6332 C C . ALA A 1 843 ? 5.150 3.787 15.462 1.00 71.81 843 ALA A C 1
ATOM 6334 O O . ALA A 1 843 ? 5.508 2.727 15.970 1.00 71.81 843 ALA A O 1
ATOM 6335 N N . THR A 1 844 ? 5.354 4.066 14.170 1.00 76.31 844 THR A N 1
ATOM 6336 C CA . THR A 1 844 ? 5.795 3.095 13.152 1.00 76.31 844 THR A CA 1
ATOM 6337 C C . THR A 1 844 ? 7.082 3.549 12.465 1.00 76.31 844 THR A C 1
ATOM 6339 O O . THR A 1 844 ? 7.388 4.745 12.426 1.00 76.31 844 THR A O 1
ATOM 6342 N N . ASP A 1 845 ? 7.826 2.608 11.885 1.00 80.06 845 ASP A N 1
ATOM 6343 C CA . ASP A 1 845 ? 8.811 2.929 10.849 1.00 80.06 845 ASP A CA 1
ATOM 6344 C C . ASP A 1 845 ? 8.182 3.015 9.458 1.00 80.06 845 ASP A C 1
ATOM 6346 O O . ASP A 1 845 ? 8.688 3.766 8.639 1.00 80.06 845 ASP A O 1
ATOM 6350 N N . GLY A 1 846 ? 7.074 2.308 9.206 1.00 73.94 846 GLY A N 1
ATOM 6351 C CA . GLY A 1 846 ? 6.453 2.110 7.890 1.00 73.94 846 GLY A CA 1
ATOM 6352 C C . GLY A 1 846 ? 5.720 3.309 7.289 1.00 73.94 846 GLY A C 1
ATOM 6353 O O . GLY A 1 846 ? 4.889 3.110 6.412 1.00 73.94 846 GLY A O 1
ATOM 6354 N N . ARG A 1 847 ? 6.003 4.532 7.756 1.00 73.00 847 ARG A N 1
ATOM 6355 C CA . ARG A 1 847 ? 5.391 5.798 7.314 1.00 73.00 847 ARG A CA 1
ATOM 6356 C C . ARG A 1 847 ? 5.184 5.820 5.794 1.00 73.00 847 ARG A C 1
ATOM 6358 O O . ARG A 1 847 ? 6.139 5.921 5.033 1.00 73.00 847 ARG A O 1
ATOM 6365 N N . ASP A 1 848 ? 3.924 5.744 5.382 1.00 64.69 848 ASP A N 1
ATOM 6366 C CA . ASP A 1 848 ? 3.512 5.703 3.984 1.00 64.69 848 ASP A CA 1
ATOM 6367 C C . ASP A 1 848 ? 2.319 6.630 3.774 1.00 64.69 848 ASP A C 1
ATOM 6369 O O . ASP A 1 848 ? 1.378 6.588 4.556 1.00 64.69 848 ASP A O 1
ATOM 6373 N N . HIS A 1 849 ? 2.356 7.431 2.709 1.00 58.47 849 HIS A N 1
ATOM 6374 C CA . HIS A 1 849 ? 1.268 8.319 2.289 1.00 58.47 849 HIS A CA 1
ATOM 6375 C C . HIS A 1 849 ? 0.041 7.583 1.746 1.00 58.47 849 HIS A C 1
ATOM 6377 O O . HIS A 1 849 ? -0.943 8.255 1.465 1.00 58.47 849 HIS A O 1
ATOM 6383 N N . TRP A 1 850 ? 0.116 6.262 1.540 1.00 56.41 850 TRP A N 1
ATOM 6384 C CA . TRP A 1 850 ? -1.014 5.409 1.133 1.00 56.41 850 TRP A CA 1
ATOM 6385 C C . TRP A 1 850 ? -1.648 4.614 2.279 1.00 56.41 850 TRP A C 1
ATOM 6387 O O . TRP A 1 850 ? -2.652 3.941 2.072 1.00 56.41 850 TRP A O 1
ATOM 6397 N N . LEU A 1 851 ? -1.041 4.657 3.472 1.00 53.06 851 LEU A N 1
ATOM 6398 C CA . LEU A 1 851 ? -1.556 4.020 4.686 1.00 53.06 851 LEU A CA 1
ATOM 6399 C C . LEU A 1 851 ? -1.469 4.914 5.926 1.00 53.06 851 LEU A C 1
ATOM 6401 O O . LEU A 1 851 ? -1.574 4.455 7.069 1.00 53.06 851 LEU A O 1
ATOM 6405 N N . SER A 1 852 ? -1.223 6.200 5.714 1.00 55.81 852 SER A N 1
ATOM 6406 C CA . SER A 1 852 ? -1.137 7.191 6.768 1.00 55.81 852 SER A CA 1
ATOM 6407 C C . SER A 1 852 ? -2.537 7.657 7.168 1.00 55.81 852 SER A C 1
ATOM 6409 O O . SER A 1 852 ? -3.410 7.890 6.329 1.00 55.81 852 SER A O 1
ATOM 6411 N N . PRO A 1 853 ? -2.758 7.901 8.465 1.00 53.47 853 PRO A N 1
ATOM 6412 C CA . PRO A 1 853 ? -3.917 8.650 8.918 1.00 53.47 853 PRO A CA 1
ATOM 6413 C C . PRO A 1 853 ? -3.911 10.044 8.268 1.00 53.47 853 PRO A C 1
ATOM 6415 O O . PRO A 1 853 ? -3.107 10.897 8.651 1.00 53.47 853 PRO A O 1
ATOM 6418 N N . GLY A 1 854 ? -4.806 10.268 7.303 1.00 55.25 854 GLY A N 1
ATOM 6419 C CA . GLY A 1 854 ? -4.879 11.522 6.543 1.00 55.25 854 GLY A CA 1
ATOM 6420 C C . GLY A 1 854 ? -5.125 11.405 5.048 1.00 55.25 854 GLY A C 1
ATOM 6421 O O . GLY A 1 854 ? -5.199 12.417 4.357 1.00 55.25 854 GLY A O 1
ATOM 6422 N N . GLU A 1 855 ? -5.291 10.194 4.548 1.00 62.03 855 GLU A N 1
ATOM 6423 C CA . GLU A 1 855 ? -5.610 9.945 3.150 1.00 62.03 855 GLU A CA 1
ATOM 6424 C C . GLU A 1 855 ? -7.054 10.207 2.747 1.00 62.03 855 GLU A C 1
ATOM 6426 O O . GLU A 1 855 ? -7.920 10.356 3.613 1.00 62.03 855 GLU A O 1
ATOM 6431 N N . PRO A 1 856 ? -7.332 10.287 1.432 1.00 62.00 856 PRO A N 1
ATOM 6432 C CA . PRO A 1 856 ? -8.687 10.447 0.934 1.00 62.00 856 PRO A CA 1
ATOM 6433 C C . PRO A 1 856 ? -9.541 9.239 1.319 1.00 62.00 856 PRO A C 1
ATOM 6435 O O . PRO A 1 856 ? -9.486 8.179 0.705 1.00 62.00 856 PRO A O 1
ATOM 6438 N N . HIS A 1 857 ? -10.408 9.425 2.303 1.00 69.56 857 HIS A N 1
ATOM 6439 C CA . HIS A 1 857 ? -11.531 8.531 2.533 1.00 69.56 857 HIS A CA 1
ATOM 6440 C C . HIS A 1 857 ? -12.683 8.970 1.638 1.00 69.56 857 HIS A C 1
ATOM 6442 O O . HIS A 1 857 ? -12.750 10.131 1.229 1.00 69.56 857 HIS A O 1
ATOM 6448 N N . CYS A 1 858 ? -13.684 8.116 1.419 1.00 75.06 858 CYS A N 1
ATOM 6449 C CA . CYS A 1 858 ? -14.926 8.597 0.811 1.00 75.06 858 CYS A CA 1
ATOM 6450 C C . CYS A 1 858 ? -15.467 9.821 1.561 1.00 75.06 858 CYS A C 1
ATOM 6452 O O . CYS A 1 858 ? -15.865 10.787 0.924 1.00 75.06 858 CYS A O 1
ATOM 6454 N N . ALA A 1 859 ? -15.368 9.840 2.894 1.00 74.81 859 ALA A N 1
ATOM 6455 C CA . ALA A 1 859 ? -15.761 10.975 3.728 1.00 74.81 859 ALA A CA 1
ATOM 6456 C C . ALA A 1 859 ? -15.031 12.291 3.387 1.00 74.81 859 ALA A C 1
ATOM 6458 O O . ALA A 1 859 ? -15.567 13.372 3.642 1.00 74.81 859 ALA A O 1
ATOM 6459 N N . ASP A 1 860 ? -13.837 12.234 2.787 1.00 79.81 860 ASP A N 1
ATOM 6460 C CA . ASP A 1 860 ? -13.073 13.414 2.388 1.00 79.81 860 ASP A CA 1
ATOM 6461 C C . ASP A 1 860 ? -13.760 14.204 1.282 1.00 79.81 860 ASP A C 1
ATOM 6463 O O . ASP A 1 860 ? -13.712 15.433 1.306 1.00 79.81 860 ASP A O 1
ATOM 6467 N N . CYS A 1 861 ? -14.456 13.524 0.369 1.00 85.88 861 CYS A N 1
ATOM 6468 C CA . CYS A 1 861 ? -15.095 14.138 -0.798 1.00 85.88 861 CYS A CA 1
ATOM 6469 C C . CYS A 1 861 ? -16.620 13.975 -0.815 1.00 85.88 861 CYS A C 1
ATOM 6471 O O . CYS A 1 861 ? -17.328 14.777 -1.431 1.00 85.88 861 CYS A O 1
ATOM 6473 N N . HIS A 1 862 ? -17.142 12.966 -0.127 1.00 85.19 862 HIS A N 1
ATOM 6474 C CA . HIS A 1 862 ? -18.555 12.632 -0.099 1.00 85.19 862 HIS A CA 1
ATOM 6475 C C . HIS A 1 862 ? -19.246 13.169 1.147 1.00 85.19 862 HIS A C 1
ATOM 6477 O O . HIS A 1 862 ? -18.659 13.307 2.222 1.00 85.19 862 HIS A O 1
ATOM 6483 N N . ALA A 1 863 ? -20.516 13.519 0.963 1.00 79.94 863 ALA A N 1
ATOM 6484 C CA . ALA A 1 863 ? -21.407 13.771 2.083 1.00 79.94 863 ALA A CA 1
ATOM 6485 C C . ALA A 1 863 ? -21.730 12.430 2.768 1.00 79.94 863 ALA A C 1
ATOM 6487 O O . ALA A 1 863 ? -21.890 11.427 2.071 1.00 79.94 863 ALA A O 1
ATOM 6488 N N . ALA A 1 864 ? -21.785 12.442 4.102 1.00 60.88 864 ALA A N 1
ATOM 6489 C CA . ALA A 1 864 ? -22.073 11.273 4.934 1.00 60.88 864 ALA A CA 1
ATOM 6490 C C . ALA A 1 864 ? -23.589 11.066 5.065 1.00 60.88 864 ALA A C 1
ATOM 6492 O O . ALA A 1 864 ? -24.316 12.093 5.093 1.00 60.88 864 ALA A O 1
#

pLDDT: mean 74.36, std 17.42, range [22.36, 96.56]

Foldseek 3Di:
DLCVCVLACQLPPLQFPFDWDDDDDDDDDDDDDDDDDDDDDDDDPDAPDDPWQKTKRWDWRADFDFQFCALLDQGFGALWIKTWIWIWGDDHRDPDHIDTWFFDLPDDAFPQRFGQKIWDPDDDVNDTFIKGKFKFKFQDAQPPPLGDDDPGRGCPPQVLLQPQQQVAFAAAFDDDLLDFDWADDQQFGRFGDGPPDRPDNLGGPQLVLFQQKWAQRGQLLDPPVPALDSLRTHGASDDNPDPPDGSNADRQAFSVQQHRHQDDDPGRQRRTWGALAARAGWIAGDFPFAGGDIDHSGDHGITMRTRRGDGQADSVCSSVVAVLSDDPLRGGLWIKMKIFMAGADPPDSNRGDHFDAIPVRHGPMDIGIGGDWDFPLLLALLFAQADPVRHGLQRHPNPDVVLNVQLVVQLVLSCLLHVSNVPHPSRSSSSRSSSSSVVVVCCVQWVGCQQVQLDDLPDDDDDDDPQDPDNDSNRVSVSVPPDPPDPPDDDPQNDPRSSSHGTDGPLSAAAAVSSDSFAHTFRPCRTPNDHHRHGDFHPQLVVCQQQDFLLAVHRDPAAALQQARPSQQNGFWRADNSSDCPQRQADSNGYGPRNDHDSLPRPTGPDACRRLQSNLCACVPPPHDDFFWAQLLVCCVVCPQPVDVGGSGHDPQLQLFLLLQLQLQQADDSHLVPDFACPPRNLRQNHPVDNRRDHLVSSVVSSCVSVVHDDDSVLSVCRNGPGADSVCSNHHPPSDCSCLLSPPDPDPLLQQCVVVVLDPRDSNFGHFFFWFKKFLPAAAADDRAWDDNPSPRRTIYFHFHAHPVGRRRGHTQGRDQGPVSQVVSQVPDDPRMHTGRHTPVHGGSNRHSVSTSRGRRCSNTRHD

Sequence (864 aa):
MRRVTCLLVSFIFCLGAISPAWASGGHDRHDGHDGHDGHGGNGDNGGNNPKVDFVIPMNYELGMHCTGFEFAYCCVLPAYNSILAQVIKTQDGKEGFAELLEGDPNVGLDFLGRETVLRDKTLKNGEFQKYVLKYEHEAQPRNDGRGKPQSSTLISDVELHSLLSWNTVYDAADTVNGSLVHGDYHGAKNVVLGDGDYTDANDNYQNGVWNHLYFYADLEGSNPAGTSLEKDKIRLGMPNSTTGFPVIYPVNSGPAFHPMGPAGNNNPNANVLTFSEDSGTVVFTQMKVLENLPIMLTSPRIWEALGLPLTPFEDSINFFVDPGAVDEDSIRPYVKMKASMHYFDPNSPDGAGAAVIDSHGNPVEAFGTAPIDIPNCERCHSAPAQDVNGNPNINSPNTDPMLAALVDQEIAFWKAYYPTMQTGSDWYARLKGAAISILSVHDDQHGTSFTKEYTVPGFGTTPAWPGSDCTDVTDCANTMVLAPNNPGAWNPLPQNTRLGNESIICQKCHADNVIAVVKSANCGPTSLSCNDGDLIPPLTEALHYNHRNVSEGGTIVFNDALGRDGGCQGCHPAHRSDGDMSGYPITLDGDNFYANADNRDANGGCFVGRDVHSNPFKDVDGAETVSHLNPVGKWLLDNVANDSSNWKGIWCTNCHSQAGQELWKAENVEDLIHAAPGDPGNVRQPNANSPYGGTLVDVVNAVNSARGTNYSVSLFESWLDPKTDPLNPMVLDPDDKTHAIWAPNPGLCDHVSGYLGITPVDPAHDGNVATVRVSTSGSCGGPPDAVSCGGGVPDFWLCGSFDGDGDFSVDILDFCTTPDCVSAAQQDLPSGSLAVPVPMSAATDGRDHWLSPGEPHCADCHAA

Solvent-accessible surface area (backbone atoms only — not comparable to full-atom values): 46789 Å² total; per-residue (Å²): 115,44,43,53,59,65,72,56,51,57,69,72,64,65,66,45,56,79,54,72,74,73,80,88,79,81,93,81,88,84,90,79,93,80,80,91,81,82,90,77,95,72,90,74,94,67,79,69,63,57,96,50,55,60,47,50,59,32,43,56,48,73,48,79,54,77,48,26,47,36,79,93,45,70,44,49,65,44,52,50,24,30,49,33,36,46,44,32,39,46,37,82,67,56,101,58,73,68,40,81,55,46,54,29,99,87,47,54,60,38,80,78,68,36,25,35,20,36,38,43,90,60,65,57,97,86,38,63,47,47,26,21,40,39,48,44,36,29,47,56,65,43,81,74,71,74,33,74,85,70,95,66,47,46,46,41,82,64,28,73,69,43,42,53,57,80,70,35,64,27,49,27,67,22,67,61,83,61,34,76,37,64,37,77,52,60,39,32,27,68,19,74,34,50,61,80,56,69,83,57,95,51,27,18,40,56,20,48,71,35,52,66,32,26,37,62,76,39,50,63,58,44,54,92,81,74,72,83,45,44,76,61,52,50,36,32,29,35,91,49,93,83,74,87,48,80,32,50,74,57,90,66,34,13,89,69,50,30,45,44,27,92,54,87,62,94,51,72,35,58,40,43,32,31,36,25,53,88,69,5,36,17,39,24,26,57,38,77,41,34,63,71,40,78,44,63,81,40,58,48,68,30,32,33,36,44,21,38,65,77,66,51,58,55,41,83,52,39,46,86,81,39,54,29,71,40,38,76,76,52,49,33,26,34,39,36,38,34,42,35,38,15,34,55,25,94,85,35,96,63,30,50,45,60,72,35,62,36,93,86,71,42,71,46,52,31,45,24,64,47,71,32,66,57,66,45,52,30,21,20,41,43,22,55,35,41,47,100,86,68,47,73,28,75,47,21,75,30,69,45,69,67,55,34,49,54,20,53,50,43,26,50,44,44,31,66,62,28,72,49,22,68,80,52,45,53,48,54,24,29,36,51,6,14,48,52,34,52,40,45,49,42,24,74,54,39,27,37,49,64,47,72,62,43,78,55,75,88,63,86,88,74,83,66,60,100,82,54,92,46,79,43,71,79,44,50,58,58,71,65,71,75,62,101,83,52,101,82,70,82,68,94,61,79,43,88,33,81,40,69,43,71,66,50,49,49,58,54,42,16,2,32,52,79,78,54,40,20,44,41,13,20,29,18,86,55,28,65,72,50,55,62,67,37,76,39,64,10,46,58,29,53,54,49,46,61,55,27,42,40,29,75,74,28,59,29,74,27,43,17,56,73,14,40,73,36,49,66,43,45,49,46,32,15,51,25,87,69,58,62,69,75,58,39,44,47,38,80,65,34,41,39,61,30,37,87,39,54,59,6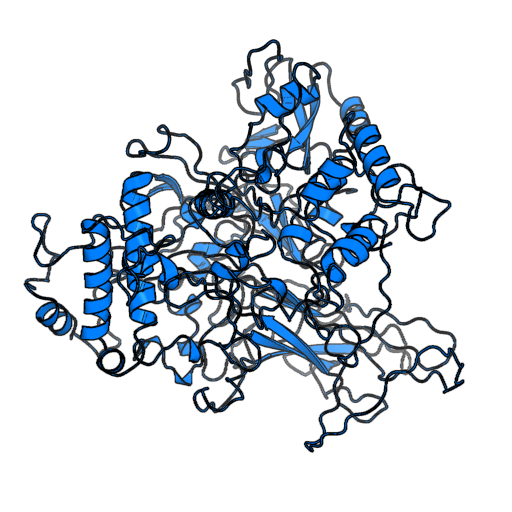4,72,27,63,26,24,63,53,35,57,54,31,71,61,18,21,66,52,61,72,72,72,84,74,64,71,88,83,58,42,13,20,53,30,46,46,43,46,59,65,48,15,40,64,51,103,51,69,37,27,55,54,71,53,47,48,58,17,43,42,32,32,49,46,50,63,30,47,48,51,70,44,73,73,77,45,52,46,36,41,77,42,34,28,65,20,50,27,60,91,28,99,34,10,53,45,56,64,50,25,47,52,38,30,20,66,62,64,75,53,83,75,50,64,71,56,47,49,37,23,39,58,55,54,37,43,73,92,40,64,71,43,61,46,87,76,59,44,62,61,37,71,48,43,78,77,73,49,64,53,41,51,53,28,21,74,71,68,75,43,85,54,65,82,49,58,59,24,56,54,30,15,31,39,33,19,63,74,51,64,50,57,31,59,84,66,61,53,72,65,51,97,83,45,75,50,31,13,56,18,25,40,56,54,92,87,63,55,52,27,52,39,72,72,39,45,36,50,44,74,67,49,35,54,52,53,38,71,79,45,58,93,50,45,44,53,42,60,35,30,43,62,68,53,32,40,16,50,31,84,90,77,41,61,22,50,58,36,66,64,60,29,27,47,90

Secondary structure (DSSP, 8-state):
-TTTHHHHSGGGG-------------------------------------SSSEE--EE--B-----EE-SSSBSPPPS-BEEEE-EEEPP-SSS---EEEEE-TTS-B-TTS-B--EEEEEEETTEEEEEEEEEEEEE---TTTTSPPPS--BTTTSGGGT-HHHHS--PPBPEETTEEPEEEETTEEEEEPB-S--SSSS-SHHHHHHTT-EESS-SB---TT----GGG-EETTS--SSSS---SPPTTB-TT--BSSSS----TTTTB-EE-TTT-EEEEE--SS-SSEEEEEE-TT-EEEE------B-GGG-TTT-GGG--GGGB-SEEEEEEEEEEE-TTSTTSEEEEPB-TTS-B-EEEEEEE-B---THHHHTS-SB-TTS-B-SS-STTSHHHHHHHHHHHHHHHHH-GGGGTS--HHHHHHHHHHHHHHHHHHHH---SSTT---TTS--S---TT----SHHHHHHHT-S-TT-TT---S-S---TTSSPPEEGGGTS-BGGGTB----EE-TT-SSS-TTPBPPPHHHHHHHHTSBGGGTSSB--B-TTS-B-HHHHHS-BPPTT---TT-SB-TTS-BTTTTS-GGG-S-SSSTTTSTTT-TTTTTSS------B-HHHHHHIIIIITSSSS-----HHHHS-HHHHHHHHH---S-TTTPPTT-TT-SSS--TTSTT---HHHHHHHHHHHHT----HHHHHHHHS----TT-TTS--TT--TTGGGSPP-HHHHHHHHHTTSSPPPTT---EEEEEEEESSS-SBS-SS-B---TTPPPBEEBEEE-SS--EEE-EEES--SHHHHHHHHHTSPTTEEEEEEEHHHH-S---TTSSTTS--HHHHB--

Mean predicted aligned error: 12.0 Å

Radius of gyration: 27.72 Å; Cα contacts (8 Å, |Δi|>4): 1920; chains: 1; bounding box: 84×66×74 Å